Protein 3ICO (pdb70)

Organism: Mycobacterium tuberculosis (strain ATCC 25618 / H37Rv) (NCBI:txid83332)

GO terms:
  GO:0005886 plasma membrane (C, HDA)

B-factor: mean 19.63, std 5.15, range [4.22, 45.34]

Nearest PDB structures (foldseek):
  3ico-assembly2_B  TM=1.004E+00  e=1.334E-53  Mycobacterium tuberculosis
  3tx2-assembly1_A  TM=9.900E-01  e=2.964E-40  Mycobacteroides abscessus ATCC 19977
  4tm7-assembly1_A  TM=9.689E-01  e=2.318E-39  Mycolicibacterium smegmatis MC2 155
  3oc6-assembly1_A  TM=9.738E-01  e=7.318E-39  Mycolicibacterium smegmatis MC2 155
  1vl1-assembly1_A  TM=9.433E-01  e=2.418E-18  Thermotoga maritima

InterPro domains:
  IPR005900 6-phosphogluconolactonase, DevB-type [TIGR01198] (7-245)
  IPR005900 6-phosphogluconolactonase, DevB-type [cd01400] (14-237)
  IPR006148 Glucosamine/galactosamine-6-phosphate isomerase [PF01182] (10-235)
  IPR037171 NagB/RpiA transferase-like [SSF100950] (5-246)
  IPR039104 6-phosphogluconolactonase [PTHR11054] (3-245)

Structure (mmCIF, N/CA/C/O backbone):
data_3ICO
#
_entry.id   3ICO
#
_cell.length_a   57.301
_cell.length_b   68.081
_cell.length_c   73.542
_cell.angle_alpha   108.500
_cell.angle_beta   107.110
_cell.angle_gamma   104.950
#
_symmetry.space_group_name_H-M   'P 1'
#
loop_
_entity.id
_entity.type
_entity.pdbx_description
1 polymer 6-phosphogluconolactonase
2 non-polymer 'SULFATE ION'
3 water water
#
loop_
_atom_site.group_PDB
_atom_site.id
_atom_site.type_symbol
_atom_site.label_atom_id
_atom_site.label_alt_id
_atom_site.label_comp_id
_atom_site.label_asym_id
_atom_site.label_entity_id
_atom_site.label_seq_id
_atom_site.pdbx_PDB_ins_code
_atom_site.Cartn_x
_atom_site.Cartn_y
_atom_site.Cartn_z
_atom_site.occupancy
_atom_site.B_iso_or_equiv
_atom_site.auth_seq_id
_atom_site.auth_comp_id
_atom_site.auth_asym_id
_atom_site.auth_atom_id
_atom_site.pdbx_PDB_model_num
ATOM 1 N N . SER A 1 24 ? 7.873 7.362 -39.106 1.00 26.06 3 SER A N 1
ATOM 2 C CA . SER A 1 24 ? 7.294 7.485 -37.728 1.00 26.44 3 SER A CA 1
ATOM 3 C C . SER A 1 24 ? 5.750 7.548 -37.746 1.00 26.01 3 SER A C 1
ATOM 4 O O . SER A 1 24 ? 5.167 8.420 -38.403 1.00 26.17 3 SER A O 1
ATOM 7 N N . SER A 1 25 ? 5.103 6.618 -37.028 1.00 25.06 4 SER A N 1
ATOM 8 C CA . SER A 1 25 ? 3.647 6.393 -37.143 1.00 23.96 4 SER A CA 1
ATOM 9 C C . SER A 1 25 ? 3.012 6.016 -35.807 1.00 22.67 4 SER A C 1
ATOM 10 O O . SER A 1 25 ? 3.652 5.386 -34.962 1.00 22.37 4 SER A O 1
ATOM 13 N N . ILE A 1 26 ? 1.747 6.396 -35.644 1.00 21.46 5 ILE A N 1
ATOM 14 C CA . ILE A 1 26 ? 0.924 6.037 -34.487 1.00 20.04 5 ILE A CA 1
ATOM 15 C C . ILE A 1 26 ? -0.288 5.285 -35.016 1.00 19.39 5 ILE A C 1
ATOM 16 O O . ILE A 1 26 ? -0.958 5.742 -35.933 1.00 19.35 5 ILE A O 1
ATOM 21 N N . GLU A 1 27 ? -0.562 4.121 -34.455 1.00 18.67 6 GLU A N 1
ATOM 22 C CA . GLU A 1 27 ? -1.743 3.373 -34.832 1.00 18.16 6 GLU A CA 1
ATOM 23 C C . GLU A 1 27 ? -2.497 3.039 -33.559 1.00 17.97 6 GLU A C 1
ATOM 24 O O . GLU A 1 27 ? -1.914 2.502 -32.607 1.00 17.71 6 GLU A O 1
ATOM 30 N N . ILE A 1 28 ? -3.778 3.395 -33.538 1.00 17.43 7 ILE A N 1
ATOM 31 C CA . ILE A 1 28 ? -4.604 3.267 -32.335 1.00 17.36 7 ILE A CA 1
ATOM 32 C C . ILE A 1 28 ? -5.673 2.208 -32.518 1.00 17.36 7 ILE A C 1
ATOM 33 O O . ILE A 1 28 ? -6.355 2.176 -33.546 1.00 17.53 7 ILE A O 1
ATOM 38 N N . PHE A 1 29 ? -5.806 1.350 -31.511 1.00 16.95 8 PHE A N 1
ATOM 39 C CA . PHE A 1 29 ? -6.742 0.230 -31.520 1.00 17.38 8 PHE A CA 1
ATOM 40 C C . PHE A 1 29 ? -7.630 0.286 -30.285 1.00 17.90 8 PHE A C 1
ATOM 41 O O . PHE A 1 29 ? -7.224 0.850 -29.277 1.00 18.14 8 PHE A O 1
ATOM 49 N N . PRO A 1 30 ? -8.829 -0.317 -30.343 1.00 18.33 9 PRO A N 1
ATOM 50 C CA . PRO A 1 30 ? -9.709 -0.249 -29.171 1.00 19.08 9 PRO A CA 1
ATOM 51 C C . PRO A 1 30 ? -9.103 -0.823 -27.872 1.00 19.86 9 PRO A C 1
ATOM 52 O O . PRO A 1 30 ? -9.297 -0.244 -26.799 1.00 19.71 9 PRO A O 1
ATOM 56 N N . ASP A 1 31 ? -8.374 -1.937 -27.980 1.00 20.53 10 ASP A N 1
ATOM 57 C CA . ASP A 1 31 ? -7.786 -2.600 -26.819 1.00 20.94 10 ASP A CA 1
ATOM 58 C C . ASP A 1 31 ? -6.482 -3.314 -27.178 1.00 21.18 10 ASP A C 1
ATOM 59 O O . ASP A 1 31 ? -6.083 -3.351 -28.343 1.00 21.50 10 ASP A O 1
ATOM 64 N N . SER A 1 32 ? -5.833 -3.879 -26.168 1.00 20.93 11 SER A N 1
ATOM 65 C CA . SER A 1 32 ? -4.557 -4.571 -26.321 1.00 21.27 11 SER A CA 1
ATOM 66 C C . SER A 1 32 ? -4.630 -5.879 -27.123 1.00 20.92 11 SER A C 1
ATOM 67 O O . SER A 1 32 ? -3.661 -6.233 -27.791 1.00 20.58 11 SER A O 1
ATOM 70 N N . ASP A 1 33 ? -5.759 -6.586 -27.061 1.00 20.55 12 ASP A N 1
ATOM 71 C CA . ASP A 1 33 ? -5.948 -7.816 -27.844 1.00 20.90 12 ASP A CA 1
ATOM 72 C C . ASP A 1 33 ? -5.836 -7.564 -29.361 1.00 20.60 12 ASP A C 1
ATOM 73 O O . ASP A 1 33 ? -5.130 -8.267 -30.083 1.00 20.53 12 ASP A O 1
ATOM 78 N N . ILE A 1 34 ? -6.562 -6.551 -29.817 1.00 20.44 13 ILE A N 1
ATOM 79 C CA . ILE A 1 34 ? -6.600 -6.130 -31.212 1.00 19.33 13 ILE A CA 1
ATOM 80 C C . ILE A 1 34 ? -5.264 -5.517 -31.608 1.00 18.84 13 ILE A C 1
ATOM 81 O O . ILE A 1 34 ? -4.754 -5.766 -32.694 1.00 18.58 13 ILE A O 1
ATOM 86 N N . LEU A 1 35 ? -4.699 -4.728 -30.708 1.00 18.08 14 LEU A N 1
ATOM 87 C CA . LEU A 1 35 ? -3.352 -4.198 -30.873 1.00 17.61 14 LEU A CA 1
ATOM 88 C C . LEU A 1 35 ? -2.335 -5.322 -31.092 1.00 17.08 14 LEU A C 1
ATOM 89 O O . LEU A 1 35 ? -1.489 -5.253 -32.006 1.00 16.84 14 LEU A O 1
ATOM 94 N N . VAL A 1 36 ? -2.398 -6.331 -30.225 1.00 16.80 15 VAL A N 1
ATOM 95 C CA . VAL A 1 36 ? -1.445 -7.436 -30.262 1.00 16.84 15 VAL A CA 1
ATOM 96 C C . VAL A 1 36 ? -1.583 -8.211 -31.563 1.00 17.25 15 VAL A C 1
ATOM 97 O O . VAL A 1 36 ? -0.578 -8.544 -32.196 1.00 17.63 15 VAL A O 1
ATOM 101 N N . ALA A 1 37 ? -2.822 -8.486 -31.964 1.00 17.09 16 ALA A N 1
ATOM 102 C CA . ALA A 1 37 ? -3.054 -9.259 -33.172 1.00 17.25 16 ALA A CA 1
ATOM 103 C C . ALA A 1 37 ? -2.595 -8.484 -34.412 1.00 17.52 16 ALA A C 1
ATOM 104 O O . ALA A 1 37 ? -2.140 -9.079 -35.393 1.00 17.49 16 ALA A O 1
ATOM 106 N N . ALA A 1 38 ? -2.708 -7.157 -34.357 1.00 17.33 17 ALA A N 1
ATOM 107 C CA . ALA A 1 38 ? -2.300 -6.313 -35.470 1.00 17.53 17 ALA A CA 1
ATOM 108 C C . ALA A 1 38 ? -0.780 -6.333 -35.616 1.00 17.58 17 ALA A C 1
ATOM 109 O O . ALA A 1 38 ? -0.270 -6.470 -36.722 1.00 17.50 17 ALA A O 1
ATOM 111 N N . ALA A 1 39 ? -0.074 -6.189 -34.491 1.00 17.42 18 ALA A N 1
ATOM 112 C CA . ALA A 1 39 ? 1.382 -6.340 -34.442 1.00 17.71 18 ALA A CA 1
ATOM 113 C C . ALA A 1 39 ? 1.810 -7.707 -34.940 1.00 17.92 18 ALA A C 1
ATOM 114 O O . ALA A 1 39 ? 2.744 -7.807 -35.738 1.00 17.86 18 ALA A O 1
ATOM 116 N N . GLY A 1 40 ? 1.105 -8.741 -34.474 1.00 18.18 19 GLY A N 1
ATOM 117 C CA . GLY A 1 40 ? 1.333 -10.131 -34.881 1.00 18.75 19 GLY A CA 1
ATOM 118 C C . GLY A 1 40 ? 1.368 -10.384 -36.378 1.00 19.23 19 GLY A C 1
ATOM 119 O O . GLY A 1 40 ? 2.358 -10.900 -36.909 1.00 18.69 19 GLY A O 1
ATOM 120 N N . LYS A 1 41 ? 0.283 -10.025 -37.061 1.00 19.71 20 LYS A N 1
ATOM 121 C CA . LYS A 1 41 ? 0.208 -10.171 -38.515 1.00 20.22 20 LYS A CA 1
ATOM 122 C C . LYS A 1 41 ? 1.251 -9.305 -39.219 1.00 20.29 20 LYS A C 1
ATOM 123 O O . LYS A 1 41 ? 1.813 -9.708 -40.239 1.00 20.57 20 LYS A O 1
ATOM 129 N N . ARG A 1 42 ? 1.531 -8.127 -38.665 1.00 20.50 21 ARG A N 1
ATOM 130 C CA . ARG A 1 42 ? 2.560 -7.266 -39.240 1.00 20.26 21 ARG A CA 1
ATOM 131 C C . ARG A 1 42 ? 3.952 -7.887 -39.139 1.00 19.69 21 ARG A C 1
ATOM 132 O O . ARG A 1 42 ? 4.754 -7.792 -40.077 1.00 19.61 21 ARG A O 1
ATOM 140 N N . LEU A 1 43 ? 4.240 -8.508 -37.996 1.00 19.07 22 LEU A N 1
ATOM 141 C CA . LEU A 1 43 ? 5.517 -9.167 -37.812 1.00 17.96 22 LEU A CA 1
ATOM 142 C C . LEU A 1 43 ? 5.643 -10.391 -38.731 1.00 18.06 22 LEU A C 1
ATOM 143 O O . LEU A 1 43 ? 6.722 -10.667 -39.255 1.00 18.14 22 LEU A O 1
ATOM 148 N N . VAL A 1 44 ? 4.543 -11.116 -38.923 1.00 17.39 23 VAL A N 1
ATOM 149 C CA . VAL A 1 44 ? 4.545 -12.268 -39.831 1.00 17.46 23 VAL A CA 1
ATOM 150 C C . VAL A 1 44 ? 4.981 -11.818 -41.239 1.00 17.81 23 VAL A C 1
ATOM 151 O O . VAL A 1 44 ? 5.815 -12.461 -41.865 1.00 18.22 23 VAL A O 1
ATOM 155 N N . GLY A 1 45 ? 4.424 -10.703 -41.709 1.00 17.56 24 GLY A N 1
ATOM 156 C CA . GLY A 1 45 ? 4.789 -10.146 -43.007 1.00 17.67 24 GLY A CA 1
ATOM 157 C C . GLY A 1 45 ? 6.200 -9.594 -43.007 1.00 17.53 24 GLY A C 1
ATOM 158 O O . GLY A 1 45 ? 6.938 -9.797 -43.967 1.00 18.07 24 GLY A O 1
ATOM 159 N N . ALA A 1 46 ? 6.578 -8.917 -41.918 1.00 17.55 25 ALA A N 1
ATOM 160 C CA . ALA A 1 46 ? 7.929 -8.355 -41.758 1.00 17.22 25 ALA A CA 1
ATOM 161 C C . ALA A 1 46 ? 9.015 -9.427 -41.780 1.00 17.56 25 ALA A C 1
ATOM 162 O O . ALA A 1 46 ? 10.096 -9.212 -42.338 1.00 17.28 25 ALA A O 1
ATOM 164 N N . ILE A 1 47 ? 8.729 -10.577 -41.163 1.00 17.55 26 ILE A N 1
ATOM 165 C CA . ILE A 1 47 ? 9.667 -11.696 -41.155 1.00 17.46 26 ILE A CA 1
ATOM 166 C C . ILE A 1 47 ? 9.810 -12.283 -42.573 1.00 17.82 26 ILE A C 1
ATOM 167 O O . ILE A 1 47 ? 10.933 -12.516 -43.040 1.00 17.93 26 ILE A O 1
ATOM 172 N N . GLY A 1 48 ? 8.673 -12.517 -43.235 1.00 18.25 27 GLY A N 1
ATOM 173 C CA . GLY A 1 48 ? 8.636 -13.062 -44.609 1.00 18.64 27 GLY A CA 1
ATOM 174 C C . GLY A 1 48 ? 9.400 -12.181 -45.588 1.00 18.99 27 GLY A C 1
ATOM 175 O O . GLY A 1 48 ? 10.095 -12.680 -46.485 1.00 19.12 27 GLY A O 1
ATOM 176 N N . ALA A 1 49 ? 9.275 -10.868 -45.392 1.00 18.77 28 ALA A N 1
ATOM 177 C CA . ALA A 1 49 ? 9.932 -9.878 -46.217 1.00 18.87 28 ALA A CA 1
ATOM 178 C C . ALA A 1 49 ? 11.440 -9.931 -46.003 1.00 19.15 28 ALA A C 1
ATOM 179 O O . ALA A 1 49 ? 12.221 -9.920 -46.971 1.00 19.22 28 ALA A O 1
ATOM 181 N N . ALA A 1 50 ? 11.852 -10.011 -44.737 1.00 19.15 29 ALA A N 1
ATOM 182 C CA . ALA A 1 50 ? 13.277 -10.040 -44.385 1.00 18.92 29 ALA A CA 1
ATOM 183 C C . ALA A 1 50 ? 13.984 -11.310 -44.873 1.00 19.06 29 ALA A C 1
ATOM 184 O O . ALA A 1 50 ? 15.143 -11.260 -45.275 1.00 18.76 29 ALA A O 1
ATOM 186 N N . VAL A 1 51 ? 13.279 -12.440 -44.824 1.00 19.39 30 VAL A N 1
ATOM 187 C CA . VAL A 1 51 ? 13.786 -13.714 -45.361 1.00 19.67 30 VAL A CA 1
ATOM 188 C C . VAL A 1 51 ? 13.941 -13.638 -46.881 1.00 20.35 30 VAL A C 1
ATOM 189 O O . VAL A 1 51 ? 14.989 -14.017 -47.420 1.00 20.44 30 VAL A O 1
ATOM 193 N N . ALA A 1 52 ? 12.913 -13.118 -47.558 1.00 20.93 31 ALA A N 1
ATOM 194 C CA . ALA A 1 52 ? 12.927 -12.997 -49.015 1.00 21.44 31 ALA A CA 1
ATOM 195 C C . ALA A 1 52 ? 14.102 -12.144 -49.499 1.00 21.77 31 ALA A C 1
ATOM 196 O O . ALA A 1 52 ? 14.827 -12.532 -50.436 1.00 22.25 31 ALA A O 1
ATOM 198 N N . ALA A 1 53 ? 14.322 -11.015 -48.829 1.00 21.58 32 ALA A N 1
ATOM 199 C CA . ALA A 1 53 ? 15.416 -10.098 -49.167 1.00 21.37 32 ALA A CA 1
ATOM 200 C C . ALA A 1 53 ? 16.818 -10.522 -48.691 1.00 21.69 32 ALA A C 1
ATOM 201 O O . ALA A 1 53 ? 17.824 -10.160 -49.320 1.00 22.14 32 ALA A O 1
ATOM 203 N N . ARG A 1 54 ? 16.899 -11.254 -47.580 1.00 21.11 33 ARG A N 1
ATOM 204 C CA . ARG A 1 54 ? 18.178 -11.431 -46.894 1.00 20.83 33 ARG A CA 1
ATOM 205 C C . ARG A 1 54 ? 18.459 -12.848 -46.384 1.00 20.67 33 ARG A C 1
ATOM 206 O O . ARG A 1 54 ? 19.575 -13.135 -45.959 1.00 20.86 33 ARG A O 1
ATOM 214 N N . GLY A 1 55 ? 17.461 -13.727 -46.422 1.00 20.67 34 GLY A N 1
ATOM 215 C CA . GLY A 1 55 ? 17.652 -15.132 -46.002 1.00 20.75 34 GLY A CA 1
ATOM 216 C C . GLY A 1 55 ? 17.675 -15.333 -44.490 1.00 20.48 34 GLY A C 1
ATOM 217 O O . GLY A 1 55 ? 18.080 -16.390 -43.990 1.00 20.46 34 GLY A O 1
ATOM 218 N N . GLN A 1 56 ? 17.243 -14.302 -43.760 1.00 20.50 35 GLN A N 1
ATOM 219 C CA . GLN A 1 56 ? 17.170 -14.345 -42.312 1.00 19.88 35 GLN A CA 1
ATOM 220 C C . GLN A 1 56 ? 16.280 -13.208 -41.829 1.00 19.54 35 GLN A C 1
ATOM 221 O O . GLN A 1 56 ? 16.122 -12.199 -42.517 1.00 19.87 35 GLN A O 1
ATOM 227 N N . ALA A 1 57 ? 15.677 -13.389 -40.657 1.00 18.73 36 ALA A N 1
ATOM 228 C CA . ALA A 1 57 ? 14.932 -12.321 -39.997 1.00 17.53 36 ALA A CA 1
ATOM 229 C C . ALA A 1 57 ? 15.508 -12.191 -38.596 1.00 16.97 36 ALA A C 1
ATOM 230 O O . ALA A 1 57 ? 15.571 -13.169 -37.843 1.00 16.11 36 ALA A O 1
ATOM 232 N N . LEU A 1 58 ? 15.965 -10.984 -38.275 1.00 16.81 37 LEU A N 1
ATOM 233 C CA . LEU A 1 58 ? 16.623 -10.696 -37.006 1.00 16.71 37 LEU A CA 1
ATOM 234 C C . LEU A 1 58 ? 15.646 -9.929 -36.117 1.00 15.97 37 LEU A C 1
ATOM 235 O O . LEU A 1 58 ? 15.400 -8.745 -36.339 1.00 15.76 37 LEU A O 1
ATOM 240 N N . ILE A 1 59 ? 15.087 -10.604 -35.117 1.00 15.09 38 ILE A N 1
ATOM 241 C CA . ILE A 1 59 ? 14.005 -10.013 -34.321 1.00 14.27 38 ILE A CA 1
ATOM 242 C C . ILE A 1 59 ? 14.449 -9.870 -32.866 1.00 14.34 38 ILE A C 1
ATOM 243 O O . ILE A 1 59 ? 15.024 -10.804 -32.302 1.00 14.00 38 ILE A O 1
ATOM 248 N N . VAL A 1 60 ? 14.210 -8.690 -32.283 1.00 14.00 39 VAL A N 1
ATOM 249 C CA . VAL A 1 60 ? 14.503 -8.448 -30.870 1.00 13.58 39 VAL A CA 1
ATOM 250 C C . VAL A 1 60 ? 13.220 -8.522 -30.038 1.00 14.24 39 VAL A C 1
ATOM 251 O O . VAL A 1 60 ? 12.267 -7.730 -30.240 1.00 13.57 39 VAL A O 1
ATOM 255 N N . LEU A 1 61 ? 13.219 -9.467 -29.092 1.00 14.13 40 LEU A N 1
ATOM 256 C CA . LEU A 1 61 ? 12.041 -9.726 -28.265 1.00 14.24 40 LEU A CA 1
ATOM 257 C C . LEU A 1 61 ? 12.045 -8.888 -26.995 1.00 14.30 40 LEU A C 1
ATOM 258 O O . LEU A 1 61 ? 13.103 -8.415 -26.547 1.00 14.31 40 LEU A O 1
ATOM 263 N N . THR A 1 62 ? 10.859 -8.700 -26.425 1.00 14.35 41 THR A N 1
ATOM 264 C CA . THR A 1 62 ? 10.715 -7.973 -25.156 1.00 14.52 41 THR A CA 1
ATOM 265 C C . THR A 1 62 ? 9.913 -8.818 -24.132 1.00 15.18 41 THR A C 1
ATOM 266 O O . THR A 1 62 ? 9.360 -9.868 -24.485 1.00 14.51 41 THR A O 1
ATOM 270 N N . GLY A 1 63 ? 9.923 -8.405 -22.861 1.00 15.98 42 GLY A N 1
ATOM 271 C CA . GLY A 1 63 ? 9.101 -9.041 -21.825 1.00 17.54 42 GLY A CA 1
ATOM 272 C C . GLY A 1 63 ? 7.830 -8.222 -21.801 1.00 18.73 42 GLY A C 1
ATOM 273 O O . GLY A 1 63 ? 7.498 -7.569 -22.789 1.00 20.86 42 GLY A O 1
ATOM 274 N N . GLY A 1 64 ? 7.103 -8.202 -20.708 1.00 18.70 43 GLY A N 1
ATOM 275 C CA . GLY A 1 64 ? 5.914 -7.345 -20.686 1.00 17.84 43 GLY A CA 1
ATOM 276 C C . GLY A 1 64 ? 4.756 -8.030 -21.383 1.00 17.56 43 GLY A C 1
ATOM 277 O O . GLY A 1 64 ? 4.968 -8.807 -22.324 1.00 17.12 43 GLY A O 1
ATOM 278 N N . GLY A 1 65 ? 3.538 -7.732 -20.917 1.00 16.81 44 GLY A N 1
ATOM 279 C CA . GLY A 1 65 ? 2.334 -8.459 -21.301 1.00 16.57 44 GLY A CA 1
ATOM 280 C C . GLY A 1 65 ? 2.050 -8.477 -22.798 1.00 16.38 44 GLY A C 1
ATOM 281 O O . GLY A 1 65 ? 1.725 -9.525 -23.364 1.00 15.89 44 GLY A O 1
ATOM 282 N N . ASN A 1 66 ? 2.170 -7.312 -23.428 1.00 15.99 45 ASN A N 1
ATOM 283 C CA . ASN A 1 66 ? 1.947 -7.169 -24.868 1.00 15.77 45 ASN A CA 1
ATOM 284 C C . ASN A 1 66 ? 3.006 -7.902 -25.701 1.00 15.10 45 ASN A C 1
ATOM 285 O O . ASN A 1 66 ? 2.664 -8.630 -26.633 1.00 14.82 45 ASN A O 1
ATOM 290 N N . GLY A 1 67 ? 4.274 -7.741 -25.329 1.00 15.00 46 GLY A N 1
ATOM 291 C CA . GLY A 1 67 ? 5.375 -8.476 -25.955 1.00 15.28 46 GLY A CA 1
ATOM 292 C C . GLY A 1 67 ? 5.184 -9.987 -25.907 1.00 15.09 46 GLY A C 1
ATOM 293 O O . GLY A 1 67 ? 5.351 -10.660 -26.918 1.00 15.61 46 GLY A O 1
ATOM 294 N N . ILE A 1 68 ? 4.806 -10.511 -24.741 1.00 14.91 47 ILE A N 1
ATOM 295 C CA . ILE A 1 68 ? 4.574 -11.946 -24.558 1.00 14.77 47 ILE A CA 1
ATOM 296 C C . ILE A 1 68 ? 3.330 -12.420 -25.344 1.00 14.59 47 ILE A C 1
ATOM 297 O O . ILE A 1 68 ? 3.359 -13.474 -25.979 1.00 14.19 47 ILE A O 1
ATOM 302 N N . ALA A 1 69 ? 2.260 -11.620 -25.332 1.00 14.62 48 ALA A N 1
ATOM 303 C CA . ALA A 1 69 ? 1.023 -11.965 -26.065 1.00 14.45 48 ALA A CA 1
ATOM 304 C C . ALA A 1 69 ? 1.239 -12.010 -27.585 1.00 14.45 48 ALA A C 1
ATOM 305 O O . ALA A 1 69 ? 0.651 -12.839 -28.295 1.00 13.79 48 ALA A O 1
ATOM 307 N N . LEU A 1 70 ? 2.080 -11.110 -28.073 1.00 14.28 49 LEU A N 1
ATOM 308 C CA . LEU A 1 70 ? 2.452 -11.104 -29.473 1.00 14.49 49 LEU A CA 1
ATOM 309 C C . LEU A 1 70 ? 3.136 -12.440 -29.848 1.00 14.56 49 LEU A C 1
ATOM 310 O O . LEU A 1 70 ? 2.859 -13.004 -30.914 1.00 14.26 49 LEU A O 1
ATOM 315 N N . LEU A 1 71 ? 3.992 -12.950 -28.961 1.00 14.06 50 LEU A N 1
ATOM 316 C CA . LEU A 1 71 ? 4.616 -14.263 -29.174 1.00 14.81 50 LEU A CA 1
ATOM 317 C C . LEU A 1 71 ? 3.571 -15.397 -29.293 1.00 15.21 50 LEU A C 1
ATOM 318 O O . LEU A 1 71 ? 3.709 -16.295 -30.128 1.00 15.47 50 LEU A O 1
ATOM 323 N N . ARG A 1 72 ? 2.520 -15.334 -28.472 1.00 15.83 51 ARG A N 1
ATOM 324 C CA . ARG A 1 72 ? 1.451 -16.342 -28.494 1.00 15.96 51 ARG A CA 1
ATOM 325 C C . ARG A 1 72 ? 0.690 -16.253 -29.802 1.00 16.21 51 ARG A C 1
ATOM 326 O O . ARG A 1 72 ? 0.281 -17.276 -30.359 1.00 15.82 51 ARG A O 1
ATOM 334 N N . TYR A 1 73 ? 0.509 -15.029 -30.291 1.00 15.97 52 TYR A N 1
ATOM 335 C CA . TYR A 1 73 ? -0.060 -14.834 -31.607 1.00 16.37 52 TYR A CA 1
ATOM 336 C C . TYR A 1 73 ? 0.791 -15.542 -32.677 1.00 16.74 52 TYR A C 1
ATOM 337 O O . TYR A 1 73 ? 0.245 -16.271 -33.511 1.00 15.86 52 TYR A O 1
ATOM 346 N N . LEU A 1 74 ? 2.104 -15.297 -32.663 1.00 16.14 53 LEU A N 1
ATOM 347 C CA . LEU A 1 74 ? 3.013 -15.933 -33.625 1.00 17.08 53 LEU A CA 1
ATOM 348 C C . LEU A 1 74 ? 2.908 -17.463 -33.572 1.00 17.18 53 LEU A C 1
ATOM 349 O O . LEU A 1 74 ? 2.939 -18.115 -34.610 1.00 16.47 53 LEU A O 1
ATOM 354 N N . SER A 1 75 ? 2.764 -18.005 -32.360 1.00 18.15 54 SER A N 1
ATOM 355 C CA . SER A 1 75 ? 2.564 -19.447 -32.141 1.00 19.51 54 SER A CA 1
ATOM 356 C C . SER A 1 75 ? 1.363 -20.010 -32.895 1.00 19.90 54 SER A C 1
ATOM 357 O O . SER A 1 75 ? 1.414 -21.133 -33.369 1.00 19.86 54 SER A O 1
ATOM 360 N N . ALA A 1 76 ? 0.291 -19.229 -32.996 1.00 20.50 55 ALA A N 1
ATOM 361 C CA . ALA A 1 76 ? -0.910 -19.662 -33.708 1.00 21.86 55 ALA A CA 1
ATOM 362 C C . ALA A 1 76 ? -0.748 -19.564 -35.219 1.00 22.65 55 ALA A C 1
ATOM 363 O O . ALA A 1 76 ? -1.547 -20.137 -35.961 1.00 22.58 55 ALA A O 1
ATOM 365 N N . GLN A 1 77 ? 0.271 -18.825 -35.660 1.00 23.68 56 GLN A N 1
ATOM 366 C CA . GLN A 1 77 ? 0.555 -18.612 -37.090 1.00 25.31 56 GLN A CA 1
ATOM 367 C C . GLN A 1 77 ? 1.782 -19.365 -37.575 1.00 26.01 56 GLN A C 1
ATOM 368 O O . GLN A 1 77 ? 2.114 -19.300 -38.764 1.00 27.00 56 GLN A O 1
ATOM 374 N N . ALA A 1 78 ? 2.446 -20.078 -36.663 1.00 26.65 57 ALA A N 1
ATOM 375 C CA . ALA A 1 78 ? 3.705 -20.789 -36.934 1.00 27.05 57 ALA A CA 1
ATOM 376 C C . ALA A 1 78 ? 3.908 -21.321 -38.375 1.00 27.22 57 ALA A C 1
ATOM 377 O O . ALA A 1 78 ? 5.041 -21.413 -38.841 1.00 27.62 57 ALA A O 1
ATOM 379 N N . GLN A 1 79 ? 2.814 -21.655 -39.068 1.00 27.71 58 GLN A N 1
ATOM 380 C CA . GLN A 1 79 ? 2.844 -22.168 -40.462 1.00 27.31 58 GLN A CA 1
ATOM 381 C C . GLN A 1 79 ? 3.206 -21.085 -41.495 1.00 26.67 58 GLN A C 1
ATOM 382 O O . GLN A 1 79 ? 3.755 -21.389 -42.564 1.00 26.80 58 GLN A O 1
ATOM 388 N N . GLN A 1 80 ? 2.903 -19.827 -41.177 1.00 25.58 59 GLN A N 1
ATOM 389 C CA . GLN A 1 80 ? 3.265 -18.695 -42.050 1.00 23.96 59 GLN A CA 1
ATOM 390 C C . GLN A 1 80 ? 4.673 -18.200 -41.825 1.00 22.62 59 GLN A C 1
ATOM 391 O O . GLN A 1 80 ? 5.133 -17.293 -42.536 1.00 22.48 59 GLN A O 1
ATOM 397 N N . ILE A 1 81 ? 5.341 -18.751 -40.818 1.00 21.07 60 ILE A N 1
ATOM 398 C CA . ILE A 1 81 ? 6.681 -18.316 -40.472 1.00 20.04 60 ILE A CA 1
ATOM 399 C C . ILE A 1 81 ? 7.709 -19.415 -40.755 1.00 20.04 60 ILE A C 1
ATOM 400 O O . ILE A 1 81 ? 7.580 -20.554 -40.280 1.00 20.07 60 ILE A O 1
ATOM 405 N N . GLU A 1 82 ? 8.726 -19.055 -41.528 1.00 19.40 61 GLU A N 1
ATOM 406 C CA . GLU A 1 82 ? 9.820 -19.962 -41.820 1.00 19.88 61 GLU A CA 1
ATOM 407 C C . GLU A 1 82 ? 10.815 -19.845 -40.679 1.00 19.34 61 GLU A C 1
ATOM 408 O O . GLU A 1 82 ? 11.779 -19.081 -40.771 1.00 19.33 61 GLU A O 1
ATOM 414 N N . TRP A 1 83 ? 10.560 -20.591 -39.601 1.00 18.62 62 TRP A N 1
ATOM 415 C CA . TRP A 1 83 ? 11.362 -20.507 -38.376 1.00 18.31 62 TRP A CA 1
ATOM 416 C C . TRP A 1 83 ? 12.840 -20.823 -38.556 1.00 18.17 62 TRP A C 1
ATOM 417 O O . TRP A 1 83 ? 13.682 -20.262 -37.851 1.00 17.43 62 TRP A O 1
ATOM 428 N N . SER A 1 84 ? 13.157 -21.725 -39.487 1.00 17.91 63 SER A N 1
ATOM 429 C CA . SER A 1 84 ? 14.568 -22.033 -39.782 1.00 18.19 63 SER A CA 1
ATOM 430 C C . SER A 1 84 ? 15.377 -20.777 -40.113 1.00 17.56 63 SER A C 1
ATOM 431 O O . SER A 1 84 ? 16.598 -20.774 -40.002 1.00 18.02 63 SER A O 1
ATOM 434 N N . LYS A 1 85 ? 14.690 -19.702 -40.495 1.00 17.36 64 LYS A N 1
ATOM 435 C CA . LYS A 1 85 ? 15.360 -18.474 -40.945 1.00 17.36 64 LYS A CA 1
ATOM 436 C C . LYS A 1 85 ? 15.190 -17.298 -39.976 1.00 17.21 64 LYS A C 1
ATOM 437 O O . LYS A 1 85 ? 15.533 -16.164 -40.305 1.00 16.98 64 LYS A O 1
ATOM 443 N N . VAL A 1 86 ? 14.667 -17.579 -38.780 1.00 17.01 65 VAL A N 1
ATOM 444 C CA . VAL A 1 86 ? 14.438 -16.542 -37.775 1.00 16.28 65 VAL A CA 1
ATOM 445 C C . VAL A 1 86 ? 15.542 -16.609 -36.728 1.00 16.15 65 VAL A C 1
ATOM 446 O O . VAL A 1 86 ? 15.928 -17.687 -36.290 1.00 16.16 65 VAL A O 1
ATOM 450 N N . HIS A 1 87 ? 16.019 -15.438 -36.319 1.00 15.63 66 HIS A N 1
ATOM 451 C CA . HIS A 1 87 ? 17.092 -15.306 -35.355 1.00 15.03 66 HIS A CA 1
ATOM 452 C C . HIS A 1 87 ? 16.599 -14.366 -34.258 1.00 14.28 66 HIS A C 1
ATOM 453 O O . HIS A 1 87 ? 16.084 -13.295 -34.565 1.00 13.94 66 HIS A O 1
ATOM 460 N N . LEU A 1 88 ? 16.727 -14.780 -32.994 1.00 13.66 67 LEU A N 1
ATOM 461 C CA . LEU A 1 88 ? 16.129 -14.046 -31.872 1.00 13.61 67 LEU A CA 1
ATOM 462 C C . LEU A 1 88 ? 17.123 -13.514 -30.863 1.00 13.77 67 LEU A C 1
ATOM 463 O O . LEU A 1 88 ? 18.012 -14.226 -30.396 1.00 14.18 67 LEU A O 1
ATOM 468 N N . PHE A 1 89 ? 16.945 -12.243 -30.538 1.00 13.56 68 PHE A N 1
ATOM 469 C CA . PHE A 1 89 ? 17.690 -11.560 -29.497 1.00 13.12 68 PHE A CA 1
ATOM 470 C C . PHE A 1 89 ? 16.685 -11.005 -28.488 1.00 12.87 68 PHE A C 1
ATOM 471 O O . PHE A 1 89 ? 15.477 -11.098 -28.723 1.00 12.77 68 PHE A O 1
ATOM 479 N N . TRP A 1 90 ? 17.190 -10.462 -27.374 1.00 11.95 69 TRP A N 1
ATOM 480 C CA . TRP A 1 90 ? 16.374 -9.825 -26.342 1.00 11.82 69 TRP A CA 1
ATOM 481 C C . TRP A 1 90 ? 16.825 -8.384 -26.088 1.00 12.20 69 TRP A C 1
ATOM 482 O O . TRP A 1 90 ? 18.025 -8.098 -26.085 1.00 11.52 69 TRP A O 1
ATOM 493 N N . GLY A 1 91 ? 15.851 -7.495 -25.890 1.00 11.79 70 GLY A N 1
ATOM 494 C CA . GLY A 1 91 ? 16.113 -6.099 -25.612 1.00 12.43 70 GLY A CA 1
ATOM 495 C C . GLY A 1 91 ? 16.604 -5.890 -24.194 1.00 13.02 70 GLY A C 1
ATOM 496 O O . GLY A 1 91 ? 17.433 -5.022 -23.924 1.00 12.96 70 GLY A O 1
ATOM 497 N N . ASP A 1 92 ? 16.083 -6.696 -23.284 1.00 13.10 71 ASP A N 1
ATOM 498 C CA . ASP A 1 92 ? 16.586 -6.719 -21.932 1.00 13.61 71 ASP A CA 1
ATOM 499 C C . ASP A 1 92 ? 16.247 -8.056 -21.316 1.00 13.36 71 ASP A C 1
ATOM 500 O O . ASP A 1 92 ? 15.513 -8.851 -21.905 1.00 14.00 71 ASP A O 1
ATOM 505 N N . GLU A 1 93 ? 16.797 -8.305 -20.137 1.00 13.57 72 GLU A N 1
ATOM 506 C CA . GLU A 1 93 ? 16.533 -9.519 -19.405 1.00 13.62 72 GLU A CA 1
ATOM 507 C C . GLU A 1 93 ? 16.715 -9.231 -17.923 1.00 14.02 72 GLU A C 1
ATOM 508 O O . GLU A 1 93 ? 17.539 -8.393 -17.549 1.00 13.71 72 GLU A O 1
ATOM 514 N N . ARG A 1 94 ? 15.930 -9.910 -17.087 1.00 13.85 73 ARG A N 1
ATOM 515 C CA . ARG A 1 94 ? 16.050 -9.796 -15.644 1.00 14.32 73 ARG A CA 1
ATOM 516 C C . ARG A 1 94 ? 17.158 -10.736 -15.207 1.00 14.64 73 ARG A C 1
ATOM 517 O O . ARG A 1 94 ? 17.202 -11.910 -15.629 1.00 14.41 73 ARG A O 1
ATOM 525 N N . TYR A 1 95 ? 18.050 -10.228 -14.364 1.00 14.92 74 TYR A N 1
ATOM 526 C CA . TYR A 1 95 ? 19.172 -11.028 -13.878 1.00 15.72 74 TYR A CA 1
ATOM 527 C C . TYR A 1 95 ? 18.788 -11.755 -12.588 1.00 15.64 74 TYR A C 1
ATOM 528 O O . TYR A 1 95 ? 19.107 -11.337 -11.465 1.00 14.86 74 TYR A O 1
ATOM 537 N N . VAL A 1 96 ? 18.073 -12.854 -12.788 1.00 16.06 75 VAL A N 1
ATOM 538 C CA . VAL A 1 96 ? 17.530 -13.698 -11.726 1.00 17.20 75 VAL A CA 1
ATOM 539 C C . VAL A 1 96 ? 17.763 -15.133 -12.209 1.00 18.09 75 VAL A C 1
ATOM 540 O O . VAL A 1 96 ? 18.199 -15.319 -13.351 1.00 17.53 75 VAL A O 1
ATOM 544 N N . PRO A 1 97 ? 17.496 -16.143 -11.360 1.00 19.16 76 PRO A N 1
ATOM 545 C CA . PRO A 1 97 ? 17.848 -17.509 -11.800 1.00 20.23 76 PRO A CA 1
ATOM 546 C C . PRO A 1 97 ? 17.137 -17.958 -13.082 1.00 21.00 76 PRO A C 1
ATOM 547 O O . PRO A 1 97 ? 16.018 -17.538 -13.347 1.00 20.76 76 PRO A O 1
ATOM 551 N N . GLU A 1 98 ? 17.809 -18.803 -13.852 1.00 22.16 77 GLU A N 1
ATOM 552 C CA . GLU A 1 98 ? 17.328 -19.303 -15.146 1.00 24.33 77 GLU A CA 1
ATOM 553 C C . GLU A 1 98 ? 15.875 -19.796 -15.137 1.00 24.85 77 GLU A C 1
ATOM 554 O O . GLU A 1 98 ? 15.118 -19.504 -16.049 1.00 25.17 77 GLU A O 1
ATOM 560 N N . ASP A 1 99 ? 15.478 -20.536 -14.114 1.00 25.58 78 ASP A N 1
ATOM 561 C CA . ASP A 1 99 ? 14.118 -21.086 -14.127 1.00 26.99 78 ASP A CA 1
ATOM 562 C C . ASP A 1 99 ? 13.059 -20.179 -13.483 1.00 26.33 78 ASP A C 1
ATOM 563 O O . ASP A 1 99 ? 11.920 -20.602 -13.259 1.00 26.69 78 ASP A O 1
ATOM 568 N N . ASP A 1 100 ? 13.436 -18.940 -13.177 1.00 25.53 79 ASP A N 1
ATOM 569 C CA . ASP A 1 100 ? 12.519 -18.006 -12.538 1.00 24.56 79 ASP A CA 1
ATOM 570 C C . ASP A 1 100 ? 11.487 -17.472 -13.551 1.00 23.95 79 ASP A C 1
ATOM 571 O O . ASP A 1 100 ? 11.804 -17.230 -14.717 1.00 22.84 79 ASP A O 1
ATOM 576 N N . ASP A 1 101 ? 10.248 -17.310 -13.091 1.00 23.47 80 ASP A N 1
ATOM 577 C CA . ASP A 1 101 ? 9.165 -16.770 -13.913 1.00 23.56 80 ASP A CA 1
ATOM 578 C C . ASP A 1 101 ? 9.392 -15.336 -14.406 1.00 22.72 80 ASP A C 1
ATOM 579 O O . ASP A 1 101 ? 8.779 -14.925 -15.391 1.00 22.92 80 ASP A O 1
ATOM 584 N N . GLU A 1 102 ? 10.258 -14.585 -13.728 1.00 21.47 81 GLU A N 1
ATOM 585 C CA . GLU A 1 102 ? 10.578 -13.210 -14.140 1.00 21.37 81 GLU A CA 1
ATOM 586 C C . GLU A 1 102 ? 11.566 -13.161 -15.308 1.00 20.10 81 GLU A C 1
ATOM 587 O O . GLU A 1 102 ? 11.851 -12.086 -15.832 1.00 19.77 81 GLU A O 1
ATOM 593 N N . ARG A 1 103 ? 12.100 -14.318 -15.698 1.00 18.65 82 ARG A N 1
ATOM 594 C CA . ARG A 1 103 ? 12.990 -14.384 -16.844 1.00 17.67 82 ARG A CA 1
ATOM 595 C C . ARG A 1 103 ? 12.191 -14.119 -18.117 1.00 17.11 82 ARG A C 1
ATOM 596 O O . ARG A 1 103 ? 11.194 -14.801 -18.398 1.00 17.11 82 ARG A O 1
ATOM 604 N N . ASN A 1 104 ? 12.627 -13.118 -18.869 1.00 15.87 83 ASN A N 1
ATOM 605 C CA . ASN A 1 104 ? 12.094 -12.852 -20.202 1.00 15.35 83 ASN A CA 1
ATOM 606 C C . ASN A 1 104 ? 12.219 -14.068 -21.135 1.00 15.50 83 ASN A C 1
ATOM 607 O O . ASN A 1 104 ? 11.298 -14.344 -21.904 1.00 15.16 83 ASN A O 1
ATOM 612 N N . LEU A 1 105 ? 13.345 -14.790 -21.032 1.00 15.26 84 LEU A N 1
ATOM 613 C CA . LEU A 1 105 ? 13.591 -16.018 -21.788 1.00 15.43 84 LEU A CA 1
ATOM 614 C C . LEU A 1 105 ? 12.573 -17.114 -21.477 1.00 15.56 84 LEU A C 1
ATOM 615 O O . LEU A 1 105 ? 12.009 -17.705 -22.391 1.00 15.67 84 LEU A O 1
ATOM 620 N N . LYS A 1 106 ? 12.370 -17.397 -20.193 1.00 15.98 85 LYS A N 1
ATOM 621 C CA . LYS A 1 106 ? 11.392 -18.400 -19.774 1.00 16.45 85 LYS A CA 1
ATOM 622 C C . LYS A 1 106 ? 9.984 -18.058 -20.266 1.00 16.17 85 LYS A C 1
ATOM 623 O O . LYS A 1 106 ? 9.302 -18.932 -20.787 1.00 16.08 85 LYS A O 1
ATOM 629 N N A GLN A 1 107 ? 9.561 -16.805 -20.104 0.50 15.43 86 GLN A N 1
ATOM 630 N N B GLN A 1 107 ? 9.572 -16.799 -20.093 0.50 15.57 86 GLN A N 1
ATOM 631 C CA A GLN A 1 107 ? 8.251 -16.375 -20.601 0.50 15.04 86 GLN A CA 1
ATOM 632 C CA B GLN A 1 107 ? 8.272 -16.319 -20.581 0.50 15.32 86 GLN A CA 1
ATOM 633 C C A GLN A 1 107 ? 8.142 -16.552 -22.118 0.50 15.46 86 GLN A C 1
ATOM 634 C C B GLN A 1 107 ? 8.143 -16.518 -22.102 0.50 15.63 86 GLN A C 1
ATOM 635 O O A GLN A 1 107 ? 7.095 -16.960 -22.625 0.50 15.11 86 GLN A O 1
ATOM 636 O O B GLN A 1 107 ? 7.086 -16.919 -22.592 0.50 15.29 86 GLN A O 1
ATOM 647 N N . ALA A 1 108 ? 9.227 -16.255 -22.835 1.00 15.98 87 ALA A N 1
ATOM 648 C CA . ALA A 1 108 ? 9.286 -16.480 -24.295 1.00 16.73 87 ALA A CA 1
ATOM 649 C C . ALA A 1 108 ? 9.227 -17.978 -24.637 1.00 17.63 87 ALA A C 1
ATOM 650 O O . ALA A 1 108 ? 8.601 -18.375 -25.630 1.00 17.25 87 ALA A O 1
ATOM 652 N N . ARG A 1 109 ? 9.871 -18.798 -23.809 1.00 18.68 88 ARG A N 1
ATOM 653 C CA . ARG A 1 109 ? 9.830 -20.253 -23.990 1.00 20.02 88 ARG A CA 1
ATOM 654 C C . ARG A 1 109 ? 8.387 -20.782 -23.891 1.00 20.08 88 ARG A C 1
ATOM 655 O O . ARG A 1 109 ? 7.946 -21.574 -24.735 1.00 19.20 88 ARG A O 1
ATOM 663 N N . ARG A 1 110 ? 7.655 -20.320 -22.876 1.00 20.05 89 ARG A N 1
ATOM 664 C CA . ARG A 1 110 ? 6.263 -20.731 -22.690 1.00 20.60 89 ARG A CA 1
ATOM 665 C C . ARG A 1 110 ? 5.333 -20.179 -23.766 1.00 19.72 89 ARG A C 1
ATOM 666 O O . ARG A 1 110 ? 4.419 -20.865 -24.190 1.00 19.06 89 ARG A O 1
ATOM 674 N N . ALA A 1 111 ? 5.563 -18.935 -24.179 1.00 19.33 90 ALA A N 1
ATOM 675 C CA . ALA A 1 111 ? 4.744 -18.280 -25.205 1.00 19.39 90 ALA A CA 1
ATOM 676 C C . ALA A 1 111 ? 4.980 -18.780 -26.636 1.00 19.63 90 ALA A C 1
ATOM 677 O O . ALA A 1 111 ? 4.060 -18.720 -27.467 1.00 19.34 90 ALA A O 1
ATOM 679 N N . LEU A 1 112 ? 6.205 -19.240 -26.920 1.00 19.56 91 LEU A N 1
ATOM 680 C CA . LEU A 1 112 ? 6.646 -19.503 -28.300 1.00 19.57 91 LEU A CA 1
ATOM 681 C C . LEU A 1 112 ? 7.667 -20.639 -28.423 1.00 19.63 91 LEU A C 1
ATOM 682 O O . LEU A 1 112 ? 7.365 -21.689 -29.002 1.00 19.44 91 LEU A O 1
ATOM 687 N N . LEU A 1 113 ? 8.849 -20.432 -27.847 1.00 19.39 92 LEU A N 1
ATOM 688 C CA . LEU A 1 113 ? 10.050 -21.208 -28.189 1.00 20.58 92 LEU A CA 1
ATOM 689 C C . LEU A 1 113 ? 9.930 -22.702 -27.966 1.00 21.13 92 LEU A C 1
ATOM 690 O O . LEU A 1 113 ? 10.389 -23.465 -28.787 1.00 21.00 92 LEU A O 1
ATOM 695 N N . ASN A 1 114 ? 9.302 -23.108 -26.867 1.00 21.99 93 ASN A N 1
ATOM 696 C CA . ASN A 1 114 ? 9.096 -24.521 -26.585 1.00 23.22 93 ASN A CA 1
ATOM 697 C C . ASN A 1 114 ? 8.231 -25.269 -27.615 1.00 23.61 93 ASN A C 1
ATOM 698 O O . ASN A 1 114 ? 8.189 -26.494 -27.612 1.00 23.12 93 ASN A O 1
ATOM 703 N N . HIS A 1 115 ? 7.550 -24.538 -28.493 1.00 24.42 94 HIS A N 1
ATOM 704 C CA . HIS A 1 115 ? 6.636 -25.186 -29.431 1.00 25.07 94 HIS A CA 1
ATOM 705 C C . HIS A 1 115 ? 6.741 -24.734 -30.887 1.00 24.92 94 HIS A C 1
ATOM 706 O O . HIS A 1 115 ? 5.795 -24.905 -31.656 1.00 24.73 94 HIS A O 1
ATOM 713 N N . VAL A 1 116 ? 7.884 -24.158 -31.258 1.00 24.78 95 VAL A N 1
ATOM 714 C CA . VAL A 1 116 ? 8.197 -23.905 -32.673 1.00 25.01 95 VAL A CA 1
ATOM 715 C C . VAL A 1 116 ? 9.585 -24.441 -33.045 1.00 25.19 95 VAL A C 1
ATOM 716 O O . VAL A 1 116 ? 10.445 -24.594 -32.177 1.00 24.88 95 VAL A O 1
ATOM 720 N N . ASP A 1 117 ? 9.796 -24.708 -34.333 1.00 25.50 96 ASP A N 1
ATOM 721 C CA . ASP A 1 117 ? 11.043 -25.332 -34.803 1.00 26.23 96 ASP A CA 1
ATOM 722 C C . ASP A 1 117 ? 12.141 -24.329 -35.166 1.00 25.30 96 ASP A C 1
ATOM 723 O O . ASP A 1 117 ? 12.655 -24.353 -36.278 1.00 25.34 96 ASP A O 1
ATOM 728 N N . ILE A 1 118 ? 12.496 -23.452 -34.231 1.00 24.92 97 ILE A N 1
ATOM 729 C CA . ILE A 1 118 ? 13.626 -22.535 -34.429 1.00 24.57 97 ILE A CA 1
ATOM 730 C C . ILE A 1 118 ? 14.910 -23.242 -33.959 1.00 24.09 97 ILE A C 1
ATOM 731 O O . ILE A 1 118 ? 14.916 -23.840 -32.898 1.00 23.79 97 ILE A O 1
ATOM 736 N N . PRO A 1 119 ? 15.985 -23.207 -34.767 1.00 24.01 98 PRO A N 1
ATOM 737 C CA . PRO A 1 119 ? 17.241 -23.835 -34.323 1.00 24.06 98 PRO A CA 1
ATOM 738 C C . PRO A 1 119 ? 17.785 -23.108 -33.103 1.00 24.15 98 PRO A C 1
ATOM 739 O O . PRO A 1 119 ? 17.836 -21.874 -33.101 1.00 23.86 98 PRO A O 1
ATOM 743 N N . SER A 1 120 ? 18.180 -23.860 -32.078 1.00 24.17 99 SER A N 1
ATOM 744 C CA . SER A 1 120 ? 18.619 -23.263 -30.809 1.00 24.43 99 SER A CA 1
ATOM 745 C C . SER A 1 120 ? 19.870 -22.395 -30.964 1.00 23.91 99 SER A C 1
ATOM 746 O O . SER A 1 120 ? 20.070 -21.443 -30.197 1.00 24.12 99 SER A O 1
ATOM 749 N N . ASN A 1 121 ? 20.675 -22.667 -31.989 1.00 22.83 100 ASN A N 1
ATOM 750 C CA . ASN A 1 121 ? 21.861 -21.839 -32.244 1.00 21.92 100 ASN A CA 1
ATOM 751 C C . ASN A 1 121 ? 21.528 -20.477 -32.881 1.00 20.82 100 ASN A C 1
ATOM 752 O O . ASN A 1 121 ? 22.416 -19.657 -33.114 1.00 20.29 100 ASN A O 1
ATOM 757 N N . GLN A 1 122 ? 20.239 -20.266 -33.163 1.00 19.81 101 GLN A N 1
ATOM 758 C CA . GLN A 1 122 ? 19.713 -18.990 -33.683 1.00 18.97 101 GLN A CA 1
ATOM 759 C C . GLN A 1 122 ? 18.883 -18.208 -32.645 1.00 18.51 101 GLN A C 1
ATOM 760 O O . GLN A 1 122 ? 18.305 -17.164 -32.965 1.00 18.55 101 GLN A O 1
ATOM 766 N N . VAL A 1 123 ? 18.836 -18.726 -31.417 1.00 17.50 102 VAL A N 1
ATOM 767 C CA . VAL A 1 123 ? 18.187 -18.088 -30.282 1.00 16.70 102 VAL A CA 1
ATOM 768 C C . VAL A 1 123 ? 19.265 -17.635 -29.303 1.00 16.41 102 VAL A C 1
ATOM 769 O O . VAL A 1 123 ? 20.037 -18.449 -28.793 1.00 15.54 102 VAL A O 1
ATOM 773 N N . HIS A 1 124 ? 19.303 -16.331 -29.034 1.00 16.18 103 HIS A N 1
ATOM 774 C CA . HIS A 1 124 ? 20.411 -15.729 -28.294 1.00 16.15 103 HIS A CA 1
ATOM 775 C C . HIS A 1 124 ? 19.936 -15.031 -27.009 1.00 16.12 103 HIS A C 1
ATOM 776 O O . HIS A 1 124 ? 19.656 -13.827 -27.022 1.00 15.94 103 HIS A O 1
ATOM 783 N N . PRO A 1 125 ? 19.840 -15.785 -25.892 1.00 16.31 104 PRO A N 1
ATOM 784 C CA . PRO A 1 125 ? 19.379 -15.181 -24.636 1.00 16.36 104 PRO A CA 1
ATOM 785 C C . PRO A 1 125 ? 20.475 -14.455 -23.848 1.00 16.08 104 PRO A C 1
ATOM 786 O O . PRO A 1 125 ? 21.663 -14.675 -24.069 1.00 16.50 104 PRO A O 1
ATOM 790 N N . MET A 1 126 ? 20.069 -13.583 -22.938 1.00 15.66 105 MET A N 1
ATOM 791 C CA . MET A 1 126 ? 21.014 -12.948 -22.038 1.00 15.42 105 MET A CA 1
ATOM 792 C C . MET A 1 126 ? 21.242 -13.852 -20.836 1.00 15.70 105 MET A C 1
ATOM 793 O O . MET A 1 126 ? 20.480 -14.789 -20.627 1.00 15.63 105 MET A O 1
ATOM 798 N N . ALA A 1 127 ? 22.286 -13.581 -20.055 1.00 15.57 106 ALA A N 1
ATOM 799 C CA . ALA A 1 127 ? 22.653 -14.466 -18.954 1.00 15.79 106 ALA A CA 1
ATOM 800 C C . ALA A 1 127 ? 21.648 -14.405 -17.811 1.00 15.93 106 ALA A C 1
ATOM 801 O O . ALA A 1 127 ? 20.929 -13.433 -17.660 1.00 15.35 106 ALA A O 1
ATOM 803 N N . ALA A 1 128 ? 21.625 -15.467 -17.016 1.00 16.27 107 ALA A N 1
ATOM 804 C CA . ALA A 1 128 ? 20.837 -15.543 -15.792 1.00 16.63 107 ALA A CA 1
ATOM 805 C C . ALA A 1 128 ? 21.773 -15.373 -14.601 1.00 16.59 107 ALA A C 1
ATOM 806 O O . ALA A 1 128 ? 22.985 -15.579 -14.728 1.00 16.59 107 ALA A O 1
ATOM 808 N N . SER A 1 129 ? 21.215 -15.030 -13.444 1.00 16.88 108 SER A N 1
ATOM 809 C CA . SER A 1 129 ? 22.024 -14.720 -12.261 1.00 17.14 108 SER A CA 1
ATOM 810 C C . SER A 1 129 ? 22.769 -15.934 -11.718 1.00 17.45 108 SER A C 1
ATOM 811 O O . SER A 1 129 ? 23.768 -15.787 -11.002 1.00 17.30 108 SER A O 1
ATOM 814 N N . ASP A 1 130 ? 22.278 -17.127 -12.043 1.00 17.79 109 ASP A N 1
ATOM 815 C CA . ASP A 1 130 ? 22.955 -18.351 -11.625 1.00 18.68 109 ASP A CA 1
ATOM 816 C C . ASP A 1 130 ? 23.759 -18.979 -12.764 1.00 18.86 109 ASP A C 1
ATOM 817 O O . ASP A 1 130 ? 24.077 -20.160 -12.721 1.00 19.16 109 ASP A O 1
ATOM 822 N N . GLY A 1 131 ? 24.074 -18.182 -13.779 1.00 18.96 110 GLY A N 1
ATOM 823 C CA . GLY A 1 131 ? 24.934 -18.621 -14.874 1.00 19.65 110 GLY A CA 1
ATOM 824 C C . GLY A 1 131 ? 26.406 -18.360 -14.588 1.00 20.17 110 GLY A C 1
ATOM 825 O O . GLY A 1 131 ? 26.833 -18.384 -13.442 1.00 20.09 110 GLY A O 1
ATOM 826 N N . ASP A 1 132 ? 27.177 -18.078 -15.635 1.00 20.93 111 ASP A N 1
ATOM 827 C CA . ASP A 1 132 ? 28.635 -18.041 -15.530 1.00 21.31 111 ASP A CA 1
ATOM 828 C C . ASP A 1 132 ? 29.242 -16.891 -14.713 1.00 21.37 111 ASP A C 1
ATOM 829 O O . ASP A 1 132 ? 30.308 -17.062 -14.121 1.00 21.95 111 ASP A O 1
ATOM 834 N N . PHE A 1 133 ? 28.549 -15.759 -14.637 1.00 20.65 112 PHE A N 1
ATOM 835 C CA . PHE A 1 133 ? 29.177 -14.515 -14.222 1.00 20.48 112 PHE A CA 1
ATOM 836 C C . PHE A 1 133 ? 28.929 -14.029 -12.785 1.00 20.63 112 PHE A C 1
ATOM 837 O O . PHE A 1 133 ? 29.493 -13.020 -12.375 1.00 20.33 112 PHE A O 1
ATOM 845 N N . GLY A 1 134 ? 28.103 -14.738 -12.019 1.00 21.02 113 GLY A N 1
ATOM 846 C CA . GLY A 1 134 ? 27.842 -14.356 -10.618 1.00 21.14 113 GLY A CA 1
ATOM 847 C C . GLY A 1 134 ? 27.448 -12.900 -10.407 1.00 20.98 113 GLY A C 1
ATOM 848 O O . GLY A 1 134 ? 26.559 -12.387 -11.078 1.00 21.25 113 GLY A O 1
ATOM 849 N N . GLY A 1 135 ? 28.129 -12.232 -9.482 1.00 20.81 114 GLY A N 1
ATOM 850 C CA . GLY A 1 135 ? 27.916 -10.800 -9.216 1.00 20.24 114 GLY A CA 1
ATOM 851 C C . GLY A 1 135 ? 28.523 -9.868 -10.241 1.00 19.91 114 GLY A C 1
ATOM 852 O O . GLY A 1 135 ? 28.320 -8.645 -10.191 1.00 19.78 114 GLY A O 1
ATOM 853 N N . ASP A 1 136 ? 29.275 -10.432 -11.181 1.00 19.29 115 ASP A N 1
ATOM 854 C CA . ASP A 1 136 ? 29.899 -9.602 -12.196 1.00 19.11 115 ASP A CA 1
ATOM 855 C C . ASP A 1 136 ? 28.914 -9.395 -13.344 1.00 18.58 115 ASP A C 1
ATOM 856 O O . ASP A 1 136 ? 29.014 -10.022 -14.403 1.00 19.19 115 ASP A O 1
ATOM 861 N N . LEU A 1 137 ? 27.964 -8.501 -13.106 1.00 18.11 116 LEU A N 1
ATOM 862 C CA . LEU A 1 137 ? 26.885 -8.210 -14.039 1.00 17.74 116 LEU A CA 1
ATOM 863 C C . LEU A 1 137 ? 27.416 -7.540 -15.296 1.00 17.35 116 LEU A C 1
ATOM 864 O O . LEU A 1 137 ? 26.897 -7.780 -16.380 1.00 17.24 116 LEU A O 1
ATOM 869 N N . ASP A 1 138 ? 28.434 -6.693 -15.139 1.00 16.79 117 ASP A N 1
ATOM 870 C CA . ASP A 1 138 ? 29.115 -6.041 -16.272 1.00 17.48 117 ASP A CA 1
ATOM 871 C C . ASP A 1 138 ? 29.666 -7.080 -17.250 1.00 16.66 117 ASP A C 1
ATOM 872 O O . ASP A 1 138 ? 29.448 -6.971 -18.454 1.00 16.58 117 ASP A O 1
ATOM 877 N N . ALA A 1 139 ? 30.348 -8.100 -16.723 1.00 16.32 118 ALA A N 1
ATOM 878 C CA . ALA A 1 139 ? 30.859 -9.205 -17.547 1.00 16.18 118 ALA A CA 1
ATOM 879 C C . ALA A 1 139 ? 29.751 -9.892 -18.321 1.00 15.64 118 ALA A C 1
ATOM 880 O O . ALA A 1 139 ? 29.938 -10.239 -19.482 1.00 15.97 118 ALA A O 1
ATOM 882 N N . ALA A 1 140 ? 28.584 -10.065 -17.695 1.00 15.49 119 ALA A N 1
ATOM 883 C CA . ALA A 1 140 ? 27.457 -10.707 -18.367 1.00 14.19 119 ALA A CA 1
ATOM 884 C C . ALA A 1 140 ? 26.958 -9.869 -19.543 1.00 14.11 119 ALA A C 1
ATOM 885 O O . ALA A 1 140 ? 26.658 -10.421 -20.595 1.00 13.48 119 ALA A O 1
ATOM 887 N N . ALA A 1 141 ? 26.882 -8.544 -19.361 1.00 13.66 120 ALA A N 1
ATOM 888 C CA . ALA A 1 141 ? 26.491 -7.631 -20.425 0.50 14.03 120 ALA A CA 1
ATOM 889 C C . ALA A 1 141 ? 27.515 -7.645 -21.558 1.00 14.56 120 ALA A C 1
ATOM 890 O O . ALA A 1 141 ? 27.142 -7.669 -22.743 1.00 14.26 120 ALA A O 1
ATOM 892 N N A LEU A 1 142 ? 28.794 -7.658 -21.193 0.50 15.00 121 LEU A N 1
ATOM 893 N N B LEU A 1 142 ? 28.801 -7.641 -21.203 0.50 14.97 121 LEU A N 1
ATOM 894 C CA A LEU A 1 142 ? 29.883 -7.678 -22.171 0.50 15.56 121 LEU A CA 1
ATOM 895 C CA B LEU A 1 142 ? 29.882 -7.680 -22.202 0.50 15.47 121 LEU A CA 1
ATOM 896 C C A LEU A 1 142 ? 29.881 -8.981 -22.965 0.50 15.87 121 LEU A C 1
ATOM 897 C C B LEU A 1 142 ? 29.858 -8.986 -22.983 0.50 15.82 121 LEU A C 1
ATOM 898 O O A LEU A 1 142 ? 30.164 -8.985 -24.161 0.50 16.31 121 LEU A O 1
ATOM 899 O O B LEU A 1 142 ? 30.110 -9.000 -24.187 0.50 16.22 121 LEU A O 1
ATOM 908 N N . ALA A 1 143 ? 29.536 -10.082 -22.300 1.00 16.21 122 ALA A N 1
ATOM 909 C CA . ALA A 1 143 ? 29.407 -11.375 -22.970 1.00 16.28 122 ALA A CA 1
ATOM 910 C C . ALA A 1 143 ? 28.337 -11.314 -24.049 1.00 16.03 122 ALA A C 1
ATOM 911 O O . ALA A 1 143 ? 28.553 -11.776 -25.170 1.00 16.18 122 ALA A O 1
ATOM 913 N N . TYR A 1 144 ? 27.197 -10.705 -23.721 1.00 15.92 123 TYR A N 1
ATOM 914 C CA . TYR A 1 144 ? 26.100 -10.581 -24.681 1.00 15.31 123 TYR A CA 1
ATOM 915 C C . TYR A 1 144 ? 26.464 -9.664 -25.838 1.00 15.40 123 TYR A C 1
ATOM 916 O O . TYR A 1 144 ? 26.097 -9.925 -26.974 1.00 15.29 123 TYR A O 1
ATOM 925 N N . GLU A 1 145 ? 27.165 -8.577 -25.526 1.00 15.08 124 GLU A N 1
ATOM 926 C CA . GLU A 1 145 ? 27.723 -7.701 -26.533 1.00 15.90 124 GLU A CA 1
ATOM 927 C C . GLU A 1 145 ? 28.616 -8.438 -27.550 1.00 15.59 124 GLU A C 1
ATOM 928 O O . GLU A 1 145 ? 28.521 -8.175 -28.756 1.00 15.36 124 GLU A O 1
ATOM 934 N N A GLN A 1 146 ? 29.471 -9.335 -27.061 0.50 15.46 125 GLN A N 1
ATOM 935 N N B GLN A 1 146 ? 29.466 -9.344 -27.071 0.50 15.52 125 GLN A N 1
ATOM 936 C CA A GLN A 1 146 ? 30.310 -10.162 -27.939 0.50 16.14 125 GLN A CA 1
ATOM 937 C CA B GLN A 1 146 ? 30.313 -10.136 -27.973 0.50 16.23 125 GLN A CA 1
ATOM 938 C C A GLN A 1 146 ? 29.449 -11.026 -28.861 0.50 16.25 125 GLN A C 1
ATOM 939 C C B GLN A 1 146 ? 29.478 -11.078 -28.852 0.50 16.32 125 GLN A C 1
ATOM 940 O O A GLN A 1 146 ? 29.780 -11.196 -30.027 0.50 16.68 125 GLN A O 1
ATOM 941 O O B GLN A 1 146 ? 29.860 -11.358 -29.980 0.50 16.78 125 GLN A O 1
ATOM 952 N N . VAL A 1 147 ? 28.346 -11.559 -28.331 1.00 16.61 126 VAL A N 1
ATOM 953 C CA . VAL A 1 147 ? 27.366 -12.324 -29.131 1.00 16.52 126 VAL A CA 1
ATOM 954 C C . VAL A 1 147 ? 26.737 -11.459 -30.252 1.00 16.53 126 VAL A C 1
ATOM 955 O O . VAL A 1 147 ? 26.608 -11.909 -31.387 1.00 16.30 126 VAL A O 1
ATOM 959 N N . LEU A 1 148 ? 26.373 -10.218 -29.935 1.00 16.60 127 LEU A N 1
ATOM 960 C CA . LEU A 1 148 ? 25.794 -9.313 -30.932 1.00 17.05 127 LEU A CA 1
ATOM 961 C C . LEU A 1 148 ? 26.802 -8.980 -32.037 1.00 17.64 127 LEU A C 1
ATOM 962 O O . LEU A 1 148 ? 26.453 -8.964 -33.220 1.00 17.19 127 LEU A O 1
ATOM 967 N N . ALA A 1 149 ? 28.046 -8.733 -31.644 1.00 18.10 128 ALA A N 1
ATOM 968 C CA . ALA A 1 149 ? 29.115 -8.426 -32.592 1.00 19.61 128 ALA A CA 1
ATOM 969 C C . ALA A 1 149 ? 29.320 -9.601 -33.537 1.00 20.38 128 ALA A C 1
ATOM 970 O O . ALA A 1 149 ? 29.419 -9.408 -34.755 1.00 20.71 128 ALA A O 1
ATOM 972 N N . ALA A 1 150 ? 29.340 -10.814 -32.980 1.00 20.75 129 ALA A N 1
ATOM 973 C CA . ALA A 1 150 ? 29.442 -12.034 -33.787 1.00 22.04 129 ALA A CA 1
ATOM 974 C C . ALA A 1 150 ? 28.253 -12.253 -34.724 1.00 22.49 129 ALA A C 1
ATOM 975 O O . ALA A 1 150 ? 28.387 -12.858 -35.775 1.00 22.37 129 ALA A O 1
ATOM 977 N N . SER A 1 151 ? 27.083 -11.776 -34.324 1.00 23.49 130 SER A N 1
ATOM 978 C CA . SER A 1 151 ? 25.874 -11.957 -35.110 1.00 24.20 130 SER A CA 1
ATOM 979 C C . SER A 1 151 ? 25.747 -10.899 -36.195 1.00 24.57 130 SER A C 1
ATOM 980 O O . SER A 1 151 ? 24.946 -11.029 -37.118 1.00 24.48 130 SER A O 1
ATOM 983 N N . ALA A 1 152 ? 26.540 -9.847 -36.085 1.00 25.18 131 ALA A N 1
ATOM 984 C CA . ALA A 1 152 ? 26.402 -8.716 -36.985 1.00 25.92 131 ALA A CA 1
ATOM 985 C C . ALA A 1 152 ? 26.999 -9.024 -38.359 1.00 26.37 131 ALA A C 1
ATOM 986 O O . ALA A 1 152 ? 27.867 -9.888 -38.490 1.00 25.57 131 ALA A O 1
ATOM 988 N N . ALA A 1 153 ? 26.520 -8.313 -39.377 1.00 27.10 132 ALA A N 1
ATOM 989 C CA . ALA A 1 153 ? 27.235 -8.210 -40.649 1.00 28.27 132 ALA A CA 1
ATOM 990 C C . ALA A 1 153 ? 28.670 -7.713 -40.367 1.00 28.74 132 ALA A C 1
ATOM 991 O O . ALA A 1 153 ? 28.896 -7.011 -39.359 1.00 28.69 132 ALA A O 1
ATOM 993 N N . PRO A 1 154 ? 29.645 -8.098 -41.223 1.00 28.98 133 PRO A N 1
ATOM 994 C CA . PRO A 1 154 ? 31.044 -7.680 -41.032 1.00 29.08 133 PRO A CA 1
ATOM 995 C C . PRO A 1 154 ? 31.185 -6.180 -40.746 1.00 28.49 133 PRO A C 1
ATOM 996 O O . PRO A 1 154 ? 30.607 -5.365 -41.453 1.00 28.17 133 PRO A O 1
ATOM 1000 N N . GLY A 1 155 ? 31.922 -5.833 -39.697 1.00 28.37 134 GLY A N 1
ATOM 1001 C CA . GLY A 1 155 ? 32.207 -4.427 -39.381 1.00 28.45 134 GLY A CA 1
ATOM 1002 C C . GLY A 1 155 ? 31.172 -3.663 -38.572 1.00 28.22 134 GLY A C 1
ATOM 1003 O O . GLY A 1 155 ? 31.396 -2.505 -38.228 1.00 28.78 134 GLY A O 1
ATOM 1004 N N . ASP A 1 156 ? 30.047 -4.307 -38.261 1.00 27.67 135 ASP A N 1
ATOM 1005 C CA . ASP A 1 156 ? 28.964 -3.699 -37.451 1.00 27.08 135 ASP A CA 1
ATOM 1006 C C . ASP A 1 156 ? 29.025 -4.155 -35.990 1.00 26.06 135 ASP A C 1
ATOM 1007 O O . ASP A 1 156 ? 29.326 -5.327 -35.722 1.00 25.72 135 ASP A O 1
ATOM 1012 N N . PRO A 1 157 ? 28.714 -3.245 -35.043 1.00 25.06 136 PRO A N 1
ATOM 1013 C CA . PRO A 1 157 ? 28.757 -3.639 -33.627 1.00 24.68 136 PRO A CA 1
ATOM 1014 C C . PRO A 1 157 ? 27.644 -4.633 -33.258 1.00 23.98 136 PRO A C 1
ATOM 1015 O O . PRO A 1 157 ? 27.754 -5.326 -32.239 1.00 23.71 136 PRO A O 1
ATOM 1019 N N . ALA A 1 158 ? 26.599 -4.709 -34.084 1.00 23.13 137 ALA A N 1
ATOM 1020 C CA . ALA A 1 158 ? 25.437 -5.560 -33.780 1.00 22.77 137 ALA A CA 1
ATOM 1021 C C . ALA A 1 158 ? 24.603 -5.776 -35.032 1.00 22.51 137 ALA A C 1
ATOM 1022 O O . ALA A 1 158 ? 24.825 -5.107 -36.050 1.00 22.55 137 ALA A O 1
ATOM 1024 N N . PRO A 1 159 ? 23.642 -6.719 -34.978 1.00 22.28 138 PRO A N 1
ATOM 1025 C CA . PRO A 1 159 ? 22.783 -6.850 -36.154 1.00 22.14 138 PRO A CA 1
ATOM 1026 C C . PRO A 1 159 ? 21.958 -5.590 -36.436 1.00 21.93 138 PRO A C 1
ATOM 1027 O O . PRO A 1 159 ? 21.608 -4.828 -35.519 1.00 22.16 138 PRO A O 1
ATOM 1031 N N . ASN A 1 160 ? 21.669 -5.379 -37.708 1.00 21.54 139 ASN A N 1
ATOM 1032 C CA . ASN A 1 160 ? 20.711 -4.383 -38.131 1.00 21.31 139 ASN A CA 1
ATOM 1033 C C . ASN A 1 160 ? 19.349 -5.051 -38.041 1.00 20.44 139 ASN A C 1
ATOM 1034 O O . ASN A 1 160 ? 18.813 -5.579 -39.027 1.00 20.02 139 ASN A O 1
ATOM 1039 N N . PHE A 1 161 ? 18.829 -5.066 -36.816 1.00 19.09 140 PHE A N 1
ATOM 1040 C CA . PHE A 1 161 ? 17.630 -5.811 -36.485 1.00 18.09 140 PHE A CA 1
ATOM 1041 C C . PHE A 1 161 ? 16.474 -5.403 -37.366 1.00 18.18 140 PHE A C 1
ATOM 1042 O O . PHE A 1 161 ? 16.156 -4.215 -37.494 1.00 18.68 140 PHE A O 1
ATOM 1050 N N . ASP A 1 162 ? 15.817 -6.389 -37.950 1.00 16.78 141 ASP A N 1
ATOM 1051 C CA . ASP A 1 162 ? 14.672 -6.093 -38.765 1.00 16.65 141 ASP A CA 1
ATOM 1052 C C . ASP A 1 162 ? 13.582 -5.410 -37.948 1.00 16.63 141 ASP A C 1
ATOM 1053 O O . ASP A 1 162 ? 13.040 -4.382 -38.376 1.00 17.05 141 ASP A O 1
ATOM 1058 N N . VAL A 1 163 ? 13.265 -5.986 -36.786 1.00 16.00 142 VAL A N 1
ATOM 1059 C CA . VAL A 1 163 ? 12.295 -5.390 -35.851 1.00 15.03 142 VAL A CA 1
ATOM 1060 C C . VAL A 1 163 ? 12.801 -5.525 -34.413 1.00 14.47 142 VAL A C 1
ATOM 1061 O O . VAL A 1 163 ? 13.151 -6.618 -33.968 1.00 14.00 142 VAL A O 1
ATOM 1065 N N . HIS A 1 164 ? 12.842 -4.405 -33.699 1.00 13.90 143 HIS A N 1
ATOM 1066 C CA . HIS A 1 164 ? 12.996 -4.426 -32.245 1.00 13.48 143 HIS A CA 1
ATOM 1067 C C . HIS A 1 164 ? 11.624 -4.183 -31.616 1.00 13.22 143 HIS A C 1
ATOM 1068 O O . HIS A 1 164 ? 11.047 -3.114 -31.756 1.00 12.91 143 HIS A O 1
ATOM 1075 N N . LEU A 1 165 ? 11.100 -5.182 -30.919 1.00 13.39 144 LEU A N 1
ATOM 1076 C CA . LEU A 1 165 ? 9.852 -4.987 -30.180 1.00 12.79 144 LEU A CA 1
ATOM 1077 C C . LEU A 1 165 ? 10.119 -4.304 -28.855 1.00 12.78 144 LEU A C 1
ATOM 1078 O O . LEU A 1 165 ? 11.141 -4.558 -28.223 1.00 13.24 144 LEU A O 1
ATOM 1083 N N . LEU A 1 166 ? 9.181 -3.469 -28.418 1.00 12.57 145 LEU A N 1
ATOM 1084 C CA . LEU A 1 166 ? 9.283 -2.835 -27.111 1.00 12.73 145 LEU A CA 1
ATOM 1085 C C . LEU A 1 166 ? 7.940 -2.740 -26.409 1.00 12.64 145 LEU A C 1
ATOM 1086 O O . LEU A 1 166 ? 6.896 -2.594 -27.047 1.00 12.93 145 LEU A O 1
ATOM 1091 N N . GLY A 1 167 ? 7.981 -2.854 -25.086 1.00 12.84 146 GLY A N 1
ATOM 1092 C CA . GLY A 1 167 ? 6.937 -2.299 -24.233 1.00 13.09 146 GLY A CA 1
ATOM 1093 C C . GLY A 1 167 ? 7.450 -0.967 -23.701 1.00 13.57 146 GLY A C 1
ATOM 1094 O O . GLY A 1 167 ? 8.595 -0.594 -23.951 1.00 13.71 146 GLY A O 1
ATOM 1095 N N . MET A 1 168 ? 6.618 -0.245 -22.960 1.00 13.76 147 MET A N 1
ATOM 1096 C CA . MET A 1 168 ? 7.067 0.958 -22.256 1.00 14.05 147 MET A CA 1
ATOM 1097 C C . MET A 1 168 ? 6.371 1.031 -20.892 1.00 14.48 147 MET A C 1
ATOM 1098 O O . MET A 1 168 ? 5.163 0.816 -20.792 1.00 14.20 147 MET A O 1
ATOM 1103 N N . GLY A 1 169 ? 7.139 1.326 -19.847 1.00 15.02 148 GLY A N 1
ATOM 1104 C CA . GLY A 1 169 ? 6.580 1.489 -18.505 1.00 15.33 148 GLY A CA 1
ATOM 1105 C C . GLY A 1 169 ? 5.881 2.841 -18.343 1.00 15.66 148 GLY A C 1
ATOM 1106 O O . GLY A 1 169 ? 5.996 3.716 -19.218 1.00 15.04 148 GLY A O 1
ATOM 1107 N N . PRO A 1 170 ? 5.154 3.029 -17.218 1.00 16.01 149 PRO A N 1
ATOM 1108 C CA . PRO A 1 170 ? 4.457 4.300 -16.962 1.00 16.18 149 PRO A CA 1
ATOM 1109 C C . PRO A 1 170 ? 5.360 5.535 -16.935 1.00 16.25 149 PRO A C 1
ATOM 1110 O O . PRO A 1 170 ? 4.873 6.635 -17.156 1.00 16.50 149 PRO A O 1
ATOM 1114 N N . GLU A 1 171 ? 6.649 5.359 -16.652 1.00 16.26 150 GLU A N 1
ATOM 1115 C CA . GLU A 1 171 ? 7.609 6.480 -16.679 1.00 16.48 150 GLU A CA 1
ATOM 1116 C C . GLU A 1 171 ? 8.348 6.611 -18.025 1.00 15.87 150 GLU A C 1
ATOM 1117 O O . GLU A 1 171 ? 9.272 7.413 -18.153 1.00 17.07 150 GLU A O 1
ATOM 1123 N N . GLY A 1 172 ? 7.973 5.809 -19.013 1.00 14.94 151 GLY A N 1
ATOM 1124 C CA . GLY A 1 172 ? 8.621 5.865 -20.322 1.00 14.38 151 GLY A CA 1
ATOM 1125 C C . GLY A 1 172 ? 9.837 4.971 -20.535 1.00 14.16 151 GLY A C 1
ATOM 1126 O O . GLY A 1 172 ? 10.465 5.025 -21.603 1.00 14.07 151 GLY A O 1
ATOM 1127 N N . HIS A 1 173 ? 10.177 4.146 -19.545 1.00 13.54 152 HIS A N 1
ATOM 1128 C CA . HIS A 1 173 ? 11.311 3.216 -19.698 1.00 13.21 152 HIS A CA 1
ATOM 1129 C C . HIS A 1 173 ? 11.057 2.168 -20.791 1.00 12.99 152 HIS A C 1
ATOM 1130 O O . HIS A 1 173 ? 9.926 1.746 -21.010 1.00 12.21 152 HIS A O 1
ATOM 1137 N N . ILE A 1 174 ? 12.121 1.815 -21.509 1.00 12.85 153 ILE A N 1
ATOM 1138 C CA . ILE A 1 174 ? 12.081 0.719 -22.475 1.00 12.78 153 ILE A CA 1
ATOM 1139 C C . ILE A 1 174 ? 13.300 -0.145 -22.222 1.00 12.49 153 ILE A C 1
ATOM 1140 O O . ILE A 1 174 ? 14.270 0.320 -21.622 1.00 11.76 153 ILE A O 1
ATOM 1145 N N . ASN A 1 175 ? 13.237 -1.408 -22.646 1.00 12.66 154 ASN A N 1
ATOM 1146 C CA . ASN A 1 175 ? 14.239 -2.396 -22.253 1.00 12.39 154 ASN A CA 1
ATOM 1147 C C . ASN A 1 175 ? 14.434 -2.218 -20.746 1.00 12.70 154 ASN A C 1
ATOM 1148 O O . ASN A 1 175 ? 13.445 -2.173 -20.031 1.00 12.60 154 ASN A O 1
ATOM 1153 N N . SER A 1 176 ? 15.659 -2.083 -20.251 1.00 12.90 155 SER A N 1
ATOM 1154 C CA . SER A 1 176 ? 15.825 -1.716 -18.844 1.00 13.45 155 SER A CA 1
ATOM 1155 C C . SER A 1 176 ? 16.524 -0.373 -18.739 1.00 13.05 155 SER A C 1
ATOM 1156 O O . SER A 1 176 ? 17.393 -0.158 -17.894 1.00 13.24 155 SER A O 1
ATOM 1159 N N . LEU A 1 177 ? 16.110 0.531 -19.622 1.00 13.48 156 LEU A N 1
ATOM 1160 C CA . LEU A 1 177 ? 16.655 1.892 -19.707 1.00 13.64 156 LEU A CA 1
ATOM 1161 C C . LEU A 1 177 ? 15.696 2.864 -19.002 1.00 14.04 156 LEU A C 1
ATOM 1162 O O . LEU A 1 177 ? 14.657 3.234 -19.561 1.00 13.84 156 LEU A O 1
ATOM 1167 N N . PHE A 1 178 ? 16.040 3.241 -17.775 1.00 14.18 157 PHE A N 1
ATOM 1168 C CA . PHE A 1 178 ? 15.171 4.074 -16.942 1.00 15.00 157 PHE A CA 1
ATOM 1169 C C . PHE A 1 178 ? 15.560 5.543 -17.004 1.00 15.56 157 PHE A C 1
ATOM 1170 O O . PHE A 1 178 ? 16.723 5.860 -17.310 1.00 15.04 157 PHE A O 1
ATOM 1178 N N . PRO A 1 179 ? 14.589 6.450 -16.724 1.00 16.18 158 PRO A N 1
ATOM 1179 C CA . PRO A 1 179 ? 14.887 7.887 -16.701 1.00 16.75 158 PRO A CA 1
ATOM 1180 C C . PRO A 1 179 ? 16.077 8.204 -15.791 1.00 17.82 158 PRO A C 1
ATOM 1181 O O . PRO A 1 179 ? 16.186 7.632 -14.699 1.00 17.62 158 PRO A O 1
ATOM 1185 N N . HIS A 1 180 ? 16.995 9.040 -16.287 1.00 18.59 159 HIS A N 1
ATOM 1186 C CA . HIS A 1 180 ? 18.097 9.595 -15.484 1.00 19.90 159 HIS A CA 1
ATOM 1187 C C . HIS A 1 180 ? 19.035 8.522 -14.924 1.00 19.77 159 HIS A C 1
ATOM 1188 O O . HIS A 1 180 ? 19.532 8.646 -13.797 1.00 19.91 159 HIS A O 1
ATOM 1195 N N . SER A 1 181 ? 19.244 7.463 -15.707 1.00 19.37 160 SER A N 1
ATOM 1196 C CA . SER A 1 181 ? 20.073 6.330 -15.311 1.00 18.56 160 SER A CA 1
ATOM 1197 C C . SER A 1 181 ? 21.374 6.344 -16.096 1.00 19.06 160 SER A C 1
ATOM 1198 O O . SER A 1 181 ? 21.443 6.944 -17.171 1.00 19.15 160 SER A O 1
ATOM 1201 N N . PRO A 1 182 ? 22.416 5.694 -15.566 1.00 19.15 161 PRO A N 1
ATOM 1202 C CA . PRO A 1 182 ? 23.624 5.576 -16.363 1.00 19.48 161 PRO A CA 1
ATOM 1203 C C . PRO A 1 182 ? 23.375 4.827 -17.683 1.00 19.58 161 PRO A C 1
ATOM 1204 O O . PRO A 1 182 ? 24.006 5.147 -18.702 1.00 19.41 161 PRO A O 1
ATOM 1208 N N . ALA A 1 183 ? 22.449 3.858 -17.666 1.00 19.30 162 ALA A N 1
ATOM 1209 C CA . ALA A 1 183 ? 22.171 3.025 -18.842 1.00 18.93 162 ALA A CA 1
ATOM 1210 C C . ALA A 1 183 ? 21.605 3.828 -20.009 1.00 18.94 162 ALA A C 1
ATOM 1211 O O . ALA A 1 183 ? 21.953 3.561 -21.156 1.00 19.11 162 ALA A O 1
ATOM 1213 N N . VAL A 1 184 ? 20.735 4.802 -19.732 1.00 18.86 163 VAL A N 1
ATOM 1214 C CA . VAL A 1 184 ? 20.147 5.600 -20.819 1.00 18.66 163 VAL A CA 1
ATOM 1215 C C . VAL A 1 184 ? 21.116 6.667 -21.366 1.00 19.22 163 VAL A C 1
ATOM 1216 O O . VAL A 1 184 ? 20.879 7.222 -22.433 1.00 19.50 163 VAL A O 1
ATOM 1220 N N . LEU A 1 185 ? 22.202 6.946 -20.643 1.00 19.96 164 LEU A N 1
ATOM 1221 C CA . LEU A 1 185 ? 23.199 7.928 -21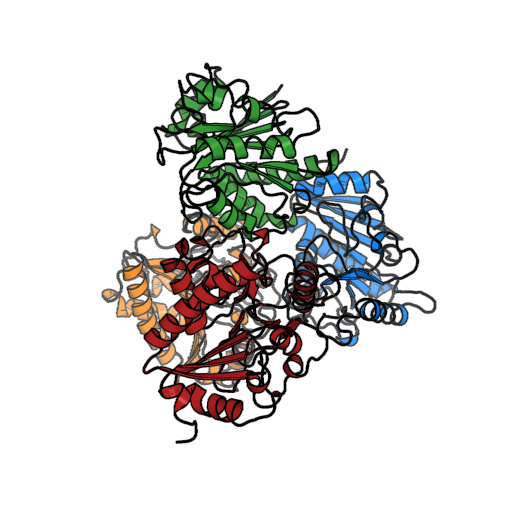.101 1.00 20.38 164 LEU A CA 1
ATOM 1222 C C . LEU A 1 185 ? 24.252 7.289 -22.012 1.00 20.47 164 LEU A C 1
ATOM 1223 O O . LEU A 1 185 ? 25.006 7.986 -22.699 1.00 19.84 164 LEU A O 1
ATOM 1228 N N . GLU A 1 186 ? 24.284 5.959 -22.018 1.00 20.47 165 GLU A N 1
ATOM 1229 C CA . GLU A 1 186 ? 25.285 5.214 -22.762 1.00 20.43 165 GLU A CA 1
ATOM 1230 C C . GLU A 1 186 ? 25.156 5.460 -24.259 1.00 20.52 165 GLU A C 1
ATOM 1231 O O . GLU A 1 186 ? 24.086 5.276 -24.847 1.00 20.69 165 GLU A O 1
ATOM 1237 N N . SER A 1 187 ? 26.257 5.889 -24.870 1.00 20.90 166 SER A N 1
ATOM 1238 C CA . SER A 1 187 ? 26.258 6.215 -26.300 1.00 21.58 166 SER A CA 1
ATOM 1239 C C . SER A 1 187 ? 27.212 5.355 -27.157 1.00 21.42 166 SER A C 1
ATOM 1240 O O . SER A 1 187 ? 27.275 5.537 -28.370 1.00 21.83 166 SER A O 1
ATOM 1243 N N . THR A 1 188 ? 27.919 4.410 -26.541 1.00 21.05 167 THR A N 1
ATOM 1244 C CA . THR A 1 188 ? 28.856 3.554 -27.282 1.00 21.46 167 THR A CA 1
ATOM 1245 C C . THR A 1 188 ? 28.529 2.045 -27.221 1.00 20.77 167 THR A C 1
ATOM 1246 O O . THR A 1 188 ? 28.325 1.409 -28.254 1.00 19.92 167 THR A O 1
ATOM 1250 N N . ARG A 1 189 ? 28.520 1.488 -26.010 1.00 20.49 168 ARG A N 1
ATOM 1251 C CA . ARG A 1 189 ? 28.158 0.081 -25.775 1.00 20.52 168 ARG A CA 1
ATOM 1252 C C . ARG A 1 189 ? 26.801 -0.297 -26.347 1.00 19.35 168 ARG A C 1
ATOM 1253 O O . ARG A 1 189 ? 25.854 0.510 -26.310 1.00 19.36 168 ARG A O 1
ATOM 1261 N N . MET A 1 190 ? 26.713 -1.517 -26.878 1.00 17.59 169 MET A N 1
ATOM 1262 C CA . MET A 1 190 ? 25.440 -2.088 -27.329 1.00 16.90 169 MET A CA 1
ATOM 1263 C C . MET A 1 190 ? 24.572 -2.645 -26.187 1.00 15.97 169 MET A C 1
ATOM 1264 O O . MET A 1 190 ? 23.347 -2.688 -26.299 1.00 15.78 169 MET A O 1
ATOM 1269 N N . VAL A 1 191 ? 25.234 -3.077 -25.113 1.00 15.51 170 VAL A N 1
ATOM 1270 C CA . VAL A 1 191 ? 24.649 -3.783 -23.977 1.00 14.45 170 VAL A CA 1
ATOM 1271 C C . VAL A 1 191 ? 25.327 -3.267 -22.720 1.00 14.78 170 VAL A C 1
ATOM 1272 O O . VAL A 1 191 ? 26.558 -3.109 -22.716 1.00 14.47 170 VAL A O 1
ATOM 1276 N N . VAL A 1 192 ? 24.549 -3.029 -21.653 1.00 14.02 171 VAL A N 1
ATOM 1277 C CA . VAL A 1 192 ? 25.116 -2.640 -20.363 1.00 13.86 171 VAL A CA 1
ATOM 1278 C C . VAL A 1 192 ? 24.435 -3.310 -19.164 1.00 14.33 171 VAL A C 1
ATOM 1279 O O . VAL A 1 192 ? 23.330 -3.806 -19.272 1.00 13.57 171 VAL A O 1
ATOM 1283 N N . ALA A 1 193 ? 25.124 -3.315 -18.024 1.00 15.02 172 ALA A N 1
ATOM 1284 C CA . ALA A 1 193 ? 24.544 -3.754 -16.765 1.00 15.80 172 ALA A CA 1
ATOM 1285 C C . ALA A 1 193 ? 23.604 -2.697 -16.174 1.00 16.35 172 ALA A C 1
ATOM 1286 O O . ALA A 1 193 ? 23.891 -1.508 -16.260 1.00 16.23 172 ALA A O 1
ATOM 1288 N N . VAL A 1 194 ? 22.486 -3.139 -15.588 1.00 16.65 173 VAL A N 1
ATOM 1289 C CA . VAL A 1 194 ? 21.612 -2.269 -14.798 1.00 17.32 173 VAL A CA 1
ATOM 1290 C C . VAL A 1 194 ? 21.562 -2.811 -13.372 1.00 18.33 173 VAL A C 1
ATOM 1291 O O . VAL A 1 194 ? 20.938 -3.840 -13.117 1.00 17.74 173 VAL A O 1
ATOM 1295 N N . ASP A 1 195 ? 22.249 -2.120 -12.461 1.00 19.75 174 ASP A N 1
ATOM 1296 C CA . ASP A 1 195 ? 22.445 -2.564 -11.073 1.00 21.75 174 ASP A CA 1
ATOM 1297 C C . ASP A 1 195 ? 21.290 -2.171 -10.170 1.00 21.98 174 ASP A C 1
ATOM 1298 O O . ASP A 1 195 ? 21.161 -2.711 -9.079 1.00 22.56 174 ASP A O 1
ATOM 1303 N N . ASP A 1 196 ? 20.470 -1.225 -10.626 1.00 22.28 175 ASP A N 1
ATOM 1304 C CA . ASP A 1 196 ? 19.744 -0.320 -9.733 1.00 22.66 175 ASP A CA 1
ATOM 1305 C C . ASP A 1 196 ? 18.314 -0.012 -10.174 1.00 22.14 175 ASP A C 1
ATOM 1306 O O . ASP A 1 196 ? 17.793 1.041 -9.840 1.00 21.97 175 ASP A O 1
ATOM 1311 N N . SER A 1 197 ? 17.687 -0.900 -10.940 1.00 21.09 176 SER A N 1
ATOM 1312 C CA . SER A 1 197 ? 16.340 -0.621 -11.425 1.00 20.84 176 SER A CA 1
ATOM 1313 C C . SER A 1 197 ? 15.417 -0.230 -10.257 1.00 20.49 176 SER A C 1
ATOM 1314 O O . SER A 1 197 ? 15.437 -0.893 -9.221 1.00 20.40 176 SER A O 1
ATOM 1317 N N . PRO A 1 198 ? 14.630 0.853 -10.420 1.00 20.34 177 PRO A N 1
ATOM 1318 C CA . PRO A 1 198 ? 13.670 1.258 -9.373 1.00 20.58 177 PRO A CA 1
ATOM 1319 C C . PRO A 1 198 ? 12.444 0.360 -9.373 1.00 20.51 177 PRO A C 1
ATOM 1320 O O . PRO A 1 198 ? 11.598 0.456 -8.484 1.00 20.91 177 PRO A O 1
ATOM 1324 N N . LYS A 1 199 ? 12.356 -0.508 -10.371 1.00 20.60 178 LYS A N 1
ATOM 1325 C CA . LYS A 1 199 ? 11.333 -1.540 -10.409 1.00 21.07 178 LYS A CA 1
ATOM 1326 C C . LYS A 1 199 ? 11.993 -2.916 -10.273 1.00 20.86 178 LYS A C 1
ATOM 1327 O O . LYS A 1 199 ? 12.945 -3.215 -11.004 1.00 20.97 178 LYS A O 1
ATOM 1333 N N . PRO A 1 200 ? 11.495 -3.751 -9.337 1.00 20.36 179 PRO A N 1
ATOM 1334 C CA . PRO A 1 200 ? 12.049 -5.096 -9.124 1.00 19.81 179 PRO A CA 1
ATOM 1335 C C . PRO A 1 200 ? 11.810 -5.998 -10.335 1.00 19.06 179 PRO A C 1
ATOM 1336 O O . PRO A 1 200 ? 10.840 -5.778 -11.063 1.00 18.42 179 PRO A O 1
ATOM 1340 N N . PRO A 1 201 ? 12.702 -6.988 -10.568 1.00 18.24 180 PRO A N 1
ATOM 1341 C CA . PRO A 1 201 ? 13.946 -7.222 -9.826 1.00 17.85 180 PRO A CA 1
ATOM 1342 C C . PRO A 1 201 ? 15.005 -6.155 -10.158 1.00 17.33 180 PRO A C 1
ATOM 1343 O O . PRO A 1 201 ? 14.959 -5.578 -11.244 1.00 17.22 180 PRO A O 1
ATOM 1347 N N . PRO A 1 202 ? 15.912 -5.858 -9.206 1.00 16.84 181 PRO A N 1
ATOM 1348 C CA . PRO A 1 202 ? 16.830 -4.708 -9.315 1.00 16.57 181 PRO A CA 1
ATOM 1349 C C . PRO A 1 202 ? 17.896 -4.826 -10.415 1.00 16.19 181 PRO A C 1
ATOM 1350 O O . PRO A 1 202 ? 18.341 -3.803 -10.969 1.00 15.72 181 PRO A O 1
ATOM 1354 N N . ARG A 1 203 ? 18.286 -6.053 -10.738 1.00 15.18 182 ARG A N 1
ATOM 1355 C CA . ARG A 1 203 ? 19.381 -6.247 -11.688 1.00 15.10 182 ARG A CA 1
ATOM 1356 C C . ARG A 1 203 ? 18.905 -6.790 -13.023 1.00 14.69 182 ARG A C 1
ATOM 1357 O O . ARG A 1 203 ? 18.177 -7.789 -13.092 1.00 13.91 182 ARG A O 1
ATOM 1365 N N . ARG A 1 204 ? 19.307 -6.103 -14.083 1.00 13.85 183 ARG A N 1
ATOM 1366 C CA . ARG A 1 204 ? 18.929 -6.499 -15.433 1.00 14.27 183 ARG A CA 1
ATOM 1367 C C . ARG A 1 204 ? 20.122 -6.293 -16.354 1.00 13.61 183 ARG A C 1
ATOM 1368 O O . ARG A 1 204 ? 21.086 -5.612 -15.998 1.00 13.43 183 ARG A O 1
ATOM 1376 N N . ILE A 1 205 ? 20.033 -6.882 -17.543 1.00 13.77 184 ILE A N 1
ATOM 1377 C CA . ILE A 1 205 ? 20.962 -6.639 -18.644 1.00 13.13 184 ILE A CA 1
ATOM 1378 C C . ILE A 1 205 ? 20.130 -6.030 -19.761 1.00 13.57 184 ILE A C 1
ATOM 1379 O O . ILE A 1 205 ? 19.006 -6.467 -20.019 1.00 13.43 184 ILE A O 1
ATOM 1384 N N . THR A 1 206 ? 20.661 -5.003 -20.414 1.00 13.34 185 THR A N 1
ATOM 1385 C CA . THR A 1 206 ? 19.849 -4.268 -21.378 1.00 13.10 185 THR A CA 1
ATOM 1386 C C . THR A 1 206 ? 20.568 -3.850 -22.662 1.00 13.19 185 THR A C 1
ATOM 1387 O O . THR A 1 206 ? 21.748 -3.521 -22.644 1.00 13.62 185 THR A O 1
ATOM 1391 N N . LEU A 1 207 ? 19.843 -3.838 -23.774 1.00 13.21 186 LEU A N 1
ATOM 1392 C CA . LEU A 1 207 ? 20.355 -3.131 -24.935 1.00 13.36 186 LEU A CA 1
ATOM 1393 C C . LEU A 1 207 ? 20.211 -1.624 -24.691 1.00 13.54 186 LEU A C 1
ATOM 1394 O O . LEU A 1 207 ? 19.319 -1.177 -23.960 1.00 13.55 186 LEU A O 1
ATOM 1399 N N . THR A 1 208 ? 21.112 -0.854 -25.291 1.00 14.19 187 THR A N 1
ATOM 1400 C CA . THR A 1 208 ? 21.203 0.593 -25.077 1.00 14.20 187 THR A CA 1
ATOM 1401 C C . THR A 1 208 ? 20.488 1.321 -26.227 1.00 14.55 187 THR A C 1
ATOM 1402 O O . THR A 1 208 ? 20.067 0.683 -27.185 1.00 15.00 187 THR A O 1
ATOM 1406 N N . LEU A 1 209 ? 20.353 2.644 -26.153 1.00 14.82 188 LEU A N 1
ATOM 1407 C CA . LEU A 1 209 ? 19.698 3.380 -27.244 1.00 15.26 188 LEU A CA 1
ATOM 1408 C C . LEU A 1 209 ? 20.423 3.193 -28.589 1.00 15.07 188 LEU A C 1
ATOM 1409 O O . LEU A 1 209 ? 19.766 2.963 -29.590 1.00 15.53 188 LEU A O 1
ATOM 1414 N N . PRO A 1 210 ? 21.769 3.304 -28.614 1.00 15.30 189 PRO A N 1
ATOM 1415 C CA . PRO A 1 210 ? 22.475 3.046 -29.869 1.00 15.62 189 PRO A CA 1
ATOM 1416 C C . PRO A 1 210 ? 22.088 1.699 -30.487 1.00 16.43 189 PRO A C 1
ATOM 1417 O O . PRO A 1 210 ? 21.861 1.647 -31.701 1.00 16.17 189 PRO A O 1
ATOM 1421 N N . ALA A 1 211 ? 21.980 0.644 -29.654 1.00 16.37 190 ALA A N 1
ATOM 1422 C CA . ALA A 1 211 ? 21.576 -0.691 -30.127 1.00 16.40 190 ALA A CA 1
ATOM 1423 C C . ALA A 1 211 ? 20.183 -0.675 -30.691 1.00 16.35 190 ALA A C 1
ATOM 1424 O O . ALA A 1 211 ? 19.922 -1.258 -31.740 1.00 16.90 190 ALA A O 1
ATOM 1426 N N . ILE A 1 212 ? 19.272 -0.011 -29.988 1.00 16.07 191 ILE A N 1
ATOM 1427 C CA . ILE A 1 212 ? 17.894 0.059 -30.445 1.00 15.42 191 ILE A CA 1
ATOM 1428 C C . ILE A 1 212 ? 17.854 0.790 -31.787 1.00 15.75 191 ILE A C 1
ATOM 1429 O O . ILE A 1 212 ? 17.160 0.373 -32.701 1.00 15.26 191 ILE A O 1
ATOM 1434 N N . GLN A 1 213 ? 18.654 1.851 -31.895 1.00 16.21 192 GLN A N 1
ATOM 1435 C CA . GLN A 1 213 ? 18.685 2.720 -33.063 1.00 17.43 192 GLN A CA 1
ATOM 1436 C C . GLN A 1 213 ? 19.338 2.105 -34.320 1.00 18.40 192 GLN A C 1
ATOM 1437 O O . GLN A 1 213 ? 19.283 2.688 -35.401 1.00 19.04 192 GLN A O 1
ATOM 1443 N N . ARG A 1 214 ? 19.939 0.931 -34.183 1.00 19.10 193 ARG A N 1
ATOM 1444 C CA . ARG A 1 214 ? 20.408 0.156 -35.338 1.00 19.86 193 ARG A CA 1
ATOM 1445 C C . ARG A 1 214 ? 19.275 -0.560 -36.061 1.00 19.79 193 ARG A C 1
ATOM 1446 O O . ARG A 1 214 ? 19.422 -0.951 -37.224 1.00 20.45 193 ARG A O 1
ATOM 1454 N N . SER A 1 215 ? 18.152 -0.751 -35.369 1.00 19.28 194 SER A N 1
ATOM 1455 C CA . SER A 1 215 ? 17.046 -1.514 -35.927 1.00 18.86 194 SER A CA 1
ATOM 1456 C C . SER A 1 215 ? 16.454 -0.790 -37.127 1.00 19.22 194 SER A C 1
ATOM 1457 O O . SER A 1 215 ? 16.323 0.444 -37.118 1.00 19.18 194 SER A O 1
ATOM 1460 N N . ARG A 1 216 ? 16.111 -1.554 -38.162 1.00 19.01 195 ARG A N 1
ATOM 1461 C CA . ARG A 1 216 ? 15.355 -1.018 -39.280 1.00 19.53 195 ARG A CA 1
ATOM 1462 C C . ARG A 1 216 ? 14.034 -0.440 -38.784 1.00 19.54 195 ARG A C 1
ATOM 1463 O O . ARG A 1 216 ? 13.674 0.691 -39.130 1.00 19.76 195 ARG A O 1
ATOM 1471 N N . GLU A 1 217 ? 13.324 -1.234 -37.977 1.00 18.97 196 GLU A N 1
ATOM 1472 C CA . GLU A 1 217 ? 12.071 -0.830 -37.372 1.00 18.76 196 GLU A CA 1
ATOM 1473 C C . GLU A 1 217 ? 12.072 -1.072 -35.877 1.00 18.05 196 GLU A C 1
ATOM 1474 O O . GLU A 1 217 ? 12.597 -2.093 -35.390 1.00 18.39 196 GLU A O 1
ATOM 1480 N N . VAL A 1 218 ? 11.446 -0.146 -35.163 1.00 16.86 197 VAL A N 1
ATOM 1481 C CA . VAL A 1 218 ? 11.223 -0.284 -33.730 1.00 16.04 197 VAL A CA 1
ATOM 1482 C C . VAL A 1 218 ? 9.720 -0.143 -33.478 1.00 15.73 197 VAL A C 1
ATOM 1483 O O . VAL A 1 218 ? 9.115 0.830 -33.904 1.00 16.18 197 VAL A O 1
ATOM 1487 N N . TRP A 1 219 ? 9.111 -1.127 -32.823 1.00 14.88 198 TRP A N 1
ATOM 1488 C CA . TRP A 1 219 ? 7.693 -1.070 -32.546 1.00 14.24 198 TRP A CA 1
ATOM 1489 C C . TRP A 1 219 ? 7.466 -1.064 -31.046 1.00 14.44 198 TRP A C 1
ATOM 1490 O O . TRP A 1 219 ? 7.986 -1.925 -30.314 1.00 14.56 198 TRP A O 1
ATOM 1501 N N . LEU A 1 220 ? 6.677 -0.096 -30.597 1.00 13.93 199 LEU A N 1
ATOM 1502 C CA . LEU A 1 220 ? 6.323 0.022 -29.193 1.00 13.61 199 LEU A CA 1
ATOM 1503 C C . LEU A 1 220 ? 4.865 -0.422 -29.045 1.00 13.68 199 LEU A C 1
ATOM 1504 O O . LEU A 1 220 ? 3.994 0.074 -29.744 1.00 13.97 199 LEU A O 1
ATOM 1509 N N . LEU A 1 221 ? 4.616 -1.396 -28.178 1.00 13.32 200 LEU A N 1
ATOM 1510 C CA . LEU A 1 221 ? 3.253 -1.910 -27.964 1.00 13.53 200 LEU A CA 1
ATOM 1511 C C . LEU A 1 221 ? 2.806 -1.450 -26.594 1.00 13.60 200 LEU A C 1
ATOM 1512 O O . LEU A 1 221 ? 3.241 -2.001 -25.570 1.00 13.43 200 LEU A O 1
ATOM 1517 N N . VAL A 1 222 ? 1.956 -0.427 -26.578 1.00 14.03 201 VAL A N 1
ATOM 1518 C CA . VAL A 1 222 ? 1.694 0.338 -25.361 1.00 14.23 201 VAL A CA 1
ATOM 1519 C C . VAL A 1 222 ? 0.210 0.493 -25.131 1.00 14.63 201 VAL A C 1
ATOM 1520 O O . VAL A 1 222 ? -0.493 1.056 -25.962 1.00 14.19 201 VAL A O 1
ATOM 1524 N N . SER A 1 223 ? -0.269 -0.018 -24.004 1.00 14.90 202 SER A N 1
ATOM 1525 C CA . SER A 1 223 ? -1.696 0.025 -23.712 1.00 15.67 202 SER A CA 1
ATOM 1526 C C . SER A 1 223 ? -1.955 0.388 -22.242 1.00 16.10 202 SER A C 1
ATOM 1527 O O . SER A 1 223 ? -1.139 0.079 -21.366 1.00 16.30 202 SER A O 1
ATOM 1530 N N . GLY A 1 224 ? -3.068 1.074 -21.990 1.00 16.25 203 GLY A N 1
ATOM 1531 C CA . GLY A 1 224 ? -3.480 1.396 -20.631 1.00 16.31 203 GLY A CA 1
ATOM 1532 C C . GLY A 1 224 ? -3.370 2.868 -20.272 1.00 16.80 203 GLY A C 1
ATOM 1533 O O . GLY A 1 224 ? -2.478 3.573 -20.761 1.00 16.21 203 GLY A O 1
ATOM 1534 N N . PRO A 1 225 ? -4.278 3.344 -19.396 1.00 17.06 204 PRO A N 1
ATOM 1535 C CA . PRO A 1 225 ? -4.335 4.759 -19.022 1.00 17.10 204 PRO A CA 1
ATOM 1536 C C . PRO A 1 225 ? -3.114 5.235 -18.245 1.00 17.12 204 PRO A C 1
ATOM 1537 O O . PRO A 1 225 ? -2.828 6.432 -18.240 1.00 17.06 204 PRO A O 1
ATOM 1541 N N . GLY A 1 226 ? -2.411 4.307 -17.594 1.00 17.00 205 GLY A N 1
ATOM 1542 C CA . GLY A 1 226 ? -1.177 4.608 -16.868 1.00 16.69 205 GLY A CA 1
ATOM 1543 C C . GLY A 1 226 ? 0.024 4.964 -17.736 1.00 17.23 205 GLY A C 1
ATOM 1544 O O . GLY A 1 226 ? 0.992 5.561 -17.257 1.00 17.00 205 GLY A O 1
ATOM 1545 N N . LYS A 1 227 ? -0.032 4.604 -19.013 1.00 17.04 206 LYS A N 1
ATOM 1546 C CA . LYS A 1 227 ? 1.053 4.885 -19.937 1.00 17.63 206 LYS A CA 1
ATOM 1547 C C . LYS A 1 227 ? 0.799 6.139 -20.777 1.00 17.73 206 LYS A C 1
ATOM 1548 O O . LYS A 1 227 ? 1.684 6.580 -21.505 1.00 17.90 206 LYS A O 1
ATOM 1554 N N . ALA A 1 228 ? -0.405 6.700 -20.684 1.00 17.66 207 ALA A N 1
ATOM 1555 C CA . ALA A 1 228 ? -0.831 7.788 -21.577 1.00 17.91 207 ALA A CA 1
ATOM 1556 C C . ALA A 1 228 ? 0.019 9.059 -21.495 1.00 18.02 207 ALA A C 1
ATOM 1557 O O . ALA A 1 228 ? 0.337 9.664 -22.520 1.00 18.13 207 ALA A O 1
ATOM 1559 N N . ASP A 1 229 ? 0.374 9.468 -20.284 1.00 17.65 208 ASP A N 1
ATOM 1560 C CA . ASP A 1 229 ? 1.149 10.685 -20.107 1.00 17.89 208 ASP A CA 1
ATOM 1561 C C . ASP A 1 229 ? 2.559 10.528 -20.671 1.00 17.58 208 ASP A C 1
ATOM 1562 O O . ASP A 1 229 ? 3.053 11.408 -21.377 1.00 17.24 208 ASP A O 1
ATOM 1567 N N . ALA A 1 230 ? 3.189 9.394 -20.363 1.00 17.05 209 ALA A N 1
ATOM 1568 C CA . ALA A 1 230 ? 4.511 9.063 -20.887 1.00 16.74 209 ALA A CA 1
ATOM 1569 C C . ALA A 1 230 ? 4.549 8.967 -22.431 1.00 16.59 209 ALA A C 1
ATOM 1570 O O . ALA A 1 230 ? 5.493 9.445 -23.052 1.00 16.62 209 ALA A O 1
ATOM 1572 N N . VAL A 1 231 ? 3.545 8.315 -23.020 1.00 16.60 210 VAL A N 1
ATOM 1573 C CA . VAL A 1 231 ? 3.359 8.245 -24.479 1.00 16.92 210 VAL A CA 1
ATOM 1574 C C . VAL A 1 231 ? 3.362 9.656 -25.094 1.00 17.33 210 VAL A C 1
ATOM 1575 O O . VAL A 1 231 ? 4.121 9.930 -26.023 1.00 17.14 210 VAL A O 1
ATOM 1579 N N . ALA A 1 232 ? 2.518 10.539 -24.560 1.00 17.59 211 ALA A N 1
ATOM 1580 C CA . ALA A 1 232 ? 2.405 11.906 -25.072 1.00 18.25 211 ALA A CA 1
ATOM 1581 C C . ALA A 1 232 ? 3.709 12.712 -24.975 1.00 18.72 211 ALA A C 1
ATOM 1582 O O . ALA A 1 232 ? 4.079 13.414 -25.925 1.00 18.60 211 ALA A O 1
ATOM 1584 N N . ALA A 1 233 ? 4.396 12.617 -23.834 1.00 18.85 212 ALA A N 1
ATOM 1585 C CA . ALA A 1 233 ? 5.695 13.253 -23.663 1.00 19.45 212 ALA A CA 1
ATOM 1586 C C . ALA A 1 233 ? 6.745 12.684 -24.627 1.00 19.82 212 ALA A C 1
ATOM 1587 O O . ALA A 1 233 ? 7.611 13.410 -25.126 1.00 19.93 212 ALA A O 1
ATOM 1589 N N . ALA A 1 234 ? 6.677 11.380 -24.882 1.00 20.18 213 ALA A N 1
ATOM 1590 C CA . ALA A 1 234 ? 7.675 10.724 -25.727 1.00 20.46 213 ALA A CA 1
ATOM 1591 C C . ALA A 1 234 ? 7.496 11.132 -27.195 1.00 20.90 213 ALA A C 1
ATOM 1592 O O . ALA A 1 234 ? 8.468 11.382 -27.903 1.00 20.29 213 ALA A O 1
ATOM 1594 N N . ILE A 1 235 ? 6.240 11.183 -27.623 1.00 21.43 214 ILE A N 1
ATOM 1595 C CA . ILE A 1 235 ? 5.876 11.578 -28.976 1.00 22.64 214 ILE A CA 1
ATOM 1596 C C . ILE A 1 235 ? 6.023 13.107 -29.166 1.00 23.48 214 ILE A C 1
ATOM 1597 O O . ILE A 1 235 ? 6.288 13.573 -30.277 1.00 23.85 214 ILE A O 1
ATOM 1602 N N . GLY A 1 236 ? 5.883 13.859 -28.072 1.00 23.92 215 GLY A N 1
ATOM 1603 C CA . GLY A 1 236 ? 6.054 15.314 -28.064 1.00 24.74 215 GLY A CA 1
ATOM 1604 C C . GLY A 1 236 ? 7.502 15.780 -28.105 1.00 25.38 215 GLY A C 1
ATOM 1605 O O . GLY A 1 236 ? 7.769 16.980 -28.111 1.00 25.85 215 GLY A O 1
ATOM 1606 N N . GLY A 1 237 ? 8.434 14.828 -28.116 1.00 25.66 216 GLY A N 1
ATOM 1607 C CA . GLY A 1 237 ? 9.852 15.117 -28.305 1.00 25.66 216 GLY A CA 1
ATOM 1608 C C . GLY A 1 237 ? 10.690 15.306 -27.053 1.00 25.69 216 GLY A C 1
ATOM 1609 O O . GLY A 1 237 ? 11.758 15.926 -27.119 1.00 25.33 216 GLY A O 1
ATOM 1610 N N . ALA A 1 238 ? 10.221 14.771 -25.918 1.00 25.35 217 ALA A N 1
ATOM 1611 C CA . ALA A 1 238 ? 10.996 14.793 -24.668 1.00 24.95 217 ALA A CA 1
ATOM 1612 C C . ALA A 1 238 ? 12.425 14.258 -24.812 1.00 24.62 217 ALA A C 1
ATOM 1613 O O . ALA A 1 238 ? 12.709 13.426 -25.667 1.00 24.53 217 ALA A O 1
ATOM 1615 N N . ASP A 1 239 ? 13.320 14.775 -23.976 1.00 25.02 218 ASP A N 1
ATOM 1616 C CA . ASP A 1 239 ? 14.694 14.293 -23.842 1.00 25.13 218 ASP A CA 1
ATOM 1617 C C . ASP A 1 239 ? 14.664 12.816 -23.387 1.00 24.55 218 ASP A C 1
ATOM 1618 O O . ASP A 1 239 ? 14.052 12.514 -22.351 1.00 24.56 218 ASP A O 1
ATOM 1623 N N . PRO A 1 240 ? 15.308 11.891 -24.151 1.00 23.76 219 PRO A N 1
ATOM 1624 C CA . PRO A 1 240 ? 15.313 10.473 -23.723 1.00 23.50 219 PRO A CA 1
ATOM 1625 C C . PRO A 1 240 ? 15.893 10.217 -22.318 1.00 23.05 219 PRO A C 1
ATOM 1626 O O . PRO A 1 240 ? 15.569 9.209 -21.697 1.00 23.44 219 PRO A O 1
ATOM 1630 N N . VAL A 1 241 ? 16.713 11.121 -21.799 1.00 22.69 220 VAL A N 1
ATOM 1631 C CA . VAL A 1 241 ? 17.223 10.951 -20.439 1.00 22.25 220 VAL A CA 1
ATOM 1632 C C . VAL A 1 241 ? 16.065 11.112 -19.455 1.00 21.86 220 VAL A C 1
ATOM 1633 O O . VAL A 1 241 ? 16.071 10.542 -18.359 1.00 22.17 220 VAL A O 1
ATOM 1637 N N . SER A 1 242 ? 15.055 11.865 -19.868 1.00 20.84 221 SER A N 1
ATOM 1638 C CA . SER A 1 242 ? 13.875 12.056 -19.051 1.00 20.28 221 SER A CA 1
ATOM 1639 C C . SER A 1 242 ? 12.756 11.059 -19.414 1.00 19.62 221 SER A C 1
ATOM 1640 O O . SER A 1 242 ? 12.104 10.482 -18.530 1.00 19.34 221 SER A O 1
ATOM 1643 N N . VAL A 1 243 ? 12.538 10.859 -20.713 1.00 18.45 222 VAL A N 1
ATOM 1644 C CA . VAL A 1 243 ? 11.579 9.864 -21.196 1.00 17.47 222 VAL A CA 1
ATOM 1645 C C . VAL A 1 243 ? 12.278 8.912 -22.199 1.00 17.38 222 VAL A C 1
ATOM 1646 O O . VAL A 1 243 ? 12.318 9.185 -23.391 1.00 17.14 222 VAL A O 1
ATOM 1650 N N . PRO A 1 244 ? 12.850 7.794 -21.699 1.00 16.83 223 PRO A N 1
ATOM 1651 C CA . PRO A 1 244 ? 13.671 6.938 -22.557 1.00 16.45 223 PRO A CA 1
ATOM 1652 C C . PRO A 1 244 ? 13.027 6.554 -23.890 1.00 16.66 223 PRO A C 1
ATOM 1653 O O . PRO A 1 244 ? 13.699 6.636 -24.918 1.00 16.96 223 PRO A O 1
ATOM 1657 N N . ALA A 1 245 ? 11.745 6.180 -23.882 1.00 16.64 224 ALA A N 1
ATOM 1658 C CA . ALA A 1 245 ? 11.034 5.807 -25.103 1.00 16.26 224 ALA A CA 1
ATOM 1659 C C . ALA A 1 245 ? 11.187 6.814 -26.250 1.00 16.44 224 ALA A C 1
ATOM 1660 O O . ALA A 1 245 ? 11.000 6.447 -27.404 1.00 15.79 224 ALA A O 1
ATOM 1662 N N . ALA A 1 246 ? 11.524 8.067 -25.929 1.00 16.68 225 ALA A N 1
ATOM 1663 C CA . ALA A 1 246 ? 11.776 9.092 -26.950 1.00 17.29 225 ALA A CA 1
ATOM 1664 C C . ALA A 1 246 ? 12.988 8.776 -27.832 1.00 17.84 225 ALA A C 1
ATOM 1665 O O . ALA A 1 246 ? 13.046 9.226 -28.980 1.00 18.60 225 ALA A O 1
ATOM 1667 N N . GLY A 1 247 ? 13.953 8.019 -27.301 1.00 18.13 226 GLY A N 1
ATOM 1668 C CA . GLY A 1 247 ? 15.145 7.622 -28.070 1.00 18.46 226 GLY A CA 1
ATOM 1669 C C . GLY A 1 247 ? 14.969 6.296 -28.812 1.00 18.88 226 GLY A C 1
ATOM 1670 O O . GLY A 1 247 ? 15.903 5.805 -29.454 1.00 19.27 226 GLY A O 1
ATOM 1671 N N . ALA A 1 248 ? 13.780 5.713 -28.721 1.00 18.52 227 ALA A N 1
ATOM 1672 C CA . ALA A 1 248 ? 13.524 4.387 -29.295 1.00 18.99 227 ALA A CA 1
ATOM 1673 C C . ALA A 1 248 ? 13.066 4.564 -30.737 1.00 19.11 227 ALA A C 1
ATOM 1674 O O . ALA A 1 248 ? 11.875 4.499 -31.023 1.00 19.37 227 ALA A O 1
ATOM 1676 N N . VAL A 1 249 ? 14.023 4.805 -31.628 1.00 19.04 228 VAL A N 1
ATOM 1677 C CA . VAL A 1 249 ? 13.733 5.291 -32.970 1.00 19.27 228 VAL A CA 1
ATOM 1678 C C . VAL A 1 249 ? 14.441 4.384 -33.957 1.00 19.07 228 VAL A C 1
ATOM 1679 O O . VAL A 1 249 ? 15.644 4.149 -33.834 1.00 18.57 228 VAL A O 1
ATOM 1683 N N . GLY A 1 250 ? 13.680 3.848 -34.908 1.00 19.28 229 GLY A N 1
ATOM 1684 C CA . GLY A 1 250 ? 14.204 2.905 -35.888 1.00 19.94 229 GLY A CA 1
ATOM 1685 C C . GLY A 1 250 ? 14.755 3.662 -37.081 1.00 20.82 229 GLY A C 1
ATOM 1686 O O . GLY A 1 250 ? 14.317 4.780 -37.360 1.00 20.75 229 GLY A O 1
ATOM 1687 N N . ARG A 1 251 ? 15.709 3.054 -37.784 1.00 21.56 230 ARG A N 1
ATOM 1688 C CA . ARG A 1 251 ? 16.389 3.700 -38.916 1.00 22.29 230 ARG A CA 1
ATOM 1689 C C . ARG A 1 251 ? 15.415 3.978 -40.062 1.00 22.84 230 ARG A C 1
ATOM 1690 O O . ARG A 1 251 ? 15.492 5.023 -40.697 1.00 22.87 230 ARG A O 1
ATOM 1692 N N . GLN A 1 252 ? 14.483 3.060 -40.302 1.00 23.65 231 GLN A N 1
ATOM 1693 C CA . GLN A 1 252 ? 13.503 3.220 -41.377 1.00 24.69 231 GLN A CA 1
ATOM 1694 C C . GLN A 1 252 ? 12.114 3.610 -40.859 1.00 24.69 231 GLN A C 1
ATOM 1695 O O . GLN A 1 252 ? 11.441 4.439 -41.470 1.00 24.88 231 GLN A O 1
ATOM 1701 N N . ASN A 1 253 ? 11.662 2.987 -39.768 1.00 24.58 232 ASN A N 1
ATOM 1702 C CA . ASN A 1 253 ? 10.489 3.518 -39.052 1.00 24.42 232 ASN A CA 1
ATOM 1703 C C . ASN A 1 253 ? 10.323 3.181 -37.574 1.00 23.41 232 ASN A C 1
ATOM 1704 O O . ASN A 1 253 ? 11.013 2.321 -37.010 1.00 22.95 232 ASN A O 1
ATOM 1709 N N . THR A 1 254 ? 9.393 3.916 -36.974 1.00 22.32 233 THR A N 1
ATOM 1710 C CA . THR A 1 254 ? 9.094 3.854 -35.569 1.00 21.51 233 THR A CA 1
ATOM 1711 C C . THR A 1 254 ? 7.585 3.799 -35.520 1.00 21.07 233 THR A C 1
ATOM 1712 O O . THR A 1 254 ? 6.890 4.650 -36.092 1.00 20.95 233 THR A O 1
ATOM 1716 N N . LEU A 1 255 ? 7.098 2.754 -34.873 1.00 19.73 234 LEU A N 1
ATOM 1717 C CA . LEU A 1 255 ? 5.704 2.425 -34.875 1.00 19.24 234 LEU A CA 1
ATOM 1718 C C . LEU A 1 255 ? 5.200 2.336 -33.432 1.00 18.90 234 LEU A C 1
ATOM 1719 O O . LEU A 1 255 ? 5.574 1.414 -32.687 1.00 18.55 234 LEU A O 1
ATOM 1724 N N . TRP A 1 256 ? 4.377 3.312 -33.048 1.00 18.02 235 TRP A N 1
ATOM 1725 C CA . TRP A 1 256 ? 3.665 3.286 -31.775 1.00 17.63 235 TRP A CA 1
ATOM 1726 C C . TRP A 1 256 ? 2.355 2.560 -31.985 1.00 17.10 235 TRP A C 1
ATOM 1727 O O . TRP A 1 256 ? 1.488 3.062 -32.700 1.00 17.90 235 TRP A O 1
ATOM 1738 N N . LEU A 1 257 ? 2.215 1.380 -31.389 1.00 16.09 236 LEU A N 1
ATOM 1739 C CA . LEU A 1 257 ? 0.960 0.642 -31.444 1.00 15.80 236 LEU A CA 1
ATOM 1740 C C . LEU A 1 257 ? 0.276 0.765 -30.089 1.00 15.75 236 LEU A C 1
ATOM 1741 O O . LEU A 1 257 ? 0.774 0.257 -29.063 1.00 15.06 236 LEU A O 1
ATOM 1746 N N . LEU A 1 258 ? -0.863 1.454 -30.099 1.00 15.71 237 LEU A N 1
ATOM 1747 C CA . LEU A 1 258 ? -1.502 1.966 -28.877 1.00 16.00 237 LEU A CA 1
ATOM 1748 C C . LEU A 1 258 ? -2.914 1.467 -28.751 1.00 15.94 237 LEU A C 1
ATOM 1749 O O . LEU A 1 258 ? -3.591 1.310 -29.754 1.00 16.70 237 LEU A O 1
ATOM 1754 N N . ASP A 1 259 ? -3.382 1.229 -27.532 1.00 16.52 238 ASP A N 1
ATOM 1755 C CA . ASP A 1 259 ? -4.833 1.172 -27.342 1.00 16.52 238 ASP A CA 1
ATOM 1756 C C . ASP A 1 259 ? -5.392 2.586 -27.106 1.00 16.72 238 ASP A C 1
ATOM 1757 O O . ASP A 1 259 ? -4.636 3.560 -26.965 1.00 15.25 238 ASP A O 1
ATOM 1762 N N . ARG A 1 260 ? -6.713 2.698 -27.100 1.00 17.43 239 ARG A N 1
ATOM 1763 C CA . ARG A 1 260 ? -7.348 3.990 -26.892 1.00 18.86 239 ARG A CA 1
ATOM 1764 C C . ARG A 1 260 ? -6.872 4.683 -25.598 1.00 18.57 239 ARG A C 1
ATOM 1765 O O . ARG A 1 260 ? -6.497 5.853 -25.626 1.00 18.70 239 ARG A O 1
ATOM 1773 N N . ASP A 1 261 ? -6.863 3.955 -24.483 1.00 18.40 240 ASP A N 1
ATOM 1774 C CA . ASP A 1 261 ? -6.460 4.513 -23.179 1.00 18.29 240 ASP A CA 1
ATOM 1775 C C . ASP A 1 261 ? -5.031 5.082 -23.196 1.00 17.91 240 ASP A C 1
ATOM 1776 O O . ASP A 1 261 ? -4.785 6.183 -22.686 1.00 17.11 240 ASP A O 1
ATOM 1781 N N . ALA A 1 262 ? -4.099 4.346 -23.812 1.00 17.54 241 ALA A N 1
ATOM 1782 C CA . ALA A 1 262 ? -2.709 4.812 -23.926 1.00 17.26 241 ALA A CA 1
ATOM 1783 C C . ALA A 1 262 ? -2.571 6.043 -24.834 1.00 17.39 241 ALA A C 1
ATOM 1784 O O . ALA A 1 262 ? -1.597 6.797 -24.727 1.00 17.66 241 ALA A O 1
ATOM 1786 N N . ALA A 1 263 ? -3.555 6.259 -25.702 1.00 17.85 242 ALA A N 1
ATOM 1787 C CA . ALA A 1 263 ? -3.539 7.399 -26.627 1.00 18.84 242 ALA A CA 1
ATOM 1788 C C . ALA A 1 263 ? -4.222 8.683 -26.105 1.00 19.36 242 ALA A C 1
ATOM 1789 O O . ALA A 1 263 ? -4.118 9.745 -26.728 1.00 19.71 242 ALA A O 1
ATOM 1791 N N . ALA A 1 264 ? -4.888 8.592 -24.957 1.00 20.45 243 ALA A N 1
ATOM 1792 C CA . ALA A 1 264 ? -5.797 9.642 -24.472 1.00 20.94 243 ALA A CA 1
ATOM 1793 C C . ALA A 1 264 ? -5.195 11.021 -24.176 1.00 21.75 243 ALA A C 1
ATOM 1794 O O . ALA A 1 264 ? -5.944 11.983 -23.960 1.00 21.48 243 ALA A O 1
ATOM 1796 N N . LYS A 1 265 ? -3.868 11.127 -24.150 1.00 22.15 244 LYS A N 1
ATOM 1797 C CA . LYS A 1 265 ? -3.215 12.389 -23.792 1.00 23.23 244 LYS A CA 1
ATOM 1798 C C . LYS A 1 265 ? -2.478 13.030 -24.966 1.00 23.61 244 LYS A C 1
ATOM 1799 O O . LYS A 1 265 ? -1.784 14.044 -24.808 1.00 23.64 244 LYS A O 1
ATOM 1805 N N . LEU A 1 266 ? -2.634 12.426 -26.138 1.00 24.50 245 LEU A N 1
ATOM 1806 C CA . LEU A 1 266 ? -2.103 12.963 -27.388 1.00 25.27 245 LEU A CA 1
ATOM 1807 C C . LEU A 1 266 ? -2.947 14.147 -27.892 1.00 26.40 245 LEU A C 1
ATOM 1808 O O . LEU A 1 266 ? -4.170 14.174 -27.690 1.00 26.37 245 LEU A O 1
ATOM 1813 N N . PRO A 1 267 ? -2.299 15.122 -28.564 1.00 27.29 246 PRO A N 1
ATOM 1814 C CA . PRO A 1 267 ? -2.979 16.360 -28.938 1.00 27.83 246 PRO A CA 1
ATOM 1815 C C . PRO A 1 267 ? -3.785 16.224 -30.220 1.00 27.98 246 PRO A C 1
ATOM 1816 O O . PRO A 1 267 ? -4.710 15.424 -30.272 1.00 28.87 246 PRO A O 1
ATOM 1820 N N . SER B 1 24 ? -2.025 -35.020 -8.147 1.00 26.22 3 SER B N 1
ATOM 1821 C CA . SER B 1 24 ? -1.488 -35.528 -9.447 1.00 26.17 3 SER B CA 1
ATOM 1822 C C . SER B 1 24 ? -1.151 -37.025 -9.430 1.00 25.75 3 SER B C 1
ATOM 1823 O O . SER B 1 24 ? -0.123 -37.450 -8.861 1.00 25.81 3 SER B O 1
ATOM 1826 N N . SER B 1 25 ? -2.018 -37.829 -10.045 1.00 24.54 4 SER B N 1
ATOM 1827 C CA . SER B 1 25 ? -1.812 -39.283 -10.079 1.00 23.25 4 SER B CA 1
ATOM 1828 C C . SER B 1 25 ? -2.353 -39.996 -11.321 1.00 22.13 4 SER B C 1
ATOM 1829 O O . SER B 1 25 ? -3.212 -39.479 -12.051 1.00 21.42 4 SER B O 1
ATOM 1832 N N . ILE B 1 26 ? -1.816 -41.193 -11.520 1.00 20.79 5 ILE B N 1
ATOM 1833 C CA . ILE B 1 26 ? -2.157 -42.097 -12.596 1.00 19.70 5 ILE B CA 1
ATOM 1834 C C . ILE B 1 26 ? -2.724 -43.386 -12.003 1.00 19.31 5 ILE B C 1
ATOM 1835 O O . ILE B 1 26 ? -2.143 -43.966 -11.085 1.00 18.59 5 ILE B O 1
ATOM 1840 N N . GLU B 1 27 ? -3.874 -43.816 -12.514 1.00 18.45 6 GLU B N 1
ATOM 1841 C CA . GLU B 1 27 ? -4.408 -45.125 -12.182 1.00 17.92 6 GLU B CA 1
ATOM 1842 C C . GLU B 1 27 ? -4.678 -45.899 -13.475 1.00 17.75 6 GLU B C 1
ATOM 1843 O O . GLU B 1 27 ? -5.377 -45.404 -14.355 1.00 17.06 6 GLU B O 1
ATOM 1849 N N . ILE B 1 28 ? -4.126 -47.113 -13.564 1.00 17.46 7 ILE B N 1
ATOM 1850 C CA . ILE B 1 28 ? -4.203 -47.961 -14.762 1.00 17.04 7 ILE B CA 1
ATOM 1851 C C . ILE B 1 28 ? -5.098 -49.188 -14.533 1.00 17.55 7 ILE B C 1
ATOM 1852 O O . ILE B 1 28 ? -4.985 -49.885 -13.517 1.00 17.30 7 ILE B O 1
ATOM 1857 N N . PHE B 1 29 ? -5.986 -49.444 -15.486 1.00 17.41 8 PHE B N 1
ATOM 1858 C CA . PHE B 1 29 ? -6.934 -50.550 -15.400 1.00 17.43 8 PHE B CA 1
ATOM 1859 C C . PHE B 1 29 ? -6.752 -51.443 -16.614 1.00 17.83 8 PHE B C 1
ATOM 1860 O O . PHE B 1 29 ? -6.181 -51.006 -17.615 1.00 17.79 8 PHE B O 1
ATOM 1868 N N . PRO B 1 30 ? -7.213 -52.710 -16.533 1.00 18.34 9 PRO B N 1
ATOM 1869 C CA . PRO B 1 30 ? -6.985 -53.597 -17.686 1.00 18.84 9 PRO B CA 1
ATOM 1870 C C . PRO B 1 30 ? -7.643 -53.108 -18.985 1.00 19.42 9 PRO B C 1
ATOM 1871 O O . PRO B 1 30 ? -7.090 -53.313 -20.069 1.00 19.19 9 PRO B O 1
ATOM 1875 N N . ASP B 1 31 ? -8.812 -52.478 -18.872 1.00 19.82 10 ASP B N 1
ATOM 1876 C CA . ASP B 1 31 ? -9.541 -52.006 -20.044 1.00 20.37 10 ASP B CA 1
ATOM 1877 C C . ASP B 1 31 ? -10.420 -50.790 -19.724 1.00 20.19 10 ASP B C 1
ATOM 1878 O O . ASP B 1 31 ? -10.552 -50.403 -18.561 1.00 19.65 10 ASP B O 1
ATOM 1883 N N . SER B 1 32 ? -11.041 -50.225 -20.756 1.00 19.95 11 SER B N 1
ATOM 1884 C CA . SER B 1 32 ? -11.833 -49.011 -20.615 1.00 20.75 11 SER B CA 1
ATOM 1885 C C . SER B 1 32 ? -13.138 -49.231 -19.841 1.00 20.59 11 SER B C 1
ATOM 1886 O O . SER B 1 32 ? -13.665 -48.295 -19.243 1.00 20.35 11 SER B O 1
ATOM 1889 N N . ASP B 1 33 ? -13.637 -50.464 -19.815 1.00 20.76 12 ASP B N 1
ATOM 1890 C CA . ASP B 1 33 ? -14.858 -50.759 -19.046 1.00 21.03 12 ASP B CA 1
ATOM 1891 C C . ASP B 1 33 ? -14.585 -50.634 -17.545 1.00 20.76 12 ASP B C 1
ATOM 1892 O O . ASP B 1 33 ? -15.349 -50.002 -16.805 1.00 21.32 12 ASP B O 1
ATOM 1897 N N . ILE B 1 34 ? -13.486 -51.234 -17.102 1.00 20.02 13 ILE B N 1
ATOM 1898 C CA . ILE B 1 34 ? -13.110 -51.181 -15.704 1.00 19.31 13 ILE B CA 1
ATOM 1899 C C . ILE B 1 34 ? -12.753 -49.739 -15.320 1.00 18.70 13 ILE B C 1
ATOM 1900 O O . ILE B 1 34 ? -13.118 -49.277 -14.233 1.00 18.51 13 ILE B O 1
ATOM 1905 N N . LEU B 1 35 ? -12.049 -49.051 -16.219 1.00 17.36 14 LEU B N 1
ATOM 1906 C CA . LEU B 1 35 ? -11.742 -47.629 -16.078 1.00 17.26 14 LEU B CA 1
ATOM 1907 C C . LEU B 1 35 ? -13.000 -46.785 -15.790 1.00 16.74 14 LEU B C 1
ATOM 1908 O O . LEU B 1 35 ? -13.084 -46.130 -14.762 1.00 16.75 14 LEU B O 1
ATOM 1913 N N . VAL B 1 36 ? -13.970 -46.827 -16.700 1.00 16.80 15 VAL B N 1
ATOM 1914 C CA . VAL B 1 36 ? -15.201 -46.043 -16.587 1.00 16.79 15 VAL B CA 1
ATOM 1915 C C . VAL B 1 36 ? -15.966 -46.364 -15.305 1.00 17.17 15 VAL B C 1
ATOM 1916 O O . VAL B 1 36 ? -16.484 -45.455 -14.634 1.00 17.06 15 VAL B O 1
ATOM 1920 N N . ALA B 1 37 ? -16.030 -47.654 -14.964 1.00 16.97 16 ALA B N 1
ATOM 1921 C CA . ALA B 1 37 ? -16.720 -48.083 -13.756 1.00 17.19 16 ALA B CA 1
ATOM 1922 C C . ALA B 1 37 ? -16.080 -47.481 -12.509 1.00 17.20 16 ALA B C 1
ATOM 1923 O O . ALA B 1 37 ? -16.781 -47.041 -11.587 1.00 16.94 16 ALA B O 1
ATOM 1925 N N . ALA B 1 38 ? -14.748 -47.460 -12.481 1.00 17.45 17 ALA B N 1
ATOM 1926 C CA . ALA B 1 38 ? -14.015 -46.876 -11.355 1.00 17.53 17 ALA B CA 1
ATOM 1927 C C . ALA B 1 38 ? -14.249 -45.364 -11.249 1.00 17.71 17 ALA B C 1
ATOM 1928 O O . ALA B 1 38 ? -14.428 -44.820 -10.144 1.00 17.94 17 ALA B O 1
ATOM 1930 N N . ALA B 1 39 ? -14.242 -44.685 -12.396 1.00 17.43 18 ALA B N 1
ATOM 1931 C CA . ALA B 1 39 ? -14.480 -43.247 -12.419 1.00 17.50 18 ALA B CA 1
ATOM 1932 C C . ALA B 1 39 ? -15.919 -42.981 -11.987 1.00 17.68 18 ALA B C 1
ATOM 1933 O O . ALA B 1 39 ? -16.197 -41.985 -11.333 1.00 17.28 18 ALA B O 1
ATOM 1935 N N . GLY B 1 40 ? -16.816 -43.897 -12.345 1.00 18.10 19 GLY B N 1
ATOM 1936 C CA . GLY B 1 40 ? -18.218 -43.800 -11.964 1.00 18.96 19 GLY B CA 1
ATOM 1937 C C . GLY B 1 40 ? -18.433 -43.795 -10.459 1.00 19.47 19 GLY B C 1
ATOM 1938 O O . GLY B 1 40 ? -19.044 -42.880 -9.909 1.00 19.10 19 GLY B O 1
ATOM 1939 N N . LYS B 1 41 ? -17.925 -44.831 -9.801 1.00 19.81 20 LYS B N 1
ATOM 1940 C CA . LYS B 1 41 ? -18.009 -44.962 -8.353 1.00 20.14 20 LYS B CA 1
ATOM 1941 C C . LYS B 1 41 ? -17.396 -43.743 -7.659 1.00 19.67 20 LYS B C 1
ATOM 1942 O O . LYS B 1 41 ? -17.972 -43.179 -6.714 1.00 19.81 20 LYS B O 1
ATOM 1948 N N . ARG B 1 42 ? -16.229 -43.341 -8.148 1.00 19.57 21 ARG B N 1
ATOM 1949 C CA . ARG B 1 42 ? -15.509 -42.187 -7.636 1.00 19.12 21 ARG B CA 1
ATOM 1950 C C . ARG B 1 42 ? -16.247 -40.858 -7.876 1.00 18.27 21 ARG B C 1
ATOM 1951 O O . ARG B 1 42 ? -16.230 -39.971 -7.024 1.00 18.20 21 ARG B O 1
ATOM 1959 N N . LEU B 1 43 ? -16.878 -40.705 -9.034 1.00 17.51 22 LEU B N 1
ATOM 1960 C CA . LEU B 1 43 ? -17.706 -39.519 -9.264 1.00 16.88 22 LEU B CA 1
ATOM 1961 C C . LEU B 1 43 ? -18.951 -39.465 -8.344 1.00 16.70 22 LEU B C 1
ATOM 1962 O O . LEU B 1 43 ? -19.276 -38.399 -7.816 1.00 16.16 22 LEU B O 1
ATOM 1967 N N . VAL B 1 44 ? -19.623 -40.606 -8.143 1.00 16.42 23 VAL B N 1
ATOM 1968 C CA . VAL B 1 44 ? -20.759 -40.692 -7.199 1.00 16.54 23 VAL B CA 1
ATOM 1969 C C . VAL B 1 44 ? -20.310 -40.162 -5.846 1.00 16.87 23 VAL B C 1
ATOM 1970 O O . VAL B 1 44 ? -21.041 -39.414 -5.196 1.00 17.41 23 VAL B O 1
ATOM 1974 N N . GLY B 1 45 ? -19.097 -40.553 -5.440 1.00 16.85 24 GLY B N 1
ATOM 1975 C CA . GLY B 1 45 ? -18.493 -40.102 -4.195 1.00 16.51 24 GLY B CA 1
ATOM 1976 C C . GLY B 1 45 ? -18.109 -38.633 -4.201 1.00 16.62 24 GLY B C 1
ATOM 1977 O O . GLY B 1 45 ? -18.300 -37.932 -3.204 1.00 16.05 24 GLY B O 1
ATOM 1978 N N . ALA B 1 46 ? -17.560 -38.162 -5.319 1.00 16.32 25 ALA B N 1
ATOM 1979 C CA . ALA B 1 46 ? -17.129 -36.766 -5.420 1.00 16.45 25 ALA B CA 1
ATOM 1980 C C . ALA B 1 46 ? -18.346 -35.813 -5.410 1.00 16.64 25 ALA B C 1
ATOM 1981 O O . ALA B 1 46 ? -18.326 -34.762 -4.766 1.00 16.55 25 ALA B O 1
ATOM 1983 N N . ILE B 1 47 ? -19.398 -36.200 -6.125 1.00 16.97 26 ILE B N 1
ATOM 1984 C CA . ILE B 1 47 ? -20.670 -35.470 -6.090 1.00 17.15 26 ILE B CA 1
ATOM 1985 C C . ILE B 1 47 ? -21.205 -35.345 -4.650 1.00 17.73 26 ILE B C 1
ATOM 1986 O O . ILE B 1 47 ? -21.521 -34.231 -4.194 1.00 18.25 26 ILE B O 1
ATOM 1991 N N . GLY B 1 48 ? -21.255 -36.472 -3.936 1.00 18.28 27 GLY B N 1
ATOM 1992 C CA . GLY B 1 48 ? -21.733 -36.522 -2.540 1.00 19.02 27 GLY B CA 1
ATOM 1993 C C . GLY B 1 48 ? -20.934 -35.625 -1.623 1.00 19.41 27 GLY B C 1
ATOM 1994 O O . GLY B 1 48 ? -21.499 -34.870 -0.809 1.00 20.06 27 GLY B O 1
ATOM 1995 N N . ALA B 1 49 ? -19.614 -35.686 -1.784 1.00 19.40 28 ALA B N 1
ATOM 1996 C CA . ALA B 1 49 ? -18.685 -34.886 -0.991 1.00 19.34 28 ALA B CA 1
ATOM 1997 C C . ALA B 1 49 ? -18.895 -33.397 -1.228 1.00 19.51 28 ALA B C 1
ATOM 1998 O O . ALA B 1 49 ? -18.878 -32.609 -0.280 1.00 19.28 28 ALA B O 1
ATOM 2000 N N . ALA B 1 50 ? -19.093 -33.010 -2.488 1.00 19.32 29 ALA B N 1
ATOM 2001 C CA . ALA B 1 50 ? -19.303 -31.591 -2.820 1.00 19.52 29 ALA B CA 1
ATOM 2002 C C . ALA B 1 50 ? -20.615 -31.062 -2.225 1.00 19.59 29 ALA B C 1
ATOM 2003 O O . ALA B 1 50 ? -20.649 -29.968 -1.664 1.00 20.21 29 ALA B O 1
ATOM 2005 N N . VAL B 1 51 ? -21.680 -31.857 -2.338 1.00 20.14 30 VAL B N 1
ATOM 2006 C CA . VAL B 1 51 ? -23.000 -31.522 -1.772 1.00 20.93 30 VAL B CA 1
ATOM 2007 C C . VAL B 1 51 ? -22.917 -31.365 -0.251 1.00 21.48 30 VAL B C 1
ATOM 2008 O O . VAL B 1 51 ? -23.317 -30.328 0.296 1.00 22.33 30 VAL B O 1
ATOM 2012 N N . ALA B 1 52 ? -22.358 -32.369 0.420 1.00 21.95 31 ALA B N 1
ATOM 2013 C CA . ALA B 1 52 ? -22.149 -32.310 1.868 1.00 22.02 31 ALA B CA 1
ATOM 2014 C C . ALA B 1 52 ? -21.400 -31.056 2.317 1.00 22.44 31 ALA B C 1
ATOM 2015 O O . ALA B 1 52 ? -21.786 -30.426 3.301 1.00 22.61 31 ALA B O 1
ATOM 2017 N N . ALA B 1 53 ? -20.341 -30.679 1.602 1.00 22.21 32 ALA B N 1
ATOM 2018 C CA . ALA B 1 53 ? -19.524 -29.565 2.046 1.00 22.21 32 ALA B CA 1
ATOM 2019 C C . ALA B 1 53 ? -20.043 -28.203 1.576 1.00 22.44 32 ALA B C 1
ATOM 2020 O O . ALA B 1 53 ? -19.796 -27.192 2.239 1.00 22.85 32 ALA B O 1
ATOM 2022 N N . ARG B 1 54 ? -20.774 -28.177 0.456 1.00 22.03 33 ARG B N 1
ATOM 2023 C CA . ARG B 1 54 ? -21.132 -26.920 -0.201 1.00 21.43 33 ARG B CA 1
ATOM 2024 C C . ARG B 1 54 ? -22.587 -26.826 -0.691 1.00 21.36 33 ARG B C 1
ATOM 2025 O O . ARG B 1 54 ? -22.983 -25.809 -1.249 1.00 22.05 33 ARG B O 1
ATOM 2033 N N . GLY B 1 55 ? -23.382 -27.875 -0.488 1.00 21.14 34 GLY B N 1
ATOM 2034 C CA . GLY B 1 55 ? -24.800 -27.863 -0.898 1.00 20.92 34 GLY B CA 1
ATOM 2035 C C . GLY B 1 55 ? -25.048 -27.886 -2.401 1.00 20.58 34 GLY B C 1
ATOM 2036 O O . GLY B 1 55 ? -26.159 -27.604 -2.872 1.00 20.89 34 GLY B O 1
ATOM 2037 N N . GLN B 1 56 ? -23.998 -28.201 -3.156 1.00 20.38 35 GLN B N 1
ATOM 2038 C CA . GLN B 1 56 ? -24.040 -28.237 -4.612 1.00 19.22 35 GLN B CA 1
ATOM 2039 C C . GLN B 1 56 ? -22.783 -28.923 -5.142 1.00 18.69 35 GLN B C 1
ATOM 2040 O O . GLN B 1 56 ? -21.706 -28.838 -4.528 1.00 18.48 35 GLN B O 1
ATOM 2046 N N . ALA B 1 57 ? -22.952 -29.626 -6.259 1.00 17.60 36 ALA B N 1
ATOM 2047 C CA . ALA B 1 57 ? -21.853 -30.229 -6.986 1.00 17.20 36 ALA B CA 1
ATOM 2048 C C . ALA B 1 57 ? -21.832 -29.640 -8.404 1.00 16.54 36 ALA B C 1
ATOM 2049 O O . ALA B 1 57 ? -22.827 -29.720 -9.113 1.00 16.15 36 ALA B O 1
ATOM 2051 N N . LEU B 1 58 ? -20.708 -29.045 -8.803 1.00 16.07 37 LEU B N 1
ATOM 2052 C CA . LEU B 1 58 ? -20.583 -28.447 -10.145 1.00 15.95 37 LEU B CA 1
ATOM 2053 C C . LEU B 1 58 ? -19.671 -29.328 -10.997 1.00 14.96 37 LEU B C 1
ATOM 2054 O O . LEU B 1 58 ? -18.478 -29.415 -10.746 1.00 14.39 37 LEU B O 1
ATOM 2059 N N . ILE B 1 59 ? -20.256 -29.994 -11.989 1.00 14.28 38 ILE B N 1
ATOM 2060 C CA . ILE B 1 59 ? -19.561 -31.005 -12.768 1.00 13.37 38 ILE B CA 1
ATOM 2061 C C . ILE B 1 59 ? -19.510 -30.569 -14.230 1.00 13.69 38 ILE B C 1
ATOM 2062 O O . ILE B 1 59 ? -20.537 -30.163 -14.797 1.00 13.28 38 ILE B O 1
ATOM 2067 N N . VAL B 1 60 ? -18.312 -30.637 -14.826 1.00 13.31 39 VAL B N 1
ATOM 2068 C CA . VAL B 1 60 ? -18.112 -30.279 -16.228 1.00 12.69 39 VAL B CA 1
ATOM 2069 C C . VAL B 1 60 ? -18.070 -31.577 -17.025 1.00 13.46 39 VAL B C 1
ATOM 2070 O O . VAL B 1 60 ? -17.203 -32.437 -16.798 1.00 13.39 39 VAL B O 1
ATOM 2074 N N . LEU B 1 61 ? -19.015 -31.725 -17.946 1.00 13.13 40 LEU B N 1
ATOM 2075 C CA . LEU B 1 61 ? -19.102 -32.935 -18.744 1.00 13.61 40 LEU B CA 1
ATOM 2076 C C . LEU B 1 61 ? -18.326 -32.831 -20.051 1.00 13.85 40 LEU B C 1
ATOM 2077 O O . LEU B 1 61 ? -18.015 -31.726 -20.531 1.00 13.65 40 LEU B O 1
ATOM 2082 N N . THR B 1 62 ? -18.038 -33.995 -20.624 1.00 14.03 41 THR B N 1
ATOM 2083 C CA . THR B 1 62 ? -17.309 -34.077 -21.867 1.00 14.49 41 THR B CA 1
ATOM 2084 C C . THR B 1 62 ? -18.062 -34.992 -22.845 1.00 15.39 41 THR B C 1
ATOM 2085 O O . THR B 1 62 ? -19.028 -35.638 -22.455 1.00 14.95 41 THR B O 1
ATOM 2089 N N . GLY B 1 63 ? -17.650 -34.986 -24.117 1.00 16.27 42 GLY B N 1
ATOM 2090 C CA . GLY B 1 63 ? -18.189 -35.886 -25.140 1.00 17.62 42 GLY B CA 1
ATOM 2091 C C . GLY B 1 63 ? -17.176 -36.998 -25.360 1.00 18.84 42 GLY B C 1
ATOM 2092 O O . GLY B 1 63 ? -16.175 -37.086 -24.658 1.00 20.41 42 GLY B O 1
ATOM 2093 N N . GLY B 1 64 ? -17.393 -37.868 -26.319 1.00 19.25 43 GLY B N 1
ATOM 2094 C CA . GLY B 1 64 ? -16.390 -38.921 -26.514 1.00 18.64 43 GLY B CA 1
ATOM 2095 C C . GLY B 1 64 ? -16.736 -40.159 -25.702 1.00 18.43 43 GLY B C 1
ATOM 2096 O O . GLY B 1 64 ? -17.498 -40.089 -24.731 1.00 17.95 43 GLY B O 1
ATOM 2097 N N . GLY B 1 65 ? -16.150 -41.288 -26.095 1.00 18.01 44 GLY B N 1
ATOM 2098 C CA . GLY B 1 65 ? -16.627 -42.602 -25.678 1.00 17.68 44 GLY B CA 1
ATOM 2099 C C . GLY B 1 65 ? -16.705 -42.801 -24.187 1.00 17.23 44 GLY B C 1
ATOM 2100 O O . GLY B 1 65 ? -17.776 -43.092 -23.646 1.00 17.44 44 GLY B O 1
ATOM 2101 N N . ASN B 1 66 ? -15.556 -42.665 -23.525 1.00 17.10 45 ASN B N 1
ATOM 2102 C CA . ASN B 1 66 ? -15.457 -42.832 -22.074 1.00 16.55 45 ASN B CA 1
ATOM 2103 C C . ASN B 1 66 ? -16.299 -41.818 -21.318 1.00 16.14 45 ASN B C 1
ATOM 2104 O O . ASN B 1 66 ? -16.916 -42.149 -20.307 1.00 16.01 45 ASN B O 1
ATOM 2109 N N . GLY B 1 67 ? -16.336 -40.594 -21.828 1.00 15.65 46 GLY B N 1
ATOM 2110 C CA . GLY B 1 67 ? -17.120 -39.534 -21.214 1.00 16.01 46 GLY B CA 1
ATOM 2111 C C . GLY B 1 67 ? -18.598 -39.867 -21.165 1.00 15.98 46 GLY B C 1
ATOM 2112 O O . GLY B 1 67 ? -19.255 -39.690 -20.122 1.00 16.31 46 GLY B O 1
ATOM 2113 N N . ILE B 1 68 ? -19.121 -40.365 -22.283 1.00 15.60 47 ILE B N 1
ATOM 2114 C CA . ILE B 1 68 ? -20.539 -40.715 -22.372 1.00 15.67 47 ILE B CA 1
ATOM 2115 C C . ILE B 1 68 ? -20.838 -42.025 -21.613 1.00 15.57 47 ILE B C 1
ATOM 2116 O O . ILE B 1 68 ? -21.848 -42.118 -20.896 1.00 15.75 47 ILE B O 1
ATOM 2121 N N . ALA B 1 69 ? -19.961 -43.025 -21.755 1.00 15.44 48 ALA B N 1
ATOM 2122 C CA . ALA B 1 69 ? -20.101 -44.261 -20.956 1.00 15.09 48 ALA B CA 1
ATOM 2123 C C . ALA B 1 69 ? -20.112 -43.968 -19.452 1.00 14.93 48 ALA B C 1
ATOM 2124 O O . ALA B 1 69 ? -20.820 -44.631 -18.693 1.00 14.67 48 ALA B O 1
ATOM 2126 N N . LEU B 1 70 ? -19.336 -42.976 -19.014 1.00 15.03 49 LEU B N 1
ATOM 2127 C CA . LEU B 1 70 ? -19.394 -42.566 -17.600 1.00 15.10 49 LEU B CA 1
ATOM 2128 C C . LEU B 1 70 ? -20.776 -41.974 -17.222 1.00 14.89 49 LEU B C 1
ATOM 2129 O O . LEU B 1 70 ? -21.280 -42.190 -16.115 1.00 14.63 49 LEU B O 1
ATOM 2134 N N . LEU B 1 71 ? -21.385 -41.238 -18.145 1.00 14.66 50 LEU B N 1
ATOM 2135 C CA . LEU B 1 71 ? -22.759 -40.767 -17.945 1.00 15.16 50 LEU B CA 1
ATOM 2136 C C . LEU B 1 71 ? -23.763 -41.931 -17.789 1.00 15.46 50 LEU B C 1
ATOM 2137 O O . LEU B 1 71 ? -24.617 -41.893 -16.915 1.00 15.14 50 LEU B O 1
ATOM 2142 N N . ARG B 1 72 ? -23.628 -42.972 -18.614 1.00 16.60 51 ARG B N 1
ATOM 2143 C CA . ARG B 1 72 ? -24.478 -44.163 -18.472 1.00 17.16 51 ARG B CA 1
ATOM 2144 C C . ARG B 1 72 ? -24.244 -44.837 -17.123 1.00 17.52 51 ARG B C 1
ATOM 2145 O O . ARG B 1 72 ? -25.171 -45.393 -16.534 1.00 18.00 51 ARG B O 1
ATOM 2153 N N . TYR B 1 73 ? -23.017 -44.774 -16.613 1.00 17.70 52 TYR B N 1
ATOM 2154 C CA . TYR B 1 73 ? -22.774 -45.336 -15.292 1.00 18.17 52 TYR B CA 1
ATOM 2155 C C . TYR B 1 73 ? -23.542 -44.550 -14.235 1.00 18.40 52 TYR B C 1
ATOM 2156 O O . TYR B 1 73 ? -24.200 -45.139 -13.363 1.00 19.12 52 TYR B O 1
ATOM 2165 N N . LEU B 1 74 ? -23.500 -43.222 -14.320 1.00 18.74 53 LEU B N 1
ATOM 2166 C CA . LEU B 1 74 ? -24.218 -42.392 -13.341 1.00 19.11 53 LEU B CA 1
ATOM 2167 C C . LEU B 1 74 ? -25.702 -42.671 -13.402 1.00 19.88 53 LEU B C 1
ATOM 2168 O O . LEU B 1 74 ? -26.387 -42.661 -12.377 1.00 19.86 53 LEU B O 1
ATOM 2173 N N . SER B 1 75 ? -26.172 -42.922 -14.624 1.00 20.94 54 SER B N 1
ATOM 2174 C CA . SER B 1 75 ? -27.557 -43.196 -14.895 1.00 21.56 54 SER B CA 1
ATOM 2175 C C . SER B 1 75 ? -27.984 -44.455 -14.145 1.00 22.10 54 SER B C 1
ATOM 2176 O O . SER B 1 75 ? -28.961 -44.434 -13.390 1.00 22.20 54 SER B O 1
ATOM 2179 N N . ALA B 1 76 ? -27.225 -45.536 -14.320 1.00 22.53 55 ALA B N 1
ATOM 2180 C CA . ALA B 1 76 ? -27.511 -46.780 -13.601 1.00 22.95 55 ALA B CA 1
ATOM 2181 C C . ALA B 1 76 ? -27.459 -46.595 -12.078 1.00 23.30 55 ALA B C 1
ATOM 2182 O O . ALA B 1 76 ? -28.176 -47.256 -11.339 1.00 23.54 55 ALA B O 1
ATOM 2184 N N . GLN B 1 77 ? -26.617 -45.682 -11.616 1.00 23.98 56 GLN B N 1
ATOM 2185 C CA . GLN B 1 77 ? -26.431 -45.464 -10.186 1.00 24.38 56 GLN B CA 1
ATOM 2186 C C . GLN B 1 77 ? -27.161 -44.216 -9.709 1.00 24.46 56 GLN B C 1
ATOM 2187 O O . GLN B 1 77 ? -26.794 -43.626 -8.698 1.00 24.57 56 GLN B O 1
ATOM 2193 N N . ALA B 1 78 ? -28.221 -43.844 -10.422 1.00 25.09 57 ALA B N 1
ATOM 2194 C CA . ALA B 1 78 ? -28.929 -42.573 -10.192 1.00 26.16 57 ALA B CA 1
ATOM 2195 C C . ALA B 1 78 ? -29.445 -42.375 -8.765 1.00 26.46 57 ALA B C 1
ATOM 2196 O O . ALA B 1 78 ? -29.337 -41.277 -8.216 1.00 26.98 57 ALA B O 1
ATOM 2198 N N . GLN B 1 79 ? -30.016 -43.431 -8.179 1.00 26.88 58 GLN B N 1
ATOM 2199 C CA . GLN B 1 79 ? -30.526 -43.394 -6.787 1.00 27.08 58 GLN B CA 1
ATOM 2200 C C . GLN B 1 79 ? -29.469 -42.996 -5.752 1.00 26.31 58 GLN B C 1
ATOM 2201 O O . GLN B 1 79 ? -29.807 -42.579 -4.642 1.00 27.08 58 GLN B O 1
ATOM 2207 N N . GLN B 1 80 ? -28.198 -43.130 -6.121 1.00 25.22 59 GLN B N 1
ATOM 2208 C CA . GLN B 1 80 ? -27.079 -42.748 -5.267 1.00 24.66 59 GLN B CA 1
ATOM 2209 C C . GLN B 1 80 ? -26.698 -41.263 -5.348 1.00 23.99 59 GLN B C 1
ATOM 2210 O O . GLN B 1 80 ? -25.869 -40.798 -4.548 1.00 24.18 59 GLN B O 1
ATOM 2216 N N . ILE B 1 81 ? -27.285 -40.519 -6.288 1.00 22.43 60 ILE B N 1
ATOM 2217 C CA . ILE B 1 81 ? -26.949 -39.087 -6.424 1.00 21.54 60 ILE B CA 1
ATOM 2218 C C . ILE B 1 81 ? -28.134 -38.164 -6.091 1.00 21.32 60 ILE B C 1
ATOM 2219 O O . ILE B 1 81 ? -29.271 -38.419 -6.498 1.00 21.47 60 ILE B O 1
ATOM 2224 N N . GLU B 1 82 ? -27.848 -37.095 -5.350 1.00 20.91 61 GLU B N 1
ATOM 2225 C CA . GLU B 1 82 ? -28.833 -36.062 -5.047 1.00 20.77 61 GLU B CA 1
ATOM 2226 C C . GLU B 1 82 ? -28.861 -35.067 -6.211 1.00 20.35 61 GLU B C 1
ATOM 2227 O O . GLU B 1 82 ? -28.245 -34.006 -6.146 1.00 20.95 61 GLU B O 1
ATOM 2233 N N . TRP B 1 83 ? -29.585 -35.435 -7.266 1.00 20.17 62 TRP B N 1
ATOM 2234 C CA . TRP B 1 83 ? -29.631 -34.707 -8.536 1.00 19.56 62 TRP B CA 1
ATOM 2235 C C . TRP B 1 83 ? -30.159 -33.277 -8.438 1.00 19.82 62 TRP B C 1
ATOM 2236 O O . TRP B 1 83 ? -29.800 -32.417 -9.257 1.00 19.98 62 TRP B O 1
ATOM 2247 N N . SER B 1 84 ? -30.999 -33.027 -7.435 1.00 19.27 63 SER B N 1
ATOM 2248 C CA . SER B 1 84 ? -31.525 -31.700 -7.169 1.00 18.77 63 SER B CA 1
ATOM 2249 C C . SER B 1 84 ? -30.398 -30.714 -6.871 1.00 18.26 63 SER B C 1
ATOM 2250 O O . SER B 1 84 ? -30.562 -29.512 -7.075 1.00 18.37 63 SER B O 1
ATOM 2253 N N . LYS B 1 85 ? -29.256 -31.224 -6.410 1.00 17.71 64 LYS B N 1
ATOM 2254 C CA . LYS B 1 85 ? -28.134 -30.378 -6.002 1.00 17.50 64 LYS B CA 1
ATOM 2255 C C . LYS B 1 85 ? -26.932 -30.445 -6.987 1.00 17.09 64 LYS B C 1
ATOM 2256 O O . LYS B 1 85 ? -25.852 -29.917 -6.705 1.00 16.92 64 LYS B O 1
ATOM 2262 N N . VAL B 1 86 ? -27.133 -31.107 -8.122 1.00 16.69 65 VAL B N 1
ATOM 2263 C CA . VAL B 1 86 ? -26.122 -31.232 -9.167 1.00 16.19 65 VAL B CA 1
ATOM 2264 C C . VAL B 1 86 ? -26.349 -30.144 -10.207 1.00 16.30 65 VAL B C 1
ATOM 2265 O O . VAL B 1 86 ? -27.486 -29.912 -10.641 1.00 16.71 65 VAL B O 1
ATOM 2269 N N . HIS B 1 87 ? -25.263 -29.483 -10.596 1.00 15.36 66 HIS B N 1
ATOM 2270 C CA . HIS B 1 87 ? -25.289 -28.476 -11.646 1.00 15.31 66 HIS B CA 1
ATOM 2271 C C . HIS B 1 87 ? -24.281 -28.895 -12.718 1.00 14.48 66 HIS B C 1
ATOM 2272 O O . HIS B 1 87 ? -23.157 -29.263 -12.381 1.00 14.48 66 HIS B O 1
ATOM 2279 N N . LEU B 1 88 ? -24.680 -28.865 -13.994 1.00 13.93 67 LEU B N 1
ATOM 2280 C CA . LEU B 1 88 ? -23.840 -29.392 -15.080 1.00 13.49 67 LEU B CA 1
ATOM 2281 C C . LEU B 1 88 ? -23.405 -28.336 -16.077 1.00 13.59 67 LEU B C 1
ATOM 2282 O O . LEU B 1 88 ? -24.214 -27.513 -16.506 1.00 13.63 67 LEU B O 1
ATOM 2287 N N . PHE B 1 89 ? -22.125 -28.373 -16.442 1.00 13.11 68 PHE B N 1
ATOM 2288 C CA . PHE B 1 89 ? -21.572 -27.514 -17.488 1.00 12.96 68 PHE B CA 1
ATOM 2289 C C . PHE B 1 89 ? -20.941 -28.429 -18.535 1.00 12.76 68 PHE B C 1
ATOM 2290 O O . PHE B 1 89 ? -20.882 -29.631 -18.325 1.00 13.45 68 PHE B O 1
ATOM 2298 N N . TRP B 1 90 ? -20.499 -27.875 -19.665 1.00 12.49 69 TRP B N 1
ATOM 2299 C CA . TRP B 1 90 ? -19.825 -28.666 -20.701 1.00 12.25 69 TRP B CA 1
ATOM 2300 C C . TRP B 1 90 ? -18.452 -28.069 -20.947 1.00 12.17 69 TRP B C 1
ATOM 2301 O O . TRP B 1 90 ? -18.312 -26.853 -20.970 1.00 12.61 69 TRP B O 1
ATOM 2312 N N . GLY B 1 91 ? -17.448 -28.923 -21.112 1.00 12.12 70 GLY B N 1
ATOM 2313 C CA . GLY B 1 91 ? -16.082 -28.487 -21.411 1.00 11.52 70 GLY B CA 1
ATOM 2314 C C . GLY B 1 91 ? -15.945 -28.027 -22.850 1.00 12.16 70 GLY B C 1
ATOM 2315 O O . GLY B 1 91 ? -15.140 -27.146 -23.151 1.00 11.79 70 GLY B O 1
ATOM 2316 N N . ASP B 1 92 ? -16.720 -28.648 -23.736 1.00 11.99 71 ASP B N 1
ATOM 2317 C CA . ASP B 1 92 ? -16.829 -28.210 -25.114 1.00 12.91 71 ASP B CA 1
ATOM 2318 C C . ASP B 1 92 ? -18.131 -28.694 -25.717 1.00 13.10 71 ASP B C 1
ATOM 2319 O O . ASP B 1 92 ? -18.908 -29.436 -25.089 1.00 13.38 71 ASP B O 1
ATOM 2324 N N . GLU B 1 93 ? -18.371 -28.266 -26.945 1.00 13.06 72 GLU B N 1
ATOM 2325 C CA . GLU B 1 93 ? -19.597 -28.599 -27.638 1.00 13.23 72 GLU B CA 1
ATOM 2326 C C . GLU B 1 93 ? -19.387 -28.364 -29.125 1.00 13.14 72 GLU B C 1
ATOM 2327 O O . GLU B 1 93 ? -18.712 -27.420 -29.517 1.00 12.82 72 GLU B O 1
ATOM 2333 N N . ARG B 1 94 ? -19.954 -29.253 -29.932 1.00 13.66 73 ARG B N 1
ATOM 2334 C CA . ARG B 1 94 ? -19.859 -29.176 -31.380 1.00 14.36 73 ARG B CA 1
ATOM 2335 C C . ARG B 1 94 ? -20.947 -28.227 -31.845 1.00 14.58 73 ARG B C 1
ATOM 2336 O O . ARG B 1 94 ? -22.118 -28.364 -31.458 1.00 14.30 73 ARG B O 1
ATOM 2344 N N . TYR B 1 95 ? -20.558 -27.239 -32.642 1.00 15.12 74 TYR B N 1
ATOM 2345 C CA . TYR B 1 95 ? -21.507 -26.220 -33.112 1.00 16.14 74 TYR B CA 1
ATOM 2346 C C . TYR B 1 95 ? -22.198 -26.742 -34.380 1.00 16.35 74 TYR B C 1
ATOM 2347 O O . TYR B 1 95 ? -21.809 -26.419 -35.513 1.00 15.71 74 TYR B O 1
ATOM 2356 N N . VAL B 1 96 ? -23.180 -27.617 -34.145 1.00 17.27 75 VAL B N 1
ATOM 2357 C CA . VAL B 1 96 ? -23.996 -28.273 -35.181 1.00 18.15 75 VAL B CA 1
ATOM 2358 C C . VAL B 1 96 ? -25.459 -28.132 -34.747 1.00 18.84 75 VAL B C 1
ATOM 2359 O O . VAL B 1 96 ? -25.711 -27.603 -33.655 1.00 18.44 75 VAL B O 1
ATOM 2363 N N . PRO B 1 97 ? -26.433 -28.574 -35.579 1.00 19.86 76 PRO B N 1
ATOM 2364 C CA . PRO B 1 97 ? -27.820 -28.341 -35.150 1.00 20.74 76 PRO B CA 1
ATOM 2365 C C . PRO B 1 97 ? -28.169 -29.090 -33.867 1.00 21.79 76 PRO B C 1
ATOM 2366 O O . PRO B 1 97 ? -27.602 -30.156 -33.595 1.00 21.42 76 PRO B O 1
ATOM 2370 N N . GLU B 1 98 ? -29.097 -28.518 -33.105 1.00 22.76 77 GLU B N 1
ATOM 2371 C CA . GLU B 1 98 ? -29.500 -29.023 -31.807 1.00 24.77 77 GLU B CA 1
ATOM 2372 C C . GLU B 1 98 ? -29.811 -30.517 -31.822 1.00 25.50 77 GLU B C 1
ATOM 2373 O O . GLU B 1 98 ? -29.396 -31.236 -30.918 1.00 25.77 77 GLU B O 1
ATOM 2379 N N . ASP B 1 99 ? -30.525 -30.979 -32.845 1.00 26.12 78 ASP B N 1
ATOM 2380 C CA . ASP B 1 99 ? -30.957 -32.378 -32.881 1.00 27.70 78 ASP B CA 1
ATOM 2381 C C . ASP B 1 99 ? -29.903 -33.355 -33.431 1.00 27.07 78 ASP B C 1
ATOM 2382 O O . ASP B 1 99 ? -30.190 -34.536 -33.638 1.00 27.34 78 ASP B O 1
ATOM 2387 N N . ASP B 1 100 ? -28.689 -32.873 -33.662 1.00 26.49 79 ASP B N 1
ATOM 2388 C CA . ASP B 1 100 ? -27.673 -33.704 -34.294 1.00 25.64 79 ASP B CA 1
ATOM 2389 C C . ASP B 1 100 ? -26.979 -34.626 -33.281 1.00 25.30 79 ASP B C 1
ATOM 2390 O O . ASP B 1 100 ? -26.711 -34.229 -32.144 1.00 24.77 79 ASP B O 1
ATOM 2395 N N . ASP B 1 101 ? -26.713 -35.864 -33.710 1.00 24.79 80 ASP B N 1
ATOM 2396 C CA . ASP B 1 101 ? -26.034 -36.879 -32.899 1.00 24.43 80 ASP B CA 1
ATOM 2397 C C . ASP B 1 101 ? -24.630 -36.479 -32.439 1.00 23.42 80 ASP B C 1
ATOM 2398 O O . ASP B 1 101 ? -24.128 -37.024 -31.462 1.00 23.07 80 ASP B O 1
ATOM 2403 N N . GLU B 1 102 ? -24.002 -35.552 -33.157 1.00 22.18 81 GLU B N 1
ATOM 2404 C CA . GLU B 1 102 ? -22.700 -34.997 -32.769 1.00 21.98 81 GLU B CA 1
ATOM 2405 C C . GLU B 1 102 ? -22.760 -34.009 -31.596 1.00 20.74 81 GLU B C 1
ATOM 2406 O O . GLU B 1 102 ? -21.719 -33.523 -31.146 1.00 20.37 81 GLU B O 1
ATOM 2412 N N . ARG B 1 103 ? -23.965 -33.708 -31.111 1.00 19.27 82 ARG B N 1
ATOM 2413 C CA . ARG B 1 103 ? -24.123 -32.805 -29.977 1.00 18.26 82 ARG B CA 1
ATOM 2414 C C . ARG B 1 103 ? -23.774 -33.518 -28.674 1.00 17.60 82 ARG B C 1
ATOM 2415 O O . ARG B 1 103 ? -24.338 -34.572 -28.365 1.00 17.42 82 ARG B O 1
ATOM 2423 N N . ASN B 1 104 ? -22.835 -32.947 -27.921 1.00 16.80 83 ASN B N 1
ATOM 2424 C CA . ASN B 1 104 ? -22.492 -33.472 -26.602 1.00 16.30 83 ASN B CA 1
ATOM 2425 C C . ASN B 1 104 ? -23.719 -33.470 -25.673 1.00 16.27 83 ASN B C 1
ATOM 2426 O O . ASN B 1 104 ? -23.911 -34.416 -24.895 1.00 15.42 83 ASN B O 1
ATOM 2431 N N . LEU B 1 105 ? -24.535 -32.409 -25.763 1.00 16.31 84 LEU B N 1
ATOM 2432 C CA . LEU B 1 105 ? -25.782 -32.295 -25.000 1.00 16.55 84 LEU B CA 1
ATOM 2433 C C . LEU B 1 105 ? -26.743 -33.427 -25.320 1.00 17.36 84 LEU B C 1
ATOM 2434 O O . LEU B 1 105 ? -27.277 -34.053 -24.405 1.00 17.38 84 LEU B O 1
ATOM 2439 N N . LYS B 1 106 ? -26.973 -33.676 -26.612 1.00 17.59 85 LYS B N 1
ATOM 2440 C CA . LYS B 1 106 ? -27.880 -34.738 -27.026 1.00 18.54 85 LYS B CA 1
ATOM 2441 C C . LYS B 1 106 ? -27.384 -36.064 -26.480 1.00 18.49 85 LYS B C 1
ATOM 2442 O O . LYS B 1 106 ? -28.150 -36.782 -25.858 1.00 18.91 85 LYS B O 1
ATOM 2448 N N . GLN B 1 107 ? -26.102 -36.359 -26.693 1.00 18.57 86 GLN B N 1
ATOM 2449 C CA . GLN B 1 107 ? -25.487 -37.589 -26.175 1.00 18.98 86 GLN B CA 1
ATOM 2450 C C . GLN B 1 107 ? -25.641 -37.710 -24.649 1.00 18.76 86 GLN B C 1
ATOM 2451 O O . GLN B 1 107 ? -25.890 -38.796 -24.148 1.00 18.78 86 GLN B O 1
ATOM 2457 N N . ALA B 1 108 ? -25.496 -36.598 -23.927 1.00 18.57 87 ALA B N 1
ATOM 2458 C CA . ALA B 1 108 ? -25.706 -36.561 -22.475 1.00 18.88 87 ALA B CA 1
ATOM 2459 C C . ALA B 1 108 ? -27.168 -36.833 -22.088 1.00 19.65 87 ALA B C 1
ATOM 2460 O O . ALA B 1 108 ? -27.439 -37.540 -21.110 1.00 19.10 87 ALA B O 1
ATOM 2462 N N . ARG B 1 109 ? -28.098 -36.258 -22.852 1.00 20.67 88 ARG B N 1
ATOM 2463 C CA . ARG B 1 109 ? -29.538 -36.467 -22.627 1.00 22.09 88 ARG B CA 1
ATOM 2464 C C . ARG B 1 109 ? -29.925 -37.951 -22.733 1.00 22.08 88 ARG B C 1
ATOM 2465 O O . ARG B 1 109 ? -30.576 -38.481 -21.841 1.00 22.17 88 ARG B O 1
ATOM 2473 N N . ARG B 1 110 ? -29.490 -38.614 -23.804 1.00 22.72 89 ARG B N 1
ATOM 2474 C CA . ARG B 1 110 ? -29.791 -40.037 -24.034 1.00 23.63 89 ARG B CA 1
ATOM 2475 C C . ARG B 1 110 ? -29.145 -40.946 -22.992 1.00 23.19 89 ARG B C 1
ATOM 2476 O O . ARG B 1 110 ? -29.738 -41.946 -22.554 1.00 23.32 89 ARG B O 1
ATOM 2484 N N . ALA B 1 111 ? -27.920 -40.601 -22.609 1.00 22.38 90 ALA B N 1
ATOM 2485 C CA . ALA B 1 111 ? -27.180 -41.387 -21.643 1.00 21.68 90 ALA B CA 1
ATOM 2486 C C . ALA B 1 111 ? -27.707 -41.201 -20.219 1.00 21.49 90 ALA B C 1
ATOM 2487 O O . ALA B 1 111 ? -27.722 -42.151 -19.438 1.00 21.58 90 ALA B O 1
ATOM 2489 N N . LEU B 1 112 ? -28.127 -39.982 -19.880 1.00 21.04 91 LEU B N 1
ATOM 2490 C CA . LEU B 1 112 ? -28.371 -39.634 -18.482 1.00 20.79 91 LEU B CA 1
ATOM 2491 C C . LEU B 1 112 ? -29.525 -38.652 -18.213 1.00 20.89 91 LEU B C 1
ATOM 2492 O O . LEU B 1 112 ? -30.443 -38.964 -17.440 1.00 20.66 91 LEU B O 1
ATOM 2497 N N . LEU B 1 113 ? -29.469 -37.475 -18.830 1.00 21.08 92 LEU B N 1
ATOM 2498 C CA . LEU B 1 113 ? -30.354 -36.372 -18.441 1.00 22.08 92 LEU B CA 1
ATOM 2499 C C . LEU B 1 113 ? -31.843 -36.685 -18.592 1.00 22.57 92 LEU B C 1
ATOM 2500 O O . LEU B 1 113 ? -32.647 -36.213 -17.806 1.00 22.76 92 LEU B O 1
ATOM 2505 N N . ASN B 1 114 ? -32.203 -37.483 -19.592 1.00 23.93 93 ASN B N 1
ATOM 2506 C CA . ASN B 1 114 ? -33.595 -37.907 -19.771 1.00 24.95 93 ASN B CA 1
ATOM 2507 C C . ASN B 1 114 ? -34.084 -38.898 -18.700 1.00 25.56 93 ASN B C 1
ATOM 2508 O O . ASN B 1 114 ? -35.283 -39.163 -18.601 1.00 25.91 93 ASN B O 1
ATOM 2513 N N . HIS B 1 115 ? -33.160 -39.445 -17.909 1.00 26.05 94 HIS B N 1
ATOM 2514 C CA . HIS B 1 115 ? -33.494 -40.498 -16.943 1.00 26.49 94 HIS B CA 1
ATOM 2515 C C . HIS B 1 115 ? -33.447 -40.039 -15.495 1.00 26.36 94 HIS B C 1
ATOM 2516 O O . HIS B 1 115 ? -33.854 -40.775 -14.599 1.00 26.88 94 HIS B O 1
ATOM 2523 N N . VAL B 1 116 ? -32.951 -38.825 -15.266 1.00 26.09 95 VAL B N 1
ATOM 2524 C CA . VAL B 1 116 ? -32.813 -38.287 -13.913 1.00 25.93 95 VAL B CA 1
ATOM 2525 C C . VAL B 1 116 ? -33.498 -36.921 -13.780 1.00 26.03 95 VAL B C 1
ATOM 2526 O O . VAL B 1 116 ? -33.834 -36.287 -14.783 1.00 26.03 95 VAL B O 1
ATOM 2530 N N A ASP B 1 117 ? -33.704 -36.498 -12.539 0.50 25.99 96 ASP B N 1
ATOM 2531 N N B ASP B 1 117 ? -33.683 -36.471 -12.539 0.50 25.98 96 ASP B N 1
ATOM 2532 C CA A ASP B 1 117 ? -34.435 -35.282 -12.249 0.50 26.19 96 ASP B CA 1
ATOM 2533 C CA B ASP B 1 117 ? -34.477 -35.280 -12.232 0.50 26.18 96 ASP B CA 1
ATOM 2534 C C A ASP B 1 117 ? -33.491 -34.188 -11.778 0.50 26.00 96 ASP B C 1
ATOM 2535 C C B ASP B 1 117 ? -33.601 -34.097 -11.816 0.50 26.01 96 ASP B C 1
ATOM 2536 O O A ASP B 1 117 ? -33.423 -33.879 -10.588 0.50 26.24 96 ASP B O 1
ATOM 2537 O O B ASP B 1 117 ? -33.699 -33.621 -10.684 0.50 26.35 96 ASP B O 1
ATOM 2546 N N . ILE B 1 118 ? -32.743 -33.627 -12.722 1.00 25.83 97 ILE B N 1
ATOM 2547 C CA . ILE B 1 118 ? -31.934 -32.435 -12.462 1.00 25.33 97 ILE B CA 1
ATOM 2548 C C . ILE B 1 118 ? -32.781 -31.227 -12.866 1.00 24.66 97 ILE B C 1
ATOM 2549 O O . ILE B 1 118 ? -33.296 -31.187 -13.980 1.00 24.27 97 ILE B O 1
ATOM 2554 N N . PRO B 1 119 ? -32.937 -30.241 -11.965 1.00 24.71 98 PRO B N 1
ATOM 2555 C CA . PRO B 1 119 ? -33.686 -29.070 -12.418 1.00 24.62 98 PRO B CA 1
ATOM 2556 C C . PRO B 1 119 ? -33.019 -28.460 -13.661 1.00 24.51 98 PRO B C 1
ATOM 2557 O O . PRO B 1 119 ? -31.795 -28.307 -13.714 1.00 24.28 98 PRO B O 1
ATOM 2561 N N . SER B 1 120 ? -33.844 -28.163 -14.655 1.00 24.64 99 SER B N 1
ATOM 2562 C CA . SER B 1 120 ? -33.407 -27.666 -15.958 1.00 24.76 99 SER B CA 1
ATOM 2563 C C . SER B 1 120 ? -32.574 -26.370 -15.854 1.00 24.01 99 SER B C 1
ATOM 2564 O O . SER B 1 120 ? -31.634 -26.175 -16.620 1.00 24.33 99 SER B O 1
ATOM 2567 N N . ASN B 1 121 ? -32.857 -25.533 -14.856 1.00 23.00 100 ASN B N 1
ATOM 2568 C CA . ASN B 1 121 ? -32.080 -24.305 -14.629 1.00 22.02 100 ASN B CA 1
ATOM 2569 C C . ASN B 1 121 ? -30.730 -24.546 -13.950 1.00 21.33 100 ASN B C 1
ATOM 2570 O O . ASN B 1 121 ? -30.006 -23.605 -13.633 1.00 20.99 100 ASN B O 1
ATOM 2575 N N . GLN B 1 122 ? -30.401 -25.816 -13.726 1.00 20.14 101 GLN B N 1
ATOM 2576 C CA . GLN B 1 122 ? -29.091 -26.195 -13.212 1.00 19.40 101 GLN B CA 1
ATOM 2577 C C . GLN B 1 122 ? -28.265 -26.935 -14.279 1.00 18.67 101 GLN B C 1
ATOM 2578 O O . GLN B 1 122 ? -27.152 -27.390 -14.007 1.00 18.66 101 GLN B O 1
ATOM 2584 N N . VAL B 1 123 ? -28.812 -27.018 -15.491 1.00 17.74 102 VAL B N 1
ATOM 2585 C CA . VAL B 1 123 ? -28.127 -27.608 -16.631 1.00 17.21 102 VAL B CA 1
ATOM 2586 C C . VAL B 1 123 ? -27.755 -26.513 -17.635 1.00 16.96 102 VAL B C 1
ATOM 2587 O O . VAL B 1 123 ? -28.627 -25.802 -18.154 1.00 16.53 102 VAL B O 1
ATOM 2591 N N . HIS B 1 124 ? -26.460 -26.396 -17.914 1.00 16.10 103 HIS B N 1
ATOM 2592 C CA . HIS B 1 124 ? -25.937 -25.286 -18.721 1.00 15.67 103 HIS B CA 1
ATOM 2593 C C . HIS B 1 124 ? -25.245 -25.721 -20.019 1.00 14.95 103 HIS B C 1
ATOM 2594 O O . HIS B 1 124 ? -24.037 -25.877 -20.062 1.00 14.33 103 HIS B O 1
ATOM 2601 N N . PRO B 1 125 ? -26.021 -25.892 -21.094 1.00 15.16 104 PRO B N 1
ATOM 2602 C CA . PRO B 1 125 ? -25.402 -26.321 -22.348 1.00 15.34 104 PRO B CA 1
ATOM 2603 C C . PRO B 1 125 ? -24.872 -25.145 -23.171 1.00 15.18 104 PRO B C 1
ATOM 2604 O O . PRO B 1 125 ? -25.293 -24.009 -22.965 1.00 14.61 104 PRO B O 1
ATOM 2608 N N . MET B 1 126 ? -23.928 -25.433 -24.070 1.00 14.91 105 MET B N 1
ATOM 2609 C CA . MET B 1 126 ? -23.412 -24.440 -25.008 1.00 14.81 105 MET B CA 1
ATOM 2610 C C . MET B 1 126 ? -24.333 -24.352 -26.211 1.00 14.93 105 MET B C 1
ATOM 2611 O O . MET B 1 126 ? -25.098 -25.285 -26.488 1.00 14.62 105 MET B O 1
ATOM 2616 N N . ALA B 1 127 ? -24.239 -23.248 -26.949 1.00 15.15 106 ALA B N 1
ATOM 2617 C CA . ALA B 1 127 ? -25.142 -23.018 -28.089 1.00 15.58 106 ALA B CA 1
ATOM 2618 C C . ALA B 1 127 ? -24.989 -24.034 -29.232 1.00 15.45 106 ALA B C 1
ATOM 2619 O O . ALA B 1 127 ? -23.926 -24.637 -29.410 1.00 14.31 106 ALA B O 1
ATOM 2621 N N . ALA B 1 128 ? -26.091 -24.220 -29.965 1.00 15.73 107 ALA B N 1
ATOM 2622 C CA . ALA B 1 128 ? -26.177 -25.060 -31.163 1.00 16.06 107 ALA B CA 1
ATOM 2623 C C . ALA B 1 128 ? -26.147 -24.162 -32.386 1.00 16.53 107 ALA B C 1
ATOM 2624 O O . ALA B 1 128 ? -26.506 -22.977 -32.287 1.00 15.46 107 ALA B O 1
ATOM 2626 N N . SER B 1 129 ? -25.748 -24.720 -33.535 1.00 16.88 108 SER B N 1
ATOM 2627 C CA . SER B 1 129 ? -25.545 -23.903 -34.757 1.00 18.09 108 SER B CA 1
ATOM 2628 C C . SER B 1 129 ? -26.841 -23.296 -35.286 1.00 18.29 108 SER B C 1
ATOM 2629 O O . SER B 1 129 ? -26.813 -22.240 -35.906 1.00 18.05 108 SER B O 1
ATOM 2632 N N . ASP B 1 130 ? -27.961 -23.979 -35.032 1.00 18.74 109 ASP B N 1
ATOM 2633 C CA . ASP B 1 130 ? -29.285 -23.459 -35.360 1.00 19.77 109 ASP B CA 1
ATOM 2634 C C . ASP B 1 130 ? -29.956 -22.774 -34.172 1.00 20.57 109 ASP B C 1
ATOM 2635 O O . ASP B 1 130 ? -31.184 -22.698 -34.104 1.00 21.22 109 ASP B O 1
ATOM 2640 N N . GLY B 1 131 ? -29.143 -22.285 -33.237 1.00 20.75 110 GLY B N 1
ATOM 2641 C CA . GLY B 1 131 ? -29.633 -21.555 -32.081 1.00 20.74 110 GLY B CA 1
ATOM 2642 C C . GLY B 1 131 ? -29.664 -20.054 -32.327 1.00 21.32 110 GLY B C 1
ATOM 2643 O O . GLY B 1 131 ? -29.791 -19.602 -33.469 1.00 21.23 110 GLY B O 1
ATOM 2644 N N . ASP B 1 132 ? -29.533 -19.280 -31.251 1.00 21.57 111 ASP B N 1
ATOM 2645 C CA . ASP B 1 132 ? -29.713 -17.837 -31.314 1.00 22.24 111 ASP B CA 1
ATOM 2646 C C . ASP B 1 132 ? -28.678 -17.072 -32.134 1.00 22.55 111 ASP B C 1
ATOM 2647 O O . ASP B 1 132 ? -29.007 -16.038 -32.716 1.00 23.10 111 ASP B O 1
ATOM 2652 N N . PHE B 1 133 ? -27.461 -17.601 -32.222 1.00 21.70 112 PHE B N 1
ATOM 2653 C CA . PHE B 1 133 ? -26.333 -16.828 -32.714 1.00 21.50 112 PHE B CA 1
ATOM 2654 C C . PHE B 1 133 ? -25.929 -17.014 -34.174 1.00 21.50 112 PHE B C 1
ATOM 2655 O O . PHE B 1 133 ? -25.128 -16.247 -34.689 1.00 21.62 112 PHE B O 1
ATOM 2663 N N . GLY B 1 134 ? -26.487 -18.020 -34.835 1.00 21.87 113 GLY B N 1
ATOM 2664 C CA . GLY B 1 134 ? -26.223 -18.251 -36.251 1.00 21.84 113 GLY B CA 1
ATOM 2665 C C . GLY B 1 134 ? -24.749 -18.396 -36.537 1.00 21.95 113 GLY B C 1
ATOM 2666 O O . GLY B 1 134 ? -24.028 -19.071 -35.799 1.00 21.90 113 GLY B O 1
ATOM 2667 N N . GLY B 1 135 ? -24.299 -17.732 -37.597 1.00 21.93 114 GLY B N 1
ATOM 2668 C CA . GLY B 1 135 ? -22.886 -17.729 -37.971 1.00 21.58 114 GLY B CA 1
ATOM 2669 C C . GLY B 1 135 ? -21.950 -17.034 -37.004 1.00 21.33 114 GLY B C 1
ATOM 2670 O O . GLY B 1 135 ? -20.726 -17.130 -37.139 1.00 21.65 114 GLY B O 1
ATOM 2671 N N . ASP B 1 136 ? -22.502 -16.331 -36.022 1.00 20.43 115 ASP B N 1
ATOM 2672 C CA . ASP B 1 136 ? -21.652 -15.627 -35.078 1.00 19.96 115 ASP B CA 1
ATOM 2673 C C . ASP B 1 136 ? -21.203 -16.553 -33.936 1.00 19.92 115 ASP B C 1
ATOM 2674 O O . ASP B 1 136 ? -21.793 -16.563 -32.845 1.00 19.90 115 ASP B O 1
ATOM 2679 N N . LEU B 1 137 ? -20.163 -17.343 -34.211 1.00 19.53 116 LEU B N 1
ATOM 2680 C CA . LEU B 1 137 ? -19.616 -18.301 -33.247 1.00 18.99 116 LEU B CA 1
ATOM 2681 C C . LEU B 1 137 ? -19.007 -17.566 -32.059 1.00 18.62 116 LEU B C 1
ATOM 2682 O O . LEU B 1 137 ? -19.130 -18.024 -30.931 1.00 18.30 116 LEU B O 1
ATOM 2687 N N . ASP B 1 138 ? -18.360 -16.426 -32.313 1.00 18.16 117 ASP B N 1
ATOM 2688 C CA . ASP B 1 138 ? -17.750 -15.647 -31.232 1.00 18.28 117 ASP B CA 1
ATOM 2689 C C . ASP B 1 138 ? -18.799 -15.242 -30.176 1.00 17.47 117 ASP B C 1
ATOM 2690 O O . ASP B 1 138 ? -18.559 -15.361 -28.966 1.00 16.63 117 ASP B O 1
ATOM 2695 N N . ALA B 1 139 ? -19.968 -14.789 -30.637 1.00 16.73 118 ALA B N 1
ATOM 2696 C CA . ALA B 1 139 ? -21.038 -14.352 -29.714 1.00 16.34 118 ALA B CA 1
ATOM 2697 C C . ALA B 1 139 ? -21.597 -15.538 -28.907 1.00 15.69 118 ALA B C 1
ATOM 2698 O O . ALA B 1 139 ? -21.949 -15.393 -27.740 1.00 15.71 118 ALA B O 1
ATOM 2700 N N . ALA B 1 140 ? -21.637 -16.716 -29.531 1.00 15.54 119 ALA B N 1
ATOM 2701 C CA . ALA B 1 140 ? -22.069 -17.929 -28.847 1.00 14.77 119 ALA B CA 1
ATOM 2702 C C . ALA B 1 140 ? -21.139 -18.327 -27.700 1.00 14.68 119 ALA B C 1
ATOM 2703 O O . ALA B 1 140 ? -21.619 -18.789 -26.652 1.00 14.67 119 ALA B O 1
ATOM 2705 N N . ALA B 1 141 ? -19.824 -18.164 -27.890 1.00 13.76 120 ALA B N 1
ATOM 2706 C CA . ALA B 1 141 ? -18.854 -18.497 -26.855 0.50 13.32 120 ALA B CA 1
ATOM 2707 C C . ALA B 1 141 ? -18.895 -17.440 -25.753 1.00 13.73 120 ALA B C 1
ATOM 2708 O O . ALA B 1 141 ? -18.826 -17.758 -24.547 1.00 13.33 120 ALA B O 1
ATOM 2710 N N . LEU B 1 142 ? -19.003 -16.179 -26.169 1.00 13.95 121 LEU B N 1
ATOM 2711 C CA . LEU B 1 142 ? -19.107 -15.074 -25.220 1.00 15.09 121 LEU B CA 1
ATOM 2712 C C . LEU B 1 142 ? -20.332 -15.213 -24.313 1.00 15.02 121 LEU B C 1
ATOM 2713 O O . LEU B 1 142 ? -20.236 -14.999 -23.098 1.00 15.07 121 LEU B O 1
ATOM 2718 N N . ALA B 1 143 ? -21.474 -15.589 -24.897 1.00 15.03 122 ALA B N 1
ATOM 2719 C CA . ALA B 1 143 ? -22.686 -15.834 -24.104 1.00 15.23 122 ALA B CA 1
ATOM 2720 C C . ALA B 1 143 ? -22.458 -16.927 -23.044 1.00 15.16 122 ALA B C 1
ATOM 2721 O O . ALA B 1 143 ? -22.841 -16.768 -21.890 1.00 14.55 122 ALA B O 1
ATOM 2723 N N . TYR B 1 144 ? -21.786 -18.020 -23.420 1.00 15.35 123 TYR B N 1
ATOM 2724 C CA . TYR B 1 144 ? -21.459 -19.052 -22.429 1.00 15.26 123 TYR B CA 1
ATOM 2725 C C . TYR B 1 144 ? -20.501 -18.564 -21.340 1.00 15.34 123 TYR B C 1
ATOM 2726 O O . TYR B 1 144 ? -20.613 -18.968 -20.194 1.00 15.17 123 TYR B O 1
ATOM 2735 N N . GLU B 1 145 ? -19.566 -17.684 -21.704 1.00 15.97 124 GLU B N 1
ATOM 2736 C CA . GLU B 1 145 ? -18.691 -17.061 -20.717 1.00 16.50 124 GLU B CA 1
ATOM 2737 C C . GLU B 1 145 ? -19.500 -16.264 -19.678 1.00 16.21 124 GLU B C 1
ATOM 2738 O O . GLU B 1 145 ? -19.222 -16.336 -18.480 1.00 15.76 124 GLU B O 1
ATOM 2744 N N . GLN B 1 146 ? -20.508 -15.529 -20.145 1.00 16.55 125 GLN B N 1
ATOM 2745 C CA . GLN B 1 146 ? -21.418 -14.794 -19.238 1.00 17.22 125 GLN B CA 1
ATOM 2746 C C . GLN B 1 146 ? -22.148 -15.714 -18.277 1.00 16.49 125 GLN B C 1
ATOM 2747 O O . GLN B 1 146 ? -22.231 -15.417 -17.105 1.00 17.20 125 GLN B O 1
ATOM 2753 N N . VAL B 1 147 ? -22.667 -16.836 -18.780 1.00 17.01 126 VAL B N 1
ATOM 2754 C CA . VAL B 1 147 ? -23.294 -17.859 -17.937 1.00 16.75 126 VAL B CA 1
ATOM 2755 C C . VAL B 1 147 ? -22.306 -18.351 -16.869 1.00 16.90 126 VAL B C 1
ATOM 2756 O O . VAL B 1 147 ? -22.681 -18.515 -15.718 1.00 16.45 126 VAL B O 1
ATOM 2760 N N . LEU B 1 148 ? -21.052 -18.599 -17.252 1.00 17.15 127 LEU B N 1
ATOM 2761 C CA . LEU B 1 148 ? -20.050 -19.057 -16.277 1.00 17.49 127 LEU B CA 1
ATOM 2762 C C . LEU B 1 148 ? -19.788 -17.968 -15.234 1.00 18.33 127 LEU B C 1
ATOM 2763 O O . LEU B 1 148 ? -19.723 -18.249 -14.039 1.00 17.96 127 LEU B O 1
ATOM 2768 N N . ALA B 1 149 ? -19.640 -16.730 -15.694 1.00 19.22 128 ALA B N 1
ATOM 2769 C CA . ALA B 1 149 ? -19.424 -15.594 -14.791 1.00 20.60 128 ALA B CA 1
ATOM 2770 C C . ALA B 1 149 ? -20.613 -15.437 -13.820 1.00 21.20 128 ALA B C 1
ATOM 2771 O O . ALA B 1 149 ? -20.426 -15.268 -12.616 1.00 21.36 128 ALA B O 1
ATOM 2773 N N . ALA B 1 150 ? -21.832 -15.529 -14.346 1.00 22.20 129 ALA B N 1
ATOM 2774 C CA . ALA B 1 150 ? -23.033 -15.465 -13.497 1.00 23.12 129 ALA B CA 1
ATOM 2775 C C . ALA B 1 150 ? -23.074 -16.585 -12.461 1.00 23.63 129 ALA B C 1
ATOM 2776 O O . ALA B 1 150 ? -23.627 -16.408 -11.380 1.00 23.66 129 ALA B O 1
ATOM 2778 N N . SER B 1 151 ? -22.489 -17.735 -12.787 1.00 24.19 130 SER B N 1
ATOM 2779 C CA . SER B 1 151 ? -22.503 -18.866 -11.870 1.00 25.08 130 SER B CA 1
ATOM 2780 C C . SER B 1 151 ? -21.344 -18.796 -10.887 1.00 25.22 130 SER B C 1
ATOM 2781 O O . SER B 1 151 ? -21.309 -19.531 -9.903 1.00 25.67 130 SER B O 1
ATOM 2784 N N . ALA B 1 152 ? -20.388 -17.921 -11.155 1.00 26.02 131 ALA B N 1
ATOM 2785 C CA . ALA B 1 152 ? -19.193 -17.831 -10.319 1.00 27.15 131 ALA B CA 1
ATOM 2786 C C . ALA B 1 152 ? -19.461 -17.098 -8.998 1.00 27.94 131 ALA B C 1
ATOM 2787 O O . ALA B 1 152 ? -20.366 -16.258 -8.913 1.00 27.96 131 ALA B O 1
ATOM 2789 N N . ALA B 1 153 ? -18.648 -17.403 -7.988 1.00 28.84 132 ALA B N 1
ATOM 2790 C CA . ALA B 1 153 ? -18.569 -16.591 -6.779 1.00 29.73 132 ALA B CA 1
ATOM 2791 C C . ALA B 1 153 ? -18.197 -15.153 -7.152 1.00 30.36 132 ALA B C 1
ATOM 2792 O O . ALA B 1 153 ? -17.449 -14.934 -8.118 1.00 30.28 132 ALA B O 1
ATOM 2794 N N . PRO B 1 154 ? -18.723 -14.166 -6.396 1.00 30.84 133 PRO B N 1
ATOM 2795 C CA . PRO B 1 154 ? -18.438 -12.755 -6.690 1.00 31.02 133 PRO B CA 1
ATOM 2796 C C . PRO B 1 154 ? -16.955 -12.489 -6.945 1.00 30.80 133 PRO B C 1
ATOM 2797 O O . PRO B 1 154 ? -16.102 -12.954 -6.182 1.00 31.17 133 PRO B O 1
ATOM 2801 N N . GLY B 1 155 ? -16.666 -11.760 -8.022 1.00 30.53 134 GLY B N 1
ATOM 2802 C CA . GLY B 1 155 ? -15.293 -11.439 -8.420 1.00 29.84 134 GLY B CA 1
ATOM 2803 C C . GLY B 1 155 ? -14.671 -12.423 -9.400 1.00 29.94 134 GLY B C 1
ATOM 2804 O O . GLY B 1 155 ? -13.705 -12.087 -10.102 1.00 30.42 134 GLY B O 1
ATOM 2805 N N . ASP B 1 156 ? -15.209 -13.643 -9.453 1.00 28.99 135 ASP B N 1
ATOM 2806 C CA . ASP B 1 156 ? -14.603 -14.711 -10.258 1.00 27.98 135 ASP B CA 1
ATOM 2807 C C . ASP B 1 156 ? -15.111 -14.746 -11.707 1.00 26.73 135 ASP B C 1
ATOM 2808 O O . ASP B 1 156 ? -16.250 -14.364 -11.969 1.00 26.79 135 ASP B O 1
ATOM 2813 N N . PRO B 1 157 ? -14.247 -15.166 -12.656 1.00 25.69 136 PRO B N 1
ATOM 2814 C CA . PRO B 1 157 ? -14.638 -15.247 -14.077 1.00 24.59 136 PRO B CA 1
ATOM 2815 C C . PRO B 1 157 ? -15.392 -16.532 -14.443 1.00 23.72 136 PRO B C 1
ATOM 2816 O O . PRO B 1 157 ? -15.992 -16.621 -15.516 1.00 23.16 136 PRO B O 1
ATOM 2820 N N . ALA B 1 158 ? -15.356 -17.512 -13.549 1.00 22.96 137 ALA B N 1
ATOM 2821 C CA . ALA B 1 158 ? -16.066 -18.768 -13.737 1.00 22.20 137 ALA B CA 1
ATOM 2822 C C . ALA B 1 158 ? -16.102 -19.523 -12.407 1.00 21.56 137 ALA B C 1
ATOM 2823 O O . ALA B 1 158 ? -15.326 -19.210 -11.505 1.00 21.29 137 ALA B O 1
ATOM 2825 N N . PRO B 1 159 ? -17.014 -20.505 -12.272 1.00 21.20 138 PRO B N 1
ATOM 2826 C CA . PRO B 1 159 ? -17.068 -21.312 -11.047 1.00 20.84 138 PRO B CA 1
ATOM 2827 C C . PRO B 1 159 ? -15.782 -22.082 -10.806 1.00 20.45 138 PRO B C 1
ATOM 2828 O O . PRO B 1 159 ? -15.026 -22.353 -11.744 1.00 20.31 138 PRO B O 1
ATOM 2832 N N . ASN B 1 160 ? -15.537 -22.419 -9.550 1.00 20.43 139 ASN B N 1
ATOM 2833 C CA . ASN B 1 160 ? -14.475 -23.341 -9.205 1.00 20.67 139 ASN B CA 1
ATOM 2834 C C . ASN B 1 160 ? -15.064 -24.738 -9.235 1.00 19.80 139 ASN B C 1
ATOM 2835 O O . ASN B 1 160 ? -15.586 -25.235 -8.232 1.00 19.98 139 ASN B O 1
ATOM 2840 N N . PHE B 1 161 ? -15.028 -25.347 -10.417 1.00 18.84 140 PHE B N 1
ATOM 2841 C CA . PHE B 1 161 ? -15.738 -26.603 -10.652 1.00 17.67 140 PHE B CA 1
ATOM 2842 C C . PHE B 1 161 ? -15.212 -27.697 -9.747 1.00 17.30 140 PHE B C 1
ATOM 2843 O O . PHE B 1 161 ? -14.016 -27.784 -9.528 1.00 17.19 140 PHE B O 1
ATOM 2851 N N . ASP B 1 162 ? -16.116 -28.539 -9.251 1.00 16.50 141 ASP B N 1
ATOM 2852 C CA . ASP B 1 162 ? -15.710 -29.661 -8.431 1.00 15.89 141 ASP B CA 1
ATOM 2853 C C . ASP B 1 162 ? -14.927 -30.694 -9.251 1.00 15.82 141 ASP B C 1
ATOM 2854 O O . ASP B 1 162 ? -13.830 -31.077 -8.868 1.00 16.40 141 ASP B O 1
ATOM 2859 N N . VAL B 1 163 ? -15.484 -31.134 -10.373 1.00 15.12 142 VAL B N 1
ATOM 2860 C CA . VAL B 1 163 ? -14.777 -32.058 -11.258 1.00 14.33 142 VAL B CA 1
ATOM 2861 C C . VAL B 1 163 ? -14.984 -31.590 -12.689 1.00 13.94 142 VAL B C 1
ATOM 2862 O O . VAL B 1 163 ? -16.109 -31.354 -13.130 1.00 13.39 142 VAL B O 1
ATOM 2866 N N . HIS B 1 164 ? -13.883 -31.455 -13.409 1.00 13.07 143 HIS B N 1
ATOM 2867 C CA . HIS B 1 164 ? -13.954 -31.313 -14.850 1.00 12.50 143 HIS B CA 1
ATOM 2868 C C . HIS B 1 164 ? -13.530 -32.644 -15.476 1.00 12.39 143 HIS B C 1
ATOM 2869 O O . HIS B 1 164 ? -12.362 -33.033 -15.392 1.00 11.90 143 HIS B O 1
ATOM 2876 N N . LEU B 1 165 ? -14.487 -33.318 -16.112 1.00 12.65 144 LEU B N 1
ATOM 2877 C CA . LEU B 1 165 ? -14.225 -34.548 -16.877 1.00 12.43 144 LEU B CA 1
ATOM 2878 C C . LEU B 1 165 ? -13.643 -34.235 -18.243 1.00 12.63 144 LEU B C 1
ATOM 2879 O O . LEU B 1 165 ? -14.040 -33.248 -18.868 1.00 13.17 144 LEU B O 1
ATOM 2884 N N . LEU B 1 166 ? -12.716 -35.082 -18.701 1.00 12.39 145 LEU B N 1
ATOM 2885 C CA . LEU B 1 166 ? -12.046 -34.911 -19.993 1.00 12.57 145 LEU B CA 1
ATOM 2886 C C . LEU B 1 166 ? -11.732 -36.226 -20.697 1.00 12.74 145 LEU B C 1
ATOM 2887 O O . LEU B 1 166 ? -11.364 -37.227 -20.068 1.00 12.68 145 LEU B O 1
ATOM 2892 N N . GLY B 1 167 ? -11.880 -36.210 -22.016 1.00 12.62 146 GLY B N 1
ATOM 2893 C CA . GLY B 1 167 ? -11.215 -37.183 -22.856 1.00 12.73 146 GLY B CA 1
ATOM 2894 C C . GLY B 1 167 ? -9.964 -36.521 -23.415 1.00 13.10 146 GLY B C 1
ATOM 2895 O O . GLY B 1 167 ? -9.716 -35.334 -23.182 1.00 12.24 146 GLY B O 1
ATOM 2896 N N . MET B 1 168 ? -9.185 -37.295 -24.167 1.00 13.38 147 MET B N 1
ATOM 2897 C CA . MET B 1 168 ? -8.025 -36.779 -24.869 1.00 13.71 147 MET B CA 1
ATOM 2898 C C . MET B 1 168 ? -7.907 -37.467 -26.231 1.00 14.29 147 MET B C 1
ATOM 2899 O O . MET B 1 168 ? -8.021 -38.695 -26.327 1.00 14.61 147 MET B O 1
ATOM 2904 N N . GLY B 1 169 ? -7.696 -36.675 -27.281 1.00 14.66 148 GLY B N 1
ATOM 2905 C CA . GLY B 1 169 ? -7.481 -37.206 -28.631 1.00 14.92 148 GLY B CA 1
ATOM 2906 C C . GLY B 1 169 ? -6.090 -37.811 -28.769 1.00 15.16 148 GLY B C 1
ATOM 2907 O O . GLY B 1 169 ? -5.252 -37.628 -27.881 1.00 15.09 148 GLY B O 1
ATOM 2908 N N . PRO B 1 170 ? -5.831 -38.550 -29.873 1.00 15.62 149 PRO B N 1
ATOM 2909 C CA . PRO B 1 170 ? -4.482 -39.124 -30.116 1.00 15.65 149 PRO B CA 1
ATOM 2910 C C . PRO B 1 170 ? -3.365 -38.076 -30.165 1.00 15.95 149 PRO B C 1
ATOM 2911 O O . PRO B 1 170 ? -2.194 -38.415 -29.918 1.00 15.41 149 PRO B O 1
ATOM 2915 N N . GLU B 1 171 ? -3.724 -36.823 -30.468 1.00 15.56 150 GLU B N 1
ATOM 2916 C CA . GLU B 1 171 ? -2.731 -35.738 -30.524 1.00 15.81 150 GLU B CA 1
ATOM 2917 C C . GLU B 1 171 ? -2.660 -34.957 -29.206 1.00 15.05 150 GLU B C 1
ATOM 2918 O O . GLU B 1 171 ? -1.951 -33.953 -29.114 1.00 15.14 150 GLU B O 1
ATOM 2924 N N . GLY B 1 172 ? -3.397 -35.414 -28.195 1.00 14.30 151 GLY B N 1
ATOM 2925 C CA . GLY B 1 172 ? -3.419 -34.747 -26.894 1.00 13.77 151 GLY B CA 1
ATOM 2926 C C . GLY B 1 172 ? -4.449 -33.635 -26.709 1.00 13.94 151 GLY B C 1
ATOM 2927 O O . GLY B 1 172 ? -4.454 -32.948 -25.679 1.00 14.22 151 GLY B O 1
ATOM 2928 N N . HIS B 1 173 ? -5.335 -33.443 -27.676 1.00 13.22 152 HIS B N 1
ATOM 2929 C CA . HIS B 1 173 ? -6.335 -32.395 -27.524 1.00 12.76 152 HIS B CA 1
ATOM 2930 C C . HIS B 1 173 ? -7.361 -32.772 -26.441 1.00 12.53 152 HIS B C 1
ATOM 2931 O O . HIS B 1 173 ? -7.715 -33.951 -26.277 1.00 11.59 152 HIS B O 1
ATOM 2938 N N . ILE B 1 174 ? -7.777 -31.770 -25.671 1.00 12.06 153 ILE B N 1
ATOM 2939 C CA . ILE B 1 174 ? -8.843 -31.920 -24.676 1.00 12.44 153 ILE B CA 1
ATOM 2940 C C . ILE B 1 174 ? -9.857 -30.804 -24.912 1.00 12.14 153 ILE B C 1
ATOM 2941 O O . ILE B 1 174 ? -9.526 -29.804 -25.544 1.00 11.66 153 ILE B O 1
ATOM 2946 N N . ASN B 1 175 ? -11.084 -30.976 -24.415 1.00 12.07 154 ASN B N 1
ATOM 2947 C CA . ASN B 1 175 ? -12.213 -30.142 -24.857 1.00 11.86 154 ASN B CA 1
ATOM 2948 C C . ASN B 1 175 ? -12.105 -29.960 -26.387 1.00 12.09 154 ASN B C 1
ATOM 2949 O O . ASN B 1 175 ? -11.952 -30.956 -27.111 1.00 11.86 154 ASN B O 1
ATOM 2954 N N . SER B 1 176 ? -12.156 -28.730 -26.892 1.00 11.80 155 SER B N 1
ATOM 2955 C CA . SER B 1 176 ? -11.762 -28.506 -28.291 1.00 12.66 155 SER B CA 1
ATOM 2956 C C . SER B 1 176 ? -10.502 -27.651 -28.410 1.00 12.69 155 SER B C 1
ATOM 2957 O O . SER B 1 176 ? -10.412 -26.773 -29.275 1.00 13.38 155 SER B O 1
ATOM 2960 N N . LEU B 1 177 ? -9.540 -27.913 -27.533 1.00 12.31 156 LEU B N 1
ATOM 2961 C CA . LEU B 1 177 ? -8.255 -27.213 -27.535 1.00 12.61 156 LEU B CA 1
ATOM 2962 C C . LEU B 1 177 ? -7.204 -28.068 -28.266 1.00 13.38 156 LEU B C 1
ATOM 2963 O O . LEU B 1 177 ? -6.717 -29.056 -27.717 1.00 13.14 156 LEU B O 1
ATOM 2968 N N . PHE B 1 178 ? -6.880 -27.694 -29.501 1.00 13.08 157 PHE B N 1
ATOM 2969 C CA . PHE B 1 178 ? -5.960 -28.467 -30.313 1.00 13.54 157 PHE B CA 1
ATOM 2970 C C . PHE B 1 178 ? -4.518 -27.938 -30.235 1.00 13.95 157 PHE B C 1
ATOM 2971 O O . PHE B 1 178 ? -4.306 -26.770 -29.912 1.00 12.86 157 PHE B O 1
ATOM 2979 N N . PRO B 1 179 ? -3.521 -28.812 -30.496 1.00 14.55 158 PRO B N 1
ATOM 2980 C CA . PRO B 1 179 ? -2.126 -28.368 -30.572 1.00 15.15 158 PRO B CA 1
ATOM 2981 C C . PRO B 1 179 ? -1.955 -27.124 -31.432 1.00 15.40 158 PRO B C 1
ATOM 2982 O O . PRO B 1 179 ? -2.566 -27.025 -32.486 1.00 14.24 158 PRO B O 1
ATOM 2986 N N . HIS B 1 180 ? -1.151 -26.178 -30.944 1.00 16.34 159 HIS B N 1
ATOM 2987 C CA . HIS B 1 180 ? -0.752 -24.988 -31.703 1.00 17.58 159 HIS B CA 1
ATOM 2988 C C . HIS B 1 180 ? -1.917 -24.062 -32.100 1.00 17.56 159 HIS B C 1
ATOM 2989 O O . HIS B 1 180 ? -1.767 -23.238 -32.999 1.00 17.08 159 HIS B O 1
ATOM 2996 N N . SER B 1 181 ? -3.061 -24.197 -31.425 1.00 17.20 160 SER B N 1
ATOM 2997 C CA . SER B 1 181 ? -4.271 -23.451 -31.797 1.00 17.27 160 SER B CA 1
ATOM 2998 C C . SER B 1 181 ? -4.380 -22.157 -31.005 1.00 17.40 160 SER B C 1
ATOM 2999 O O . SER B 1 181 ? -3.854 -22.076 -29.886 1.00 17.56 160 SER B O 1
ATOM 3002 N N . PRO B 1 182 ? -5.070 -21.142 -31.567 1.00 17.49 161 PRO B N 1
ATOM 3003 C CA . PRO B 1 182 ? -5.344 -19.950 -30.765 1.00 17.64 161 PRO B CA 1
ATOM 3004 C C . PRO B 1 182 ? -6.078 -20.245 -29.441 1.00 17.46 161 PRO B C 1
ATOM 3005 O O . PRO B 1 182 ? -5.867 -19.534 -28.453 1.00 17.88 161 PRO B O 1
ATOM 3009 N N . ALA B 1 183 ? -6.918 -21.282 -29.425 1.00 16.81 162 ALA B N 1
ATOM 3010 C CA . ALA B 1 183 ? -7.692 -21.674 -28.231 1.00 16.85 162 ALA B CA 1
ATOM 3011 C C . ALA B 1 183 ? -6.801 -22.220 -27.108 1.00 16.36 162 ALA B C 1
ATOM 3012 O O . ALA B 1 183 ? -6.941 -21.837 -25.949 1.00 16.16 162 ALA B O 1
ATOM 3014 N N . VAL B 1 184 ? -5.872 -23.101 -27.452 1.00 16.18 163 VAL B N 1
ATOM 3015 C CA . VAL B 1 184 ? -4.937 -23.611 -26.450 1.00 16.22 163 VAL B CA 1
ATOM 3016 C C . VAL B 1 184 ? -3.968 -22.541 -25.943 1.00 16.35 163 VAL B C 1
ATOM 3017 O O . VAL B 1 184 ? -3.475 -22.636 -24.822 1.00 16.36 163 VAL B O 1
ATOM 3021 N N . LEU B 1 185 ? -3.725 -21.518 -26.761 1.00 16.97 164 LEU B N 1
ATOM 3022 C CA . LEU B 1 185 ? -2.857 -20.391 -26.385 1.00 17.46 164 LEU B CA 1
ATOM 3023 C C . LEU B 1 185 ? -3.544 -19.314 -25.524 1.00 17.89 164 LEU B C 1
ATOM 3024 O O . LEU B 1 185 ? -2.875 -18.445 -24.953 1.00 16.72 164 LEU B O 1
ATOM 3029 N N . GLU B 1 186 ? -4.877 -19.354 -25.456 1.00 18.46 165 GLU B N 1
ATOM 3030 C CA . GLU B 1 186 ? -5.656 -18.326 -24.733 1.00 18.71 165 GLU B CA 1
ATOM 3031 C C . GLU B 1 186 ? -5.266 -18.307 -23.259 1.00 18.81 165 GLU B C 1
ATOM 3032 O O . GLU B 1 186 ? -5.153 -19.351 -22.626 1.00 18.43 165 GLU B O 1
ATOM 3038 N N . SER B 1 187 ? -5.026 -17.115 -22.721 1.00 19.58 166 SER B N 1
ATOM 3039 C CA . SER B 1 187 ? -4.533 -17.008 -21.347 1.00 20.63 166 SER B CA 1
ATOM 3040 C C . SER B 1 187 ? -5.488 -16.264 -20.415 1.00 20.49 166 SER B C 1
ATOM 3041 O O . SER B 1 187 ? -5.253 -16.223 -19.212 1.00 20.15 166 SER B O 1
ATOM 3044 N N . THR B 1 188 ? -6.564 -15.701 -20.971 1.00 20.53 167 THR B N 1
ATOM 3045 C CA . THR B 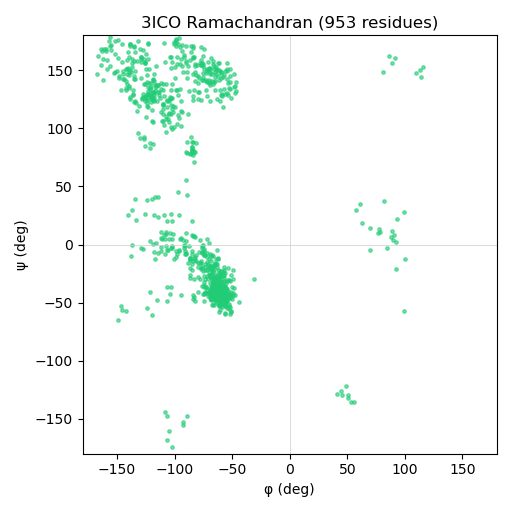1 188 ? -7.496 -14.879 -20.195 1.00 21.03 167 THR B CA 1
ATOM 3046 C C . THR B 1 188 ? -8.963 -15.344 -20.238 1.00 20.35 167 THR B C 1
ATOM 3047 O O . THR B 1 188 ? -9.579 -15.538 -19.186 1.00 20.53 167 THR B O 1
ATOM 3051 N N . ARG B 1 189 ? -9.515 -15.490 -21.443 1.00 19.52 168 ARG B N 1
ATOM 3052 C CA . ARG B 1 189 ? -10.906 -15.913 -21.626 1.00 19.26 168 ARG B CA 1
ATOM 3053 C C . ARG B 1 189 ? -11.180 -17.284 -21.006 1.00 18.20 168 ARG B C 1
ATOM 3054 O O . ARG B 1 189 ? -10.292 -18.156 -20.957 1.00 17.78 168 ARG B O 1
ATOM 3062 N N . MET B 1 190 ? -12.404 -17.468 -20.526 1.00 16.82 169 MET B N 1
ATOM 3063 C CA . MET B 1 190 ? -12.847 -18.783 -20.033 1.00 15.99 169 MET B CA 1
ATOM 3064 C C . MET B 1 190 ? -13.405 -19.678 -21.154 1.00 15.52 169 MET B C 1
ATOM 3065 O O . MET B 1 190 ? -13.330 -20.903 -21.073 1.00 14.87 169 MET B O 1
ATOM 3070 N N . VAL B 1 191 ? -13.970 -19.058 -22.185 1.00 14.98 170 VAL B N 1
ATOM 3071 C CA . VAL B 1 191 ? -14.631 -19.778 -23.273 1.00 14.49 170 VAL B CA 1
ATOM 3072 C C . VAL B 1 191 ? -14.258 -19.083 -24.573 1.00 14.55 170 VAL B C 1
ATOM 3073 O O . VAL B 1 191 ? -14.272 -17.855 -24.634 1.00 14.47 170 VAL B O 1
ATOM 3077 N N . VAL B 1 192 ? -13.922 -19.857 -25.606 1.00 14.02 171 VAL B N 1
ATOM 3078 C CA . VAL B 1 192 ? -13.649 -19.295 -26.929 1.00 14.40 171 VAL B CA 1
ATOM 3079 C C . VAL B 1 192 ? -14.290 -20.129 -28.020 1.00 14.59 171 VAL B C 1
ATOM 3080 O O . VAL B 1 192 ? -14.570 -21.304 -27.814 1.00 14.30 171 VAL B O 1
ATOM 3084 N N . ALA B 1 193 ? -14.529 -19.490 -29.163 1.00 14.93 172 ALA B N 1
ATOM 3085 C CA . ALA B 1 193 ? -14.964 -20.135 -30.385 1.00 15.39 172 ALA B CA 1
ATOM 3086 C C . ALA B 1 193 ? -13.798 -20.867 -31.037 1.00 16.06 172 ALA B C 1
ATOM 3087 O O . ALA B 1 193 ? -12.659 -20.408 -30.973 1.00 15.97 172 ALA B O 1
ATOM 3089 N N . VAL B 1 194 ? -14.093 -22.016 -31.638 1.00 16.59 173 VAL B N 1
ATOM 3090 C CA . VAL B 1 194 ? -13.134 -22.752 -32.468 1.00 17.35 173 VAL B CA 1
ATOM 3091 C C . VAL B 1 194 ? -13.729 -22.854 -33.876 1.00 18.11 173 VAL B C 1
ATOM 3092 O O . VAL B 1 194 ? -14.684 -23.588 -34.091 1.00 17.99 173 VAL B O 1
ATOM 3096 N N . ASP B 1 195 ? -13.184 -22.079 -34.814 1.00 19.75 174 ASP B N 1
ATOM 3097 C CA . ASP B 1 195 ? -13.681 -22.035 -36.205 1.00 21.97 174 ASP B CA 1
ATOM 3098 C C . ASP B 1 195 ? -13.045 -23.112 -37.080 1.00 21.95 174 ASP B C 1
ATOM 3099 O O . ASP B 1 195 ? -13.582 -23.471 -38.122 1.00 22.65 174 ASP B O 1
ATOM 3104 N N . ASP B 1 196 ? -11.903 -23.622 -36.637 1.00 22.41 175 ASP B N 1
ATOM 3105 C CA . ASP B 1 196 ? -10.926 -24.238 -37.529 1.00 22.95 175 ASP B CA 1
ATOM 3106 C C . ASP B 1 196 ? -10.508 -25.662 -37.165 1.00 21.95 175 ASP B C 1
ATOM 3107 O O . ASP B 1 196 ? -9.402 -26.061 -37.507 1.00 21.86 175 ASP B O 1
ATOM 3112 N N . SER B 1 197 ? -11.361 -26.422 -36.474 1.00 21.04 176 SER B N 1
ATOM 3113 C CA . SER B 1 197 ? -10.931 -27.709 -35.914 1.00 20.26 176 SER B CA 1
ATOM 3114 C C . SER B 1 197 ? -10.442 -28.686 -36.984 1.00 20.16 176 SER B C 1
ATOM 3115 O O . SER B 1 197 ? -11.152 -28.945 -37.942 1.00 20.05 176 SER B O 1
ATOM 3118 N N . PRO B 1 198 ? -9.239 -29.250 -36.795 1.00 20.33 177 PRO B N 1
ATOM 3119 C CA . PRO B 1 198 ? -8.666 -30.201 -37.770 1.00 20.49 177 PRO B CA 1
ATOM 3120 C C . PRO B 1 198 ? -9.456 -31.512 -37.873 1.00 20.75 177 PRO B C 1
ATOM 3121 O O . PRO B 1 198 ? -9.321 -32.225 -38.859 1.00 20.82 177 PRO B O 1
ATOM 3125 N N . LYS B 1 199 ? -10.278 -31.807 -36.866 1.00 20.70 178 LYS B N 1
ATOM 3126 C CA . LYS B 1 199 ? -11.150 -32.978 -36.872 1.00 20.98 178 LYS B CA 1
ATOM 3127 C C . LYS B 1 199 ? -12.600 -32.492 -36.904 1.00 20.75 178 LYS B C 1
ATOM 3128 O O . LYS B 1 199 ? -12.962 -31.614 -36.117 1.00 20.86 178 LYS B O 1
ATOM 3134 N N . PRO B 1 200 ? -13.429 -33.048 -37.815 1.00 20.53 179 PRO B N 1
ATOM 3135 C CA . PRO B 1 200 ? -14.837 -32.652 -37.949 1.00 20.39 179 PRO B CA 1
ATOM 3136 C C . PRO B 1 200 ? -15.655 -32.910 -36.685 1.00 19.77 179 PRO B C 1
ATOM 3137 O O . PRO B 1 200 ? -15.336 -33.840 -35.937 1.00 19.88 179 PRO B O 1
ATOM 3141 N N . PRO B 1 201 ? -16.704 -32.093 -36.442 1.00 18.95 180 PRO B N 1
ATOM 3142 C CA . PRO B 1 201 ? -17.093 -30.919 -37.221 1.00 18.53 180 PRO B CA 1
ATOM 3143 C C . PRO B 1 201 ? -16.155 -29.739 -36.941 1.00 18.05 180 PRO B C 1
ATOM 3144 O O . PRO B 1 201 ? -15.520 -29.710 -35.884 1.00 17.75 180 PRO B O 1
ATOM 3148 N N . PRO B 1 202 ? -16.030 -28.788 -37.893 1.00 17.74 181 PRO B N 1
ATOM 3149 C CA . PRO B 1 202 ? -14.992 -27.746 -37.781 1.00 17.21 181 PRO B CA 1
ATOM 3150 C C . PRO B 1 202 ? -15.228 -26.696 -36.691 1.00 16.93 181 PRO B C 1
ATOM 3151 O O . PRO B 1 202 ? -14.267 -26.133 -36.145 1.00 15.91 181 PRO B O 1
ATOM 3155 N N . ARG B 1 203 ? -16.497 -26.431 -36.393 1.00 16.49 182 ARG B N 1
ATOM 3156 C CA . ARG B 1 203 ? -16.859 -25.378 -35.451 1.00 16.02 182 ARG B CA 1
ATOM 3157 C C . ARG B 1 203 ? -17.267 -25.920 -34.073 1.00 15.46 182 ARG B C 1
ATOM 3158 O O . ARG B 1 203 ? -18.160 -26.778 -33.954 1.00 15.20 182 ARG B O 1
ATOM 3166 N N . ARG B 1 204 ? -16.609 -25.419 -33.038 1.00 14.32 183 ARG B N 1
ATOM 3167 C CA . ARG B 1 204 ? -16.879 -25.865 -31.678 1.00 14.39 183 ARG B CA 1
ATOM 3168 C C . ARG B 1 204 ? -16.806 -24.669 -30.747 1.00 13.84 183 ARG B C 1
ATOM 3169 O O . ARG B 1 204 ? -16.208 -23.655 -31.087 1.00 13.83 183 ARG B O 1
ATOM 3177 N N . ILE B 1 205 ? -17.434 -24.793 -29.584 1.00 13.39 184 ILE B N 1
ATOM 3178 C CA . ILE B 1 205 ? -17.260 -23.837 -28.491 1.00 13.12 184 ILE B CA 1
ATOM 3179 C C . ILE B 1 205 ? -16.516 -24.608 -27.395 1.00 12.88 184 ILE B C 1
ATOM 3180 O O . ILE B 1 205 ? -16.817 -25.778 -27.143 1.00 12.38 184 ILE B O 1
ATOM 3185 N N . THR B 1 206 ? -15.551 -23.961 -26.751 1.00 12.56 185 THR B N 1
ATOM 3186 C CA . THR B 1 206 ? -14.669 -24.668 -25.810 1.00 12.87 185 THR B CA 1
ATOM 3187 C C . THR B 1 206 ? -14.296 -23.872 -24.563 1.00 12.44 185 THR B C 1
ATOM 3188 O O . THR B 1 206 ? -14.052 -22.665 -24.648 1.00 12.67 185 THR B O 1
ATOM 3192 N N . LEU B 1 207 ? -14.242 -24.543 -23.416 1.00 12.04 186 LEU B N 1
ATOM 3193 C CA . LEU B 1 207 ? -13.533 -23.986 -22.260 1.00 12.32 186 LEU B CA 1
ATOM 3194 C C . LEU B 1 207 ? -12.039 -24.074 -22.521 1.00 12.62 186 LEU B C 1
ATOM 3195 O O . LEU B 1 207 ? -11.553 -25.028 -23.174 1.00 12.34 186 LEU B O 1
ATOM 3200 N N . THR B 1 208 ? -11.330 -23.092 -21.985 1.00 12.37 187 THR B N 1
ATOM 3201 C CA . THR B 1 208 ? -9.899 -22.904 -22.204 1.00 12.61 187 THR B CA 1
ATOM 3202 C C . THR B 1 208 ? -9.084 -23.529 -21.072 1.00 12.88 187 THR B C 1
ATOM 3203 O O . THR B 1 208 ? -9.644 -24.045 -20.100 1.00 12.53 187 THR B O 1
ATOM 3207 N N . LEU B 1 209 ? -7.761 -23.471 -21.182 1.00 12.82 188 LEU B N 1
ATOM 3208 C CA . LEU B 1 209 ? -6.914 -24.011 -20.115 1.00 13.47 188 LEU B CA 1
ATOM 3209 C C . LEU B 1 209 ? -7.113 -23.278 -18.781 1.00 13.34 188 LEU B C 1
ATOM 3210 O O . LEU B 1 209 ? -7.178 -23.940 -17.737 1.00 12.56 188 LEU B O 1
ATOM 3215 N N . PRO B 1 210 ? -7.190 -21.916 -18.807 1.00 13.81 189 PRO B N 1
ATOM 3216 C CA . PRO B 1 210 ? -7.561 -21.183 -17.579 1.00 14.13 189 PRO B CA 1
ATOM 3217 C C . PRO B 1 210 ? -8.880 -21.664 -16.933 1.00 14.21 189 PRO B C 1
ATOM 3218 O O . PRO B 1 210 ? -8.949 -21.747 -15.710 1.00 14.25 189 PRO B O 1
ATOM 3222 N N . ALA B 1 211 ? -9.901 -21.966 -17.742 1.00 13.85 190 ALA B N 1
ATOM 3223 C CA . ALA B 1 211 ? -11.197 -22.439 -17.212 1.00 13.89 190 ALA B CA 1
ATOM 3224 C C . ALA B 1 211 ? -11.024 -23.810 -16.563 1.00 13.66 190 ALA B C 1
ATOM 3225 O O . ALA B 1 211 ? -11.497 -24.038 -15.463 1.00 13.12 190 ALA B O 1
ATOM 3227 N N . ILE B 1 212 ? -10.330 -24.708 -17.253 1.00 13.75 191 ILE B N 1
ATOM 3228 C CA . ILE B 1 212 ? -10.066 -26.051 -16.726 1.00 14.42 191 ILE B CA 1
ATOM 3229 C C . ILE B 1 212 ? -9.314 -25.958 -15.397 1.00 14.87 191 ILE B C 1
ATOM 3230 O O . ILE B 1 212 ? -9.620 -26.698 -14.457 1.00 14.48 191 ILE B O 1
ATOM 3235 N N . GLN B 1 213 ? -8.364 -25.019 -15.325 1.00 14.72 192 GLN B N 1
ATOM 3236 C CA . GLN B 1 213 ? -7.485 -24.869 -14.165 1.00 15.74 192 GLN B CA 1
ATOM 3237 C C . GLN B 1 213 ? -8.170 -24.251 -12.936 1.00 16.22 192 GLN B C 1
ATOM 3238 O O . GLN B 1 213 ? -7.596 -24.247 -11.852 1.00 16.00 192 GLN B O 1
ATOM 3244 N N . ARG B 1 214 ? -9.395 -23.754 -13.114 1.00 16.63 193 ARG B N 1
ATOM 3245 C CA . ARG B 1 214 ? -10.228 -23.311 -11.984 1.00 17.31 193 ARG B CA 1
ATOM 3246 C C . ARG B 1 214 ? -10.827 -24.506 -11.230 1.00 17.16 193 ARG B C 1
ATOM 3247 O O . ARG B 1 214 ? -11.242 -24.365 -10.089 1.00 17.08 193 ARG B O 1
ATOM 3255 N N . SER B 1 215 ? -10.865 -25.679 -11.871 1.00 16.85 194 SER B N 1
ATOM 3256 C CA . SER B 1 215 ? -11.490 -26.870 -11.275 1.00 16.63 194 SER B CA 1
ATOM 3257 C C . SER B 1 215 ? -10.708 -27.374 -10.056 1.00 16.65 194 SER B C 1
ATOM 3258 O O . SER B 1 215 ? -9.484 -27.348 -10.056 1.00 16.39 194 SER B O 1
ATOM 3261 N N . ARG B 1 216 ? -11.421 -27.807 -9.018 1.00 16.83 195 ARG B N 1
ATOM 3262 C CA . ARG B 1 216 ? -10.795 -28.531 -7.913 1.00 18.10 195 ARG B CA 1
ATOM 3263 C C . ARG B 1 216 ? -10.072 -29.765 -8.454 1.00 17.91 195 ARG B C 1
ATOM 3264 O O . ARG B 1 216 ? -8.882 -29.977 -8.193 1.00 17.76 195 ARG B O 1
ATOM 3272 N N . GLU B 1 217 ? -10.806 -30.559 -9.222 1.00 17.67 196 GLU B N 1
ATOM 3273 C CA . GLU B 1 217 ? -10.286 -31.800 -9.782 1.00 17.64 196 GLU B CA 1
ATOM 3274 C C . GLU B 1 217 ? -10.464 -31.826 -11.294 1.00 16.78 196 GLU B C 1
ATOM 3275 O O . GLU B 1 217 ? -11.514 -31.423 -11.812 1.00 16.78 196 GLU B O 1
ATOM 3281 N N . VAL B 1 218 ? -9.432 -32.295 -11.993 1.00 15.68 197 VAL B N 1
ATOM 3282 C CA . VAL B 1 218 ? -9.530 -32.601 -13.411 1.00 14.69 197 VAL B CA 1
ATOM 3283 C C . VAL B 1 218 ? -9.247 -34.104 -13.636 1.00 14.44 197 VAL B C 1
ATOM 3284 O O . VAL B 1 218 ? -8.198 -34.608 -13.232 1.00 14.14 197 VAL B O 1
ATOM 3288 N N . TRP B 1 219 ? -10.181 -34.812 -14.270 1.00 13.29 198 TRP B N 1
ATOM 3289 C CA . TRP B 1 219 ? -9.994 -36.243 -14.520 1.00 13.44 198 TRP B CA 1
ATOM 3290 C C . TRP B 1 219 ? -9.974 -36.513 -16.009 1.00 13.12 198 TRP B C 1
ATOM 3291 O O . TRP B 1 219 ? -10.902 -36.131 -16.735 1.00 13.33 198 TRP B O 1
ATOM 3302 N N . LEU B 1 220 ? -8.922 -37.176 -16.454 1.00 12.56 199 LEU B N 1
ATOM 3303 C CA . LEU B 1 220 ? -8.812 -37.578 -17.846 1.00 12.65 199 LEU B CA 1
ATOM 3304 C C . LEU B 1 220 ? -9.095 -39.076 -17.964 1.00 12.79 199 LEU B C 1
ATOM 3305 O O . LEU B 1 220 ? -8.511 -39.889 -17.252 1.00 12.82 199 LEU B O 1
ATOM 3310 N N . LEU B 1 221 ? -10.043 -39.424 -18.822 1.00 13.16 200 LEU B N 1
ATOM 3311 C CA . LEU B 1 221 ? -10.376 -40.839 -19.075 1.00 13.72 200 LEU B CA 1
ATOM 3312 C C . LEU B 1 221 ? -9.860 -41.239 -20.450 1.00 13.79 200 LEU B C 1
ATOM 3313 O O . LEU B 1 221 ? -10.496 -40.973 -21.477 1.00 14.34 200 LEU B O 1
ATOM 3318 N N . VAL B 1 222 ? -8.683 -41.852 -20.458 1.00 13.88 201 VAL B N 1
ATOM 3319 C CA . VAL B 1 222 ? -7.949 -42.111 -21.690 1.00 13.84 201 VAL B CA 1
ATOM 3320 C C . VAL B 1 222 ? -7.604 -43.603 -21.873 1.00 14.24 201 VAL B C 1
ATOM 3321 O O . VAL B 1 222 ? -6.879 -44.194 -21.070 1.00 13.32 201 VAL B O 1
ATOM 3325 N N . SER B 1 223 ? -8.107 -44.189 -22.956 1.00 14.70 202 SER B N 1
ATOM 3326 C CA . SER B 1 223 ? -7.850 -45.602 -23.242 1.00 15.18 202 SER B CA 1
ATOM 3327 C C . SER B 1 223 ? -7.477 -45.803 -24.705 1.00 15.73 202 SER B C 1
ATOM 3328 O O . SER B 1 223 ? -7.919 -45.041 -25.576 1.00 15.69 202 SER B O 1
ATOM 3331 N N . GLY B 1 224 ? -6.639 -46.810 -24.969 1.00 16.24 203 GLY B N 1
ATOM 3332 C CA . GLY B 1 224 ? -6.282 -47.170 -26.332 1.00 15.98 203 GLY B CA 1
ATOM 3333 C C . GLY B 1 224 ? -4.833 -46.920 -26.716 1.00 16.48 203 GLY B C 1
ATOM 3334 O O . GLY B 1 224 ? -4.195 -45.999 -26.195 1.00 15.92 203 GLY B O 1
ATOM 3335 N N . PRO B 1 225 ? -4.307 -47.741 -27.652 1.00 16.65 204 PRO B N 1
ATOM 3336 C CA . PRO B 1 225 ? -2.933 -47.662 -28.145 1.00 16.68 204 PRO B CA 1
ATOM 3337 C C . PRO B 1 225 ? -2.638 -46.377 -28.912 1.00 16.88 204 PRO B C 1
ATOM 3338 O O . PRO B 1 225 ? -1.489 -45.928 -28.944 1.00 17.22 204 PRO B O 1
ATOM 3342 N N . GLY B 1 226 ? -3.668 -45.792 -29.515 1.00 16.86 205 GLY B N 1
ATOM 3343 C CA . GLY B 1 226 ? -3.531 -44.546 -30.251 1.00 17.05 205 GLY B CA 1
ATOM 3344 C C . GLY B 1 226 ? -3.310 -43.304 -29.394 1.00 17.07 205 GLY B C 1
ATOM 3345 O O . GLY B 1 226 ? -2.918 -42.259 -29.908 1.00 16.40 205 GLY B O 1
ATOM 3346 N N . LYS B 1 227 ? -3.570 -43.414 -28.094 1.00 17.07 206 LYS B N 1
ATOM 3347 C CA . LYS B 1 227 ? -3.410 -42.285 -27.173 1.00 17.76 206 LYS B CA 1
ATOM 3348 C C . LYS B 1 227 ? -2.105 -42.359 -26.384 1.00 17.59 206 LYS B C 1
ATOM 3349 O O . LYS B 1 227 ? -1.717 -41.383 -25.735 1.00 17.79 206 LYS B O 1
ATOM 3355 N N . ALA B 1 228 ? -1.437 -43.514 -26.441 1.00 17.62 207 ALA B N 1
ATOM 3356 C CA . ALA B 1 228 ? -0.271 -43.825 -25.584 1.00 17.64 207 ALA B CA 1
ATOM 3357 C C . ALA B 1 228 ? 0.879 -42.839 -25.656 1.00 17.26 207 ALA B C 1
ATOM 3358 O O . ALA B 1 228 ? 1.418 -42.449 -24.625 1.00 16.67 207 ALA B O 1
ATOM 3360 N N . ASP B 1 229 ? 1.259 -42.449 -26.872 1.00 17.47 208 ASP B N 1
ATOM 3361 C CA . ASP B 1 229 ? 2.356 -41.503 -27.079 1.00 17.56 208 ASP B CA 1
ATOM 3362 C C . ASP B 1 229 ? 2.043 -40.111 -26.511 1.00 17.53 208 ASP B C 1
ATOM 3363 O O . ASP B 1 229 ? 2.880 -39.524 -25.809 1.00 17.49 208 ASP B O 1
ATOM 3368 N N . ALA B 1 230 ? 0.844 -39.592 -26.803 1.00 16.99 209 ALA B N 1
ATOM 3369 C CA . ALA B 1 230 ? 0.402 -38.297 -26.251 1.00 16.32 209 ALA B CA 1
ATOM 3370 C C . ALA B 1 230 ? 0.287 -38.316 -24.713 1.00 16.09 209 ALA B C 1
ATOM 3371 O O . ALA B 1 230 ? 0.680 -37.341 -24.054 1.00 14.87 209 ALA B O 1
ATOM 3373 N N . VAL B 1 231 ? -0.249 -39.417 -24.160 1.00 15.70 210 VAL B N 1
ATOM 3374 C CA . VAL B 1 231 ? -0.332 -39.620 -22.709 1.00 15.74 210 VAL B CA 1
ATOM 3375 C C . VAL B 1 231 ? 1.049 -39.465 -22.088 1.00 16.13 210 VAL B C 1
ATOM 3376 O O . VAL B 1 231 ? 1.236 -38.654 -21.172 1.00 15.98 210 VAL B O 1
ATOM 3380 N N . ALA B 1 232 ? 2.011 -40.232 -22.602 1.00 16.14 211 ALA B N 1
ATOM 3381 C CA . ALA B 1 232 ? 3.371 -40.203 -22.082 1.00 17.13 211 ALA B CA 1
ATOM 3382 C C . ALA B 1 232 ? 4.011 -38.824 -22.228 1.00 17.71 211 ALA B C 1
ATOM 3383 O O . ALA B 1 232 ? 4.724 -38.376 -21.324 1.00 17.99 211 ALA B O 1
ATOM 3385 N N . ALA B 1 233 ? 3.767 -38.154 -23.355 1.00 18.01 212 ALA B N 1
ATOM 3386 C CA . ALA B 1 233 ? 4.264 -36.787 -23.540 1.00 18.48 212 ALA B CA 1
ATOM 3387 C C . ALA B 1 233 ? 3.632 -35.819 -22.533 1.00 18.74 212 ALA B C 1
ATOM 3388 O O . ALA B 1 233 ? 4.335 -35.048 -21.887 1.00 18.80 212 ALA B O 1
ATOM 3390 N N . ALA B 1 234 ? 2.311 -35.889 -22.376 1.00 19.25 213 ALA B N 1
ATOM 3391 C CA . ALA B 1 234 ? 1.607 -35.020 -21.441 1.00 19.57 213 ALA B CA 1
ATOM 3392 C C . ALA B 1 234 ? 2.091 -35.247 -20.003 1.00 20.14 213 ALA B C 1
ATOM 3393 O O . ALA B 1 234 ? 2.510 -34.307 -19.335 1.00 19.83 213 ALA B O 1
ATOM 3395 N N . ILE B 1 235 ? 2.071 -36.500 -19.557 1.00 21.14 214 ILE B N 1
ATOM 3396 C CA . ILE B 1 235 ? 2.520 -36.871 -18.203 1.00 21.86 214 ILE B CA 1
ATOM 3397 C C . ILE B 1 235 ? 3.998 -36.555 -17.997 1.00 22.50 214 ILE B C 1
ATOM 3398 O O . ILE B 1 235 ? 4.401 -36.154 -16.918 1.00 23.16 214 ILE B O 1
ATOM 3403 N N . GLY B 1 236 ? 4.795 -36.712 -19.044 1.00 23.01 215 GLY B N 1
ATOM 3404 C CA . GLY B 1 236 ? 6.192 -36.337 -18.994 1.00 23.84 215 GLY B CA 1
ATOM 3405 C C . GLY B 1 236 ? 6.456 -34.833 -18.985 1.00 24.11 215 GLY B C 1
ATOM 3406 O O . GLY B 1 236 ? 7.604 -34.422 -19.057 1.00 24.25 215 GLY B O 1
ATOM 3407 N N . GLY B 1 237 ? 5.401 -34.017 -18.928 1.00 24.31 216 GLY B N 1
ATOM 3408 C CA . GLY B 1 237 ? 5.537 -32.548 -18.810 1.00 24.15 216 GLY B CA 1
ATOM 3409 C C . GLY B 1 237 ? 5.809 -31.784 -20.104 1.00 23.85 216 GLY B C 1
ATOM 3410 O O . GLY B 1 237 ? 6.558 -30.808 -20.114 1.00 23.47 216 GLY B O 1
ATOM 3411 N N . ALA B 1 238 ? 5.201 -32.212 -21.204 1.00 23.05 217 ALA B N 1
ATOM 3412 C CA . ALA B 1 238 ? 5.372 -31.486 -22.451 1.00 22.41 217 ALA B CA 1
ATOM 3413 C C . ALA B 1 238 ? 4.683 -30.115 -22.381 1.00 21.55 217 ALA B C 1
ATOM 3414 O O . ALA B 1 238 ? 3.841 -29.880 -21.539 1.00 20.95 217 ALA B O 1
ATOM 3416 N N . ASP B 1 239 ? 5.086 -29.214 -23.263 1.00 20.78 218 ASP B N 1
ATOM 3417 C CA . ASP B 1 239 ? 4.422 -27.927 -23.458 1.00 20.58 218 ASP B CA 1
ATOM 3418 C C . ASP B 1 239 ? 2.941 -28.139 -23.833 1.00 20.08 218 ASP B C 1
ATOM 3419 O O . ASP B 1 239 ? 2.666 -28.741 -24.872 1.00 19.89 218 ASP B O 1
ATOM 3424 N N . PRO B 1 240 ? 1.990 -27.646 -22.998 1.00 20.02 219 PRO B N 1
ATOM 3425 C CA . PRO B 1 240 ? 0.543 -27.764 -23.306 1.00 19.59 219 PRO B CA 1
ATOM 3426 C C . PRO B 1 240 ? 0.154 -27.271 -24.704 1.00 19.18 219 PRO B C 1
ATOM 3427 O O . PRO B 1 240 ? -0.768 -27.799 -25.296 1.00 18.55 219 PRO B O 1
ATOM 3431 N N . VAL B 1 241 ? 0.857 -26.271 -25.233 1.00 18.70 220 VAL B N 1
ATOM 3432 C CA . VAL B 1 241 ? 0.614 -25.820 -26.603 1.00 18.30 220 VAL B CA 1
ATOM 3433 C C . VAL B 1 241 ? 0.902 -26.929 -27.630 1.00 18.16 220 VAL B C 1
ATOM 3434 O O . VAL B 1 241 ? 0.237 -26.988 -28.662 1.00 17.67 220 VAL B O 1
ATOM 3438 N N . SER B 1 242 ? 1.879 -27.798 -27.347 1.00 18.00 221 SER B N 1
ATOM 3439 C CA . SER B 1 242 ? 2.169 -28.957 -28.214 1.00 18.11 221 SER B CA 1
ATOM 3440 C C . SER B 1 242 ? 1.241 -30.094 -27.874 1.00 17.49 221 SER B C 1
ATOM 3441 O O . SER B 1 242 ? 0.712 -30.752 -28.767 1.00 17.52 221 SER B O 1
ATOM 3444 N N . VAL B 1 243 ? 1.070 -30.344 -26.576 1.00 16.99 222 VAL B N 1
ATOM 3445 C CA . VAL B 1 243 ? 0.179 -31.406 -26.112 1.00 16.29 222 VAL B CA 1
ATOM 3446 C C . VAL B 1 243 ? -0.834 -30.844 -25.100 1.00 15.68 222 VAL B C 1
ATOM 3447 O O . VAL B 1 243 ? -0.559 -30.785 -23.906 1.00 15.99 222 VAL B O 1
ATOM 3451 N N . PRO B 1 244 ? -2.013 -30.426 -25.581 1.00 15.11 223 PRO B N 1
ATOM 3452 C CA . PRO B 1 244 ? -2.957 -29.705 -24.710 1.00 14.47 223 PRO B CA 1
ATOM 3453 C C . PRO B 1 244 ? -3.269 -30.345 -23.334 1.00 14.37 223 PRO B C 1
ATOM 3454 O O . PRO B 1 244 ? -3.333 -29.630 -22.343 1.00 13.68 223 PRO B O 1
ATOM 3458 N N . ALA B 1 245 ? -3.443 -31.664 -23.281 1.00 13.67 224 ALA B N 1
ATOM 3459 C CA . ALA B 1 245 ? -3.700 -32.375 -22.019 1.00 14.32 224 ALA B CA 1
ATOM 3460 C C . ALA B 1 245 ? -2.703 -32.066 -20.883 1.00 14.36 224 ALA B C 1
ATOM 3461 O O . ALA B 1 245 ? -3.055 -32.191 -19.712 1.00 13.67 224 ALA B O 1
ATOM 3463 N N . ALA B 1 246 ? -1.479 -31.674 -21.238 1.00 13.88 225 ALA B N 1
ATOM 3464 C CA . ALA B 1 246 ? -0.457 -31.316 -20.256 1.00 14.78 225 ALA B CA 1
ATOM 3465 C C . ALA B 1 246 ? -0.876 -30.089 -19.438 1.00 15.03 225 ALA B C 1
ATOM 3466 O O . ALA B 1 246 ? -0.475 -29.944 -18.297 1.00 14.00 225 ALA B O 1
ATOM 3468 N N . GLY B 1 247 ? -1.696 -29.218 -20.026 1.00 15.31 226 GLY B N 1
ATOM 3469 C CA . GLY B 1 247 ? -2.205 -28.059 -19.289 1.00 16.48 226 GLY B CA 1
ATOM 3470 C C . GLY B 1 247 ? -3.486 -28.334 -18.509 1.00 16.92 226 GLY B C 1
ATOM 3471 O O . GLY B 1 247 ? -4.003 -27.436 -17.842 1.00 17.14 226 GLY B O 1
ATOM 3472 N N . ALA B 1 248 ? -4.003 -29.564 -18.598 1.00 16.63 227 ALA B N 1
ATOM 3473 C CA . ALA B 1 248 ? -5.284 -29.919 -17.962 1.00 17.28 227 ALA B CA 1
ATOM 3474 C C . ALA B 1 248 ? -5.081 -30.317 -16.503 1.00 17.35 227 ALA B C 1
ATOM 3475 O O . ALA B 1 248 ? -5.094 -31.499 -16.187 1.00 17.83 227 ALA B O 1
ATOM 3477 N N . VAL B 1 249 ? -4.920 -29.319 -15.631 1.00 17.67 228 VAL B N 1
ATOM 3478 C CA . VAL B 1 249 ? -4.415 -29.505 -14.258 1.00 18.53 228 VAL B CA 1
ATOM 3479 C C . VAL B 1 249 ? -5.382 -28.918 -13.213 1.00 18.30 228 VAL B C 1
ATOM 3480 O O . VAL B 1 249 ? -5.737 -27.762 -13.288 1.00 18.47 228 VAL B O 1
ATOM 3484 N N . GLY B 1 250 ? -5.791 -29.720 -12.235 1.00 18.85 229 GLY B N 1
ATOM 3485 C CA . GLY B 1 250 ? -6.758 -29.276 -11.221 1.00 19.38 229 GLY B CA 1
ATOM 3486 C C . GLY B 1 250 ? -6.088 -28.528 -10.081 1.00 20.15 229 GLY B C 1
ATOM 3487 O O . GLY B 1 250 ? -4.877 -28.640 -9.891 1.00 19.73 229 GLY B O 1
ATOM 3488 N N . ARG B 1 251 ? -6.874 -27.770 -9.321 1.00 20.99 230 ARG B N 1
ATOM 3489 C CA . ARG B 1 251 ? -6.342 -27.019 -8.171 1.00 22.13 230 ARG B CA 1
ATOM 3490 C C . ARG B 1 251 ? -5.850 -27.957 -7.072 1.00 22.13 230 ARG B C 1
ATOM 3491 O O . ARG B 1 251 ? -4.803 -27.714 -6.474 1.00 21.99 230 ARG B O 1
ATOM 3499 N N . GLN B 1 252 ? -6.615 -29.014 -6.804 1.00 22.84 231 GLN B N 1
ATOM 3500 C CA . GLN B 1 252 ? -6.306 -29.957 -5.714 1.00 24.09 231 GLN B CA 1
ATOM 3501 C C . GLN B 1 252 ? -5.772 -31.281 -6.248 1.00 24.25 231 GLN B C 1
ATOM 3502 O O . GLN B 1 252 ? -4.929 -31.915 -5.612 1.00 24.83 231 GLN B O 1
ATOM 3508 N N . ASN B 1 253 ? -6.305 -31.739 -7.380 1.00 23.98 232 ASN B N 1
ATOM 3509 C CA . ASN B 1 253 ? -5.678 -32.859 -8.077 1.00 23.79 232 ASN B CA 1
ATOM 3510 C C . ASN B 1 253 ? -6.063 -33.042 -9.536 1.00 22.47 232 ASN B C 1
ATOM 3511 O O . ASN B 1 253 ? -6.993 -32.409 -10.064 1.00 21.95 232 ASN B O 1
ATOM 3516 N N . THR B 1 254 ? -5.278 -33.903 -10.164 1.00 20.50 233 THR B N 1
ATOM 3517 C CA . THR B 1 254 ? -5.381 -34.227 -11.559 1.00 19.34 233 THR B CA 1
ATOM 3518 C C . THR B 1 254 ? -5.258 -35.738 -11.597 1.00 18.86 233 THR B C 1
ATOM 3519 O O . THR B 1 254 ? -4.277 -36.307 -11.110 1.00 17.64 233 THR B O 1
ATOM 3523 N N . LEU B 1 255 ? -6.272 -36.371 -12.162 1.00 17.87 234 LEU B N 1
ATOM 3524 C CA . LEU B 1 255 ? -6.369 -37.801 -12.134 1.00 17.95 234 LEU B CA 1
ATOM 3525 C C . LEU B 1 255 ? -6.381 -38.310 -13.568 1.00 17.71 234 LEU B C 1
ATOM 3526 O O . LEU B 1 255 ? -7.283 -37.978 -14.354 1.00 17.85 234 LEU B O 1
ATOM 3531 N N . TRP B 1 256 ? -5.343 -39.062 -13.918 1.00 16.79 235 TRP B N 1
ATOM 3532 C CA . TRP B 1 256 ? -5.254 -39.711 -15.221 1.00 16.59 235 TRP B CA 1
ATOM 3533 C C . TRP B 1 256 ? -5.750 -41.139 -15.056 1.00 16.18 235 TRP B C 1
ATOM 3534 O O . TRP B 1 256 ? -5.091 -41.961 -14.432 1.00 16.59 235 TRP B O 1
ATOM 3545 N N . LEU B 1 257 ? -6.914 -41.424 -15.605 1.00 15.75 236 LEU B N 1
ATOM 3546 C CA . LEU B 1 257 ? -7.477 -42.770 -15.556 1.00 15.30 236 LEU B CA 1
ATOM 3547 C C . LEU B 1 257 ? -7.279 -43.426 -16.932 1.00 14.95 236 LEU B C 1
ATOM 3548 O O . LEU B 1 257 ? -7.877 -42.994 -17.937 1.00 13.83 236 LEU B O 1
ATOM 3553 N N . LEU B 1 258 ? -6.422 -44.455 -16.954 1.00 14.80 237 LEU B N 1
ATOM 3554 C CA . LEU B 1 258 ? -5.905 -45.078 -18.188 1.00 15.10 237 LEU B CA 1
ATOM 3555 C C . LEU B 1 258 ? -6.223 -46.558 -18.240 1.00 15.56 237 LEU B C 1
ATOM 3556 O O . LEU B 1 258 ? -6.362 -47.194 -17.198 1.00 15.62 237 LEU B O 1
ATOM 3561 N N . ASP B 1 259 ? -6.366 -47.105 -19.447 1.00 15.90 238 ASP B N 1
ATOM 3562 C CA . ASP B 1 259 ? -6.243 -48.557 -19.608 1.00 16.38 238 ASP B CA 1
ATOM 3563 C C . ASP B 1 259 ? -4.779 -48.934 -19.894 1.00 16.61 238 ASP B C 1
ATOM 3564 O O . ASP B 1 259 ? -3.939 -48.054 -20.115 1.00 15.91 238 ASP B O 1
ATOM 3569 N N . ARG B 1 260 ? -4.478 -50.234 -19.876 1.00 17.34 239 ARG B N 1
ATOM 3570 C CA . ARG B 1 260 ? -3.104 -50.712 -20.083 1.00 17.83 239 ARG B CA 1
ATOM 3571 C C . ARG B 1 260 ? -2.497 -50.231 -21.405 1.00 17.71 239 ARG B C 1
ATOM 3572 O O . ARG B 1 260 ? -1.323 -49.854 -21.461 1.00 17.63 239 ARG B O 1
ATOM 3580 N N . ASP B 1 261 ? -3.305 -50.234 -22.462 1.00 17.67 240 ASP B N 1
ATOM 3581 C CA . ASP B 1 261 ? -2.861 -49.771 -23.776 1.00 17.71 240 ASP B CA 1
ATOM 3582 C C . ASP B 1 261 ? -2.456 -48.300 -23.769 1.00 17.41 240 ASP B C 1
ATOM 3583 O O . ASP B 1 261 ? -1.420 -47.941 -24.329 1.00 17.09 240 ASP B O 1
ATOM 3588 N N . ALA B 1 262 ? -3.265 -47.454 -23.124 1.00 17.12 241 ALA B N 1
ATOM 3589 C CA . ALA B 1 262 ? -2.998 -46.001 -23.112 1.00 17.18 241 ALA B CA 1
ATOM 3590 C C . ALA B 1 262 ? -1.757 -45.676 -22.288 1.00 17.25 241 ALA B C 1
ATOM 3591 O O . ALA B 1 262 ? -1.144 -44.613 -22.444 1.00 17.47 241 ALA B O 1
ATOM 3593 N N . ALA B 1 263 ? -1.393 -46.615 -21.418 1.00 17.86 242 ALA B N 1
ATOM 3594 C CA . ALA B 1 263 ? -0.280 -46.460 -20.490 1.00 18.59 242 ALA B CA 1
ATOM 3595 C C . ALA B 1 263 ? 1.051 -46.990 -21.043 1.00 19.07 242 ALA B C 1
ATOM 3596 O O . ALA B 1 263 ? 2.095 -46.845 -20.397 1.00 19.08 242 ALA B O 1
ATOM 3598 N N . ALA B 1 264 ? 1.016 -47.563 -22.247 1.00 19.87 243 ALA B N 1
ATOM 3599 C CA . ALA B 1 264 ? 2.143 -48.356 -22.779 1.00 20.81 243 ALA B CA 1
ATOM 3600 C C . ALA B 1 264 ? 3.477 -47.633 -22.949 1.00 21.06 243 ALA B C 1
ATOM 3601 O O . ALA B 1 264 ? 4.529 -48.278 -22.928 1.00 20.74 243 ALA B O 1
ATOM 3603 N N . LYS B 1 265 ? 3.439 -46.320 -23.143 1.00 21.58 244 LYS B N 1
ATOM 3604 C CA . LYS B 1 265 ? 4.658 -45.561 -23.430 1.00 22.95 244 LYS B CA 1
ATOM 3605 C C . LYS B 1 265 ? 5.212 -44.800 -22.224 1.00 23.27 244 LYS B C 1
ATOM 3606 O O . LYS B 1 265 ? 6.127 -43.996 -22.363 1.00 23.10 244 LYS B O 1
ATOM 3612 N N . LEU B 1 266 ? 4.653 -45.056 -21.046 1.00 23.97 245 LEU B N 1
ATOM 3613 C CA . LEU B 1 266 ? 5.131 -44.433 -19.820 1.00 24.80 245 LEU B CA 1
ATOM 3614 C C . LEU B 1 266 ? 6.423 -45.126 -19.378 1.00 25.98 245 LEU B C 1
ATOM 3615 O O . LEU B 1 266 ? 6.676 -46.257 -19.785 1.00 26.69 245 LEU B O 1
ATOM 3620 N N . PRO B 1 267 ? 7.253 -44.456 -18.553 1.00 27.13 246 PRO B N 1
ATOM 3621 C CA . PRO B 1 267 ? 8.558 -45.062 -18.233 1.00 27.45 246 PRO B CA 1
ATOM 3622 C C . PRO B 1 267 ? 8.387 -46.270 -17.335 1.00 27.81 246 PRO B C 1
ATOM 3623 O O . PRO B 1 267 ? 7.398 -46.325 -16.601 1.00 28.28 246 PRO B O 1
ATOM 3627 N N . MET C 1 22 ? -14.108 25.425 -9.905 1.00 23.52 1 MET C N 1
ATOM 3628 C CA . MET C 1 22 ? -14.729 24.367 -9.045 1.00 23.90 1 MET C CA 1
ATOM 3629 C C . MET C 1 22 ? -15.762 23.583 -9.842 1.00 23.79 1 MET C C 1
ATOM 3630 O O . MET C 1 22 ? -16.753 24.148 -10.346 1.00 23.58 1 MET C O 1
ATOM 3632 N N . SER C 1 23 ? -15.520 22.282 -9.951 1.00 23.12 2 SER C N 1
ATOM 3633 C CA . SER C 1 23 ? -16.383 21.392 -10.705 1.00 23.33 2 SER C CA 1
ATOM 3634 C C . SER C 1 23 ? -16.859 20.229 -9.834 1.00 23.35 2 SER C C 1
ATOM 3635 O O . SER C 1 23 ? -16.185 19.829 -8.894 1.00 23.19 2 SER C O 1
ATOM 3638 N N . SER C 1 24 ? -18.039 19.710 -10.136 1.00 23.45 3 SER C N 1
ATOM 3639 C CA . SER C 1 24 ? -18.463 18.425 -9.611 1.00 23.54 3 SER C CA 1
ATOM 3640 C C . SER C 1 24 ? -19.159 17.656 -10.729 1.00 23.03 3 SER C C 1
ATOM 3641 O O . SER C 1 24 ? -19.738 18.258 -11.630 1.00 22.96 3 SER C O 1
ATOM 3644 N N . SER C 1 25 ? -19.074 16.332 -10.692 1.00 22.40 4 SER C N 1
ATOM 3645 C CA . SER C 1 25 ? -19.743 15.511 -11.702 1.00 21.76 4 SER C CA 1
ATOM 3646 C C . SER C 1 25 ? -20.379 14.261 -11.120 1.00 20.98 4 SER C C 1
ATOM 3647 O O . SER C 1 25 ? -19.902 13.695 -10.137 1.00 20.38 4 SER C O 1
ATOM 3650 N N . ILE C 1 26 ? -21.474 13.844 -11.746 1.00 20.14 5 ILE C N 1
ATOM 3651 C CA . ILE C 1 26 ? -22.128 12.606 -11.402 1.00 19.29 5 ILE C CA 1
ATOM 3652 C C . ILE C 1 26 ? -22.000 11.630 -12.560 1.00 18.89 5 ILE C C 1
ATOM 3653 O O . ILE C 1 26 ? -22.252 11.995 -13.708 1.00 18.86 5 ILE C O 1
ATOM 3658 N N . GLU C 1 27 ? -21.579 10.406 -12.239 1.00 18.56 6 GLU C N 1
ATOM 3659 C CA . GLU C 1 27 ? -21.587 9.262 -13.154 1.00 18.42 6 GLU C CA 1
ATOM 3660 C C . GLU C 1 27 ? -22.411 8.134 -12.522 1.00 18.09 6 GLU C C 1
ATOM 3661 O O . GLU C 1 27 ? -22.280 7.848 -11.325 1.00 17.98 6 GLU C O 1
ATOM 3667 N N . ILE C 1 28 ? -23.263 7.499 -13.318 1.00 17.98 7 ILE C N 1
ATOM 3668 C CA . ILE C 1 28 ? -24.122 6.419 -12.821 1.00 17.64 7 ILE C CA 1
ATOM 3669 C C . ILE C 1 28 ? -23.822 5.125 -13.594 1.00 17.83 7 ILE C C 1
ATOM 3670 O O . ILE C 1 28 ? -23.697 5.150 -14.824 1.00 17.78 7 ILE C O 1
ATOM 3675 N N . PHE C 1 29 ? -23.716 4.016 -12.864 1.00 17.69 8 PHE C N 1
ATOM 3676 C CA . PHE C 1 29 ? -23.427 2.692 -13.413 1.00 18.09 8 PHE C CA 1
ATOM 3677 C C . PHE C 1 29 ? -24.499 1.683 -12.977 1.00 18.68 8 PHE C C 1
ATOM 3678 O O . PHE C 1 29 ? -25.193 1.903 -11.984 1.00 18.68 8 PHE C O 1
ATOM 3686 N N . PRO C 1 30 ? -24.654 0.581 -13.736 1.00 19.43 9 PRO C N 1
ATOM 3687 C CA . PRO C 1 30 ? -25.631 -0.454 -13.379 1.00 19.76 9 PRO C CA 1
ATOM 3688 C C . PRO C 1 30 ? -25.406 -1.038 -11.973 1.00 20.02 9 PRO C C 1
ATOM 3689 O O . PRO C 1 30 ? -26.367 -1.302 -11.260 1.00 19.90 9 PRO C O 1
ATOM 3693 N N . ASP C 1 31 ? -24.151 -1.217 -11.580 1.00 20.69 10 ASP C N 1
ATOM 3694 C CA . ASP C 1 31 ? -23.824 -1.828 -10.289 1.00 21.40 10 ASP C CA 1
ATOM 3695 C C . ASP C 1 31 ? -22.443 -1.427 -9.778 1.00 21.39 10 ASP C C 1
ATOM 3696 O O . ASP C 1 31 ? -21.715 -0.682 -10.438 1.00 21.25 10 ASP C O 1
ATOM 3701 N N . SER C 1 32 ? -22.088 -1.919 -8.594 1.00 21.43 11 SER C N 1
ATOM 3702 C CA . SER C 1 32 ? -20.871 -1.490 -7.938 1.00 21.56 11 SER C CA 1
ATOM 3703 C C . SER C 1 32 ? -19.612 -2.100 -8.561 1.00 21.42 11 SER C C 1
ATOM 3704 O O . SER C 1 32 ? -18.530 -1.532 -8.435 1.00 20.49 11 SER C O 1
ATOM 3707 N N . ASP C 1 33 ? -19.761 -3.239 -9.242 1.00 21.13 12 ASP C N 1
ATOM 3708 C CA . ASP C 1 33 ? -18.638 -3.871 -9.914 1.00 21.29 12 ASP C CA 1
ATOM 3709 C C . ASP C 1 33 ? -18.185 -3.030 -11.111 1.00 20.78 12 ASP C C 1
ATOM 3710 O O . ASP C 1 33 ? -16.992 -2.822 -11.310 1.00 20.49 12 ASP C O 1
ATOM 3715 N N . ILE C 1 34 ? -19.145 -2.549 -11.898 1.00 20.26 13 ILE C N 1
ATOM 3716 C CA . ILE C 1 34 ? -18.844 -1.681 -13.048 1.00 19.99 13 ILE C CA 1
ATOM 3717 C C . ILE C 1 34 ? -18.338 -0.306 -12.572 1.00 19.41 13 ILE C C 1
ATOM 3718 O O . ILE C 1 34 ? -17.365 0.226 -13.117 1.00 19.53 13 ILE C O 1
ATOM 3723 N N . LEU C 1 35 ? -18.993 0.230 -11.535 1.00 18.63 14 LEU C N 1
ATOM 3724 C CA . LEU C 1 35 ? -18.565 1.439 -10.841 1.00 17.94 14 LEU C CA 1
ATOM 3725 C C . LEU C 1 35 ? -17.086 1.346 -10.439 1.00 17.96 14 LEU C C 1
ATOM 3726 O O . LEU C 1 35 ? -16.265 2.204 -10.824 1.00 17.50 14 LEU C O 1
ATOM 3731 N N . VAL C 1 36 ? -16.749 0.305 -9.675 1.00 17.22 15 VAL C N 1
ATOM 3732 C CA . VAL C 1 36 ? -15.371 0.103 -9.231 1.00 17.41 15 VAL C CA 1
ATOM 3733 C C . VAL C 1 36 ? -14.404 0.071 -10.420 1.00 17.34 15 VAL C C 1
ATOM 3734 O O . VAL C 1 36 ? -13.383 0.758 -10.414 1.00 17.84 15 VAL C O 1
ATOM 3738 N N . ALA C 1 37 ? -14.746 -0.698 -11.449 1.00 17.45 16 ALA C N 1
ATOM 3739 C CA . ALA C 1 37 ? -13.872 -0.840 -12.619 1.00 17.62 16 ALA C CA 1
ATOM 3740 C C . ALA C 1 37 ? -13.602 0.509 -13.307 1.00 17.24 16 ALA C C 1
ATOM 3741 O O . ALA C 1 37 ? -12.492 0.752 -13.758 1.00 17.65 16 ALA C O 1
ATOM 3743 N N . ALA C 1 38 ? -14.610 1.377 -13.367 1.00 17.09 17 ALA C N 1
ATOM 3744 C CA . ALA C 1 38 ? -14.442 2.729 -13.924 1.00 17.44 17 ALA C CA 1
ATOM 3745 C C . ALA C 1 38 ? -13.615 3.650 -13.015 1.00 17.13 17 ALA C C 1
ATOM 3746 O O . ALA C 1 38 ? -12.726 4.369 -13.489 1.00 17.13 17 ALA C O 1
ATOM 3748 N N . ALA C 1 39 ? -13.895 3.619 -11.715 1.00 17.05 18 ALA C N 1
ATOM 3749 C CA . ALA C 1 39 ? -13.071 4.331 -10.730 1.00 16.98 18 ALA C CA 1
ATOM 3750 C C . ALA C 1 39 ? -11.621 3.879 -10.856 1.00 16.88 18 ALA C C 1
ATOM 3751 O O . ALA C 1 39 ? -10.713 4.688 -10.839 1.00 16.70 18 ALA C O 1
ATOM 3753 N N . GLY C 1 40 ? -11.427 2.568 -10.987 1.00 17.58 19 GLY C N 1
ATOM 3754 C CA . GLY C 1 40 ? -10.095 1.967 -11.126 1.00 17.42 19 GLY C CA 1
ATOM 3755 C C . GLY C 1 40 ? -9.329 2.475 -12.332 1.00 17.52 19 GLY C C 1
ATOM 3756 O O . GLY C 1 40 ? -8.199 2.944 -12.202 1.00 17.66 19 GLY C O 1
ATOM 3757 N N . LYS C 1 41 ? -9.939 2.383 -13.507 1.00 17.75 20 LYS C N 1
ATOM 3758 C CA . LYS C 1 41 ? -9.301 2.845 -14.735 1.00 18.50 20 LYS C CA 1
ATOM 3759 C C . LYS C 1 41 ? -9.003 4.339 -14.636 1.00 18.22 20 LYS C C 1
ATOM 3760 O O . LYS C 1 41 ? -7.915 4.802 -15.024 1.00 17.64 20 LYS C O 1
ATOM 3766 N N . ARG C 1 42 ? -9.965 5.085 -14.100 1.00 17.76 21 ARG C N 1
ATOM 3767 C CA . ARG C 1 42 ? -9.749 6.505 -13.859 1.00 18.04 21 ARG C CA 1
ATOM 3768 C C . ARG C 1 42 ? -8.623 6.779 -12.853 1.00 17.13 21 ARG C C 1
ATOM 3769 O O . ARG C 1 42 ? -7.822 7.696 -13.071 1.00 17.01 21 ARG C O 1
ATOM 3777 N N . LEU C 1 43 ? -8.562 5.998 -11.767 1.00 16.29 22 LEU C N 1
ATOM 3778 C CA . LEU C 1 43 ? -7.536 6.222 -10.729 1.00 15.77 22 LEU C CA 1
ATOM 3779 C C . LEU C 1 43 ? -6.135 5.945 -11.261 1.00 15.17 22 LEU C C 1
ATOM 3780 O O . LEU C 1 43 ? -5.194 6.669 -10.933 1.00 14.73 22 LEU C O 1
ATOM 3785 N N . VAL C 1 44 ? -6.005 4.909 -12.091 1.00 14.92 23 VAL C N 1
ATOM 3786 C CA . VAL C 1 44 ? -4.732 4.601 -12.754 1.00 14.42 23 VAL C CA 1
ATOM 3787 C C . VAL C 1 44 ? -4.289 5.804 -13.587 1.00 14.45 23 VAL C C 1
ATOM 3788 O O . VAL C 1 44 ? -3.130 6.219 -13.509 1.00 14.80 23 VAL C O 1
ATOM 3792 N N . GLY C 1 45 ? -5.218 6.377 -14.351 1.00 14.47 24 GLY C N 1
ATOM 3793 C CA . GLY C 1 45 ? -4.962 7.618 -15.104 1.00 14.81 24 GLY C CA 1
ATOM 3794 C C . GLY C 1 45 ? -4.517 8.809 -14.268 1.00 15.13 24 GLY C C 1
ATOM 3795 O O . GLY C 1 45 ? -3.562 9.515 -14.630 1.00 15.17 24 GLY C O 1
ATOM 3796 N N . ALA C 1 46 ? -5.209 9.028 -13.146 1.00 15.15 25 ALA C N 1
ATOM 3797 C CA . ALA C 1 46 ? -4.966 10.175 -12.270 1.00 15.11 25 ALA C CA 1
ATOM 3798 C C . ALA C 1 46 ? -3.585 10.113 -11.618 1.00 15.25 25 ALA C C 1
ATOM 3799 O O . ALA C 1 46 ? -2.911 11.138 -11.482 1.00 14.85 25 ALA C O 1
ATOM 3801 N N . ILE C 1 47 ? -3.177 8.908 -11.218 1.00 15.38 26 ILE C N 1
ATOM 3802 C CA . ILE C 1 47 ? -1.844 8.682 -10.673 1.00 15.63 26 ILE C CA 1
ATOM 3803 C C . ILE C 1 47 ? -0.775 8.999 -11.725 1.00 16.22 26 ILE C C 1
ATOM 3804 O O . ILE C 1 47 ? 0.172 9.737 -11.441 1.00 16.22 26 ILE C O 1
ATOM 3809 N N . GLY C 1 48 ? -0.943 8.479 -12.944 1.00 16.68 27 GLY C N 1
ATOM 3810 C CA . GLY C 1 48 ? -0.017 8.802 -14.028 1.00 16.77 27 GLY C CA 1
ATOM 3811 C C . GLY C 1 48 ? 0.051 10.292 -14.322 1.00 17.01 27 GLY C C 1
ATOM 3812 O O . GLY C 1 48 ? 1.130 10.840 -14.549 1.00 16.62 27 GLY C O 1
ATOM 3813 N N . ALA C 1 49 ? -1.111 10.950 -14.308 1.00 17.29 28 ALA C N 1
ATOM 3814 C CA . ALA C 1 49 ? -1.183 12.381 -14.598 1.00 17.51 28 ALA C CA 1
ATOM 3815 C C . ALA C 1 49 ? -0.476 13.171 -13.514 1.00 17.84 28 ALA C C 1
ATOM 3816 O O . ALA C 1 49 ? 0.248 14.128 -13.819 1.00 17.84 28 ALA C O 1
ATOM 3818 N N . ALA C 1 50 ? -0.664 12.759 -12.255 1.00 17.67 29 ALA C N 1
ATOM 3819 C CA . ALA C 1 50 ? -0.007 13.442 -11.132 1.00 17.92 29 ALA C CA 1
ATOM 3820 C C . ALA C 1 50 ? 1.522 13.280 -11.135 1.00 18.09 29 ALA C C 1
ATOM 3821 O O . ALA C 1 50 ? 2.256 14.243 -10.914 1.00 18.27 29 ALA C O 1
ATOM 3823 N N . VAL C 1 51 ? 1.998 12.071 -11.416 1.00 18.21 30 VAL C N 1
ATOM 3824 C CA . VAL C 1 51 ? 3.437 11.818 -11.494 1.00 18.73 30 VAL C CA 1
ATOM 3825 C C . VAL C 1 51 ? 4.071 12.624 -12.640 1.00 19.42 30 VAL C C 1
ATOM 3826 O O . VAL C 1 51 ? 5.142 13.197 -12.470 1.00 19.46 30 VAL C O 1
ATOM 3830 N N . ALA C 1 52 ? 3.394 12.694 -13.786 1.00 20.01 31 ALA C N 1
ATOM 3831 C CA . ALA C 1 52 ? 3.915 13.429 -14.938 1.00 20.86 31 ALA C CA 1
ATOM 3832 C C . ALA C 1 52 ? 4.082 14.914 -14.636 1.00 21.24 31 ALA C C 1
ATOM 3833 O O . ALA C 1 52 ? 5.101 15.508 -14.985 1.00 21.37 31 ALA C O 1
ATOM 3835 N N . ALA C 1 53 ? 3.085 15.498 -13.973 1.00 21.07 32 ALA C N 1
ATOM 3836 C CA . ALA C 1 53 ? 3.070 16.925 -13.713 1.00 21.00 32 ALA C CA 1
ATOM 3837 C C . ALA C 1 53 ? 3.949 17.324 -12.533 1.00 21.18 32 ALA C C 1
ATOM 3838 O O . ALA C 1 53 ? 4.632 18.337 -12.592 1.00 21.25 32 ALA C O 1
ATOM 3840 N N . ARG C 1 54 ? 3.933 16.530 -11.465 1.00 21.29 33 ARG C N 1
ATOM 3841 C CA . ARG C 1 54 ? 4.526 16.967 -10.204 1.00 21.13 33 ARG C CA 1
ATOM 3842 C C . ARG C 1 54 ? 5.525 15.968 -9.653 1.00 21.19 33 ARG C C 1
ATOM 3843 O O . ARG C 1 54 ? 6.180 16.224 -8.630 1.00 21.50 33 ARG C O 1
ATOM 3851 N N . GLY C 1 55 ? 5.643 14.832 -10.334 1.00 21.05 34 GLY C N 1
ATOM 3852 C CA . GLY C 1 55 ? 6.654 13.830 -9.992 1.00 21.18 34 GLY C CA 1
ATOM 3853 C C . GLY C 1 55 ? 6.321 12.993 -8.775 1.00 20.74 34 GLY C C 1
ATOM 3854 O O . GLY C 1 55 ? 7.174 12.266 -8.268 1.00 21.59 34 GLY C O 1
ATOM 3855 N N . GLN C 1 56 ? 5.089 13.110 -8.295 1.00 20.14 35 GLN C N 1
ATOM 3856 C CA . GLN C 1 56 ? 4.580 12.270 -7.216 1.00 19.50 35 GLN C CA 1
ATOM 3857 C C . GLN C 1 56 ? 3.062 12.224 -7.316 1.00 18.52 35 GLN C C 1
ATOM 3858 O O . GLN C 1 56 ? 2.458 13.150 -7.844 1.00 18.79 35 GLN C O 1
ATOM 3864 N N . ALA C 1 57 ? 2.457 11.144 -6.824 1.00 17.61 36 ALA C N 1
ATOM 3865 C CA . ALA C 1 57 ? 1.009 11.047 -6.702 1.00 16.96 36 ALA C CA 1
ATOM 3866 C C . ALA C 1 57 ? 0.671 10.892 -5.229 1.00 16.55 36 ALA C C 1
ATOM 3867 O O . ALA C 1 57 ? 1.183 9.978 -4.581 1.00 16.26 36 ALA C O 1
ATOM 3869 N N . LEU C 1 58 ? -0.163 11.798 -4.705 1.00 15.90 37 LEU C N 1
ATOM 3870 C CA . LEU C 1 58 ? -0.545 11.794 -3.288 1.00 15.72 37 LEU C CA 1
ATOM 3871 C C . LEU C 1 58 ? -1.996 11.316 -3.173 1.00 14.57 37 LEU C C 1
ATOM 3872 O O . LEU C 1 58 ? -2.911 12.037 -3.551 1.00 14.35 37 LEU C O 1
ATOM 3877 N N . ILE C 1 59 ? -2.193 10.099 -2.667 1.00 13.56 38 ILE C N 1
ATOM 3878 C CA . ILE C 1 59 ? -3.500 9.440 -2.681 1.00 13.65 38 ILE C CA 1
ATOM 3879 C C . ILE C 1 59 ? -4.002 9.115 -1.280 1.00 13.59 38 ILE C C 1
ATOM 3880 O O . ILE C 1 59 ? -3.277 8.531 -0.477 1.00 13.57 38 ILE C O 1
ATOM 3885 N N . VAL C 1 60 ? -5.243 9.492 -0.992 1.00 13.08 39 VAL C N 1
ATOM 3886 C CA . VAL C 1 60 ? -5.838 9.207 0.311 1.00 13.20 39 VAL C CA 1
ATOM 3887 C C . VAL C 1 60 ? -6.803 8.026 0.131 1.00 13.61 39 VAL C C 1
ATOM 3888 O O . VAL C 1 60 ? -7.753 8.110 -0.644 1.00 13.16 39 VAL C O 1
ATOM 3892 N N . LEU C 1 61 ? -6.541 6.934 0.843 1.00 13.33 40 LEU C N 1
ATOM 3893 C CA . LEU C 1 61 ? -7.364 5.736 0.742 1.00 13.70 40 LEU C CA 1
ATOM 3894 C C . LEU C 1 61 ? -8.482 5.728 1.769 1.00 13.93 40 LEU C C 1
ATOM 3895 O O . LEU C 1 61 ? -8.464 6.472 2.755 1.00 13.74 40 LEU C O 1
ATOM 3900 N N . THR C 1 62 ? -9.462 4.873 1.517 1.00 14.78 41 THR C N 1
ATOM 3901 C CA . THR C 1 62 ? -10.612 4.728 2.385 1.00 14.90 41 THR C CA 1
ATOM 3902 C C . THR C 1 62 ? -10.892 3.246 2.593 1.00 15.64 41 THR C C 1
ATOM 3903 O O . THR C 1 62 ? -10.285 2.391 1.938 1.00 15.33 41 THR C O 1
ATOM 3907 N N . GLY C 1 63 ? -11.783 2.944 3.525 1.00 16.11 42 GLY C N 1
ATOM 3908 C CA . GLY C 1 63 ? -12.168 1.558 3.785 1.00 17.86 42 GLY C CA 1
ATOM 3909 C C . GLY C 1 63 ? -13.555 1.382 3.217 1.00 18.85 42 GLY C C 1
ATOM 3910 O O . GLY C 1 63 ? -14.058 2.250 2.486 1.00 20.06 42 GLY C O 1
ATOM 3911 N N . GLY C 1 64 ? -14.201 0.281 3.547 1.00 19.26 43 GLY C N 1
ATOM 3912 C CA . GLY C 1 64 ? -15.540 0.067 3.020 1.00 18.91 43 GLY C CA 1
ATOM 3913 C C . GLY C 1 64 ? -15.379 -0.645 1.711 1.00 18.64 43 GLY C C 1
ATOM 3914 O O . GLY C 1 64 ? -14.309 -0.544 1.077 1.00 19.16 43 GLY C O 1
ATOM 3915 N N . GLY C 1 65 ? -16.437 -1.353 1.316 1.00 18.32 44 GLY C N 1
ATOM 3916 C CA . GLY C 1 65 ? -16.430 -2.321 0.219 1.00 18.04 44 GLY C CA 1
ATOM 3917 C C . GLY C 1 65 ? -15.889 -1.840 -1.116 1.00 18.01 44 GLY C C 1
ATOM 3918 O O . GLY C 1 65 ? -15.024 -2.489 -1.701 1.00 18.35 44 GLY C O 1
ATOM 3919 N N . ASN C 1 66 ? -16.397 -0.709 -1.597 1.00 17.83 45 ASN C N 1
ATOM 3920 C CA . ASN C 1 66 ? -15.943 -0.134 -2.868 1.00 17.73 45 ASN C CA 1
ATOM 3921 C C . ASN C 1 66 ? -14.499 0.328 -2.820 1.00 17.49 45 ASN C C 1
ATOM 3922 O O . ASN C 1 66 ? -13.735 0.098 -3.765 1.00 17.29 45 ASN C O 1
ATOM 3927 N N . GLY C 1 67 ? -14.135 0.975 -1.712 1.00 17.31 46 GLY C N 1
ATOM 3928 C CA . GLY C 1 67 ? -12.779 1.502 -1.512 1.00 16.87 46 GLY C CA 1
ATOM 3929 C C . GLY C 1 67 ? -11.710 0.426 -1.513 1.00 16.93 46 GLY C C 1
ATOM 3930 O O . GLY C 1 67 ? -10.611 0.623 -2.055 1.00 17.23 46 GLY C O 1
ATOM 3931 N N . ILE C 1 68 ? -12.027 -0.720 -0.918 1.00 16.82 47 ILE C N 1
ATOM 3932 C CA . ILE C 1 68 ? -11.115 -1.862 -0.916 1.00 16.34 47 ILE C CA 1
ATOM 3933 C C . ILE C 1 68 ? -11.081 -2.579 -2.264 1.00 16.25 47 ILE C C 1
ATOM 3934 O O . ILE C 1 68 ? -9.998 -2.970 -2.738 1.00 16.05 47 ILE C O 1
ATOM 3939 N N . ALA C 1 69 ? -12.263 -2.766 -2.858 1.00 16.23 48 ALA C N 1
ATOM 3940 C CA . ALA C 1 69 ? -12.388 -3.338 -4.206 1.00 16.27 48 ALA C CA 1
ATOM 3941 C C . ALA C 1 69 ? -11.536 -2.541 -5.185 1.00 16.33 48 ALA C C 1
ATOM 3942 O O . ALA C 1 69 ? -10.902 -3.103 -6.064 1.00 16.96 48 ALA C O 1
ATOM 3944 N N . LEU C 1 70 ? -11.501 -1.226 -5.003 1.00 16.43 49 LEU C N 1
ATOM 3945 C CA . LEU C 1 70 ? -10.696 -0.347 -5.843 1.00 16.23 49 LEU C CA 1
ATOM 3946 C C . LEU C 1 70 ? -9.197 -0.620 -5.737 1.00 16.14 49 LEU C C 1
ATOM 3947 O O . LEU C 1 70 ? -8.476 -0.566 -6.736 1.00 15.65 49 LEU C O 1
ATOM 3952 N N . LEU C 1 71 ? -8.730 -0.897 -4.526 1.00 15.83 50 LEU C N 1
ATOM 3953 C CA . LEU C 1 71 ? -7.328 -1.272 -4.330 1.00 15.98 50 LEU C CA 1
ATOM 3954 C C . LEU C 1 71 ? -6.981 -2.591 -5.045 1.00 15.97 50 LEU C C 1
ATOM 3955 O O . LEU C 1 71 ? -5.875 -2.752 -5.546 1.00 16.32 50 LEU C O 1
ATOM 3960 N N . ARG C 1 72 ? -7.931 -3.520 -5.109 1.00 16.38 51 ARG C N 1
ATOM 3961 C CA . ARG C 1 72 ? -7.704 -4.803 -5.791 1.00 16.81 51 ARG C CA 1
ATOM 3962 C C . ARG C 1 72 ? -7.555 -4.561 -7.291 1.00 16.60 51 ARG C C 1
ATOM 3963 O O . ARG C 1 72 ? -6.754 -5.223 -7.945 1.00 15.70 51 ARG C O 1
ATOM 3971 N N . TYR C 1 73 ? -8.346 -3.623 -7.823 1.00 16.52 52 TYR C N 1
ATOM 3972 C CA . TYR C 1 73 ? -8.211 -3.232 -9.213 1.00 16.76 52 TYR C CA 1
ATOM 3973 C C . TYR C 1 73 ? -6.789 -2.697 -9.491 1.00 17.35 52 TYR C C 1
ATOM 3974 O O . TYR C 1 73 ? -6.157 -3.109 -10.468 1.00 16.34 52 TYR C O 1
ATOM 3983 N N . LEU C 1 74 ? -6.292 -1.799 -8.629 1.00 17.66 53 LEU C N 1
ATOM 3984 C CA . LEU C 1 74 ? -4.957 -1.233 -8.811 1.00 18.26 53 LEU C CA 1
ATOM 3985 C C . LEU C 1 74 ? -3.920 -2.348 -8.762 1.00 18.87 53 LEU C C 1
ATOM 3986 O O . LEU C 1 74 ? -2.940 -2.336 -9.526 1.00 18.45 53 LEU C O 1
ATOM 3991 N N . SER C 1 75 ? -4.153 -3.304 -7.865 1.00 18.96 54 SER C N 1
ATOM 3992 C CA . SER C 1 75 ? -3.298 -4.475 -7.734 1.00 20.04 54 SER C CA 1
ATOM 3993 C C . SER C 1 75 ? -3.240 -5.292 -9.032 1.00 20.33 54 SER C C 1
ATOM 3994 O O . SER C 1 75 ? -2.154 -5.602 -9.524 1.00 20.07 54 SER C O 1
ATOM 3997 N N . ALA C 1 76 ? -4.400 -5.615 -9.597 1.00 20.86 55 ALA C N 1
ATOM 3998 C CA . ALA C 1 76 ? -4.436 -6.356 -10.865 1.00 21.60 55 ALA C CA 1
ATOM 3999 C C . ALA C 1 76 ? -3.748 -5.587 -11.996 1.00 22.12 55 ALA C C 1
ATOM 4000 O O . ALA C 1 76 ? -3.207 -6.184 -12.926 1.00 22.39 55 ALA C O 1
ATOM 4002 N N . GLN C 1 77 ? -3.747 -4.258 -11.881 1.00 23.12 56 GLN C N 1
ATOM 4003 C CA . GLN C 1 77 ? -3.230 -3.344 -12.906 1.00 23.67 56 GLN C CA 1
ATOM 4004 C C . GLN C 1 77 ? -1.892 -2.737 -12.484 1.00 23.47 56 GLN C C 1
ATOM 4005 O O . GLN C 1 77 ? -1.473 -1.706 -13.012 1.00 23.46 56 GLN C O 1
ATOM 4011 N N . ALA C 1 78 ? -1.212 -3.388 -11.543 1.00 23.39 57 ALA C N 1
ATOM 4012 C CA . ALA C 1 78 ? -0.019 -2.812 -10.912 1.00 23.78 57 ALA C CA 1
ATOM 4013 C C . ALA C 1 78 ? 1.022 -2.275 -11.903 1.00 24.00 57 ALA C C 1
ATOM 4014 O O . ALA C 1 78 ? 1.646 -1.236 -11.658 1.00 23.67 57 ALA C O 1
ATOM 4016 N N . GLN C 1 79 ? 1.177 -2.963 -13.033 1.00 23.96 58 GLN C N 1
ATOM 4017 C CA . GLN C 1 79 ? 2.188 -2.602 -14.023 1.00 24.34 58 GLN C CA 1
ATOM 4018 C C . GLN C 1 79 ? 1.905 -1.261 -14.711 1.00 23.37 58 GLN C C 1
ATOM 4019 O O . GLN C 1 79 ? 2.748 -0.730 -15.421 1.00 23.11 58 GLN C O 1
ATOM 4025 N N . GLN C 1 80 ? 0.719 -0.713 -14.468 1.00 22.49 59 GLN C N 1
ATOM 4026 C CA . GLN C 1 80 ? 0.333 0.586 -15.005 1.00 21.50 59 GLN C CA 1
ATOM 4027 C C . GLN C 1 80 ? 0.837 1.778 -14.185 1.00 20.53 59 GLN C C 1
ATOM 4028 O O . GLN C 1 80 ? 0.769 2.915 -14.641 1.00 20.23 59 GLN C O 1
ATOM 4034 N N . ILE C 1 81 ? 1.340 1.521 -12.980 1.00 19.44 60 ILE C N 1
ATOM 4035 C CA . ILE C 1 81 ? 1.620 2.589 -12.005 1.00 18.55 60 ILE C CA 1
ATOM 4036 C C . ILE C 1 81 ? 3.103 2.588 -11.590 1.00 18.20 60 ILE C C 1
ATOM 4037 O O . ILE C 1 81 ? 3.668 1.536 -11.338 1.00 17.90 60 ILE C O 1
ATOM 4042 N N . GLU C 1 82 ? 3.727 3.764 -11.549 1.00 18.12 61 GLU C N 1
ATOM 4043 C CA . GLU C 1 82 ? 5.107 3.900 -11.053 1.00 18.28 61 GLU C CA 1
ATOM 4044 C C . GLU C 1 82 ? 5.062 4.021 -9.533 1.00 18.15 61 GLU C C 1
ATOM 4045 O O . GLU C 1 82 ? 5.009 5.125 -8.990 1.00 17.73 61 GLU C O 1
ATOM 4051 N N . TRP C 1 83 ? 5.084 2.866 -8.868 1.00 18.05 62 TRP C N 1
ATOM 4052 C CA . TRP C 1 83 ? 4.860 2.766 -7.428 1.00 18.32 62 TRP C CA 1
ATOM 4053 C C . TRP C 1 83 ? 5.860 3.521 -6.570 1.00 18.51 62 TRP C C 1
ATOM 4054 O O . TRP C 1 83 ? 5.528 3.955 -5.470 1.00 18.73 62 TRP C O 1
ATOM 4065 N N . SER C 1 84 ? 7.079 3.695 -7.081 1.00 18.51 63 SER C N 1
ATOM 4066 C CA . SER C 1 84 ? 8.103 4.450 -6.363 1.00 18.38 63 SER C CA 1
ATOM 4067 C C . SER C 1 84 ? 7.736 5.925 -6.190 1.00 17.87 63 SER C C 1
ATOM 4068 O O . SER C 1 84 ? 8.323 6.620 -5.354 1.00 18.19 63 SER C O 1
ATOM 4071 N N . LYS C 1 85 ? 6.769 6.407 -6.971 1.00 17.63 64 LYS C N 1
ATOM 4072 C CA . LYS C 1 85 ? 6.357 7.817 -6.894 1.00 16.85 64 LYS C CA 1
ATOM 4073 C C . LYS C 1 85 ? 4.987 8.011 -6.240 1.00 16.21 64 LYS C C 1
ATOM 4074 O O . LYS C 1 85 ? 4.416 9.115 -6.268 1.00 15.79 64 LYS C O 1
ATOM 4080 N N . VAL C 1 86 ? 4.477 6.944 -5.639 1.00 15.86 65 VAL C N 1
ATOM 4081 C CA . VAL C 1 86 ? 3.156 6.957 -5.012 1.00 15.64 65 VAL C CA 1
ATOM 4082 C C . VAL C 1 86 ? 3.268 7.159 -3.488 1.00 15.99 65 VAL C C 1
ATOM 4083 O O . VAL C 1 86 ? 4.063 6.501 -2.822 1.00 15.80 65 VAL C O 1
ATOM 4087 N N . HIS C 1 87 ? 2.461 8.069 -2.950 1.00 15.79 66 HIS C N 1
ATOM 4088 C CA . HIS C 1 87 ? 2.460 8.354 -1.526 1.00 15.37 66 HIS C CA 1
ATOM 4089 C C . HIS C 1 87 ? 1.044 8.147 -1.007 1.00 15.03 66 HIS C C 1
ATOM 4090 O O . HIS C 1 87 ? 0.092 8.673 -1.581 1.00 14.90 66 HIS C O 1
ATOM 4097 N N . LEU C 1 88 ? 0.892 7.388 0.069 1.00 14.33 67 LEU C N 1
ATOM 4098 C CA . LEU C 1 88 ? -0.457 7.031 0.528 1.00 14.39 67 LEU C CA 1
ATOM 4099 C C . LEU C 1 88 ? -0.762 7.531 1.928 1.00 14.62 67 LEU C C 1
ATOM 4100 O O . LEU C 1 88 ? 0.102 7.529 2.817 1.00 14.86 67 LEU C O 1
ATOM 4105 N N . PHE C 1 89 ? -2.004 7.954 2.114 1.00 14.27 68 PHE C N 1
ATOM 4106 C CA . PHE C 1 89 ? -2.478 8.414 3.409 1.00 14.1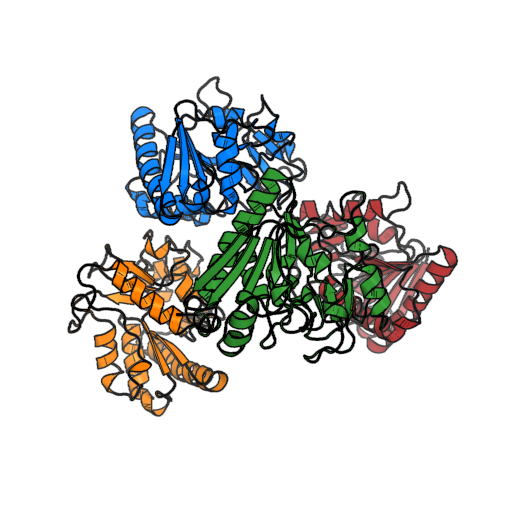9 68 PHE C CA 1
ATOM 4107 C C . PHE C 1 89 ? -3.837 7.770 3.589 1.00 13.93 68 PHE C C 1
ATOM 4108 O O . PHE C 1 89 ? -4.340 7.138 2.660 1.00 14.36 68 PHE C O 1
ATOM 4116 N N . TRP C 1 90 ? -4.419 7.885 4.780 1.00 13.74 69 TRP C N 1
ATOM 4117 C CA . TRP C 1 90 ? -5.752 7.330 5.017 1.00 12.97 69 TRP C CA 1
ATOM 4118 C C . TRP C 1 90 ? -6.722 8.432 5.440 1.00 12.89 69 TRP C C 1
ATOM 4119 O O . TRP C 1 90 ? -6.354 9.320 6.204 1.00 12.50 69 TRP C O 1
ATOM 4130 N N . GLY C 1 91 ? -7.947 8.368 4.914 1.00 12.91 70 GLY C N 1
ATOM 4131 C CA . GLY C 1 91 ? -9.003 9.321 5.227 1.00 12.76 70 GLY C CA 1
ATOM 4132 C C . GLY C 1 91 ? -9.520 9.090 6.637 1.00 13.44 70 GLY C C 1
ATOM 4133 O O . GLY C 1 91 ? -9.843 10.031 7.333 1.00 13.76 70 GLY C O 1
ATOM 4134 N N . ASP C 1 92 ? -9.589 7.833 7.056 1.00 13.78 71 ASP C N 1
ATOM 4135 C CA . ASP C 1 92 ? -9.902 7.512 8.436 1.00 14.75 71 ASP C CA 1
ATOM 4136 C C . ASP C 1 92 ? -9.431 6.095 8.756 1.00 15.15 71 ASP C C 1
ATOM 4137 O O . ASP C 1 92 ? -9.054 5.338 7.868 1.00 15.37 71 ASP C O 1
ATOM 4142 N N . GLU C 1 93 ? -9.433 5.746 10.033 1.00 15.50 72 GLU C N 1
ATOM 4143 C CA . GLU C 1 93 ? -8.988 4.433 10.436 1.00 15.80 72 GLU C CA 1
ATOM 4144 C C . GLU C 1 93 ? -9.745 4.031 11.690 1.00 16.21 72 GLU C C 1
ATOM 4145 O O . GLU C 1 93 ? -10.150 4.878 12.492 1.00 16.53 72 GLU C O 1
ATOM 4151 N N . ARG C 1 94 ? -9.946 2.734 11.829 1.00 16.46 73 ARG C N 1
ATOM 4152 C CA . ARG C 1 94 ? -10.540 2.156 13.015 1.00 17.12 73 ARG C CA 1
ATOM 4153 C C . ARG C 1 94 ? -9.469 1.947 14.077 1.00 17.57 73 ARG C C 1
ATOM 4154 O O . ARG C 1 94 ? -8.441 1.302 13.821 1.00 17.29 73 ARG C O 1
ATOM 4162 N N . TYR C 1 95 ? -9.701 2.528 15.256 1.00 17.94 74 TYR C N 1
ATOM 4163 C CA . TYR C 1 95 ? -8.725 2.448 16.345 1.00 18.27 74 TYR C CA 1
ATOM 4164 C C . TYR C 1 95 ? -8.933 1.148 17.106 1.00 18.45 74 TYR C C 1
ATOM 4165 O O . TYR C 1 95 ? -9.603 1.109 18.140 1.00 18.52 74 TYR C O 1
ATOM 4174 N N . VAL C 1 96 ? -8.371 0.086 16.539 1.00 19.10 75 VAL C N 1
ATOM 4175 C CA . VAL C 1 96 ? -8.465 -1.287 17.044 1.00 19.40 75 VAL C CA 1
ATOM 4176 C C . VAL C 1 96 ? -7.078 -1.932 16.880 1.00 20.24 75 VAL C C 1
ATOM 4177 O O . VAL C 1 96 ? -6.193 -1.310 16.302 1.00 19.71 75 VAL C O 1
ATOM 4181 N N . PRO C 1 97 ? -6.868 -3.160 17.409 1.00 21.52 76 PRO C N 1
ATOM 4182 C CA . PRO C 1 97 ? -5.547 -3.799 17.283 1.00 22.31 76 PRO C CA 1
ATOM 4183 C C . PRO C 1 97 ? -5.035 -3.840 15.830 1.00 23.61 76 PRO C C 1
ATOM 4184 O O . PRO C 1 97 ? -5.833 -3.988 14.911 1.00 23.71 76 PRO C O 1
ATOM 4188 N N . GLU C 1 98 ? -3.721 -3.707 15.642 1.00 25.01 77 GLU C N 1
ATOM 4189 C CA . GLU C 1 98 ? -3.104 -3.683 14.310 1.00 26.80 77 GLU C CA 1
ATOM 4190 C C . GLU C 1 98 ? -3.570 -4.847 13.438 1.00 27.53 77 GLU C C 1
ATOM 4191 O O . GLU C 1 98 ? -3.962 -4.642 12.290 1.00 27.94 77 GLU C O 1
ATOM 4197 N N . ASP C 1 99 ? -3.560 -6.058 13.996 1.00 28.20 78 ASP C N 1
ATOM 4198 C CA . ASP C 1 99 ? -3.884 -7.270 13.238 1.00 28.78 78 ASP C CA 1
ATOM 4199 C C . ASP C 1 99 ? -5.386 -7.611 13.134 1.00 28.38 78 ASP C C 1
ATOM 4200 O O . ASP C 1 99 ? -5.758 -8.675 12.642 1.00 29.08 78 ASP C O 1
ATOM 4205 N N . ASP C 1 100 ? -6.242 -6.707 13.579 1.00 27.86 79 ASP C N 1
ATOM 4206 C CA . ASP C 1 100 ? -7.688 -6.855 13.432 1.00 27.89 79 ASP C CA 1
ATOM 4207 C C . ASP C 1 100 ? -8.119 -6.759 11.957 1.00 27.63 79 ASP C C 1
ATOM 4208 O O . ASP C 1 100 ? -7.513 -6.019 11.167 1.00 27.54 79 ASP C O 1
ATOM 4213 N N . ASP C 1 101 ? -9.168 -7.496 11.588 1.00 27.38 80 ASP C N 1
ATOM 4214 C CA . ASP C 1 101 ? -9.699 -7.440 10.218 1.00 27.12 80 ASP C CA 1
ATOM 4215 C C . ASP C 1 101 ? -10.475 -6.142 9.946 1.00 26.30 80 ASP C C 1
ATOM 4216 O O . ASP C 1 101 ? -10.725 -5.800 8.798 1.00 26.47 80 ASP C O 1
ATOM 4221 N N . GLU C 1 102 ? -10.853 -5.435 11.008 1.00 25.60 81 GLU C N 1
ATOM 4222 C CA . GLU C 1 102 ? -11.551 -4.149 10.905 1.00 24.99 81 GLU C CA 1
ATOM 4223 C C . GLU C 1 102 ? -10.614 -3.011 10.477 1.00 23.72 81 GLU C C 1
ATOM 4224 O O . GLU C 1 102 ? -11.071 -1.902 10.196 1.00 24.28 81 GLU C O 1
ATOM 4230 N N . ARG C 1 103 ? -9.312 -3.273 10.442 1.00 22.40 82 ARG C N 1
ATOM 4231 C CA . ARG C 1 103 ? -8.333 -2.249 10.072 1.00 21.10 82 ARG C CA 1
ATOM 4232 C C . ARG C 1 103 ? -8.392 -1.935 8.579 1.00 20.54 82 ARG C C 1
ATOM 4233 O O . ARG C 1 103 ? -8.328 -2.842 7.757 1.00 20.67 82 ARG C O 1
ATOM 4241 N N . ASN C 1 104 ? -8.527 -0.653 8.242 1.00 19.79 83 ASN C N 1
ATOM 4242 C CA . ASN C 1 104 ? -8.453 -0.190 6.854 1.00 19.03 83 ASN C CA 1
ATOM 4243 C C . ASN C 1 104 ? -7.077 -0.460 6.272 1.00 18.85 83 ASN C C 1
ATOM 4244 O O . ASN C 1 104 ? -6.943 -0.748 5.086 1.00 18.89 83 ASN C O 1
ATOM 4249 N N . LEU C 1 105 ? -6.054 -0.338 7.113 1.00 19.32 84 LEU C N 1
ATOM 4250 C CA . LEU C 1 105 ? -4.680 -0.596 6.710 1.00 19.17 84 LEU C CA 1
ATOM 4251 C C . LEU C 1 105 ? -4.470 -2.060 6.371 1.00 20.15 84 LEU C C 1
ATOM 4252 O O . LEU C 1 105 ? -3.960 -2.374 5.282 1.00 20.41 84 LEU C O 1
ATOM 4257 N N . LYS C 1 106 ? -4.867 -2.954 7.283 1.00 20.86 85 LYS C N 1
ATOM 4258 C CA . LYS C 1 106 ? -4.760 -4.397 7.026 1.00 21.76 85 LYS C CA 1
ATOM 4259 C C . LYS C 1 106 ? -5.463 -4.787 5.725 1.00 22.49 85 LYS C C 1
ATOM 4260 O O . LYS C 1 106 ? -4.915 -5.550 4.931 1.00 22.66 85 LYS C O 1
ATOM 4266 N N . GLN C 1 107 ? -6.668 -4.259 5.507 1.00 23.56 86 GLN C N 1
ATOM 4267 C CA . GLN C 1 107 ? -7.376 -4.478 4.244 1.00 24.48 86 GLN C CA 1
ATOM 4268 C C . GLN C 1 107 ? -6.555 -3.968 3.042 1.00 24.08 86 GLN C C 1
ATOM 4269 O O . GLN C 1 107 ? -6.381 -4.686 2.065 1.00 24.92 86 GLN C O 1
ATOM 4275 N N . ALA C 1 108 ? -6.033 -2.745 3.133 1.00 23.04 87 ALA C N 1
ATOM 4276 C CA . ALA C 1 108 ? -5.196 -2.175 2.072 1.00 22.53 87 ALA C CA 1
ATOM 4277 C C . ALA C 1 108 ? -3.980 -3.041 1.775 1.00 22.32 87 ALA C C 1
ATOM 4278 O O . ALA C 1 108 ? -3.674 -3.296 0.608 1.00 22.20 87 ALA C O 1
ATOM 4280 N N . ARG C 1 109 ? -3.285 -3.464 2.830 1.00 22.62 88 ARG C N 1
ATOM 4281 C CA . ARG C 1 109 ? -2.136 -4.372 2.714 1.00 23.15 88 ARG C CA 1
ATOM 4282 C C . ARG C 1 109 ? -2.495 -5.636 1.919 1.00 22.91 88 ARG C C 1
ATOM 4283 O O . ARG C 1 109 ? -1.851 -5.936 0.910 1.00 23.25 88 ARG C O 1
ATOM 4291 N N . ARG C 1 110 ? -3.535 -6.345 2.361 1.00 22.83 89 ARG C N 1
ATOM 4292 C CA . ARG C 1 110 ? -4.036 -7.543 1.685 1.00 22.73 89 ARG C CA 1
ATOM 4293 C C . ARG C 1 110 ? -4.520 -7.299 0.247 1.00 22.72 89 ARG C C 1
ATOM 4294 O O . ARG C 1 110 ? -4.224 -8.086 -0.652 1.00 22.67 89 ARG C O 1
ATOM 4296 N N . ALA C 1 111 ? -5.267 -6.217 0.027 1.00 22.09 90 ALA C N 1
ATOM 4297 C CA . ALA C 1 111 ? -5.815 -5.933 -1.308 1.00 21.30 90 ALA C CA 1
ATOM 4298 C C . ALA C 1 111 ? -4.751 -5.463 -2.287 1.00 21.00 90 ALA C C 1
ATOM 4299 O O . ALA C 1 111 ? -4.815 -5.797 -3.466 1.00 21.04 90 ALA C O 1
ATOM 4301 N N . LEU C 1 112 ? -3.783 -4.687 -1.803 1.00 20.97 91 LEU C N 1
ATOM 4302 C CA . LEU C 1 112 ? -2.825 -4.007 -2.688 1.00 21.28 91 LEU C CA 1
ATOM 4303 C C . LEU C 1 112 ? -1.398 -3.956 -2.153 1.00 21.59 91 LEU C C 1
ATOM 4304 O O . LEU C 1 112 ? -0.466 -4.412 -2.823 1.00 21.66 91 LEU C O 1
ATOM 4309 N N . LEU C 1 113 ? -1.226 -3.389 -0.956 1.00 21.69 92 LEU C N 1
ATOM 4310 C CA . LEU C 1 113 ? 0.096 -2.928 -0.522 1.00 22.53 92 LEU C CA 1
ATOM 4311 C C . LEU C 1 113 ? 1.147 -4.021 -0.416 1.00 22.86 92 LEU C C 1
ATOM 4312 O O . LEU C 1 113 ? 2.314 -3.782 -0.684 1.00 22.76 92 LEU C O 1
ATOM 4317 N N . ASN C 1 114 ? 0.726 -5.220 -0.035 1.00 24.00 93 ASN C N 1
ATOM 4318 C CA . ASN C 1 114 ? 1.643 -6.350 0.054 1.00 25.32 93 ASN C CA 1
ATOM 4319 C C . ASN C 1 114 ? 2.194 -6.772 -1.319 1.00 26.20 93 ASN C C 1
ATOM 4320 O O . ASN C 1 114 ? 3.256 -7.380 -1.387 1.00 26.69 93 ASN C O 1
ATOM 4325 N N . HIS C 1 115 ? 1.499 -6.399 -2.401 1.00 27.04 94 HIS C N 1
ATOM 4326 C CA . HIS C 1 115 ? 1.821 -6.887 -3.754 1.00 27.53 94 HIS C CA 1
ATOM 4327 C C . HIS C 1 115 ? 2.584 -5.932 -4.677 1.00 27.48 94 HIS C C 1
ATOM 4328 O O . HIS C 1 115 ? 2.894 -6.321 -5.805 1.00 28.04 94 HIS C O 1
ATOM 4335 N N . VAL C 1 116 ? 2.895 -4.713 -4.226 1.00 26.89 95 VAL C N 1
ATOM 4336 C CA . VAL C 1 116 ? 3.540 -3.707 -5.097 1.00 26.31 95 VAL C CA 1
ATOM 4337 C C . VAL C 1 116 ? 4.795 -3.076 -4.477 1.00 26.42 95 VAL C C 1
ATOM 4338 O O . VAL C 1 116 ? 4.973 -3.154 -3.271 1.00 26.48 95 VAL C O 1
ATOM 4342 N N . ASP C 1 117 ? 5.656 -2.459 -5.293 1.00 26.79 96 ASP C N 1
ATOM 4343 C CA . ASP C 1 117 ? 6.971 -1.936 -4.828 1.00 27.31 96 ASP C CA 1
ATOM 4344 C C . ASP C 1 117 ? 6.952 -0.485 -4.316 1.00 26.83 96 ASP C C 1
ATOM 4345 O O . ASP C 1 117 ? 7.855 0.318 -4.605 1.00 26.80 96 ASP C O 1
ATOM 4350 N N . ILE C 1 118 ? 5.924 -0.162 -3.547 1.00 26.27 97 ILE C N 1
ATOM 4351 C CA . ILE C 1 118 ? 5.799 1.151 -2.926 1.00 25.68 97 ILE C CA 1
ATOM 4352 C C . ILE C 1 118 ? 6.709 1.235 -1.684 1.00 25.22 97 ILE C C 1
ATOM 4353 O O . ILE C 1 118 ? 6.707 0.327 -0.852 1.00 25.47 97 ILE C O 1
ATOM 4358 N N . PRO C 1 119 ? 7.513 2.305 -1.564 1.00 25.11 98 PRO C N 1
ATOM 4359 C CA . PRO C 1 119 ? 8.415 2.395 -0.417 1.00 2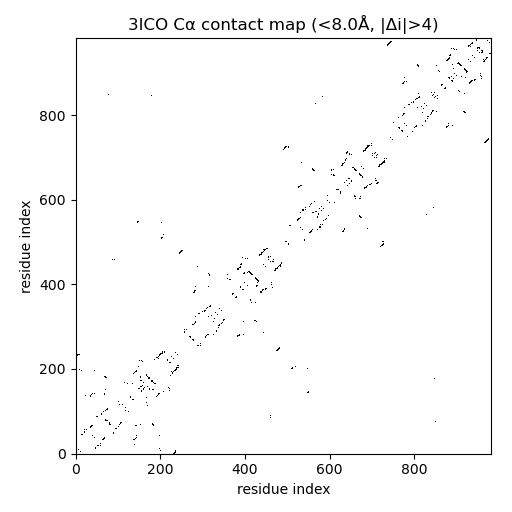5.27 98 PRO C CA 1
ATOM 4360 C C . PRO C 1 119 ? 7.662 2.680 0.882 1.00 25.67 98 PRO C C 1
ATOM 4361 O O . PRO C 1 119 ? 6.729 3.496 0.892 1.00 25.52 98 PRO C O 1
ATOM 4365 N N . SER C 1 120 ? 8.080 2.028 1.969 1.00 25.83 99 SER C N 1
ATOM 4366 C CA . SER C 1 120 ? 7.379 2.124 3.258 1.00 25.73 99 SER C CA 1
ATOM 4367 C C . SER C 1 120 ? 7.341 3.557 3.801 1.00 24.94 99 SER C C 1
ATOM 4368 O O . SER C 1 120 ? 6.339 3.976 4.383 1.00 25.21 99 SER C O 1
ATOM 4371 N N . ASN C 1 121 ? 8.420 4.314 3.594 1.00 23.90 100 ASN C N 1
ATOM 4372 C CA . ASN C 1 121 ? 8.459 5.709 4.044 1.00 22.92 100 ASN C CA 1
ATOM 4373 C C . ASN C 1 121 ? 7.539 6.626 3.238 1.00 21.82 100 ASN C C 1
ATOM 4374 O O . ASN C 1 121 ? 7.476 7.828 3.475 1.00 21.41 100 ASN C O 1
ATOM 4379 N N . GLN C 1 122 ? 6.825 6.049 2.281 1.00 20.94 101 GLN C N 1
ATOM 4380 C CA . GLN C 1 122 ? 5.880 6.820 1.495 1.00 20.27 101 GLN C CA 1
ATOM 4381 C C . GLN C 1 122 ? 4.449 6.384 1.810 1.00 19.54 101 GLN C C 1
ATOM 4382 O O . GLN C 1 122 ? 3.496 6.993 1.337 1.00 19.61 101 GLN C O 1
ATOM 4388 N N . VAL C 1 123 ? 4.321 5.336 2.622 1.00 18.86 102 VAL C N 1
ATOM 4389 C CA . VAL C 1 123 ? 3.040 4.865 3.129 1.00 18.45 102 VAL C CA 1
ATOM 4390 C C . VAL C 1 123 ? 2.864 5.335 4.583 1.00 18.58 102 VAL C C 1
ATOM 4391 O O . VAL C 1 123 ? 3.735 5.085 5.441 1.00 18.61 102 VAL C O 1
ATOM 4395 N N . HIS C 1 124 ? 1.747 6.015 4.848 1.00 17.82 103 HIS C N 1
ATOM 4396 C CA . HIS C 1 124 ? 1.524 6.689 6.128 1.00 17.25 103 HIS C CA 1
ATOM 4397 C C . HIS C 1 124 ? 0.217 6.233 6.761 1.00 17.16 103 HIS C C 1
ATOM 4398 O O . HIS C 1 124 ? -0.820 6.881 6.595 1.00 17.33 103 HIS C O 1
ATOM 4405 N N . PRO C 1 125 ? 0.255 5.107 7.487 1.00 17.19 104 PRO C N 1
ATOM 4406 C CA . PRO C 1 125 ? -0.956 4.606 8.124 1.00 17.01 104 PRO C CA 1
ATOM 4407 C C . PRO C 1 125 ? -1.305 5.423 9.361 1.00 16.58 104 PRO C C 1
ATOM 4408 O O . PRO C 1 125 ? -0.459 6.154 9.877 1.00 16.35 104 PRO C O 1
ATOM 4412 N N . MET C 1 126 ? -2.552 5.313 9.807 1.00 16.49 105 MET C N 1
ATOM 4413 C CA . MET C 1 126 ? -2.938 5.870 11.092 1.00 16.75 105 MET C CA 1
ATOM 4414 C C . MET C 1 126 ? -2.728 4.783 12.146 1.00 16.93 105 MET C C 1
ATOM 4415 O O . MET C 1 126 ? -2.721 3.593 11.826 1.00 17.08 105 MET C O 1
ATOM 4420 N N . ALA C 1 127 ? -2.552 5.196 13.398 1.00 17.40 106 ALA C N 1
ATOM 4421 C CA . ALA C 1 127 ? -2.162 4.279 14.461 1.00 17.67 106 ALA C CA 1
ATOM 4422 C C . ALA C 1 127 ? -3.243 3.270 14.772 1.00 18.05 106 ALA C C 1
ATOM 4423 O O . ALA C 1 127 ? -4.424 3.510 14.517 1.00 17.91 106 ALA C O 1
ATOM 4425 N N . ALA C 1 128 ? -2.805 2.140 15.320 1.00 18.30 107 ALA C N 1
ATOM 4426 C CA . ALA C 1 128 ? -3.666 1.095 15.841 1.00 18.62 107 ALA C CA 1
ATOM 4427 C C . ALA C 1 128 ? -3.784 1.305 17.342 1.00 18.89 107 ALA C C 1
ATOM 4428 O O . ALA C 1 128 ? -3.086 2.132 17.896 1.00 18.85 107 ALA C O 1
ATOM 4430 N N . SER C 1 129 ? -4.652 0.547 18.000 1.00 19.47 108 SER C N 1
ATOM 4431 C CA . SER C 1 129 ? -4.865 0.717 19.438 1.00 20.00 108 SER C CA 1
ATOM 4432 C C . SER C 1 129 ? -3.812 -0.020 20.282 1.00 20.43 108 SER C C 1
ATOM 4433 O O . SER C 1 129 ? -3.735 0.172 21.500 1.00 20.96 108 SER C O 1
ATOM 4436 N N . ASP C 1 130 ? -3.007 -0.866 19.647 1.00 20.80 109 ASP C N 1
ATOM 4437 C CA . ASP C 1 130 ? -2.014 -1.651 20.391 1.00 21.28 109 ASP C CA 1
ATOM 4438 C C . ASP C 1 130 ? -0.571 -1.345 19.982 1.00 21.55 109 ASP C C 1
ATOM 4439 O O . ASP C 1 130 ? 0.321 -2.178 20.154 1.00 22.08 109 ASP C O 1
ATOM 4444 N N . GLY C 1 131 ? -0.354 -0.143 19.458 1.00 21.54 110 GLY C N 1
ATOM 4445 C CA . GLY C 1 131 ? 0.968 0.328 19.075 1.00 21.80 110 GLY C CA 1
ATOM 4446 C C . GLY C 1 131 ? 1.504 1.369 20.041 1.00 22.19 110 GLY C C 1
ATOM 4447 O O . GLY C 1 131 ? 1.182 1.349 21.224 1.00 22.99 110 GLY C O 1
ATOM 4448 N N . ASP C 1 132 ? 2.287 2.305 19.520 1.00 22.39 111 ASP C N 1
ATOM 4449 C CA . ASP C 1 132 ? 3.014 3.279 20.334 1.00 22.59 111 ASP C CA 1
ATOM 4450 C C . ASP C 1 132 ? 2.154 4.240 21.157 1.00 22.19 111 ASP C C 1
ATOM 4451 O O . ASP C 1 132 ? 2.692 5.023 21.926 1.00 22.21 111 ASP C O 1
ATOM 4456 N N . PHE C 1 133 ? 0.834 4.191 20.999 1.00 21.75 112 PHE C N 1
ATOM 4457 C CA . PHE C 1 133 ? -0.028 5.154 21.684 1.00 21.23 112 PHE C CA 1
ATOM 4458 C C . PHE C 1 133 ? -0.924 4.498 22.723 1.00 21.20 112 PHE C C 1
ATOM 4459 O O . PHE C 1 133 ? -1.595 5.191 23.495 1.00 21.40 112 PHE C O 1
ATOM 4467 N N . GLY C 1 134 ? -0.911 3.162 22.752 1.00 21.00 113 GLY C N 1
ATOM 4468 C CA . GLY C 1 134 ? -1.816 2.383 23.597 1.00 20.76 113 GLY C CA 1
ATOM 4469 C C . GLY C 1 134 ? -3.233 2.876 23.375 1.00 20.75 113 GLY C C 1
ATOM 4470 O O . GLY C 1 134 ? -3.641 3.073 22.236 1.00 20.98 113 GLY C O 1
ATOM 4471 N N . GLY C 1 135 ? -3.964 3.130 24.460 1.00 20.59 114 GLY C N 1
ATOM 4472 C CA . GLY C 1 135 ? -5.324 3.660 24.367 1.00 20.16 114 GLY C CA 1
ATOM 4473 C C . GLY C 1 135 ? -5.412 5.163 24.171 1.00 19.82 114 GLY C C 1
ATOM 4474 O O . GLY C 1 135 ? -6.511 5.723 24.197 1.00 20.03 114 GLY C O 1
ATOM 4475 N N . ASP C 1 136 ? -4.274 5.826 23.964 1.00 19.22 115 ASP C N 1
ATOM 4476 C CA . ASP C 1 136 ? -4.285 7.293 23.829 1.00 18.77 115 ASP C CA 1
ATOM 4477 C C . ASP C 1 136 ? -4.638 7.757 22.397 1.00 18.61 115 ASP C C 1
ATOM 4478 O O . ASP C 1 136 ? -3.797 8.271 21.635 1.00 18.51 115 ASP C O 1
ATOM 4483 N N . LEU C 1 137 ? -5.914 7.556 22.071 1.00 18.86 116 LEU C N 1
ATOM 4484 C CA . LEU C 1 137 ? -6.555 8.033 20.846 1.00 18.69 116 LEU C CA 1
ATOM 4485 C C . LEU C 1 137 ? -6.193 9.475 20.493 1.00 18.78 116 LEU C C 1
ATOM 4486 O O . LEU C 1 137 ? -5.796 9.751 19.351 1.00 18.81 116 LEU C O 1
ATOM 4491 N N . ASP C 1 138 ? -6.296 10.390 21.465 1.00 18.35 117 ASP C N 1
ATOM 4492 C CA . ASP C 1 138 ? -6.055 11.815 21.196 1.00 18.07 117 ASP C CA 1
ATOM 4493 C C . ASP C 1 138 ? -4.632 12.07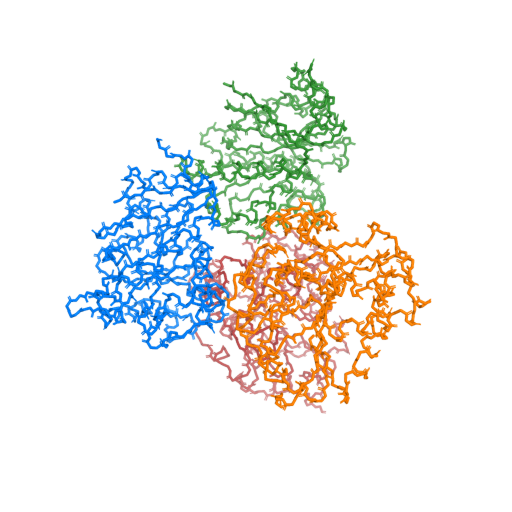3 20.728 1.00 17.51 117 ASP C C 1
ATOM 4494 O O . ASP C 1 138 ? -4.405 12.824 19.776 1.00 17.56 117 ASP C O 1
ATOM 4499 N N . ALA C 1 139 ? -3.675 11.466 21.417 1.00 17.07 118 ALA C N 1
ATOM 4500 C CA . ALA C 1 139 ? -2.271 11.585 21.048 1.00 16.65 118 ALA C CA 1
ATOM 4501 C C . ALA C 1 139 ? -2.016 10.912 19.703 1.00 16.39 118 ALA C C 1
ATOM 4502 O O . ALA C 1 139 ? -1.190 11.378 18.937 1.00 16.62 118 ALA C O 1
ATOM 4504 N N . ALA C 1 140 ? -2.730 9.824 19.419 1.00 16.31 119 ALA C N 1
ATOM 4505 C CA . ALA C 1 140 ? -2.598 9.166 18.122 1.00 16.14 119 ALA C CA 1
ATOM 4506 C C . ALA C 1 140 ? -3.128 10.043 16.960 1.00 16.26 119 ALA C C 1
ATOM 4507 O O . ALA C 1 140 ? -2.531 10.070 15.875 1.00 15.54 119 ALA C O 1
ATOM 4509 N N . ALA C 1 141 ? -4.224 10.774 17.200 1.00 15.73 120 ALA C N 1
ATOM 4510 C CA . ALA C 1 141 ? -4.760 11.701 16.213 0.50 15.67 120 ALA C CA 1
ATOM 4511 C C . ALA C 1 141 ? -3.807 12.875 15.982 1.00 16.26 120 ALA C C 1
ATOM 4512 O O . ALA C 1 141 ? -3.605 13.303 14.840 1.00 15.93 120 ALA C O 1
ATOM 4514 N N . LEU C 1 142 ? -3.204 13.378 17.059 1.00 17.08 121 LEU C N 1
ATOM 4515 C CA . LEU C 1 142 ? -2.265 14.497 16.962 1.00 18.45 121 LEU C CA 1
ATOM 4516 C C . LEU C 1 142 ? -0.973 14.079 16.252 1.00 18.21 121 LEU C C 1
ATOM 4517 O O . LEU C 1 142 ? -0.378 14.859 15.505 1.00 18.26 121 LEU C O 1
ATOM 4522 N N . ALA C 1 143 ? -0.549 12.846 16.491 1.00 17.84 122 ALA C N 1
ATOM 4523 C CA . ALA C 1 143 ? 0.609 12.304 15.807 1.00 17.77 122 ALA C CA 1
ATOM 4524 C C . ALA C 1 143 ? 0.350 12.156 14.296 1.00 17.58 122 ALA C C 1
ATOM 4525 O O . ALA C 1 143 ? 1.275 12.255 13.494 1.00 18.24 122 ALA C O 1
ATOM 4527 N N . TYR C 1 144 ? -0.893 11.909 13.902 1.00 17.47 123 TYR C N 1
ATOM 4528 C CA . TYR C 1 144 ? -1.191 11.857 12.470 1.00 17.17 123 TYR C CA 1
ATOM 4529 C C . TYR C 1 144 ? -1.205 13.229 11.808 1.00 17.64 123 TYR C C 1
ATOM 4530 O O . TYR C 1 144 ? -0.769 13.345 10.660 1.00 17.91 123 TYR C O 1
ATOM 4539 N N A GLU C 1 145 ? -1.680 14.241 12.541 0.50 17.47 124 GLU C N 1
ATOM 4540 N N B GLU C 1 145 ? -1.669 14.277 12.494 0.50 17.80 124 GLU C N 1
ATOM 4541 C CA A GLU C 1 145 ? -1.591 15.643 12.121 0.50 17.65 124 GLU C CA 1
ATOM 4542 C CA B GLU C 1 145 ? -1.541 15.624 11.905 0.50 18.31 124 GLU C CA 1
ATOM 4543 C C A GLU C 1 145 ? -0.143 16.074 11.869 0.50 18.24 124 GLU C C 1
ATOM 4544 C C B GLU C 1 145 ? -0.108 16.162 11.892 0.50 18.58 124 GLU C C 1
ATOM 4545 O O A GLU C 1 145 ? 0.134 16.845 10.949 0.50 18.12 124 GLU C O 1
ATOM 4546 O O B GLU C 1 145 ? 0.196 17.105 11.159 0.50 18.36 124 GLU C O 1
ATOM 4557 N N . GLN C 1 146 ? 0.769 15.570 12.696 1.00 18.81 125 GLN C N 1
ATOM 4558 C CA . GLN C 1 146 ? 2.184 15.879 12.588 1.00 20.01 125 GLN C CA 1
ATOM 4559 C C . GLN C 1 146 ? 2.770 15.171 11.369 1.00 20.07 125 GLN C C 1
ATOM 4560 O O . GLN C 1 146 ? 3.629 15.731 10.670 1.00 20.58 125 GLN C O 1
ATOM 4566 N N . VAL C 1 147 ? 2.297 13.949 11.116 1.00 19.37 126 VAL C N 1
ATOM 4567 C CA . VAL C 1 147 ? 2.696 13.215 9.921 1.00 19.13 126 VAL C CA 1
ATOM 4568 C C . VAL C 1 147 ? 2.312 14.024 8.672 1.00 19.05 126 VAL C C 1
ATOM 4569 O O . VAL C 1 147 ? 3.127 14.203 7.777 1.00 18.83 126 VAL C O 1
ATOM 4573 N N . LEU C 1 148 ? 1.076 14.512 8.619 1.00 19.03 127 LEU C N 1
ATOM 4574 C CA . LEU C 1 148 ? 0.651 15.328 7.486 1.00 19.49 127 LEU C CA 1
ATOM 4575 C C . LEU C 1 148 ? 1.452 16.618 7.342 1.00 20.17 127 LEU C C 1
ATOM 4576 O O . LEU C 1 148 ? 1.823 16.990 6.227 1.00 20.88 127 LEU C O 1
ATOM 4581 N N . ALA C 1 149 ? 1.726 17.290 8.458 1.00 20.71 128 ALA C N 1
ATOM 4582 C CA . ALA C 1 149 ? 2.517 18.524 8.448 1.00 21.42 128 ALA C CA 1
ATOM 4583 C C . ALA C 1 149 ? 3.972 18.325 7.978 1.00 22.39 128 ALA C C 1
ATOM 4584 O O . ALA C 1 149 ? 4.544 19.205 7.318 1.00 22.42 128 ALA C O 1
ATOM 4586 N N . ALA C 1 150 ? 4.560 17.169 8.299 1.00 23.07 129 ALA C N 1
ATOM 4587 C CA . ALA C 1 150 ? 5.898 16.834 7.802 1.00 23.99 129 ALA C CA 1
ATOM 4588 C C . ALA C 1 150 ? 5.900 16.566 6.290 1.00 24.72 129 ALA C C 1
ATOM 4589 O O . ALA C 1 150 ? 6.812 17.014 5.573 1.00 25.27 129 ALA C O 1
ATOM 4591 N N . SER C 1 151 ? 4.884 15.846 5.810 1.00 25.15 130 SER C N 1
ATOM 4592 C CA . SER C 1 151 ? 4.698 15.604 4.376 1.00 25.68 130 SER C CA 1
ATOM 4593 C C . SER C 1 151 ? 4.246 16.831 3.571 1.00 26.18 130 SER C C 1
ATOM 4594 O O . SER C 1 151 ? 4.245 16.791 2.345 1.00 26.40 130 SER C O 1
ATOM 4597 N N . ALA C 1 152 ? 3.862 17.911 4.246 1.00 26.67 131 ALA C N 1
ATOM 4598 C CA . ALA C 1 152 ? 3.304 19.076 3.567 1.00 27.48 131 ALA C CA 1
ATOM 4599 C C . ALA C 1 152 ? 4.402 19.939 2.974 1.00 28.44 131 ALA C C 1
ATOM 4600 O O . ALA C 1 152 ? 5.537 19.911 3.446 1.00 28.48 131 ALA C O 1
ATOM 4602 N N . ALA C 1 153 ? 4.067 20.698 1.930 1.00 29.40 132 ALA C N 1
ATOM 4603 C CA . ALA C 1 153 ? 4.975 21.727 1.429 1.00 30.17 132 ALA C CA 1
ATOM 4604 C C . ALA C 1 153 ? 5.275 22.642 2.601 1.00 30.75 132 ALA C C 1
ATOM 4605 O O . ALA C 1 153 ? 4.426 22.793 3.493 1.00 30.72 132 ALA C O 1
ATOM 4607 N N . PRO C 1 154 ? 6.484 23.241 2.632 1.00 31.39 133 PRO C N 1
ATOM 4608 C CA . PRO C 1 154 ? 6.798 24.129 3.765 1.00 31.44 133 PRO C CA 1
ATOM 4609 C C . PRO C 1 154 ? 5.718 25.195 3.924 1.00 31.50 133 PRO C C 1
ATOM 4610 O O . PRO C 1 154 ? 5.339 25.844 2.941 1.00 31.69 133 PRO C O 1
ATOM 4614 N N . GLY C 1 155 ? 5.186 25.327 5.140 1.00 31.30 134 GLY C N 1
ATOM 4615 C CA . GLY C 1 155 ? 4.169 26.337 5.427 1.00 30.76 134 GLY C CA 1
ATOM 4616 C C . GLY C 1 155 ? 2.726 25.850 5.465 1.00 30.61 134 GLY C C 1
ATOM 4617 O O . GLY C 1 155 ? 1.835 26.584 5.919 1.00 30.78 134 GLY C O 1
ATOM 4618 N N . ASP C 1 156 ? 2.488 24.620 4.996 1.00 29.82 135 ASP C N 1
ATOM 4619 C CA . ASP C 1 156 ? 1.137 24.068 4.914 1.00 28.89 135 ASP C CA 1
ATOM 4620 C C . ASP C 1 156 ? 0.838 23.133 6.080 1.00 27.93 135 ASP C C 1
ATOM 4621 O O . ASP C 1 156 ? 1.757 22.539 6.644 1.00 28.37 135 ASP C O 1
ATOM 4626 N N . PRO C 1 157 ? -0.448 23.003 6.452 1.00 26.66 136 PRO C N 1
ATOM 4627 C CA . PRO C 1 157 ? -0.851 22.066 7.500 1.00 25.61 136 PRO C CA 1
ATOM 4628 C C . PRO C 1 157 ? -0.897 20.594 7.035 1.00 24.83 136 PRO C C 1
ATOM 4629 O O . PRO C 1 157 ? -0.833 19.683 7.868 1.00 24.43 136 PRO C O 1
ATOM 4633 N N . ALA C 1 158 ? -1.008 20.373 5.724 1.00 23.73 137 ALA C N 1
ATOM 4634 C CA . ALA C 1 158 ? -1.099 19.030 5.158 1.00 22.55 137 ALA C CA 1
ATOM 4635 C C . ALA C 1 158 ? -0.717 19.058 3.667 1.00 22.31 137 ALA C C 1
ATOM 4636 O O . ALA C 1 158 ? -0.619 20.140 3.075 1.00 22.26 137 ALA C O 1
ATOM 4638 N N . PRO C 1 159 ? -0.471 17.879 3.058 1.00 21.50 138 PRO C N 1
ATOM 4639 C CA . PRO C 1 159 ? -0.194 17.891 1.621 1.00 21.42 138 PRO C CA 1
ATOM 4640 C C . PRO C 1 159 ? -1.416 18.310 0.796 1.00 21.05 138 PRO C C 1
ATOM 4641 O O . PRO C 1 159 ? -2.563 18.220 1.257 1.00 20.47 138 PRO C O 1
ATOM 4645 N N . ASN C 1 160 ? -1.150 18.780 -0.412 1.00 20.57 139 ASN C N 1
ATOM 4646 C CA . ASN C 1 160 ? -2.195 19.005 -1.379 1.00 20.33 139 ASN C CA 1
ATOM 4647 C C . ASN C 1 160 ? -2.460 17.683 -2.107 1.00 19.35 139 ASN C C 1
ATOM 4648 O O . ASN C 1 160 ? -1.866 17.396 -3.138 1.00 19.03 139 ASN C O 1
ATOM 4653 N N . PHE C 1 161 ? -3.350 16.879 -1.541 1.00 18.35 140 PHE C N 1
ATOM 4654 C CA . PHE C 1 161 ? -3.595 15.534 -2.036 1.00 17.65 140 PHE C CA 1
ATOM 4655 C C . PHE C 1 161 ? -4.064 15.619 -3.490 1.00 17.39 140 PHE C C 1
ATOM 4656 O O . PHE C 1 161 ? -4.696 16.603 -3.885 1.00 17.52 140 PHE C O 1
ATOM 4664 N N . ASP C 1 162 ? -3.736 14.608 -4.287 1.00 16.77 141 ASP C N 1
ATOM 4665 C CA . ASP C 1 162 ? -4.236 14.542 -5.661 1.00 15.95 141 ASP C CA 1
ATOM 4666 C C . ASP C 1 162 ? -5.637 13.967 -5.709 1.00 15.38 141 ASP C C 1
ATOM 4667 O O . ASP C 1 162 ? -6.515 14.528 -6.364 1.00 15.64 141 ASP C O 1
ATOM 4672 N N . VAL C 1 163 ? -5.848 12.847 -5.025 1.00 14.49 142 VAL C N 1
ATOM 4673 C CA . VAL C 1 163 ? -7.166 12.244 -4.972 1.00 13.60 142 VAL C CA 1
ATOM 4674 C C . VAL C 1 163 ? -7.437 11.755 -3.551 1.00 13.98 142 VAL C C 1
ATOM 4675 O O . VAL C 1 163 ? -6.635 11.000 -2.990 1.00 14.10 142 VAL C O 1
ATOM 4679 N N . HIS C 1 164 ? -8.553 12.197 -2.970 1.00 13.07 143 HIS C N 1
ATOM 4680 C CA . HIS C 1 164 ? -9.064 11.600 -1.734 1.00 12.71 143 HIS C CA 1
ATOM 4681 C C . HIS C 1 164 ? -10.233 10.685 -2.092 1.00 12.49 143 HIS C C 1
ATOM 4682 O O . HIS C 1 164 ? -11.264 11.161 -2.593 1.00 12.19 143 HIS C O 1
ATOM 4689 N N . LEU C 1 165 ? -10.083 9.392 -1.829 1.00 12.42 144 LEU C N 1
ATOM 4690 C CA . LEU C 1 165 ? -11.165 8.428 -2.009 1.00 13.02 144 LEU C CA 1
ATOM 4691 C C . LEU C 1 165 ? -12.083 8.392 -0.787 1.00 13.71 144 LEU C C 1
ATOM 4692 O O . LEU C 1 165 ? -11.611 8.563 0.340 1.00 14.25 144 LEU C O 1
ATOM 4697 N N . LEU C 1 166 ? -13.377 8.141 -1.012 1.00 13.63 145 LEU C N 1
ATOM 4698 C CA . LEU C 1 166 ? -14.371 8.112 0.062 1.00 13.65 145 LEU C CA 1
ATOM 4699 C C . LEU C 1 166 ? -15.477 7.138 -0.221 1.00 13.96 145 LEU C C 1
ATOM 4700 O O . LEU C 1 166 ? -15.881 6.954 -1.379 1.00 14.52 145 LEU C O 1
ATOM 4705 N N . GLY C 1 167 ? -15.959 6.515 0.851 1.00 14.50 146 GLY C N 1
ATOM 4706 C CA . GLY C 1 167 ? -17.281 5.894 0.874 1.00 14.57 146 GLY C CA 1
ATOM 4707 C C . GLY C 1 167 ? -18.215 6.888 1.549 1.00 15.49 146 GLY C C 1
ATOM 4708 O O . GLY C 1 167 ? -17.770 7.922 2.091 1.00 15.89 146 GLY C O 1
ATOM 4709 N N . MET C 1 168 ? -19.513 6.609 1.510 1.00 16.06 147 MET C N 1
ATOM 4710 C CA . MET C 1 168 ? -20.492 7.416 2.239 1.00 16.59 147 MET C CA 1
ATOM 4711 C C . MET C 1 168 ? -21.427 6.442 2.944 1.00 17.16 147 MET C C 1
ATOM 4712 O O . MET C 1 168 ? -21.742 5.385 2.399 1.00 17.55 147 MET C O 1
ATOM 4717 N N . GLY C 1 169 ? -21.858 6.777 4.155 1.00 17.43 148 GLY C N 1
ATOM 4718 C CA . GLY C 1 169 ? -22.776 5.905 4.888 1.00 17.84 148 GLY C CA 1
ATOM 4719 C C . GLY C 1 169 ? -24.214 6.331 4.644 1.00 18.29 148 GLY C C 1
ATOM 4720 O O . GLY C 1 169 ? -24.446 7.392 4.065 1.00 18.27 148 GLY C O 1
ATOM 4721 N N . PRO C 1 170 ? -25.196 5.523 5.103 1.00 18.75 149 PRO C N 1
ATOM 4722 C CA . PRO C 1 170 ? -26.610 5.855 4.843 1.00 18.85 149 PRO C CA 1
ATOM 4723 C C . PRO C 1 170 ? -27.093 7.162 5.490 1.00 19.38 149 PRO C C 1
ATOM 4724 O O . PRO C 1 170 ? -28.177 7.659 5.130 1.00 19.79 149 PRO C O 1
ATOM 4728 N N . GLU C 1 171 ? -26.303 7.731 6.405 1.00 19.24 150 GLU C N 1
ATOM 4729 C CA . GLU C 1 171 ? -26.618 9.061 6.949 1.00 19.14 150 GLU C CA 1
ATOM 4730 C C . GLU C 1 171 ? -25.743 10.159 6.326 1.00 18.74 150 GLU C C 1
ATOM 4731 O O . GLU C 1 171 ? -25.797 11.325 6.723 1.00 18.94 150 GLU C O 1
ATOM 4737 N N . GLY C 1 172 ? -24.924 9.791 5.350 1.00 18.02 151 GLY C N 1
ATOM 4738 C CA . GLY C 1 172 ? -24.116 10.803 4.686 1.00 17.73 151 GLY C CA 1
ATOM 4739 C C . GLY C 1 172 ? -22.726 11.017 5.266 1.00 17.17 151 GLY C C 1
ATOM 4740 O O . GLY C 1 172 ? -21.983 11.880 4.783 1.00 16.65 151 GLY C O 1
ATOM 4741 N N . HIS C 1 173 ? -22.374 10.225 6.285 1.00 16.71 152 HIS C N 1
ATOM 4742 C CA . HIS C 1 173 ? -21.055 10.328 6.931 1.00 15.74 152 HIS C CA 1
ATOM 4743 C C . HIS C 1 173 ? -19.973 9.910 5.964 1.00 15.17 152 HIS C C 1
ATOM 4744 O O . HIS C 1 173 ? -20.148 8.954 5.221 1.00 15.13 152 HIS C O 1
ATOM 4751 N N . ILE C 1 174 ? -18.867 10.654 5.958 1.00 15.29 153 ILE C N 1
ATOM 4752 C CA . ILE C 1 174 ? -17.663 10.248 5.224 1.00 14.99 153 ILE C CA 1
ATOM 4753 C C . ILE C 1 174 ? -16.467 10.248 6.174 1.00 14.96 153 ILE C C 1
ATOM 4754 O O . ILE C 1 174 ? -16.486 10.938 7.206 1.00 15.01 153 ILE C O 1
ATOM 4759 N N . ASN C 1 175 ? -15.437 9.471 5.835 1.00 14.67 154 ASN C N 1
ATOM 4760 C CA . ASN C 1 175 ? -14.359 9.174 6.780 1.00 14.42 154 ASN C CA 1
ATOM 4761 C C . ASN C 1 175 ? -15.013 8.732 8.107 1.00 14.66 154 ASN C C 1
ATOM 4762 O O . ASN C 1 175 ? -15.790 7.780 8.117 1.00 14.80 154 ASN C O 1
ATOM 4767 N N . SER C 1 176 ? -14.725 9.424 9.205 1.00 15.15 155 SER C N 1
ATOM 4768 C CA . SER C 1 176 ? -15.467 9.205 10.440 1.00 15.49 155 SER C CA 1
ATOM 4769 C C . SER C 1 176 ? -16.080 10.510 10.945 1.00 15.73 155 SER C C 1
ATOM 4770 O O . SER C 1 176 ? -16.120 10.782 12.152 1.00 16.10 155 SER C O 1
ATOM 4773 N N . LEU C 1 177 ? -16.555 11.312 9.993 1.00 16.09 156 LEU C N 1
ATOM 4774 C CA . LEU C 1 177 ? -17.242 12.559 10.283 1.00 16.14 156 LEU C CA 1
ATOM 4775 C C . LEU C 1 177 ? -18.744 12.293 10.228 1.00 17.08 156 LEU C C 1
ATOM 4776 O O . LEU C 1 177 ? -19.302 11.992 9.152 1.00 17.76 156 LEU C O 1
ATOM 4781 N N . PHE C 1 178 ? -19.393 12.353 11.392 1.00 16.95 157 PHE C N 1
ATOM 4782 C CA . PHE C 1 178 ? -20.830 12.089 11.475 1.00 16.79 157 PHE C CA 1
ATOM 4783 C C . PHE C 1 178 ? -21.659 13.379 11.608 1.00 16.94 157 PHE C C 1
ATOM 4784 O O . PHE C 1 178 ? -21.120 14.444 11.955 1.00 16.69 157 PHE C O 1
ATOM 4792 N N . PRO C 1 179 ? -22.972 13.294 11.315 1.00 17.67 158 PRO C N 1
ATOM 4793 C CA . PRO C 1 179 ? -23.869 14.440 11.461 1.00 17.95 158 PRO C CA 1
ATOM 4794 C C . PRO C 1 179 ? -23.770 15.028 12.861 1.00 18.93 158 PRO C C 1
ATOM 4795 O O . PRO C 1 179 ? -23.652 14.267 13.830 1.00 19.51 158 PRO C O 1
ATOM 4799 N N . HIS C 1 180 ? -23.776 16.359 12.961 1.00 19.59 159 HIS C N 1
ATOM 4800 C CA . HIS C 1 180 ? -23.850 17.057 14.250 1.00 21.10 159 HIS C CA 1
ATOM 4801 C C . HIS C 1 180 ? -22.581 16.933 15.106 1.00 21.18 159 HIS C C 1
ATOM 4802 O O . HIS C 1 180 ? -22.474 17.580 16.160 1.00 21.52 159 HIS C O 1
ATOM 4809 N N . SER C 1 181 ? -21.610 16.140 14.639 1.00 20.97 160 SER C N 1
ATOM 4810 C CA . SER C 1 181 ? -20.374 15.924 15.396 1.00 20.19 160 SER C CA 1
ATOM 4811 C C . SER C 1 181 ? -19.494 17.169 15.432 1.00 19.90 160 SER C C 1
ATOM 4812 O O . SER C 1 181 ? -19.547 18.000 14.527 1.00 19.68 160 SER C O 1
ATOM 4815 N N . PRO C 1 182 ? -18.693 17.312 16.504 1.00 19.97 161 PRO C N 1
ATOM 4816 C CA . PRO C 1 182 ? -17.665 18.346 16.518 1.00 19.95 161 PRO C CA 1
ATOM 4817 C C . PRO C 1 182 ? -16.631 18.068 15.417 1.00 19.75 161 PRO C C 1
ATOM 4818 O O . PRO C 1 182 ? -16.061 19.018 14.854 1.00 20.07 161 PRO C O 1
ATOM 4822 N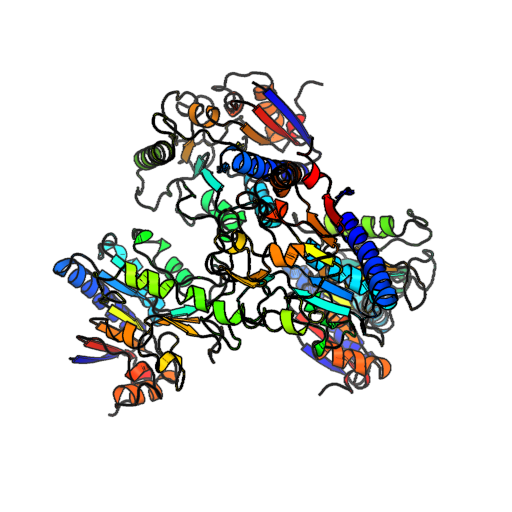 N . ALA C 1 183 ? -16.419 16.783 15.120 1.00 19.10 162 ALA C N 1
ATOM 4823 C CA . ALA C 1 183 ? -15.562 16.348 14.013 1.00 19.59 162 ALA C CA 1
ATOM 4824 C C . ALA C 1 183 ? -15.941 17.019 12.694 1.00 19.18 162 ALA C C 1
ATOM 4825 O O . ALA C 1 183 ? -15.088 17.631 12.049 1.00 19.92 162 ALA C O 1
ATOM 4827 N N . VAL C 1 184 ? -17.202 16.922 12.294 1.00 18.60 163 VAL C N 1
ATOM 4828 C CA . VAL C 1 184 ? -17.612 17.556 11.041 1.00 18.64 163 VAL C CA 1
ATOM 4829 C C . VAL C 1 184 ? -17.551 19.099 11.064 1.00 19.12 163 VAL C C 1
ATOM 4830 O O . VAL C 1 184 ? -17.455 19.732 10.005 1.00 19.02 163 VAL C O 1
ATOM 4834 N N . LEU C 1 185 ? -17.597 19.699 12.256 1.00 19.89 164 LEU C N 1
ATOM 4835 C CA . LEU C 1 185 ? -17.472 21.158 12.375 1.00 20.43 164 LEU C CA 1
ATOM 4836 C C . LEU C 1 185 ? -16.025 21.675 12.500 1.00 20.59 164 LEU C C 1
ATOM 4837 O O . LEU C 1 185 ? -15.774 22.869 12.308 1.00 20.76 164 LEU C O 1
ATOM 4842 N N . GLU C 1 186 ? -15.075 20.789 12.806 1.00 21.16 165 GLU C N 1
ATOM 4843 C CA . GLU C 1 186 ? -13.671 21.193 12.917 1.00 21.20 165 GLU C CA 1
ATOM 4844 C C . GLU C 1 186 ? -13.217 21.970 11.695 1.00 21.57 165 GLU C C 1
ATOM 4845 O O . GLU C 1 186 ? -13.364 21.499 10.564 1.00 21.27 165 GLU C O 1
ATOM 4851 N N . SER C 1 187 ? -12.674 23.165 11.925 1.00 22.02 166 SER C N 1
ATOM 4852 C CA . SER C 1 187 ? -12.226 24.016 10.827 1.00 22.67 166 SER C CA 1
ATOM 4853 C C . SER C 1 187 ? -10.736 24.398 10.881 1.00 22.70 166 SER C C 1
ATOM 4854 O O . SER C 1 187 ? -10.263 25.150 10.026 1.00 23.22 166 SER C O 1
ATOM 4857 N N . THR C 1 188 ? -9.989 23.883 11.857 1.00 22.86 167 THR C N 1
ATOM 4858 C CA . THR C 1 188 ? -8.549 24.192 11.932 1.00 23.02 167 THR C CA 1
ATOM 4859 C C . THR C 1 188 ? -7.641 22.959 11.882 1.00 22.54 167 THR C C 1
ATOM 4860 O O . THR C 1 188 ? -6.588 22.993 11.247 1.00 22.56 167 THR C O 1
ATOM 4864 N N . ARG C 1 189 ? -8.031 21.889 12.566 1.00 21.66 168 ARG C N 1
ATOM 4865 C CA . ARG C 1 189 ? -7.185 20.695 12.603 1.00 21.30 168 ARG C CA 1
ATOM 4866 C C . ARG C 1 189 ? -7.396 19.848 11.344 1.00 19.95 168 ARG C C 1
ATOM 4867 O O . ARG C 1 189 ? -8.485 19.833 10.778 1.00 19.25 168 ARG C O 1
ATOM 4875 N N . MET C 1 190 ? -6.347 19.156 10.912 1.00 18.82 169 MET C N 1
ATOM 4876 C CA . MET C 1 190 ? -6.442 18.250 9.768 1.00 17.80 169 MET C CA 1
ATOM 4877 C C . MET C 1 190 ? -6.971 16.886 10.178 1.00 17.17 169 MET C C 1
ATOM 4878 O O . MET C 1 190 ? -7.608 16.187 9.388 1.00 16.84 169 MET C O 1
ATOM 4883 N N . VAL C 1 191 ? -6.690 16.508 11.421 1.00 16.46 170 VAL C N 1
ATOM 4884 C CA . VAL C 1 191 ? -6.979 15.173 11.921 1.00 16.10 170 VAL C CA 1
ATOM 4885 C C . VAL C 1 191 ? -7.583 15.305 13.319 1.00 16.30 170 VAL C C 1
ATOM 4886 O O . VAL C 1 191 ? -7.063 16.050 14.152 1.00 16.02 170 VAL C O 1
ATOM 4890 N N . VAL C 1 192 ? -8.676 14.596 13.570 1.00 16.04 171 VAL C N 1
ATOM 4891 C CA . VAL C 1 192 ? -9.227 14.521 14.925 1.00 16.08 171 VAL C CA 1
ATOM 4892 C C . VAL C 1 192 ? -9.485 13.084 15.353 1.00 16.23 171 VAL C C 1
ATOM 4893 O O . VAL C 1 192 ? -9.571 12.166 14.532 1.00 15.98 171 VAL C O 1
ATOM 4897 N N . ALA C 1 193 ? -9.598 12.911 16.660 1.00 16.56 172 ALA C N 1
ATOM 4898 C CA . ALA C 1 193 ? -9.969 11.659 17.256 1.00 16.93 172 ALA C CA 1
ATOM 4899 C C . ALA C 1 193 ? -11.486 11.645 17.359 1.00 17.54 172 ALA C C 1
ATOM 4900 O O . ALA C 1 193 ? -12.097 12.687 17.603 1.00 17.81 172 ALA C O 1
ATOM 4902 N N . VAL C 1 194 ? -12.088 10.474 17.154 1.00 17.75 173 VAL C N 1
ATOM 4903 C CA . VAL C 1 194 ? -13.517 10.273 17.367 1.00 18.58 173 VAL C CA 1
ATOM 4904 C C . VAL C 1 194 ? -13.688 9.126 18.366 1.00 19.30 173 VAL C C 1
ATOM 4905 O O . VAL C 1 194 ? -13.268 8.006 18.097 1.00 18.56 173 VAL C O 1
ATOM 4909 N N . ASP C 1 195 ? -14.294 9.404 19.522 1.00 20.96 174 ASP C N 1
ATOM 4910 C CA . ASP C 1 195 ? -14.471 8.355 20.538 1.00 22.57 174 ASP C CA 1
ATOM 4911 C C . ASP C 1 195 ? -15.893 7.826 20.620 1.00 23.05 174 ASP C C 1
ATOM 4912 O O . ASP C 1 195 ? -16.196 7.006 21.484 1.00 23.73 174 ASP C O 1
ATOM 4917 N N . ASP C 1 196 ? -16.770 8.289 19.731 1.00 23.81 175 ASP C N 1
ATOM 4918 C CA . ASP C 1 196 ? -18.203 8.015 19.883 1.00 23.95 175 ASP C CA 1
ATOM 4919 C C . ASP C 1 196 ? -18.950 7.623 18.595 1.00 23.85 175 ASP C C 1
ATOM 4920 O O . ASP C 1 196 ? -20.153 7.871 18.465 1.00 23.72 175 ASP C O 1
ATOM 4925 N N . SER C 1 197 ? -18.253 6.992 17.654 1.00 23.29 176 SER C N 1
ATOM 4926 C CA . SER C 1 197 ? -18.884 6.652 16.390 1.00 22.68 176 SER C CA 1
ATOM 4927 C C . SER C 1 197 ? -20.159 5.853 16.639 1.00 22.40 176 SER C C 1
ATOM 4928 O O . SER C 1 197 ? -20.131 4.886 17.392 1.00 22.39 176 SER C O 1
ATOM 4931 N N . PRO C 1 198 ? -21.285 6.263 16.011 1.00 22.35 177 PRO C N 1
ATOM 4932 C CA . PRO C 1 198 ? -22.520 5.468 16.155 1.00 22.40 177 PRO C CA 1
ATOM 4933 C C . PRO C 1 198 ? -22.392 4.128 15.462 1.00 22.67 177 PRO C C 1
ATOM 4934 O O . PRO C 1 198 ? -23.142 3.191 15.774 1.00 22.94 177 PRO C O 1
ATOM 4938 N N . LYS C 1 199 ? -21.445 4.036 14.529 1.00 22.62 178 LYS C N 1
ATOM 4939 C CA . LYS C 1 199 ? -21.182 2.789 13.828 1.00 22.45 178 LYS C CA 1
ATOM 4940 C C . LYS C 1 199 ? -19.900 2.153 14.381 1.00 22.59 178 LYS C C 1
ATOM 4941 O O . LYS C 1 199 ? -18.848 2.812 14.419 1.00 22.73 178 LYS C O 1
ATOM 4947 N N . PRO C 1 200 ? -19.978 0.871 14.802 1.00 22.59 179 PRO C N 1
ATOM 4948 C CA . PRO C 1 200 ? -18.811 0.201 15.392 1.00 22.46 179 PRO C CA 1
ATOM 4949 C C . PRO C 1 200 ? -17.669 0.027 14.385 1.00 22.23 179 PRO C C 1
ATOM 4950 O O . PRO C 1 200 ? -17.924 -0.093 13.188 1.00 22.25 179 PRO C O 1
ATOM 4954 N N . PRO C 1 201 ? -16.405 0.060 14.864 1.00 22.08 180 PRO C N 1
ATOM 4955 C CA . PRO C 1 201 ? -16.022 0.259 16.264 1.00 21.32 180 PRO C CA 1
ATOM 4956 C C . PRO C 1 201 ? -16.142 1.736 16.673 1.00 20.96 180 PRO C C 1
ATOM 4957 O O . PRO C 1 201 ? -16.065 2.621 15.813 1.00 21.29 180 PRO C O 1
ATOM 4961 N N . PRO C 1 202 ? -16.345 2.016 17.976 1.00 20.33 181 PRO C N 1
ATOM 4962 C CA . PRO C 1 202 ? -16.630 3.404 18.367 1.00 19.45 181 PRO C CA 1
ATOM 4963 C C . PRO C 1 202 ? -15.465 4.387 18.229 1.00 18.98 181 PRO C C 1
ATOM 4964 O O . PRO C 1 202 ? -15.701 5.602 18.084 1.00 19.30 181 PRO C O 1
ATOM 4968 N N . ARG C 1 203 ? -14.232 3.890 18.297 1.00 17.98 182 ARG C N 1
ATOM 4969 C CA . ARG C 1 203 ? -13.060 4.767 18.262 1.00 17.58 182 ARG C CA 1
ATOM 4970 C C . ARG C 1 203 ? -12.463 4.852 16.854 1.00 16.86 182 ARG C C 1
ATOM 4971 O O . ARG C 1 203 ? -12.204 3.818 16.227 1.00 16.13 182 ARG C O 1
ATOM 4979 N N . ARG C 1 204 ? -12.247 6.076 16.374 1.00 15.93 183 ARG C N 1
ATOM 4980 C CA . ARG C 1 204 ? -11.617 6.289 15.071 1.00 16.11 183 ARG C CA 1
ATOM 4981 C C . ARG C 1 204 ? -10.736 7.518 15.030 1.00 16.10 183 ARG C C 1
ATOM 4982 O O . ARG C 1 204 ? -10.903 8.455 15.822 1.00 16.29 183 ARG C O 1
ATOM 4990 N N . ILE C 1 205 ? -9.801 7.490 14.083 1.00 15.65 184 ILE C N 1
ATOM 4991 C CA . ILE C 1 205 ? -8.961 8.627 13.745 1.00 15.29 184 ILE C CA 1
ATOM 4992 C C . ILE C 1 205 ? -9.453 9.040 12.377 1.00 14.95 184 ILE C C 1
ATOM 4993 O O . ILE C 1 205 ? -9.772 8.183 11.564 1.00 15.13 184 ILE C O 1
ATOM 4998 N N . THR C 1 206 ? -9.584 10.341 12.133 1.00 14.89 185 THR C N 1
ATOM 4999 C CA . THR C 1 206 ? -10.183 10.796 10.871 1.00 14.78 185 THR C CA 1
ATOM 5000 C C . THR C 1 206 ? -9.620 12.120 10.377 1.00 14.74 185 THR C C 1
ATOM 5001 O O . THR C 1 206 ? -9.343 13.008 11.175 1.00 14.69 185 THR C O 1
ATOM 5005 N N . LEU C 1 207 ? -9.477 12.242 9.058 1.00 14.14 186 LEU C N 1
ATOM 5006 C CA . LEU C 1 207 ? -9.239 13.528 8.436 1.00 13.71 186 LEU C CA 1
ATOM 5007 C C . LEU C 1 207 ? -10.519 14.337 8.569 1.00 13.65 186 LEU C C 1
ATOM 5008 O O . LEU C 1 207 ? -11.612 13.766 8.620 1.00 12.67 186 LEU C O 1
ATOM 5013 N N . THR C 1 208 ? -10.370 15.662 8.601 1.00 13.96 187 THR C N 1
ATOM 5014 C CA . THR C 1 208 ? -11.501 16.578 8.767 1.00 14.85 187 THR C CA 1
ATOM 5015 C C . THR C 1 208 ? -11.881 17.157 7.395 1.00 15.78 187 THR C C 1
ATOM 5016 O O . THR C 1 208 ? -11.175 16.914 6.392 1.00 16.39 187 THR C O 1
ATOM 5020 N N . LEU C 1 209 ? -12.967 17.929 7.337 1.00 15.35 188 LEU C N 1
ATOM 5021 C CA . LEU C 1 209 ? -13.332 18.590 6.090 1.00 15.93 188 LEU C CA 1
ATOM 5022 C C . LEU C 1 209 ? -12.234 19.489 5.520 1.00 16.02 188 LEU C C 1
ATOM 5023 O O . LEU C 1 209 ? -11.995 19.453 4.324 1.00 17.18 188 LEU C O 1
ATOM 5028 N N . PRO C 1 210 ? -11.568 20.309 6.355 1.00 16.27 189 PRO C N 1
ATOM 5029 C CA . PRO C 1 210 ? -10.473 21.087 5.772 1.00 16.44 189 PRO C CA 1
ATOM 5030 C C . PRO C 1 210 ? -9.394 20.223 5.135 1.00 16.31 189 PRO C C 1
ATOM 5031 O O . PRO C 1 210 ? -8.828 20.624 4.126 1.00 16.97 189 PRO C O 1
ATOM 5035 N N . ALA C 1 211 ? -9.113 19.059 5.717 1.00 16.19 190 ALA C N 1
ATOM 5036 C CA . ALA C 1 211 ? -8.103 18.148 5.174 1.00 16.16 190 ALA C CA 1
ATOM 5037 C C . ALA C 1 211 ? -8.591 17.596 3.825 1.00 15.81 190 ALA C C 1
ATOM 5038 O O . ALA C 1 211 ? -7.849 17.591 2.839 1.00 15.87 190 ALA C O 1
ATOM 5040 N N . ILE C 1 212 ? -9.849 17.161 3.795 1.00 15.83 191 ILE C N 1
ATOM 5041 C CA . ILE C 1 212 ? -10.490 16.660 2.574 1.00 15.67 191 ILE C CA 1
ATOM 5042 C C . ILE C 1 212 ? -10.493 17.743 1.495 1.00 16.00 191 ILE C C 1
ATOM 5043 O O . ILE C 1 212 ? -10.237 17.451 0.324 1.00 15.31 191 ILE C O 1
ATOM 5048 N N . GLN C 1 213 ? -10.781 18.986 1.900 1.00 16.09 192 GLN C N 1
ATOM 5049 C CA . GLN C 1 213 ? -10.934 20.086 0.946 1.00 16.56 192 GLN C CA 1
ATOM 5050 C C . GLN C 1 213 ? -9.608 20.564 0.386 1.00 16.75 192 GLN C C 1
ATOM 5051 O O . GLN C 1 213 ? -9.587 21.334 -0.565 1.00 17.00 192 GLN C O 1
ATOM 5057 N N . ARG C 1 214 ? -8.501 20.087 0.943 1.00 17.56 193 ARG C N 1
ATOM 5058 C CA . ARG C 1 214 ? -7.194 20.372 0.349 1.00 18.33 193 ARG C CA 1
ATOM 5059 C C . ARG C 1 214 ? -6.953 19.579 -0.938 1.00 18.22 193 ARG C C 1
ATOM 5060 O O . ARG C 1 214 ? -6.111 19.970 -1.757 1.00 18.64 193 ARG C O 1
ATOM 5068 N N . SER C 1 215 ? -7.668 18.465 -1.105 1.00 17.71 194 SER C N 1
ATOM 5069 C CA . SER C 1 215 ? -7.419 17.560 -2.236 1.00 17.39 194 SER C CA 1
ATOM 5070 C C . SER C 1 215 ? -7.839 18.182 -3.560 1.00 17.54 194 SER C C 1
ATOM 5071 O O . SER C 1 215 ? -8.888 18.841 -3.646 1.00 17.18 194 SER C O 1
ATOM 5074 N N . ARG C 1 216 ? -7.026 17.974 -4.592 1.00 17.52 195 ARG C N 1
ATOM 5075 C CA . ARG C 1 216 ? -7.404 18.406 -5.934 1.00 18.00 195 ARG C CA 1
ATOM 5076 C C . ARG C 1 216 ? -8.737 17.789 -6.315 1.00 17.62 195 ARG C C 1
ATOM 5077 O O . ARG C 1 216 ? -9.599 18.470 -6.879 1.00 17.77 195 ARG C O 1
ATOM 5085 N N . GLU C 1 217 ? -8.895 16.502 -5.996 1.00 17.03 196 GLU C N 1
ATOM 5086 C CA . GLU C 1 217 ? -10.087 15.751 -6.360 1.00 17.05 196 GLU C CA 1
ATOM 5087 C C . GLU C 1 217 ? -10.572 14.913 -5.197 1.00 16.35 196 GLU C C 1
ATOM 5088 O O . GLU C 1 217 ? -9.780 14.342 -4.449 1.00 16.68 196 GLU C O 1
ATOM 5094 N N . VAL C 1 218 ? -11.886 14.833 -5.066 1.00 15.16 197 VAL C N 1
ATOM 5095 C CA . VAL C 1 218 ? -12.509 13.985 -4.067 1.00 14.54 197 VAL C CA 1
ATOM 5096 C C . VAL C 1 218 ? -13.482 13.072 -4.798 1.00 14.16 197 VAL C C 1
ATOM 5097 O O . VAL C 1 218 ? -14.318 13.542 -5.575 1.00 14.45 197 VAL C O 1
ATOM 5101 N N . TRP C 1 219 ? -13.366 11.772 -4.568 1.00 13.67 198 TRP C N 1
ATOM 5102 C CA . TRP C 1 219 ? -14.218 10.805 -5.244 1.00 13.65 198 TRP C CA 1
ATOM 5103 C C . TRP C 1 219 ? -15.021 10.018 -4.226 1.00 13.54 198 TRP C C 1
ATOM 5104 O O . TRP C 1 219 ? -14.448 9.414 -3.318 1.00 14.21 198 TRP C O 1
ATOM 5115 N N . LEU C 1 220 ? -16.338 10.026 -4.390 1.00 13.18 199 LEU C N 1
ATOM 5116 C CA . LEU C 1 220 ? -17.244 9.267 -3.548 1.00 13.42 199 LEU C CA 1
ATOM 5117 C C . LEU C 1 220 ? -17.774 8.087 -4.345 1.00 13.92 199 LEU C C 1
ATOM 5118 O O . LEU C 1 220 ? -18.415 8.265 -5.395 1.00 14.52 199 LEU C O 1
ATOM 5123 N N . LEU C 1 221 ? -17.486 6.880 -3.864 1.00 14.22 200 LEU C N 1
ATOM 5124 C CA . LEU C 1 221 ? -17.987 5.647 -4.507 1.00 14.38 200 LEU C CA 1
ATOM 5125 C C . LEU C 1 221 ? -19.181 5.092 -3.715 1.00 14.76 200 LEU C C 1
ATOM 5126 O O . LEU C 1 221 ? -19.018 4.449 -2.671 1.00 14.39 200 LEU C O 1
ATOM 5131 N N . VAL C 1 222 ? -20.388 5.374 -4.202 1.00 15.00 201 VAL C N 1
ATOM 5132 C CA . VAL C 1 222 ? -21.592 5.111 -3.428 1.00 15.23 201 VAL C CA 1
ATOM 5133 C C . VAL C 1 222 ? -22.506 4.127 -4.161 1.00 16.08 201 VAL C C 1
ATOM 5134 O O . VAL C 1 222 ? -22.870 4.344 -5.319 1.00 15.55 201 VAL C O 1
ATOM 5138 N N . SER C 1 223 ? -22.865 3.036 -3.492 1.00 16.81 202 SER C N 1
ATOM 5139 C CA . SER C 1 223 ? -23.760 2.044 -4.102 1.00 18.06 202 SER C CA 1
ATOM 5140 C C . SER C 1 223 ? -24.700 1.419 -3.074 1.00 18.84 202 SER C C 1
ATOM 5141 O O . SER C 1 223 ? -24.324 1.278 -1.905 1.00 18.87 202 SER C O 1
ATOM 5144 N N . GLY C 1 224 ? -25.926 1.080 -3.503 1.00 19.35 203 GLY C N 1
ATOM 5145 C CA . GLY C 1 224 ? -26.939 0.478 -2.622 1.00 19.61 203 GLY C CA 1
ATOM 5146 C C . GLY C 1 224 ? -28.143 1.387 -2.462 1.00 20.37 203 GLY C C 1
ATOM 5147 O O . GLY C 1 224 ? -28.000 2.606 -2.572 1.00 21.24 203 GLY C O 1
ATOM 5148 N N . PRO C 1 225 ? -29.349 0.819 -2.193 1.00 21.03 204 PRO C N 1
ATOM 5149 C CA . PRO C 1 225 ? -30.548 1.686 -2.095 1.00 20.77 204 PRO C CA 1
ATOM 5150 C C . PRO C 1 225 ? -30.639 2.379 -0.744 1.00 21.31 204 PRO C C 1
ATOM 5151 O O . PRO C 1 225 ? -31.348 3.414 -0.606 1.00 21.80 204 PRO C O 1
ATOM 5155 N N . GLY C 1 226 ? -29.913 1.820 0.237 1.00 20.64 205 GLY C N 1
ATOM 5156 C CA . GLY C 1 226 ? -29.798 2.409 1.558 1.00 19.98 205 GLY C CA 1
ATOM 5157 C C . GLY C 1 226 ? -29.096 3.758 1.573 1.00 19.77 205 GLY C C 1
ATOM 5158 O O . GLY C 1 226 ? -29.204 4.493 2.560 1.00 19.80 205 GLY C O 1
ATOM 5159 N N . LYS C 1 227 ? -28.396 4.091 0.484 1.00 19.71 206 LYS C N 1
ATOM 5160 C CA . LYS C 1 227 ? -27.639 5.346 0.387 1.00 20.04 206 LYS C CA 1
ATOM 5161 C C . LYS C 1 227 ? -28.314 6.440 -0.455 1.00 19.88 206 LYS C C 1
ATOM 5162 O O . LYS C 1 227 ? -27.790 7.545 -0.538 1.00 20.38 206 LYS C O 1
ATOM 5168 N N . ALA C 1 228 ? -29.464 6.150 -1.063 1.00 19.73 207 ALA C N 1
ATOM 5169 C CA . ALA C 1 228 ? -30.037 7.046 -2.085 1.00 19.26 207 ALA C CA 1
ATOM 5170 C C . ALA C 1 228 ? -30.515 8.396 -1.555 1.00 19.00 207 ALA C C 1
ATOM 5171 O O . ALA C 1 228 ? -30.346 9.402 -2.237 1.00 18.05 207 ALA C O 1
ATOM 5173 N N . ASP C 1 229 ? -31.102 8.410 -0.352 1.00 19.00 208 ASP C N 1
ATOM 5174 C CA . ASP C 1 229 ? -31.586 9.640 0.270 1.00 19.10 208 ASP C CA 1
ATOM 5175 C C . ASP C 1 229 ? -30.445 10.581 0.669 1.00 18.72 208 ASP C C 1
ATOM 5176 O O . ASP C 1 229 ? -30.505 11.784 0.417 1.00 18.48 208 ASP C O 1
ATOM 5181 N N . ALA C 1 230 ? -29.422 10.035 1.316 1.00 18.23 209 ALA C N 1
ATOM 5182 C CA . ALA C 1 230 ? -28.261 10.834 1.677 1.00 17.63 209 ALA C CA 1
ATOM 5183 C C . ALA C 1 230 ? -27.509 11.367 0.432 1.00 17.18 209 ALA C C 1
ATOM 5184 O O . ALA C 1 230 ? -27.072 12.521 0.423 1.00 17.06 209 ALA C O 1
ATOM 5186 N N . VAL C 1 231 ? -27.394 10.547 -0.615 1.00 16.99 210 VAL C N 1
ATOM 5187 C CA . VAL C 1 231 ? -26.851 10.997 -1.915 1.00 17.31 210 VAL C CA 1
ATOM 5188 C C . VAL C 1 231 ? -27.622 12.207 -2.458 1.00 17.77 210 VAL C C 1
ATOM 5189 O O . VAL C 1 231 ? -27.026 13.248 -2.774 1.00 18.09 210 VAL C O 1
ATOM 5193 N N . ALA C 1 232 ? -28.946 12.066 -2.541 1.00 18.10 211 ALA C N 1
ATOM 5194 C CA . ALA C 1 232 ? -29.809 13.111 -3.077 1.00 18.71 211 ALA C CA 1
ATOM 5195 C C . ALA C 1 232 ? -29.720 14.377 -2.242 1.00 18.92 211 ALA C C 1
ATOM 5196 O O . ALA C 1 232 ? -29.569 15.470 -2.785 1.00 19.53 211 ALA C O 1
ATOM 5198 N N . ALA C 1 233 ? -29.807 14.222 -0.923 1.00 19.05 212 ALA C N 1
ATOM 5199 C CA . ALA C 1 233 ? -29.612 15.338 -0.002 1.00 19.19 212 ALA C CA 1
ATOM 5200 C C . ALA C 1 233 ? -28.243 16.020 -0.155 1.00 19.22 212 ALA C C 1
ATOM 5201 O O . ALA C 1 233 ? -28.185 17.242 -0.235 1.00 19.73 212 ALA C O 1
ATOM 5203 N N . ALA C 1 234 ? -27.158 15.246 -0.209 1.00 19.64 213 ALA C N 1
ATOM 5204 C CA . ALA C 1 234 ? -25.806 15.815 -0.352 1.00 19.78 213 ALA C CA 1
ATOM 5205 C C . ALA C 1 234 ? -25.631 16.602 -1.652 1.00 20.06 213 ALA C C 1
ATOM 5206 O O . ALA C 1 234 ? -25.317 17.797 -1.624 1.00 19.59 213 ALA C O 1
ATOM 5208 N N . ILE C 1 235 ? -25.851 15.924 -2.781 1.00 20.94 214 ILE C N 1
ATOM 5209 C CA . ILE C 1 235 ? -25.823 16.551 -4.109 1.0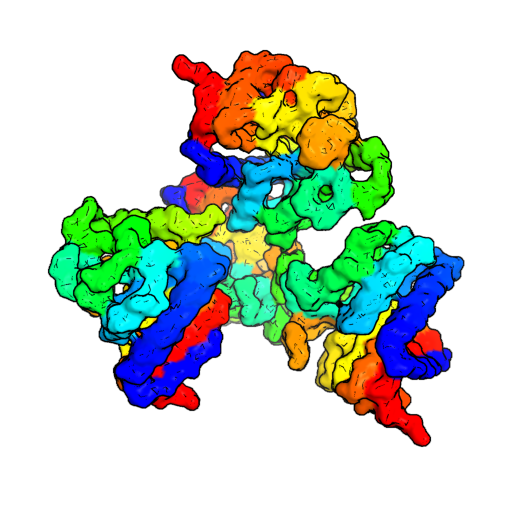0 21.32 214 ILE C CA 1
ATOM 5210 C C . ILE C 1 235 ? -26.783 17.743 -4.203 1.00 22.28 214 ILE C C 1
ATOM 5211 O O . ILE C 1 235 ? -26.499 18.722 -4.897 1.00 22.05 214 ILE C O 1
ATOM 5216 N N . GLY C 1 236 ? -27.907 17.654 -3.489 1.00 23.08 215 GLY C N 1
ATOM 5217 C CA . GLY C 1 236 ? -28.916 18.721 -3.465 1.00 24.54 215 GLY C CA 1
ATOM 5218 C C . GLY C 1 236 ? -28.553 19.965 -2.652 1.00 25.09 215 GLY C C 1
ATOM 5219 O O . GLY C 1 236 ? -29.304 20.937 -2.633 1.00 25.52 215 GLY C O 1
ATOM 5220 N N . GLY C 1 237 ? -27.422 19.925 -1.953 1.00 25.34 216 GLY C N 1
ATOM 5221 C CA . GLY C 1 237 ? -26.863 21.118 -1.315 1.00 25.33 216 GLY C CA 1
ATOM 5222 C C . GLY C 1 237 ? -27.129 21.278 0.172 1.00 25.09 216 GLY C C 1
ATOM 5223 O O . GLY C 1 237 ? -27.157 22.396 0.671 1.00 25.22 216 GLY C O 1
ATOM 5224 N N . ALA C 1 238 ? -27.304 20.168 0.883 1.00 24.91 217 ALA C N 1
ATOM 5225 C CA . ALA C 1 238 ? -27.535 20.200 2.319 1.00 24.44 217 ALA C CA 1
ATOM 5226 C C . ALA C 1 238 ? -26.311 20.741 3.079 1.00 24.35 217 ALA C C 1
ATOM 5227 O O . ALA C 1 238 ? -25.184 20.694 2.553 1.00 24.61 217 ALA C O 1
ATOM 5229 N N A ASP C 1 239 ? -26.550 21.241 4.296 0.50 24.07 218 ASP C N 1
ATOM 5230 N N B ASP C 1 239 ? -26.546 21.274 4.282 0.50 23.85 218 ASP C N 1
ATOM 5231 C CA A ASP C 1 239 ? -25.515 21.562 5.291 0.50 23.75 218 ASP C CA 1
ATOM 5232 C CA B ASP C 1 239 ? -25.477 21.612 5.225 0.50 23.34 218 ASP C CA 1
ATOM 5233 C C A ASP C 1 239 ? -24.705 20.306 5.635 0.50 23.17 218 ASP C C 1
ATOM 5234 C C B ASP C 1 239 ? -24.706 20.338 5.608 0.50 22.95 218 ASP C C 1
ATOM 5235 O O A ASP C 1 239 ? -25.296 19.259 5.910 0.50 22.78 218 ASP C O 1
ATOM 5236 O O B ASP C 1 239 ? -25.327 19.311 5.889 0.50 22.55 218 ASP C O 1
ATOM 5245 N N . PRO C 1 240 ? -23.357 20.403 5.614 1.00 22.76 219 PRO C N 1
ATOM 5246 C CA . PRO C 1 240 ? -22.485 19.289 6.047 1.00 22.72 219 PRO C CA 1
ATOM 5247 C C . PRO C 1 240 ? -22.756 18.759 7.467 1.00 22.67 219 PRO C C 1
ATOM 5248 O O . PRO C 1 240 ? -22.639 17.553 7.717 1.00 22.55 219 PRO C O 1
ATOM 5252 N N . VAL C 1 241 ? -23.161 19.643 8.378 1.00 22.62 220 VAL C N 1
ATOM 5253 C CA . VAL C 1 241 ? -23.599 19.219 9.714 1.00 22.47 220 VAL C CA 1
ATOM 5254 C C . VAL C 1 241 ? -24.727 18.192 9.631 1.00 21.93 220 VAL C C 1
ATOM 5255 O O . VAL C 1 241 ? -24.763 17.258 10.425 1.00 22.52 220 VAL C O 1
ATOM 5259 N N . SER C 1 242 ? -25.637 18.343 8.668 1.00 21.38 221 SER C N 1
ATOM 5260 C CA . SER C 1 242 ? -26.719 17.356 8.506 1.00 21.20 221 SER C CA 1
ATOM 5261 C C . SER C 1 242 ? -26.264 16.172 7.671 1.00 20.60 221 SER C C 1
ATOM 5262 O O . SER C 1 242 ? -26.537 15.028 8.025 1.00 20.53 221 SER C O 1
ATOM 5265 N N . VAL C 1 243 ? -25.605 16.455 6.543 1.00 19.61 222 VAL C N 1
ATOM 5266 C CA . VAL C 1 243 ? -25.137 15.402 5.651 1.00 19.10 222 VAL C CA 1
ATOM 5267 C C . VAL C 1 243 ? -23.670 15.696 5.317 1.00 18.93 222 VAL C C 1
ATOM 5268 O O . VAL C 1 243 ? -23.377 16.508 4.434 1.00 19.30 222 VAL C O 1
ATOM 5272 N N . PRO C 1 244 ? -22.740 15.070 6.063 1.00 18.46 223 PRO C N 1
ATOM 5273 C CA . PRO C 1 244 ? -21.330 15.455 5.996 1.00 17.92 223 PRO C CA 1
ATOM 5274 C C . PRO C 1 244 ? -20.707 15.347 4.598 1.00 17.20 223 PRO C C 1
ATOM 5275 O O . PRO C 1 244 ? -19.894 16.193 4.244 1.00 17.17 223 PRO C O 1
ATOM 5279 N N . ALA C 1 245 ? -21.118 14.355 3.813 1.00 16.87 224 ALA C N 1
ATOM 5280 C CA . ALA C 1 245 ? -20.671 14.214 2.410 1.00 16.93 224 ALA C CA 1
ATOM 5281 C C . ALA C 1 245 ? -20.789 15.504 1.586 1.00 16.52 224 ALA C C 1
ATOM 5282 O O . ALA C 1 245 ? -20.006 15.729 0.663 1.00 17.03 224 ALA C O 1
ATOM 5284 N N . ALA C 1 246 ? -21.750 16.355 1.928 1.00 16.50 225 ALA C N 1
ATOM 5285 C CA . ALA C 1 246 ? -21.889 17.661 1.287 1.00 16.34 225 ALA C CA 1
ATOM 5286 C C . ALA C 1 246 ? -20.655 18.553 1.468 1.00 16.91 225 ALA C C 1
ATOM 5287 O O . ALA C 1 246 ? -20.416 19.477 0.679 1.00 17.10 225 ALA C O 1
ATOM 5289 N N . GLY C 1 247 ? -19.865 18.288 2.504 1.00 17.16 226 GLY C N 1
ATOM 5290 C CA . GLY C 1 247 ? -18.634 19.045 2.709 1.00 17.58 226 GLY C CA 1
ATOM 5291 C C . GLY C 1 247 ? -17.430 18.422 2.012 1.00 17.96 226 GLY C C 1
ATOM 5292 O O . GLY C 1 247 ? -16.362 19.012 1.974 1.00 18.65 226 GLY C O 1
ATOM 5293 N N . ALA C 1 248 ? -17.604 17.235 1.447 1.00 17.89 227 ALA C N 1
ATOM 5294 C CA . ALA C 1 248 ? -16.485 16.499 0.851 1.00 18.29 227 ALA C CA 1
ATOM 5295 C C . ALA C 1 248 ? -16.243 16.950 -0.601 1.00 18.43 227 ALA C C 1
ATOM 5296 O O . ALA C 1 248 ? -16.719 16.327 -1.565 1.00 18.30 227 ALA C O 1
ATOM 5298 N N . VAL C 1 249 ? -15.490 18.039 -0.734 1.00 18.55 228 VAL C N 1
ATOM 5299 C CA . VAL C 1 249 ? -15.466 18.837 -1.954 1.00 19.01 228 VAL C CA 1
ATOM 5300 C C . VAL C 1 249 ? -14.020 19.148 -2.340 1.00 18.93 228 VAL C C 1
ATOM 5301 O O . VAL C 1 249 ? -13.280 19.757 -1.556 1.00 18.29 228 VAL C O 1
ATOM 5305 N N . GLY C 1 250 ? -13.631 18.735 -3.549 1.00 18.80 229 GLY C N 1
ATOM 5306 C CA . GLY C 1 250 ? -12.269 18.919 -4.030 1.00 19.25 229 GLY C CA 1
ATOM 5307 C C . GLY C 1 250 ? -12.035 20.306 -4.588 1.00 20.15 229 GLY C C 1
ATOM 5308 O O . GLY C 1 250 ? -12.978 20.953 -5.056 1.00 19.28 229 GLY C O 1
ATOM 5309 N N . ARG C 1 251 ? -10.772 20.745 -4.537 1.00 20.99 230 ARG C N 1
ATOM 5310 C CA . ARG C 1 251 ? -10.316 22.002 -5.149 1.00 22.24 230 ARG C CA 1
ATOM 5311 C C . ARG C 1 251 ? -10.663 22.144 -6.636 1.00 22.48 230 ARG C C 1
ATOM 5312 O O . ARG C 1 251 ? -11.142 23.194 -7.051 1.00 22.30 230 ARG C O 1
ATOM 5320 N N . GLN C 1 252 ? -10.429 21.112 -7.444 1.00 23.14 231 GLN C N 1
ATOM 5321 C CA . GLN C 1 252 ? -10.855 21.185 -8.853 1.00 24.05 231 GLN C CA 1
ATOM 5322 C C . GLN C 1 252 ? -12.100 20.397 -9.140 1.00 23.90 231 GLN C C 1
ATOM 5323 O O . GLN C 1 252 ? -12.895 20.808 -9.977 1.00 24.33 231 GLN C O 1
ATOM 5329 N N . ASN C 1 253 ? -12.255 19.241 -8.501 1.00 23.33 232 ASN C N 1
ATOM 5330 C CA . ASN C 1 253 ? -13.503 18.523 -8.658 1.00 23.33 232 ASN C CA 1
ATOM 5331 C C . ASN C 1 253 ? -13.868 17.457 -7.662 1.00 21.74 232 ASN C C 1
ATOM 5332 O O . ASN C 1 253 ? -13.040 16.932 -6.917 1.00 21.12 232 ASN C O 1
ATOM 5337 N N . THR C 1 254 ? -15.163 17.202 -7.657 1.00 20.07 233 THR C N 1
ATOM 5338 C CA . THR C 1 254 ? -15.776 16.258 -6.793 1.00 19.13 233 THR C CA 1
ATOM 5339 C C . THR C 1 254 ? -16.513 15.300 -7.707 1.00 18.92 233 THR C C 1
ATOM 5340 O O . THR C 1 254 ? -17.382 15.693 -8.477 1.00 18.67 233 THR C O 1
ATOM 5344 N N . LEU C 1 255 ? -16.152 14.034 -7.604 1.00 18.29 234 LEU C N 1
ATOM 5345 C CA . LEU C 1 255 ? -16.668 13.020 -8.497 1.00 18.01 234 LEU C CA 1
ATOM 5346 C C . LEU C 1 255 ? -17.573 12.062 -7.723 1.00 17.46 234 LEU C C 1
ATOM 5347 O O . LEU C 1 255 ? -17.121 11.365 -6.802 1.00 17.00 234 LEU C O 1
ATOM 5352 N N . TRP C 1 256 ? -18.860 12.079 -8.064 1.00 16.82 235 TRP C N 1
ATOM 5353 C CA . TRP C 1 256 ? -19.811 11.133 -7.507 1.00 17.05 235 TRP C CA 1
ATOM 5354 C C . TRP C 1 256 ? -19.928 9.974 -8.473 1.00 16.90 235 TRP C C 1
ATOM 5355 O O . TRP C 1 256 ? -20.382 10.150 -9.606 1.00 17.04 235 TRP C O 1
ATOM 5366 N N . LEU C 1 257 ? -19.504 8.802 -8.027 1.00 16.62 236 LEU C N 1
ATOM 5367 C CA . LEU C 1 257 ? -19.617 7.584 -8.814 1.00 16.48 236 LEU C CA 1
ATOM 5368 C C . LEU C 1 257 ? -20.670 6.693 -8.149 1.00 16.53 236 LEU C C 1
ATOM 5369 O O . LEU C 1 257 ? -20.418 6.119 -7.079 1.00 16.30 236 LEU C O 1
ATOM 5374 N N . LEU C 1 258 ? -21.845 6.612 -8.781 1.00 16.16 237 LEU C N 1
ATOM 5375 C CA . LEU C 1 258 ? -23.031 5.990 -8.200 1.00 16.23 237 LEU C CA 1
ATOM 5376 C C . LEU C 1 258 ? -23.470 4.762 -8.981 1.00 17.00 237 LEU C C 1
ATOM 5377 O O . LEU C 1 258 ? -23.198 4.653 -10.176 1.00 17.10 237 LEU C O 1
ATOM 5382 N N . ASP C 1 259 ? -24.138 3.827 -8.317 1.00 16.93 238 ASP C N 1
ATOM 5383 C CA . ASP C 1 259 ? -24.902 2.854 -9.078 1.00 18.14 238 ASP C CA 1
ATOM 5384 C C . ASP C 1 259 ? -26.344 3.351 -9.144 1.00 18.26 238 ASP C C 1
ATOM 5385 O O . ASP C 1 259 ? -26.695 4.337 -8.465 1.00 18.18 238 ASP C O 1
ATOM 5390 N N . ARG C 1 260 ? -27.170 2.706 -9.973 1.00 19.18 239 ARG C N 1
ATOM 5391 C CA . ARG C 1 260 ? -28.549 3.171 -10.172 1.00 19.73 239 ARG C CA 1
ATOM 5392 C C . ARG C 1 260 ? -29.341 3.211 -8.884 1.00 19.78 239 ARG C C 1
ATOM 5393 O O . ARG C 1 260 ? -30.183 4.102 -8.707 1.00 20.12 239 ARG C O 1
ATOM 5401 N N . ASP C 1 261 ? -29.073 2.264 -7.978 1.00 19.35 240 ASP C N 1
ATOM 5402 C CA . ASP C 1 261 ? -29.793 2.224 -6.708 1.00 19.43 240 ASP C CA 1
ATOM 5403 C C . ASP C 1 261 ? -29.462 3.438 -5.856 1.00 19.12 240 ASP C C 1
ATOM 5404 O O . ASP C 1 261 ? -30.362 4.064 -5.282 1.00 18.55 240 ASP C O 1
ATOM 5409 N N . ALA C 1 262 ? -28.175 3.780 -5.792 1.00 18.43 241 ALA C N 1
ATOM 5410 C CA . ALA C 1 262 ? -27.738 4.943 -5.014 1.00 18.00 241 ALA C CA 1
ATOM 5411 C C . ALA C 1 262 ? -28.143 6.256 -5.680 1.00 17.69 241 ALA C C 1
ATOM 5412 O O . ALA C 1 262 ? -28.210 7.282 -5.022 1.00 17.63 241 ALA C O 1
ATOM 5414 N N . ALA C 1 263 ? -28.394 6.215 -6.990 1.00 18.10 242 ALA C N 1
ATOM 5415 C CA . ALA C 1 263 ? -28.817 7.401 -7.745 1.00 18.70 242 ALA C CA 1
ATOM 5416 C C . ALA C 1 263 ? -30.339 7.573 -7.806 1.00 19.45 242 ALA C C 1
ATOM 5417 O O . ALA C 1 263 ? -30.819 8.557 -8.362 1.00 19.44 242 ALA C O 1
ATOM 5419 N N . ALA C 1 264 ? -31.079 6.638 -7.209 1.00 20.34 243 ALA C N 1
ATOM 5420 C CA . ALA C 1 264 ? -32.543 6.532 -7.381 1.00 21.12 243 ALA C CA 1
ATOM 5421 C C . ALA C 1 264 ? -33.367 7.723 -6.869 1.00 21.52 243 ALA C C 1
ATOM 5422 O O . ALA C 1 264 ? -34.434 8.007 -7.415 1.00 21.47 243 ALA C O 1
ATOM 5424 N N . LYS C 1 265 ? -32.889 8.429 -5.847 1.00 21.92 244 LYS C N 1
ATOM 5425 C CA . LYS C 1 265 ? -33.653 9.577 -5.341 1.00 22.83 244 LYS C CA 1
ATOM 5426 C C . LYS C 1 265 ? -33.269 10.918 -5.966 1.00 23.21 244 LYS C C 1
ATOM 5427 O O . LYS C 1 265 ? -33.783 11.968 -5.564 1.00 22.82 244 LYS C O 1
ATOM 5433 N N . LEU C 1 266 ? -32.366 10.888 -6.943 1.00 23.43 245 LEU C N 1
ATOM 5434 C CA . LEU C 1 266 ? -31.992 12.110 -7.642 1.00 24.17 245 LEU C CA 1
ATOM 5435 C C . LEU C 1 266 ? -33.168 12.583 -8.505 1.00 24.68 245 LEU C C 1
ATOM 5436 O O . LEU C 1 266 ? -33.934 11.756 -8.991 1.00 24.47 245 LEU C O 1
ATOM 5441 N N . PRO C 1 267 ? -33.311 13.912 -8.691 1.00 25.17 246 PRO C N 1
ATOM 5442 C CA . PRO C 1 267 ? -34.399 14.454 -9.502 1.00 25.16 246 PRO C CA 1
ATOM 5443 C C . PRO C 1 267 ? -34.473 13.798 -10.879 1.00 25.31 246 PRO C C 1
ATOM 5444 O O . PRO C 1 267 ? -33.439 13.523 -11.498 1.00 25.24 246 PRO C O 1
ATOM 5448 N N . SER C 1 268 ? -35.699 13.545 -11.334 1.00 24.50 247 SER C N 1
ATOM 5449 C CA . SER C 1 268 ? -35.952 13.021 -12.663 1.00 24.16 247 SER C CA 1
ATOM 5450 C C . SER C 1 268 ? -37.285 13.546 -13.188 1.00 23.94 247 SER C C 1
ATOM 5451 O O . SER C 1 268 ? -37.998 14.349 -12.576 1.00 23.62 247 SER C O 1
ATOM 5455 N N . MET D 1 22 ? 36.950 -17.731 26.502 1.00 26.11 1 MET D N 1
ATOM 5456 C CA . MET D 1 22 ? 36.404 -18.714 25.531 1.00 26.33 1 MET D CA 1
ATOM 5457 C C . MET D 1 22 ? 35.766 -19.871 26.299 1.00 26.58 1 MET D C 1
ATOM 5458 O O . MET D 1 22 ? 36.462 -20.661 26.956 1.00 26.66 1 MET D O 1
ATOM 5460 N N . SER D 1 23 ? 34.445 -19.971 26.214 1.00 25.74 2 SER D N 1
ATOM 5461 C CA . SER D 1 23 ? 33.712 -20.921 27.021 1.00 25.79 2 SER D CA 1
ATOM 5462 C C . SER D 1 23 ? 32.543 -21.560 26.282 1.00 25.28 2 SER D C 1
ATOM 5463 O O . SER D 1 23 ? 31.952 -20.954 25.397 1.00 24.79 2 SER D O 1
ATOM 5466 N N . SER D 1 24 ? 32.216 -22.791 26.661 1.00 24.90 3 SER D N 1
ATOM 5467 C CA . SER D 1 24 ? 31.012 -23.457 26.174 1.00 24.66 3 SER D CA 1
ATOM 5468 C C . SER D 1 24 ? 30.349 -24.245 27.303 1.00 24.00 3 SER D C 1
ATOM 5469 O O . SER D 1 24 ? 31.016 -24.672 28.248 1.00 23.85 3 SER D O 1
ATOM 5472 N N . SER D 1 25 ? 29.034 -24.414 27.207 1.00 22.97 4 SER D N 1
ATOM 5473 C CA . SER D 1 25 ? 28.277 -25.081 28.244 1.00 22.38 4 SER D CA 1
ATOM 5474 C C . SER D 1 25 ? 27.301 -26.062 27.654 1.00 21.11 4 SER D C 1
ATOM 5475 O O . SER D 1 25 ? 26.727 -25.829 26.601 1.00 20.93 4 SER D O 1
ATOM 5478 N N . ILE D 1 26 ? 27.108 -27.163 28.359 1.00 20.15 5 ILE D N 1
ATOM 5479 C CA . ILE D 1 26 ? 26.054 -28.087 28.021 1.00 19.60 5 ILE D CA 1
ATOM 5480 C C . ILE D 1 26 ? 25.051 -28.116 29.157 1.00 19.06 5 ILE D C 1
ATOM 5481 O O . ILE D 1 26 ? 25.399 -28.376 30.305 1.00 19.43 5 ILE D O 1
ATOM 5486 N N . GLU D 1 27 ? 23.802 -27.837 28.826 1.00 18.65 6 GLU D N 1
ATOM 5487 C CA . GLU D 1 27 ? 22.715 -28.025 29.761 1.00 18.64 6 GLU D CA 1
ATOM 5488 C C . GLU D 1 27 ? 21.802 -29.090 29.190 1.00 18.45 6 GLU D C 1
ATOM 5489 O O . GLU D 1 27 ? 21.519 -29.095 27.987 1.00 18.31 6 GLU D O 1
ATOM 5495 N N . ILE D 1 28 ? 21.354 -30.007 30.041 1.00 18.07 7 ILE D N 1
ATOM 5496 C CA . ILE D 1 28 ? 20.478 -31.091 29.592 1.00 17.71 7 ILE D CA 1
ATOM 5497 C C . ILE D 1 28 ? 19.186 -31.051 30.390 1.00 17.92 7 ILE D C 1
ATOM 5498 O O . ILE D 1 28 ? 19.204 -31.007 31.623 1.00 18.27 7 ILE D O 1
ATOM 5503 N N . PHE D 1 29 ? 18.069 -31.052 29.675 1.00 17.68 8 PHE D N 1
ATOM 5504 C CA . PHE D 1 29 ? 16.750 -30.928 30.275 1.00 17.90 8 PHE D CA 1
ATOM 5505 C C . PHE D 1 29 ? 15.934 -32.183 29.993 1.00 18.65 8 PHE D C 1
ATOM 5506 O O . PHE D 1 29 ? 16.093 -32.786 28.940 1.00 18.41 8 PHE D O 1
ATOM 5514 N N . PRO D 1 30 ? 15.056 -32.578 30.936 1.00 19.61 9 PRO D N 1
ATOM 5515 C CA . PRO D 1 30 ? 14.245 -33.788 30.732 1.00 20.13 9 PRO D CA 1
ATOM 5516 C C . PRO D 1 30 ? 13.322 -33.695 29.514 1.00 20.44 9 PRO D C 1
ATOM 5517 O O . PRO D 1 30 ? 13.002 -34.724 28.890 1.00 21.02 9 PRO D O 1
ATOM 5521 N N . ASP D 1 31 ? 12.943 -32.476 29.144 1.00 20.24 10 ASP D N 1
ATOM 5522 C CA . ASP D 1 31 ? 12.022 -32.263 28.040 1.00 20.29 10 ASP D CA 1
ATOM 5523 C C . ASP D 1 31 ? 12.231 -30.869 27.442 1.00 20.46 10 ASP D C 1
ATOM 5524 O O . ASP D 1 31 ? 12.958 -30.050 28.004 1.00 19.90 10 ASP D O 1
ATOM 5529 N N . SER D 1 32 ? 11.586 -30.586 26.317 1.00 20.44 11 SER D N 1
ATOM 5530 C CA . SER D 1 32 ? 11.834 -29.305 25.648 1.00 21.21 11 SER D CA 1
ATOM 5531 C C . SER D 1 32 ? 10.976 -28.143 26.153 1.00 20.96 11 SER D C 1
ATOM 5532 O O . SER D 1 32 ? 11.275 -26.994 25.854 1.00 20.45 11 SER D O 1
ATOM 5535 N N . ASP D 1 33 ? 9.950 -28.441 26.952 1.00 20.93 12 ASP D N 1
ATOM 5536 C CA . ASP D 1 33 ? 9.201 -27.383 27.634 1.00 21.28 12 ASP D CA 1
ATOM 5537 C C . ASP D 1 33 ? 10.070 -26.689 28.665 1.00 20.94 12 ASP D C 1
ATOM 5538 O O . ASP D 1 33 ? 10.188 -25.455 28.668 1.00 20.91 12 ASP D O 1
ATOM 5543 N N . ILE D 1 34 ? 10.705 -27.481 29.528 1.00 20.65 13 ILE D N 1
ATOM 5544 C CA . ILE D 1 34 ? 11.572 -26.931 30.548 1.00 19.85 13 ILE D CA 1
ATOM 5545 C C . ILE D 1 34 ? 12.822 -26.343 29.873 1.00 19.38 13 ILE D C 1
ATOM 5546 O O . ILE D 1 34 ? 13.344 -25.311 30.309 1.00 19.23 13 ILE D O 1
ATOM 5551 N N . LEU D 1 35 ? 13.246 -26.959 28.775 1.00 18.17 14 LEU D N 1
ATOM 5552 C CA . LEU D 1 35 ? 14.341 -26.428 27.969 1.00 17.66 14 LEU D CA 1
ATOM 5553 C C . LEU D 1 35 ? 14.023 -24.996 27.521 1.00 17.19 14 LEU D C 1
ATOM 5554 O O . LEU D 1 35 ? 14.766 -24.070 27.830 1.00 17.01 14 LEU D O 1
ATOM 5559 N N . VAL D 1 36 ? 12.915 -24.834 26.801 1.00 17.06 15 VAL D N 1
ATOM 5560 C CA . VAL D 1 36 ? 12.498 -23.546 26.271 1.00 16.96 15 VAL D CA 1
ATOM 5561 C C . VAL D 1 36 ? 12.275 -22.537 27.402 1.00 17.38 15 VAL D C 1
ATOM 5562 O O . VAL D 1 36 ? 12.689 -21.388 27.277 1.00 17.72 15 VAL D O 1
ATOM 5566 N N . ALA D 1 37 ? 11.639 -22.967 28.498 1.00 17.19 16 ALA D N 1
ATOM 5567 C CA . ALA D 1 37 ? 11.372 -22.086 29.631 1.00 17.59 16 ALA D CA 1
ATOM 5568 C C . ALA D 1 37 ? 12.663 -21.554 30.234 1.00 17.71 16 ALA D C 1
ATOM 5569 O O . ALA D 1 37 ? 12.770 -20.351 30.510 1.00 17.66 16 ALA D O 1
ATOM 5571 N N . ALA D 1 38 ? 13.648 -22.439 30.407 1.00 17.72 17 ALA D N 1
ATOM 5572 C CA . ALA D 1 38 ? 14.953 -22.048 30.925 1.00 17.98 17 ALA D CA 1
ATOM 5573 C C . ALA D 1 38 ? 15.705 -21.113 29.971 1.00 18.23 17 ALA D C 1
ATOM 5574 O O . ALA D 1 38 ? 16.361 -20.164 30.410 1.00 18.53 17 ALA D O 1
ATOM 5576 N N . ALA D 1 39 ? 15.618 -21.390 28.671 1.00 17.94 18 ALA D N 1
ATOM 5577 C CA . ALA D 1 39 ? 16.212 -20.526 27.661 1.00 17.61 18 ALA D CA 1
ATOM 5578 C C . ALA D 1 39 ? 15.525 -19.151 27.703 1.00 17.25 18 ALA D C 1
ATOM 5579 O O . ALA D 1 39 ? 16.171 -18.120 27.630 1.00 16.71 18 ALA D O 1
ATOM 5581 N N . GLY D 1 40 ? 14.210 -19.162 27.843 1.00 17.45 19 GLY D N 1
ATOM 5582 C CA . GLY D 1 40 ? 13.419 -17.930 27.948 1.00 18.44 19 GLY D CA 1
ATOM 5583 C C . GLY D 1 40 ? 13.855 -17.010 29.072 1.00 18.84 19 GLY D C 1
ATOM 5584 O O . GLY D 1 40 ? 14.131 -15.829 28.834 1.00 19.39 19 GLY D O 1
ATOM 5585 N N . LYS D 1 41 ? 13.935 -17.552 30.291 1.00 18.93 20 LYS D N 1
ATOM 5586 C CA . LYS D 1 41 ? 14.402 -16.786 31.460 1.00 19.13 20 LYS D CA 1
ATOM 5587 C C . LYS D 1 41 ? 15.836 -16.305 31.302 1.00 18.83 20 LYS D C 1
ATOM 5588 O O . LYS D 1 41 ? 16.184 -15.186 31.736 1.00 18.45 20 LYS D O 1
ATOM 5594 N N . ARG D 1 42 ? 16.672 -17.145 30.697 1.00 18.22 21 ARG D N 1
ATOM 5595 C CA . ARG D 1 42 ? 18.048 -16.752 30.449 1.00 18.29 21 ARG D CA 1
ATOM 5596 C C . ARG D 1 42 ? 18.108 -15.589 29.453 1.00 17.32 21 ARG D C 1
ATOM 5597 O O . ARG D 1 42 ? 18.900 -14.658 29.626 1.00 16.32 21 ARG D O 1
ATOM 5605 N N . LEU D 1 43 ? 17.275 -15.663 28.407 1.00 16.53 22 LEU D N 1
ATOM 5606 C CA . LEU D 1 43 ? 17.291 -14.667 27.341 1.00 15.66 22 LEU D CA 1
ATOM 5607 C C . LEU D 1 43 ? 16.757 -13.326 27.833 1.00 15.45 22 LEU D C 1
ATOM 5608 O O . LEU D 1 43 ? 17.323 -12.288 27.506 1.00 14.98 22 LEU D O 1
ATOM 5613 N N . VAL D 1 44 ? 15.678 -13.353 28.616 1.00 15.61 23 VAL D N 1
ATOM 5614 C CA . VAL D 1 44 ? 15.164 -12.135 29.246 1.00 15.38 23 VAL D CA 1
ATOM 5615 C C . VAL D 1 44 ? 16.310 -11.495 30.031 1.00 15.66 23 VAL D C 1
ATOM 5616 O O . VAL D 1 44 ? 16.578 -10.306 29.878 1.00 15.87 23 VAL D O 1
ATOM 5620 N N . GLY D 1 45 ? 17.008 -12.310 30.823 1.00 15.43 24 GLY D N 1
ATOM 5621 C CA . GLY D 1 45 ? 18.184 -11.876 31.574 1.00 15.44 24 GLY D CA 1
ATOM 5622 C C . GLY D 1 45 ? 19.313 -11.326 30.717 1.00 15.64 24 GLY D C 1
ATOM 5623 O O . GLY D 1 45 ? 19.878 -10.265 31.028 1.00 15.81 24 GLY D O 1
ATOM 5624 N N . ALA D 1 46 ? 19.642 -12.029 29.638 1.00 14.90 25 ALA D N 1
ATOM 5625 C CA . ALA D 1 46 ? 20.692 -11.586 28.726 1.00 15.10 25 ALA D CA 1
ATOM 5626 C C . ALA D 1 46 ? 20.378 -10.231 28.092 1.00 15.12 25 ALA D C 1
ATOM 5627 O O . ALA D 1 46 ? 21.273 -9.398 27.928 1.00 15.22 25 ALA D O 1
ATOM 5629 N N . ILE D 1 47 ? 19.111 -10.025 27.727 1.00 15.49 26 ILE D N 1
ATOM 5630 C CA . ILE D 1 47 ? 18.666 -8.758 27.122 1.00 15.52 26 ILE D CA 1
ATOM 5631 C C . ILE D 1 47 ? 18.860 -7.611 28.122 1.00 16.24 26 ILE D C 1
ATOM 5632 O O . ILE D 1 47 ? 19.487 -6.594 27.794 1.00 16.47 26 ILE D O 1
ATOM 5637 N N . GLY D 1 48 ? 18.371 -7.804 29.351 1.00 16.84 27 GLY D N 1
ATOM 5638 C CA . GLY D 1 48 ? 18.534 -6.812 30.421 1.00 16.95 27 GLY D CA 1
ATOM 5639 C C . GLY D 1 48 ? 19.993 -6.506 30.690 1.00 17.33 27 GLY D C 1
ATOM 5640 O O . GLY D 1 48 ? 20.368 -5.336 30.909 1.00 17.36 27 GLY D O 1
ATOM 5641 N N . ALA D 1 49 ? 20.817 -7.553 30.681 1.00 16.91 28 ALA D N 1
ATOM 5642 C CA . ALA D 1 49 ? 22.254 -7.409 30.921 1.00 17.13 28 ALA D CA 1
ATOM 5643 C C . ALA D 1 49 ? 22.901 -6.566 29.828 1.00 17.11 28 ALA D C 1
ATOM 5644 O O . ALA D 1 49 ? 23.690 -5.652 30.109 1.00 17.40 28 ALA D O 1
ATOM 5646 N N . ALA D 1 50 ? 22.565 -6.878 28.582 1.00 17.10 29 ALA D N 1
ATOM 5647 C CA . ALA D 1 50 ? 23.151 -6.183 27.437 1.00 17.47 29 ALA D CA 1
ATOM 5648 C C . ALA D 1 50 ? 22.736 -4.706 27.417 1.00 17.36 29 ALA D C 1
ATOM 5649 O O . ALA D 1 50 ? 23.571 -3.830 27.219 1.00 16.99 29 ALA D O 1
ATOM 5651 N N . VAL D 1 51 ? 21.446 -4.446 27.631 1.00 17.79 30 VAL D N 1
ATOM 5652 C CA . VAL D 1 51 ? 20.942 -3.070 27.724 1.00 18.61 30 VAL D CA 1
ATOM 5653 C C . VAL D 1 51 ? 21.648 -2.315 28.862 1.00 19.17 30 VAL D C 1
ATOM 5654 O O . VAL D 1 51 ? 22.148 -1.215 28.646 1.00 19.51 30 VAL D O 1
ATOM 5658 N N . ALA D 1 52 ? 21.714 -2.917 30.050 1.00 19.78 31 ALA D N 1
ATOM 5659 C CA . ALA D 1 52 ? 22.378 -2.281 31.196 1.00 20.37 31 ALA D CA 1
ATOM 5660 C C . ALA D 1 52 ? 23.834 -1.908 30.882 1.00 20.63 31 ALA D C 1
ATOM 5661 O O . ALA D 1 52 ? 24.254 -0.794 31.162 1.00 20.81 31 ALA D O 1
ATOM 5663 N N . ALA D 1 53 ? 24.580 -2.825 30.259 1.00 20.87 32 ALA D N 1
ATOM 5664 C CA . ALA D 1 53 ? 25.991 -2.584 29.920 1.00 20.39 32 ALA D CA 1
ATOM 5665 C C . ALA D 1 53 ? 26.240 -1.629 28.751 1.00 20.40 32 ALA D C 1
ATOM 5666 O O . ALA D 1 53 ? 27.164 -0.816 28.815 1.00 19.88 32 ALA D O 1
ATOM 5668 N N . ARG D 1 54 ? 25.444 -1.738 27.683 1.00 19.87 33 ARG D N 1
ATOM 5669 C CA . ARG D 1 54 ? 25.751 -1.048 26.427 1.00 19.42 33 ARG D CA 1
ATOM 5670 C C . ARG D 1 54 ? 24.598 -0.233 25.862 1.00 19.59 33 ARG D C 1
ATOM 5671 O O . ARG D 1 54 ? 24.745 0.442 24.831 1.00 19.62 33 ARG D O 1
ATOM 5679 N N . GLY D 1 55 ? 23.454 -0.296 26.536 1.00 19.46 34 GLY D N 1
ATOM 5680 C CA . GLY D 1 55 ? 22.287 0.504 26.161 1.00 19.38 34 GLY D CA 1
ATOM 5681 C C . GLY D 1 55 ? 21.507 -0.047 24.987 1.00 18.93 34 GLY D C 1
ATOM 5682 O O . GLY D 1 55 ? 20.647 0.637 24.449 1.00 19.30 34 GLY D O 1
ATOM 5683 N N . GLN D 1 56 ? 21.822 -1.275 24.575 1.00 18.53 35 GLN D N 1
ATOM 5684 C CA . GLN D 1 56 ? 21.097 -1.948 23.501 1.00 18.05 35 GLN D CA 1
ATOM 5685 C C . GLN D 1 56 ? 21.301 -3.452 23.594 1.00 17.20 35 GLN D C 1
ATOM 5686 O O . GLN D 1 56 ? 22.330 -3.910 24.097 1.00 16.74 35 GLN D O 1
ATOM 5692 N N . ALA D 1 57 ? 20.311 -4.213 23.134 1.00 16.24 36 ALA D N 1
ATOM 5693 C CA . ALA D 1 57 ? 20.439 -5.667 22.999 1.00 15.80 36 ALA D CA 1
ATOM 5694 C C . ALA D 1 57 ? 20.258 -6.041 21.543 1.00 15.33 36 ALA D C 1
ATOM 5695 O O . ALA D 1 57 ? 19.250 -5.687 20.929 1.00 15.20 36 ALA D O 1
ATOM 5697 N N . LEU D 1 58 ? 21.249 -6.745 21.003 1.00 15.49 37 LEU D N 1
ATOM 5698 C CA . LEU D 1 58 ? 21.269 -7.158 19.589 1.00 15.46 37 LEU D CA 1
ATOM 5699 C C . LEU D 1 58 ? 21.086 -8.670 19.526 1.00 14.99 37 LEU D C 1
ATOM 5700 O O . LEU D 1 58 ? 21.987 -9.433 19.873 1.00 14.80 37 LEU D O 1
ATOM 5705 N N . ILE D 1 59 ? 19.899 -9.099 19.112 1.00 14.17 38 ILE D N 1
ATOM 5706 C CA . ILE D 1 59 ? 19.530 -10.497 19.198 1.00 13.66 38 ILE D CA 1
ATOM 5707 C C . ILE D 1 59 ? 19.232 -11.039 17.805 1.00 13.95 38 ILE D C 1
ATOM 5708 O O . ILE D 1 59 ? 18.430 -10.464 17.052 1.00 13.65 38 ILE D O 1
ATOM 5713 N N . VAL D 1 60 ? 19.901 -12.136 17.456 1.00 13.81 39 VAL D N 1
ATOM 5714 C CA . VAL D 1 60 ? 19.619 -12.824 16.199 1.00 13.63 39 VAL D CA 1
ATOM 5715 C C . VAL D 1 60 ? 18.633 -13.950 16.439 1.00 13.67 39 VAL D C 1
ATOM 5716 O O . VAL D 1 60 ? 18.891 -14.852 17.241 1.00 13.84 39 VAL D O 1
ATOM 5720 N N . LEU D 1 61 ? 17.511 -13.911 15.724 1.00 14.08 40 LEU D N 1
ATOM 5721 C CA . LEU D 1 61 ? 16.458 -14.913 15.881 1.00 14.17 40 LEU D CA 1
ATOM 5722 C C . LEU D 1 61 ? 16.586 -16.070 14.894 1.00 14.73 40 LEU D C 1
ATOM 5723 O O . LEU D 1 61 ? 17.333 -15.995 13.906 1.00 14.59 40 LEU D O 1
ATOM 5728 N N . THR D 1 62 ? 15.842 -17.134 15.177 1.00 14.50 41 THR D N 1
ATOM 5729 C CA . THR D 1 62 ? 15.879 -18.346 14.376 1.00 15.02 41 THR D CA 1
ATOM 5730 C C . THR D 1 62 ? 14.459 -18.892 14.205 1.00 15.80 41 THR D C 1
ATOM 5731 O O . THR D 1 62 ? 13.509 -18.389 14.821 1.00 15.32 41 THR D O 1
ATOM 5735 N N . GLY D 1 63 ? 14.317 -19.889 13.340 1.00 16.55 42 GLY D N 1
ATOM 5736 C CA . GLY D 1 63 ? 13.043 -20.594 13.164 1.00 17.77 42 GLY D CA 1
ATOM 5737 C C . GLY D 1 63 ? 13.132 -21.960 13.829 1.00 18.87 42 GLY D C 1
ATOM 5738 O O . GLY D 1 63 ? 13.999 -22.195 14.685 1.00 20.10 42 GLY D O 1
ATOM 5739 N N . GLY D 1 64 ? 12.252 -22.875 13.452 1.00 19.06 43 GLY D N 1
ATOM 5740 C CA . GLY D 1 64 ? 12.225 -24.178 14.111 1.00 18.42 43 GLY D CA 1
ATOM 5741 C C . GLY D 1 64 ? 11.366 -24.127 15.363 1.00 18.59 43 GLY D C 1
ATOM 5742 O O . GLY D 1 64 ? 11.082 -23.039 15.901 1.00 18.80 43 GLY D O 1
ATOM 5743 N N . GLY D 1 65 ? 10.962 -25.305 15.828 1.00 18.21 44 GLY D N 1
ATOM 5744 C CA . GLY D 1 65 ? 10.021 -25.450 16.946 1.00 18.20 44 GLY D CA 1
ATOM 5745 C C . GLY D 1 65 ? 10.439 -24.766 18.239 1.00 17.74 44 GLY D C 1
ATOM 5746 O O . GLY D 1 65 ? 9.656 -24.020 18.822 1.00 17.98 44 GLY D O 1
ATOM 5747 N N . ASN D 1 66 ? 11.670 -25.025 18.677 1.00 17.63 45 ASN D N 1
ATOM 5748 C CA . ASN D 1 66 ? 12.219 -24.431 19.896 1.00 17.50 45 ASN D CA 1
ATOM 5749 C C . ASN D 1 66 ? 12.413 -22.925 19.773 1.00 17.54 45 ASN D C 1
ATOM 5750 O O . ASN D 1 66 ? 12.049 -22.170 20.680 1.00 17.30 45 ASN D O 1
ATOM 5755 N N . GLY D 1 67 ? 12.966 -22.491 18.639 1.00 17.47 46 GLY D N 1
ATOM 5756 C CA . GLY D 1 67 ? 13.221 -21.064 18.405 1.00 17.12 46 GLY D CA 1
ATOM 5757 C C . GLY D 1 67 ? 11.968 -20.212 18.453 1.00 17.05 46 GLY D C 1
ATOM 5758 O O . GLY D 1 67 ? 11.967 -19.128 19.050 1.00 17.68 46 GLY D O 1
ATOM 5759 N N . ILE D 1 68 ? 10.902 -20.694 17.823 1.00 16.86 47 ILE D N 1
ATOM 5760 C CA . ILE D 1 68 ? 9.596 -20.008 17.848 1.00 16.47 47 ILE D CA 1
ATOM 5761 C C . ILE D 1 68 ? 8.899 -20.114 19.212 1.00 16.64 47 ILE D C 1
ATOM 5762 O O . ILE D 1 68 ? 8.279 -19.142 19.678 1.00 16.63 47 ILE D O 1
ATOM 5767 N N . ALA D 1 69 ? 9.001 -21.283 19.852 1.00 16.33 48 ALA D N 1
ATOM 5768 C CA . ALA D 1 69 ? 8.521 -21.440 21.226 1.00 16.15 48 ALA D CA 1
ATOM 5769 C C . ALA D 1 69 ? 9.186 -20.420 22.148 1.00 15.94 48 ALA D C 1
ATOM 5770 O O . ALA D 1 69 ? 8.565 -19.904 23.052 1.00 15.81 48 ALA D O 1
ATOM 5772 N N . LEU D 1 70 ? 10.463 -20.138 21.909 1.00 16.28 49 LEU D N 1
ATOM 5773 C CA . LEU D 1 70 ? 11.191 -19.212 22.740 1.00 15.83 49 LEU D CA 1
ATOM 5774 C C . LEU D 1 70 ? 10.627 -17.788 22.597 1.00 16.37 49 LEU D C 1
ATOM 5775 O O . LEU D 1 70 ? 10.524 -17.039 23.588 1.00 15.98 49 LEU D O 1
ATOM 5780 N N . LEU D 1 71 ? 10.233 -17.437 21.374 1.00 16.12 50 LEU D N 1
ATOM 5781 C CA . LEU D 1 71 ? 9.613 -16.150 21.087 1.00 16.08 50 LEU D CA 1
ATOM 5782 C C . LEU D 1 71 ? 8.287 -15.991 21.794 1.00 16.18 50 LEU D C 1
ATOM 5783 O O . LEU D 1 71 ? 7.967 -14.904 22.273 1.00 16.79 50 LEU D O 1
ATOM 5788 N N . ARG D 1 72 ? 7.515 -17.069 21.858 1.00 16.59 51 ARG D N 1
ATOM 5789 C CA . ARG D 1 72 ? 6.254 -17.060 22.601 1.00 16.83 51 ARG D CA 1
ATOM 5790 C C . ARG D 1 72 ? 6.485 -16.783 24.085 1.00 16.66 51 ARG D C 1
ATOM 5791 O O . ARG D 1 72 ? 5.679 -16.107 24.717 1.00 16.22 51 ARG D O 1
ATOM 5799 N N . TYR D 1 73 ? 7.584 -17.311 24.632 1.00 16.32 52 TYR D N 1
ATOM 5800 C CA . TYR D 1 73 ? 7.931 -17.065 26.030 1.00 16.57 52 TYR D CA 1
ATOM 5801 C C . TYR D 1 73 ? 8.233 -15.596 26.264 1.00 16.85 52 TYR D C 1
ATOM 5802 O O . TYR D 1 73 ? 7.721 -15.013 27.225 1.00 16.61 52 TYR D O 1
ATOM 5811 N N . LEU D 1 74 ? 9.061 -15.007 25.394 1.00 17.10 53 LEU D N 1
ATOM 5812 C CA . LEU D 1 74 ? 9.370 -13.578 25.455 1.00 17.87 53 LEU D CA 1
ATOM 5813 C C . LEU D 1 74 ? 8.088 -12.758 25.448 1.00 18.53 53 LEU D C 1
ATOM 5814 O O . LEU D 1 74 ? 7.968 -11.781 26.186 1.00 18.57 53 LEU D O 1
ATOM 5819 N N . SER D 1 75 ? 7.127 -13.161 24.619 1.00 19.27 54 SER D N 1
ATOM 5820 C CA . SER D 1 75 ? 5.853 -12.460 24.558 1.00 20.48 54 SER D CA 1
ATOM 5821 C C . SER D 1 75 ? 5.105 -12.496 25.889 1.00 20.92 54 SER D C 1
ATOM 5822 O O . SER D 1 75 ? 4.590 -11.472 26.343 1.00 20.85 54 SER D O 1
ATOM 5825 N N . ALA D 1 76 ? 5.040 -13.677 26.503 1.00 21.34 55 ALA D N 1
ATOM 5826 C CA . ALA D 1 76 ? 4.400 -13.814 27.811 1.00 22.00 55 ALA D CA 1
ATOM 5827 C C . ALA D 1 76 ? 5.112 -12.957 28.853 1.00 22.44 55 ALA D C 1
ATOM 5828 O O . ALA D 1 76 ? 4.506 -12.533 29.832 1.00 22.86 55 ALA D O 1
ATOM 5830 N N . GLN D 1 77 ? 6.396 -12.691 28.623 1.00 22.88 56 GLN D N 1
ATOM 5831 C CA . GLN D 1 77 ? 7.224 -11.969 29.589 1.00 23.76 56 GLN D CA 1
ATOM 5832 C C . GLN D 1 77 ? 7.567 -10.572 29.090 1.00 23.21 56 GLN D C 1
ATOM 5833 O O . GLN D 1 77 ? 8.575 -9.995 29.495 1.00 23.12 56 GLN D O 1
ATOM 5839 N N . ALA D 1 78 ? 6.709 -10.039 28.222 1.00 23.20 57 ALA D N 1
ATOM 5840 C CA . ALA D 1 78 ? 6.952 -8.776 27.524 1.00 23.48 57 ALA D CA 1
ATOM 5841 C C . ALA D 1 78 ? 7.352 -7.645 28.468 1.00 23.59 57 ALA D C 1
ATOM 5842 O O . ALA D 1 78 ? 8.269 -6.885 28.160 1.00 23.56 57 ALA D O 1
ATOM 5844 N N . GLN D 1 79 ? 6.690 -7.569 29.622 1.00 23.46 58 GLN D N 1
ATOM 5845 C CA . GLN D 1 79 ? 6.957 -6.530 30.627 1.00 24.30 58 GLN D CA 1
ATOM 5846 C C . GLN D 1 79 ? 8.362 -6.590 31.210 1.00 23.29 58 GLN D C 1
ATOM 5847 O O . GLN D 1 79 ? 8.808 -5.633 31.829 1.00 23.29 58 GLN D O 1
ATOM 5853 N N . GLN D 1 80 ? 9.045 -7.716 31.030 1.00 22.33 59 GLN D N 1
ATOM 5854 C CA . GLN D 1 80 ? 10.414 -7.882 31.540 1.00 21.47 59 GLN D CA 1
ATOM 5855 C C . GLN D 1 80 ? 11.473 -7.253 30.634 1.00 20.26 59 GLN D C 1
ATOM 5856 O O . GLN D 1 80 ? 12.641 -7.167 31.010 1.00 20.39 59 GLN D O 1
ATOM 5862 N N . ILE D 1 81 ? 11.068 -6.811 29.446 1.00 19.10 60 ILE D N 1
ATOM 5863 C CA . ILE D 1 81 ? 12.025 -6.396 28.423 1.00 17.87 60 ILE D CA 1
ATOM 5864 C C . ILE D 1 81 ? 11.806 -4.941 28.009 1.00 17.79 60 ILE D C 1
ATOM 5865 O O . ILE D 1 81 ? 10.665 -4.515 27.778 1.00 16.56 60 ILE D O 1
ATOM 5870 N N . GLU D 1 82 ? 12.899 -4.178 27.952 1.00 17.02 61 GLU D N 1
ATOM 5871 C CA . GLU D 1 82 ? 12.839 -2.808 27.451 1.00 17.25 61 GLU D CA 1
ATOM 5872 C C . GLU D 1 82 ? 12.907 -2.796 25.914 1.00 16.98 61 GLU D C 1
ATOM 5873 O O . GLU D 1 82 ? 13.968 -2.550 25.332 1.00 16.51 61 GLU D O 1
ATOM 5879 N N . TRP D 1 83 ? 11.767 -3.071 25.283 1.00 16.66 62 TRP D N 1
ATOM 5880 C CA . TRP D 1 83 ? 11.670 -3.276 23.834 1.00 17.10 62 TRP D CA 1
ATOM 5881 C C . TRP D 1 83 ? 12.238 -2.150 22.977 1.00 17.05 62 TRP D C 1
ATOM 5882 O O . TRP D 1 83 ? 12.730 -2.403 21.878 1.00 17.07 62 TRP D O 1
ATOM 5893 N N . SER D 1 84 ? 12.175 -0.920 23.483 1.00 16.45 63 SER D N 1
ATOM 5894 C CA . SER D 1 84 ? 12.698 0.228 22.748 1.00 16.61 63 SER D CA 1
ATOM 5895 C C . SER D 1 84 ? 14.217 0.140 22.536 1.00 16.37 63 SER D C 1
ATOM 5896 O O . SER D 1 84 ? 14.763 0.842 21.693 1.00 15.76 63 SER D O 1
ATOM 5899 N N . LYS D 1 85 ? 14.891 -0.716 23.304 1.00 16.33 64 LYS D N 1
ATOM 5900 C CA . LYS D 1 85 ? 16.341 -0.864 23.176 1.00 16.31 64 LYS D CA 1
ATOM 5901 C C . LYS D 1 85 ? 16.744 -2.186 22.516 1.00 15.55 64 LYS D C 1
ATOM 5902 O O . LYS D 1 85 ? 17.926 -2.516 22.464 1.00 15.20 64 LYS D O 1
ATOM 5908 N N . VAL D 1 86 ? 15.762 -2.917 21.996 1.00 15.01 65 VAL D N 1
ATOM 5909 C CA . VAL D 1 86 ? 15.991 -4.236 21.409 1.00 14.47 65 VAL D CA 1
ATOM 5910 C C . VAL D 1 86 ? 16.105 -4.170 19.877 1.00 14.58 65 VAL D C 1
ATOM 5911 O O . VAL D 1 86 ? 15.283 -3.546 19.217 1.00 14.12 65 VAL D O 1
ATOM 5915 N N . HIS D 1 87 ? 17.131 -4.829 19.334 1.00 14.59 66 HIS D N 1
ATOM 5916 C CA . HIS D 1 87 ? 17.362 -4.916 17.888 1.00 14.29 66 HIS D CA 1
ATOM 5917 C C . HIS D 1 87 ? 17.365 -6.383 17.406 1.00 14.04 66 HIS D C 1
ATOM 5918 O O . HIS D 1 87 ? 18.080 -7.238 17.943 1.00 13.91 66 HIS D O 1
ATOM 5925 N N . LEU D 1 88 ? 16.540 -6.674 16.411 1.00 13.30 67 LEU D N 1
ATOM 5926 C CA . LEU D 1 88 ? 16.322 -8.059 15.995 1.00 13.24 67 LEU D CA 1
ATOM 5927 C C . LEU D 1 88 ? 16.840 -8.313 14.598 1.00 13.29 67 LEU D C 1
ATOM 5928 O O . LEU D 1 88 ? 16.642 -7.504 13.683 1.00 13.92 67 LEU D O 1
ATOM 5933 N N . PHE D 1 89 ? 17.499 -9.447 14.455 1.00 12.93 68 PHE D N 1
ATOM 5934 C CA . PHE D 1 89 ? 18.066 -9.871 13.202 1.00 13.06 68 PHE D CA 1
ATOM 5935 C C . PHE D 1 89 ? 17.697 -11.340 13.040 1.00 12.53 68 PHE D C 1
ATOM 5936 O O . PHE D 1 89 ? 17.259 -11.978 13.995 1.00 12.34 68 PHE D O 1
ATOM 5944 N N . TRP D 1 90 ? 17.862 -11.866 11.832 1.00 12.14 69 TRP D N 1
ATOM 5945 C CA . TRP D 1 90 ? 17.560 -13.271 11.558 1.00 11.73 69 TRP D CA 1
ATOM 5946 C C . TRP D 1 90 ? 18.798 -14.045 11.118 1.00 11.75 69 TRP D C 1
ATOM 5947 O O . TRP D 1 90 ? 19.627 -13.530 10.357 1.00 11.36 69 TRP D O 1
ATOM 5958 N N . GLY D 1 91 ? 18.906 -15.287 11.595 1.00 11.90 70 GLY D N 1
ATOM 5959 C CA . GLY D 1 91 ? 20.055 -16.143 11.291 1.00 12.14 70 GLY D CA 1
ATOM 5960 C C . GLY D 1 91 ? 19.945 -16.680 9.876 1.00 12.87 70 GLY D C 1
ATOM 5961 O O . GLY D 1 91 ? 20.939 -16.832 9.181 1.00 12.92 70 GLY D O 1
ATOM 5962 N N . ASP D 1 92 ? 18.712 -16.960 9.464 1.00 13.46 71 ASP D N 1
ATOM 5963 C CA . ASP D 1 92 ? 18.402 -17.400 8.119 1.00 14.22 71 ASP D CA 1
ATOM 5964 C C . ASP D 1 92 ? 16.899 -17.223 7.875 1.00 14.81 71 ASP D C 1
ATOM 5965 O O . ASP D 1 92 ? 16.124 -16.985 8.809 1.00 15.01 71 ASP D O 1
ATOM 5970 N N . GLU D 1 93 ? 16.497 -17.315 6.615 1.00 14.91 72 GLU D N 1
ATOM 5971 C CA . GLU D 1 93 ? 15.114 -17.112 6.244 1.00 14.86 72 GLU D CA 1
ATOM 5972 C C . GLU D 1 93 ? 14.808 -17.921 4.989 1.00 15.40 72 GLU D C 1
ATOM 5973 O O . GLU D 1 93 ? 15.681 -18.121 4.164 1.00 15.65 72 GLU D O 1
ATOM 5979 N N . ARG D 1 94 ? 13.570 -18.378 4.862 1.00 15.42 73 ARG D N 1
ATOM 5980 C CA . ARG D 1 94 ? 13.117 -19.045 3.652 1.00 16.14 73 ARG D CA 1
ATOM 5981 C C . ARG D 1 94 ? 12.790 -18.007 2.583 1.00 16.19 73 ARG D C 1
ATOM 5982 O O . ARG D 1 94 ? 12.016 -17.066 2.823 1.00 15.99 73 ARG D O 1
ATOM 5990 N N . TYR D 1 95 ? 13.410 -18.155 1.412 1.00 16.69 74 TYR D N 1
ATOM 5991 C CA . TYR D 1 95 ? 13.107 -17.267 0.297 1.00 16.92 74 TYR D CA 1
ATOM 5992 C C . TYR D 1 95 ? 11.847 -17.756 -0.382 1.00 17.44 74 TYR D C 1
ATOM 5993 O O . TYR D 1 95 ? 11.897 -18.564 -1.327 1.00 17.96 74 TYR D O 1
ATOM 6002 N N . VAL D 1 96 ? 10.719 -17.275 0.139 1.00 17.81 75 VAL D N 1
ATOM 6003 C CA . VAL D 1 96 ? 9.373 -17.659 -0.280 1.00 18.68 75 VAL D CA 1
ATOM 6004 C C . VAL D 1 96 ? 8.466 -16.417 -0.151 1.00 20.08 75 VAL D C 1
ATOM 6005 O O . VAL D 1 96 ? 8.907 -15.387 0.378 1.00 20.36 75 VAL D O 1
ATOM 6009 N N . PRO D 1 97 ? 7.203 -16.491 -0.629 1.00 21.15 76 PRO D N 1
ATOM 6010 C CA . PRO D 1 97 ? 6.318 -15.325 -0.489 1.00 21.91 76 PRO D CA 1
ATOM 6011 C C . PRO D 1 97 ? 6.211 -14.847 0.962 1.00 23.09 76 PRO D C 1
ATOM 6012 O O . PRO D 1 97 ? 6.315 -15.656 1.883 1.00 23.13 76 PRO D O 1
ATOM 6016 N N . GLU D 1 98 ? 6.005 -13.546 1.147 1.00 24.16 77 GLU D N 1
ATOM 6017 C CA . GLU D 1 98 ? 5.949 -12.931 2.475 1.00 26.18 77 GLU D CA 1
ATOM 6018 C C . GLU D 1 98 ? 4.905 -13.542 3.424 1.00 26.94 77 GLU D C 1
ATOM 6019 O O . GLU D 1 98 ? 5.149 -13.627 4.642 1.00 27.10 77 GLU D O 1
ATOM 6025 N N . ASP D 1 99 ? 3.758 -13.962 2.877 1.00 27.68 78 ASP D N 1
ATOM 6026 C CA . ASP D 1 99 ? 2.667 -14.498 3.701 1.00 28.77 78 ASP D CA 1
ATOM 6027 C C . ASP D 1 99 ? 2.712 -16.015 3.894 1.00 28.41 78 ASP D C 1
ATOM 6028 O O . ASP D 1 99 ? 1.861 -16.601 4.573 1.00 28.72 78 ASP D O 1
ATOM 6033 N N . ASP D 1 100 ? 3.702 -16.656 3.296 1.00 27.94 79 ASP D N 1
ATOM 6034 C CA . ASP D 1 100 ? 3.857 -18.095 3.432 1.00 27.78 79 ASP D CA 1
ATOM 6035 C C . ASP D 1 100 ? 4.172 -18.431 4.892 1.00 27.36 79 ASP D C 1
ATOM 6036 O O . ASP D 1 100 ? 4.916 -17.699 5.556 1.00 27.02 79 ASP D O 1
ATOM 6041 N N . ASP D 1 101 ? 3.598 -19.529 5.388 1.00 27.08 80 ASP D N 1
ATOM 6042 C CA . ASP D 1 101 ? 3.795 -19.966 6.776 1.00 26.65 80 ASP D CA 1
ATOM 6043 C C . ASP D 1 101 ? 5.212 -20.493 7.007 1.00 25.74 80 ASP D C 1
ATOM 6044 O O . ASP D 1 101 ? 5.663 -20.617 8.153 1.00 25.53 80 ASP D O 1
ATOM 6049 N N . GLU D 1 102 ? 5.907 -20.801 5.913 1.00 24.84 81 GLU D N 1
ATOM 6050 C CA . GLU D 1 102 ? 7.329 -21.179 5.963 1.00 23.93 81 GLU D CA 1
ATOM 6051 C C . GLU D 1 102 ? 8.254 -20.009 6.337 1.00 22.68 81 GLU D C 1
ATOM 6052 O O . GLU D 1 102 ? 9.449 -20.209 6.551 1.00 22.75 81 GLU D O 1
ATOM 6058 N N . ARG D 1 103 ? 7.719 -18.791 6.400 1.00 21.19 82 ARG D N 1
ATOM 6059 C CA . ARG D 1 103 ? 8.548 -17.630 6.717 1.00 19.82 82 ARG D CA 1
ATOM 6060 C C . ARG D 1 103 ? 8.940 -17.630 8.188 1.00 19.41 82 ARG D C 1
ATOM 6061 O O . ARG D 1 103 ? 8.101 -17.867 9.066 1.00 19.95 82 ARG D O 1
ATOM 6069 N N . ASN D 1 104 ? 10.222 -17.408 8.463 1.00 18.94 83 ASN D N 1
ATOM 6070 C CA . ASN D 1 104 ? 10.675 -17.206 9.843 1.00 18.10 83 ASN D CA 1
ATOM 6071 C C . ASN D 1 104 ? 10.104 -15.931 10.417 1.00 18.17 83 ASN D C 1
ATOM 6072 O O . ASN D 1 104 ? 9.726 -15.892 11.599 1.00 18.10 83 ASN D O 1
ATOM 6077 N N . LEU D 1 105 ? 10.027 -14.902 9.575 1.00 17.99 84 LEU D N 1
ATOM 6078 C CA . LEU D 1 105 ? 9.486 -13.608 9.985 1.00 18.58 84 LEU D CA 1
ATOM 6079 C C . LEU D 1 105 ? 8.012 -13.675 10.372 1.00 19.07 84 LEU D C 1
ATOM 6080 O O . LEU D 1 105 ? 7.626 -13.121 11.403 1.00 20.08 84 LEU D O 1
ATOM 6085 N N . LYS D 1 106 ? 7.197 -14.317 9.540 1.00 19.46 85 LYS D N 1
ATOM 6086 C CA . LYS D 1 106 ? 5.766 -14.468 9.825 1.00 20.34 85 LYS D CA 1
ATOM 6087 C C . LYS D 1 106 ? 5.541 -15.245 11.111 1.00 20.56 85 LYS D C 1
ATOM 6088 O O . LYS D 1 106 ? 4.696 -14.866 11.921 1.00 20.98 85 LYS D O 1
ATOM 6094 N N . GLN D 1 107 ? 6.282 -16.329 11.309 1.00 21.07 86 GLN D N 1
ATOM 6095 C CA . GLN D 1 107 ? 6.175 -17.039 12.579 1.00 22.15 86 GLN D CA 1
ATOM 6096 C C . GLN D 1 107 ? 6.587 -16.147 13.756 1.00 21.73 86 GLN D C 1
ATOM 6097 O O . GLN D 1 107 ? 5.889 -16.121 14.760 1.00 22.38 86 GLN D O 1
ATOM 6103 N N . ALA D 1 108 ? 7.683 -15.390 13.615 1.00 21.24 87 ALA D N 1
ATOM 6104 C CA . ALA D 1 108 ? 8.100 -14.411 14.639 1.00 20.99 87 ALA D CA 1
ATOM 6105 C C . ALA D 1 108 ? 7.031 -13.359 14.927 1.00 20.99 87 ALA D C 1
ATOM 6106 O O . ALA D 1 108 ? 6.815 -12.992 16.093 1.00 21.09 87 ALA D O 1
ATOM 6108 N N . ARG D 1 109 ? 6.388 -12.860 13.871 1.00 21.42 88 ARG D N 1
ATOM 6109 C CA . ARG D 1 109 ? 5.291 -11.893 14.007 1.00 22.04 88 ARG D CA 1
ATOM 6110 C C . ARG D 1 109 ? 4.156 -12.474 14.859 1.00 21.78 88 ARG D C 1
ATOM 6111 O O . ARG D 1 109 ? 3.684 -11.828 15.787 1.00 22.06 88 ARG D O 1
ATOM 6119 N N . ARG D 1 110 ? 3.744 -13.705 14.571 1.00 21.53 89 ARG D N 1
ATOM 6120 C CA . ARG D 1 110 ? 2.614 -14.301 15.278 1.00 21.63 89 ARG D CA 1
ATOM 6121 C C . ARG D 1 110 ? 2.967 -14.629 16.736 1.00 21.80 89 ARG D C 1
ATOM 6122 O O . ARG D 1 110 ? 2.167 -14.392 17.646 1.00 21.57 89 ARG D O 1
ATOM 6124 N N . ALA D 1 111 ? 4.178 -15.147 16.941 1.00 21.51 90 ALA D N 1
ATOM 6125 C CA . ALA D 1 111 ? 4.663 -15.530 18.264 1.00 21.02 90 ALA D CA 1
ATOM 6126 C C . ALA D 1 111 ? 4.886 -14.341 19.182 1.00 20.71 90 ALA D C 1
ATOM 6127 O O . ALA D 1 111 ? 4.555 -14.410 20.365 1.00 20.55 90 ALA D O 1
ATOM 6129 N N . LEU D 1 112 ? 5.435 -13.256 18.635 1.00 20.15 91 LEU D N 1
ATOM 6130 C CA . LEU D 1 112 ? 5.961 -12.169 19.450 1.00 20.12 91 LEU D CA 1
ATOM 6131 C C . LEU D 1 112 ? 5.822 -10.758 18.867 1.00 20.50 91 LEU D C 1
ATOM 6132 O O . LEU D 1 112 ? 5.342 -9.859 19.554 1.00 20.32 91 LEU D O 1
ATOM 6137 N N . LEU D 1 113 ? 6.281 -10.555 17.630 1.00 20.60 92 LEU D N 1
ATOM 6138 C CA . LEU D 1 113 ? 6.488 -9.200 17.116 1.00 21.49 92 LEU D CA 1
ATOM 6139 C C . LEU D 1 113 ? 5.232 -8.347 17.037 1.00 22.14 92 LEU D C 1
ATOM 6140 O O . LEU D 1 113 ? 5.283 -7.153 17.317 1.00 21.85 92 LEU D O 1
ATOM 6145 N N . ASN D 1 114 ? 4.118 -8.965 16.649 1.00 23.19 93 ASN D N 1
ATOM 6146 C CA . ASN D 1 114 ? 2.827 -8.290 16.631 1.00 24.74 93 ASN D CA 1
ATOM 6147 C C . ASN D 1 114 ? 2.364 -7.838 18.034 1.00 25.61 93 ASN D C 1
ATOM 6148 O O . ASN D 1 114 ? 1.501 -6.960 18.143 1.00 26.05 93 ASN D O 1
ATOM 6153 N N . HIS D 1 115 ? 2.933 -8.430 19.088 1.00 25.99 94 HIS D N 1
ATOM 6154 C CA . HIS D 1 115 ? 2.397 -8.277 20.455 1.00 26.67 94 HIS D CA 1
ATOM 6155 C C . HIS D 1 115 ? 3.224 -7.367 21.353 1.00 26.41 94 HIS D C 1
ATOM 6156 O O . HIS D 1 115 ? 2.827 -7.100 22.489 1.00 26.44 94 HIS D O 1
ATOM 6163 N N . VAL D 1 116 ? 4.368 -6.903 20.858 1.00 25.82 95 VAL D N 1
ATOM 6164 C CA . VAL D 1 116 ? 5.248 -6.054 21.661 1.00 25.55 95 VAL D CA 1
ATOM 6165 C C . VAL D 1 116 ? 5.560 -4.736 20.986 1.00 25.80 95 VAL D C 1
ATOM 6166 O O . VAL D 1 116 ? 5.368 -4.559 19.781 1.00 25.51 95 VAL D O 1
ATOM 6170 N N . ASP D 1 117 ? 6.067 -3.818 21.785 1.00 26.14 96 ASP D N 1
ATOM 6171 C CA . ASP D 1 117 ? 6.243 -2.448 21.355 1.00 27.00 96 ASP D CA 1
ATOM 6172 C C . ASP D 1 117 ? 7.662 -2.168 20.887 1.00 26.24 96 ASP D C 1
ATOM 6173 O O . ASP D 1 117 ? 8.255 -1.157 21.245 1.00 26.71 96 ASP D O 1
ATOM 6178 N N . ILE D 1 118 ? 8.192 -3.082 20.084 1.00 25.77 97 ILE D N 1
ATOM 6179 C CA . ILE D 1 118 ? 9.510 -2.924 19.465 1.00 25.47 97 ILE D CA 1
ATOM 6180 C C . ILE D 1 118 ? 9.420 -2.014 18.237 1.00 25.01 97 ILE D C 1
ATOM 6181 O O . ILE D 1 118 ? 8.545 -2.201 17.407 1.00 25.09 97 ILE D O 1
ATOM 6186 N N . PRO D 1 119 ? 10.309 -1.009 18.127 1.00 24.89 98 PRO D N 1
ATOM 6187 C CA . PRO D 1 119 ? 10.219 -0.142 16.956 1.00 24.78 98 PRO D CA 1
ATOM 6188 C C . PRO D 1 119 ? 10.632 -0.855 15.677 1.00 24.56 98 PRO D C 1
ATOM 6189 O O . PRO D 1 119 ? 11.600 -1.616 15.673 1.00 24.27 98 PRO D O 1
ATOM 6193 N N . SER D 1 120 ? 9.886 -0.596 14.608 1.00 24.71 99 SER D N 1
ATOM 6194 C CA . SER D 1 120 ? 10.048 -1.302 13.340 1.00 24.99 99 SER D CA 1
ATOM 6195 C C . SER D 1 120 ? 11.432 -1.119 12.708 1.00 24.17 99 SER D C 1
ATOM 6196 O O . SER D 1 120 ? 11.944 -2.043 12.081 1.00 24.48 99 SER D O 1
ATOM 6199 N N . ASN D 1 121 ? 12.045 0.053 12.902 1.00 23.31 100 ASN D N 1
ATOM 6200 C CA . ASN D 1 121 ? 13.372 0.361 12.343 1.00 22.37 100 ASN D CA 1
ATOM 6201 C C . ASN D 1 121 ? 14.499 -0.329 13.105 1.00 21.35 100 ASN D C 1
ATOM 6202 O O . ASN D 1 121 ? 15.676 -0.157 12.780 1.00 20.38 100 ASN D O 1
ATOM 6207 N N . GLN D 1 122 ? 14.125 -1.085 14.139 1.00 20.06 101 GLN D N 1
ATOM 6208 C CA . GLN D 1 122 ? 15.080 -1.832 14.931 1.00 19.25 101 GLN D CA 1
ATOM 6209 C C . GLN D 1 122 ? 14.902 -3.341 14.713 1.00 18.58 101 GLN D C 1
ATOM 6210 O O . GLN D 1 122 ? 15.652 -4.153 15.246 1.00 18.56 101 GLN D O 1
ATOM 6216 N N . VAL D 1 123 ? 13.919 -3.693 13.897 1.00 18.02 102 VAL D N 1
ATOM 6217 C CA . VAL D 1 123 ? 13.652 -5.079 13.502 1.00 17.47 102 VAL D CA 1
ATOM 6218 C C . VAL D 1 123 ? 14.130 -5.258 12.061 1.00 17.16 102 VAL D C 1
ATOM 6219 O O . VAL D 1 123 ? 13.695 -4.535 11.161 1.00 16.44 102 VAL D O 1
ATOM 6223 N N . HIS D 1 124 ? 15.026 -6.222 11.844 1.00 16.91 103 HIS D N 1
ATOM 6224 C CA . HIS D 1 124 ? 15.681 -6.339 10.545 1.00 16.43 103 HIS D CA 1
ATOM 6225 C C . HIS D 1 124 ? 15.455 -7.691 9.869 1.00 16.16 103 HIS D C 1
ATOM 6226 O O . HIS D 1 124 ? 16.307 -8.564 9.951 1.00 15.88 103 HIS D O 1
ATOM 6233 N N . PRO D 1 125 ? 14.305 -7.857 9.184 1.00 15.99 104 PRO D N 1
ATOM 6234 C CA . PRO D 1 125 ? 13.960 -9.121 8.517 1.00 15.95 104 PRO D CA 1
ATOM 6235 C C . PRO D 1 125 ? 14.744 -9.342 7.215 1.00 15.56 104 PRO D C 1
ATOM 6236 O O . PRO D 1 125 ? 15.178 -8.382 6.577 1.00 14.70 104 PRO D O 1
ATOM 6240 N N . MET D 1 126 ? 14.924 -10.599 6.837 1.00 14.94 105 MET D N 1
ATOM 6241 C CA . MET D 1 126 ? 15.490 -10.906 5.533 1.00 14.91 105 MET D CA 1
ATOM 6242 C C . MET D 1 126 ? 14.378 -10.828 4.484 1.00 15.46 105 MET D C 1
ATOM 6243 O O . MET D 1 126 ? 13.202 -10.998 4.811 1.00 15.51 105 MET D O 1
ATOM 6248 N N . ALA D 1 127 ? 14.752 -10.576 3.231 1.00 15.95 106 ALA D N 1
ATOM 6249 C CA . ALA D 1 127 ? 13.780 -10.364 2.153 1.00 16.32 106 ALA D CA 1
ATOM 6250 C C . ALA D 1 127 ? 12.925 -11.597 1.813 1.00 16.97 106 ALA D C 1
ATOM 6251 O O . ALA D 1 127 ? 13.359 -12.739 2.026 1.00 16.88 106 ALA D O 1
ATOM 6253 N N . ALA D 1 128 ? 11.723 -11.356 1.281 1.00 17.17 107 ALA D N 1
ATOM 6254 C CA . ALA D 1 128 ? 10.843 -12.437 0.791 1.00 18.02 107 ALA D CA 1
ATOM 6255 C C . ALA D 1 128 ? 10.976 -12.599 -0.726 1.00 18.29 107 ALA D C 1
ATOM 6256 O O . ALA D 1 128 ? 11.432 -11.686 -1.392 1.00 18.18 107 ALA D O 1
ATOM 6258 N N . SER D 1 129 ? 10.564 -13.747 -1.267 1.00 18.95 108 SER D N 1
ATOM 6259 C CA . SER D 1 129 ? 10.708 -14.011 -2.711 1.00 19.86 108 SER D CA 1
ATOM 6260 C C . SER D 1 129 ? 9.830 -13.098 -3.567 1.00 20.34 108 SER D C 1
ATOM 6261 O O . SER D 1 129 ? 10.088 -12.912 -4.759 1.00 21.23 108 SER D O 1
ATOM 6264 N N . ASP D 1 130 ? 8.820 -12.494 -2.955 1.00 20.68 109 ASP D N 1
ATOM 6265 C CA . ASP D 1 130 ? 7.849 -11.726 -3.718 1.00 21.09 109 ASP D CA 1
ATOM 6266 C C . ASP D 1 130 ? 7.883 -10.233 -3.390 1.00 21.23 109 ASP D C 1
ATOM 6267 O O . ASP D 1 130 ? 6.899 -9.523 -3.611 1.00 21.53 109 ASP D O 1
ATOM 6272 N N . GLY D 1 131 ? 9.030 -9.760 -2.893 1.00 21.63 110 GLY D N 1
ATOM 6273 C CA . GLY D 1 131 ? 9.217 -8.340 -2.526 1.00 21.75 110 GLY D CA 1
ATOM 6274 C C . GLY D 1 131 ? 10.127 -7.564 -3.465 1.00 21.80 110 GLY D C 1
ATOM 6275 O O . GLY D 1 131 ? 10.127 -7.809 -4.667 1.00 22.24 110 GLY D O 1
ATOM 6276 N N . ASP D 1 132 ? 10.914 -6.640 -2.914 1.00 21.72 111 ASP D N 1
ATOM 6277 C CA . ASP D 1 132 ? 11.677 -5.666 -3.708 1.00 22.26 111 ASP D CA 1
ATOM 6278 C C . ASP D 1 132 ? 12.811 -6.254 -4.538 1.00 21.99 111 ASP D C 1
ATOM 6279 O O . ASP D 1 132 ? 13.399 -5.549 -5.365 1.00 22.00 111 ASP D O 1
ATOM 6284 N N . PHE D 1 133 ? 13.130 -7.527 -4.315 1.00 21.53 112 PHE D N 1
ATOM 6285 C CA . PHE D 1 133 ? 14.231 -8.165 -5.035 1.00 21.18 112 PHE D CA 1
ATOM 6286 C C . PHE D 1 133 ? 13.741 -9.150 -6.080 1.00 21.15 112 PHE D C 1
ATOM 6287 O O . PHE D 1 133 ? 14.549 -9.692 -6.840 1.00 21.02 112 PHE D O 1
ATOM 6295 N N . GLY D 1 134 ? 12.419 -9.359 -6.127 1.00 20.59 113 GLY D N 1
ATOM 6296 C CA . GLY D 1 134 ? 11.828 -10.360 -7.011 1.00 20.06 113 GLY D CA 1
ATOM 6297 C C . GLY D 1 134 ? 12.508 -11.694 -6.776 1.00 20.02 113 GLY D C 1
ATOM 6298 O O . GLY D 1 134 ? 12.764 -12.069 -5.633 1.00 19.85 113 GLY D O 1
ATOM 6299 N N . GLY D 1 135 ? 12.840 -12.397 -7.855 1.00 19.53 114 GLY D N 1
ATOM 6300 C CA . GLY D 1 135 ? 13.509 -13.686 -7.745 1.00 19.05 114 GLY D CA 1
ATOM 6301 C C . GLY D 1 135 ? 15.010 -13.550 -7.575 1.00 18.55 114 GLY D C 1
ATOM 6302 O O . GLY D 1 135 ? 15.727 -14.543 -7.593 1.00 18.70 114 GLY D O 1
ATOM 6303 N N . ASP D 1 136 ? 15.495 -12.326 -7.391 1.00 18.29 115 ASP D N 1
ATOM 6304 C CA . ASP D 1 136 ? 16.952 -12.125 -7.296 1.00 17.96 115 ASP D CA 1
ATOM 6305 C C . ASP D 1 136 ? 17.457 -12.388 -5.868 1.00 17.89 115 ASP D C 1
ATOM 6306 O O . ASP D 1 136 ? 17.762 -11.466 -5.097 1.00 17.38 115 ASP D O 1
ATOM 6311 N N . LEU D 1 137 ? 17.550 -13.679 -5.560 1.00 17.66 116 LEU D N 1
ATOM 6312 C CA . LEU D 1 137 ? 18.010 -14.192 -4.272 1.00 17.86 116 LEU D CA 1
ATOM 6313 C C . LEU D 1 137 ? 19.393 -13.661 -3.866 1.00 17.54 116 LEU D C 1
ATOM 6314 O O . LEU D 1 137 ? 19.588 -13.253 -2.726 1.00 17.35 116 LEU D O 1
ATOM 6319 N N . ASP D 1 138 ? 20.337 -13.666 -4.802 1.00 17.19 117 ASP D N 1
ATOM 6320 C CA . ASP D 1 138 ? 21.694 -13.183 -4.526 1.00 17.24 117 ASP D CA 1
ATOM 6321 C C . ASP D 1 138 ? 21.741 -11.698 -4.156 1.00 16.54 117 ASP D C 1
ATOM 6322 O O . ASP D 1 138 ? 22.460 -11.322 -3.232 1.00 16.01 117 ASP D O 1
ATOM 6327 N N . ALA D 1 139 ? 20.975 -10.872 -4.869 1.00 15.88 118 ALA D N 1
ATOM 6328 C CA . ALA D 1 139 ? 20.855 -9.436 -4.539 1.00 15.77 118 ALA D CA 1
ATOM 6329 C C . ALA D 1 139 ? 20.202 -9.198 -3.170 1.00 15.74 118 ALA D C 1
ATOM 6330 O O . ALA D 1 139 ? 20.582 -8.274 -2.447 1.00 16.23 118 ALA D O 1
ATOM 6332 N N . ALA D 1 140 ? 19.211 -10.022 -2.838 1.00 15.40 119 ALA D N 1
ATOM 6333 C CA . ALA D 1 140 ? 18.566 -10.002 -1.527 1.00 15.01 119 ALA D CA 1
ATOM 6334 C C . ALA D 1 140 ? 19.535 -10.353 -0.406 1.00 14.81 119 ALA D C 1
ATOM 6335 O O . ALA D 1 140 ? 19.497 -9.727 0.653 1.00 15.16 119 ALA D O 1
ATOM 6337 N N . ALA D 1 141 ? 20.408 -11.340 -0.627 1.00 14.40 120 ALA D N 1
ATOM 6338 C CA . ALA D 1 141 ? 21.423 -11.676 0.362 0.50 14.26 120 ALA D CA 1
ATOM 6339 C C . ALA D 1 141 ? 22.410 -10.528 0.526 1.00 14.87 120 ALA D C 1
ATOM 6340 O O . ALA D 1 141 ? 22.798 -10.213 1.656 1.00 14.47 120 ALA D O 1
ATOM 6342 N N A LEU D 1 142 ? 22.809 -9.906 -0.587 0.50 15.21 121 LEU D N 1
ATOM 6343 N N B LEU D 1 142 ? 22.810 -9.924 -0.599 0.50 15.21 121 LEU D N 1
ATOM 6344 C CA A LEU D 1 142 ? 23.746 -8.776 -0.556 0.50 15.73 121 LEU D CA 1
ATOM 6345 C CA B LEU D 1 142 ? 23.721 -8.774 -0.617 0.50 15.72 121 LEU D CA 1
ATOM 6346 C C A LEU D 1 142 ? 23.138 -7.546 0.115 0.50 15.92 121 LEU D C 1
ATOM 6347 C C B LEU D 1 142 ? 23.130 -7.587 0.137 0.50 15.91 121 LEU D C 1
ATOM 6348 O O A LEU D 1 142 ? 23.850 -6.762 0.737 0.50 16.15 121 LEU D O 1
ATOM 6349 O O B LEU D 1 142 ? 23.842 -6.877 0.842 0.50 16.11 121 LEU D O 1
ATOM 6358 N N . ALA D 1 143 ? 21.826 -7.376 -0.027 1.00 16.02 122 ALA D N 1
ATOM 6359 C CA . ALA D 1 143 ? 21.110 -6.314 0.681 1.00 16.26 122 ALA D CA 1
ATOM 6360 C C . ALA D 1 143 ? 21.157 -6.516 2.207 1.00 16.24 122 ALA D C 1
ATOM 6361 O O . ALA D 1 143 ? 21.326 -5.551 2.952 1.00 16.05 122 ALA D O 1
ATOM 6363 N N . TYR D 1 144 ? 21.008 -7.766 2.660 1.00 16.35 123 TYR D N 1
ATOM 6364 C CA . TYR D 1 144 ? 21.072 -8.065 4.097 1.00 16.65 123 TYR D CA 1
ATOM 6365 C C . TYR D 1 144 ? 22.474 -7.863 4.654 1.00 17.27 123 TYR D C 1
ATOM 6366 O O . TYR D 1 144 ? 22.626 -7.359 5.756 1.00 17.35 123 TYR D O 1
ATOM 6375 N N . GLU D 1 145 ? 23.499 -8.227 3.884 1.00 18.33 124 GLU D N 1
ATOM 6376 C CA . GLU D 1 145 ? 24.876 -7.903 4.260 1.00 19.60 124 GLU D CA 1
ATOM 6377 C C . GLU D 1 145 ? 24.981 -6.392 4.536 1.00 19.52 124 GLU D C 1
ATOM 6378 O O . GLU D 1 145 ? 25.526 -5.974 5.556 1.00 19.74 124 GLU D O 1
ATOM 6384 N N . GLN D 1 146 ? 24.408 -5.583 3.649 1.00 19.71 125 GLN D N 1
ATOM 6385 C CA . GLN D 1 146 ? 24.389 -4.122 3.830 1.00 19.96 125 GLN D CA 1
ATOM 6386 C C . GLN D 1 146 ? 23.554 -3.657 5.036 1.00 18.94 125 GLN D C 1
ATOM 6387 O O . GLN D 1 146 ? 23.940 -2.714 5.716 1.00 18.68 125 GLN D O 1
ATOM 6393 N N . VAL D 1 147 ? 22.412 -4.301 5.290 1.00 18.41 126 VAL D N 1
ATOM 6394 C CA . VAL D 1 147 ? 21.619 -3.997 6.485 1.00 18.09 126 VAL D CA 1
ATOM 6395 C C . VAL D 1 147 ? 22.477 -4.264 7.737 1.00 18.13 126 VAL D C 1
ATOM 6396 O O . VAL D 1 147 ? 22.481 -3.465 8.665 1.00 17.98 126 VAL D O 1
ATOM 6400 N N . LEU D 1 148 ? 23.216 -5.370 7.737 1.00 17.80 127 LEU D N 1
ATOM 6401 C CA . LEU D 1 148 ? 24.128 -5.710 8.846 1.00 18.43 127 LEU D CA 1
ATOM 6402 C C . LEU D 1 148 ? 25.269 -4.712 9.041 1.00 18.82 127 LEU D C 1
ATOM 6403 O O . LEU D 1 148 ? 25.545 -4.291 10.168 1.00 18.43 127 LEU D O 1
ATOM 6408 N N . ALA D 1 149 ? 25.929 -4.343 7.946 1.00 19.95 128 ALA D N 1
ATOM 6409 C CA . ALA D 1 149 ? 26.968 -3.295 7.975 1.00 21.31 128 ALA D CA 1
ATOM 6410 C C . ALA D 1 149 ? 26.448 -1.944 8.492 1.00 22.15 128 ALA D C 1
ATOM 6411 O O . ALA D 1 149 ? 27.136 -1.276 9.256 1.00 22.20 128 ALA D O 1
ATOM 6413 N N . ALA D 1 150 ? 25.226 -1.572 8.114 1.00 22.95 129 ALA D N 1
ATOM 6414 C CA . ALA D 1 150 ? 24.611 -0.327 8.602 1.00 23.94 129 ALA D CA 1
ATOM 6415 C C . ALA D 1 150 ? 24.224 -0.339 10.086 1.00 24.57 129 ALA D C 1
ATOM 6416 O O . ALA D 1 150 ? 24.158 0.725 10.722 1.00 24.29 129 ALA D O 1
ATOM 6418 N N . SER D 1 151 ? 23.957 -1.529 10.632 1.00 25.15 130 SER D N 1
ATOM 6419 C CA . SER D 1 151 ? 23.634 -1.666 12.050 1.00 26.07 130 SER D CA 1
ATOM 6420 C C . SER D 1 151 ? 24.900 -1.818 12.888 1.00 26.39 130 SER D C 1
ATOM 6421 O O . SER D 1 151 ? 24.854 -1.733 14.121 1.00 26.45 130 SER D O 1
ATOM 6424 N N . ALA D 1 152 ? 26.020 -2.041 12.209 1.00 26.77 131 ALA D N 1
ATOM 6425 C CA . ALA D 1 152 ? 27.291 -2.360 12.851 1.00 27.45 131 ALA D CA 1
ATOM 6426 C C . ALA D 1 152 ? 27.998 -1.123 13.388 1.00 28.35 131 ALA D C 1
ATOM 6427 O O . ALA D 1 152 ? 27.930 -0.040 12.798 1.00 27.85 131 ALA D O 1
ATOM 6429 N N . ALA D 1 153 ? 28.677 -1.302 14.519 1.00 29.45 132 ALA D N 1
ATOM 6430 C CA . ALA D 1 153 ? 29.626 -0.316 15.011 1.00 30.47 132 ALA D CA 1
ATOM 6431 C C . ALA D 1 153 ? 30.483 0.081 13.803 1.00 30.79 132 ALA D C 1
ATOM 6432 O O . ALA D 1 153 ? 30.808 -0.780 12.974 1.00 31.06 132 ALA D O 1
ATOM 6434 N N . PRO D 1 154 ? 30.818 1.380 13.668 1.00 31.22 133 PRO D N 1
ATOM 6435 C CA . PRO D 1 154 ? 31.501 1.823 12.449 1.00 31.41 133 PRO D CA 1
ATOM 6436 C C . PRO D 1 154 ? 32.686 0.913 12.101 1.00 31.77 133 PRO D C 1
ATOM 6437 O O . PRO D 1 154 ? 33.446 0.503 12.997 1.00 32.15 133 PRO D O 1
ATOM 6441 N N . GLY D 1 155 ? 32.808 0.563 10.822 1.00 31.70 134 GLY D N 1
ATOM 6442 C CA . GLY D 1 155 ? 33.860 -0.344 10.360 1.00 31.00 134 GLY D CA 1
ATOM 6443 C C . GLY D 1 155 ? 33.421 -1.782 10.164 1.00 30.40 134 GLY D C 1
ATOM 6444 O O . GLY D 1 155 ? 33.557 -2.336 9.067 1.00 30.89 134 GLY D O 1
ATOM 6445 N N . ASP D 1 156 ? 32.900 -2.376 11.234 1.00 29.44 135 ASP D N 1
ATOM 6446 C CA . ASP D 1 156 ? 32.487 -3.776 11.252 1.00 28.69 135 ASP D CA 1
ATOM 6447 C C . ASP D 1 156 ? 31.600 -4.222 10.059 1.00 27.41 135 ASP D C 1
ATOM 6448 O O . ASP D 1 156 ? 30.816 -3.435 9.506 1.00 26.91 135 ASP D O 1
ATOM 6453 N N . PRO D 1 157 ? 31.753 -5.486 9.633 1.00 26.42 136 PRO D N 1
ATOM 6454 C CA . PRO D 1 157 ? 30.887 -5.971 8.561 1.00 25.20 136 PRO D CA 1
ATOM 6455 C C . PRO D 1 157 ? 29.494 -6.330 9.100 1.00 24.44 136 PRO D C 1
ATOM 6456 O O . PRO D 1 157 ? 28.545 -6.464 8.328 1.00 23.70 136 PRO D O 1
ATOM 6460 N N . ALA D 1 158 ? 29.391 -6.464 10.425 1.00 23.58 137 ALA D N 1
ATOM 6461 C CA . ALA D 1 158 ? 28.163 -6.854 11.094 1.00 22.68 137 ALA D CA 1
ATOM 6462 C C . ALA D 1 158 ? 28.220 -6.413 12.560 1.00 22.42 137 ALA D C 1
ATOM 6463 O O . ALA D 1 158 ? 29.307 -6.201 13.093 1.00 22.46 137 ALA D O 1
ATOM 6465 N N . PRO D 1 159 ? 27.057 -6.278 13.224 1.00 22.04 138 PRO D N 1
ATOM 6466 C CA . PRO D 1 159 ? 27.084 -5.997 14.667 1.00 21.84 138 PRO D CA 1
ATOM 6467 C C . PRO D 1 159 ? 27.740 -7.132 15.455 1.00 21.51 138 PRO D C 1
ATOM 6468 O O . PRO D 1 159 ? 27.782 -8.281 14.988 1.00 21.38 138 PRO D O 1
ATOM 6472 N N . ASN D 1 160 ? 28.252 -6.812 16.638 1.00 21.15 139 ASN D N 1
ATOM 6473 C CA . ASN D 1 160 ? 28.632 -7.848 17.584 1.00 20.75 139 ASN D CA 1
ATOM 6474 C C . ASN D 1 160 ? 27.402 -8.222 18.380 1.00 20.12 139 ASN D C 1
ATOM 6475 O O . ASN D 1 160 ? 27.082 -7.603 19.412 1.00 19.78 139 ASN D O 1
ATOM 6480 N N . PHE D 1 161 ? 26.708 -9.237 17.871 1.00 18.49 140 PHE D N 1
ATOM 6481 C CA . PHE D 1 161 ? 25.420 -9.620 18.390 1.00 17.66 140 PHE D CA 1
ATOM 6482 C C . PHE D 1 161 ? 25.610 -10.043 19.830 1.00 17.40 140 PHE D C 1
ATOM 6483 O O . PHE D 1 161 ? 26.646 -10.601 20.186 1.00 17.97 140 PHE D O 1
ATOM 6491 N N . ASP D 1 162 ? 24.626 -9.758 20.663 1.00 16.20 141 ASP D N 1
ATOM 6492 C CA . ASP D 1 162 ? 24.676 -10.240 22.031 1.00 15.54 141 ASP D CA 1
ATOM 6493 C C . ASP D 1 162 ? 24.375 -11.720 22.135 1.00 15.15 141 ASP D C 1
ATOM 6494 O O . ASP D 1 162 ? 25.124 -12.448 22.777 1.00 15.69 141 ASP D O 1
ATOM 6499 N N . VAL D 1 163 ? 23.292 -12.155 21.501 1.00 14.03 142 VAL D N 1
ATOM 6500 C CA . VAL D 1 163 ? 22.921 -13.556 21.466 1.00 13.85 142 VAL D CA 1
ATOM 6501 C C . VAL D 1 163 ? 22.488 -13.948 20.048 1.00 13.73 142 VAL D C 1
ATOM 6502 O O . VAL D 1 163 ? 21.650 -13.285 19.443 1.00 13.94 142 VAL D O 1
ATOM 6506 N N . HIS D 1 164 ? 23.055 -15.032 19.526 1.00 13.24 143 HIS D N 1
ATOM 6507 C CA . HIS D 1 164 ? 22.563 -15.622 18.285 1.00 12.65 143 HIS D CA 1
ATOM 6508 C C . HIS D 1 164 ? 21.900 -16.951 18.636 1.00 12.57 143 HIS D C 1
ATOM 6509 O O . HIS D 1 164 ? 22.554 -17.888 19.109 1.00 12.82 143 HIS D O 1
ATOM 6516 N N . LEU D 1 165 ? 20.583 -17.001 18.467 1.00 12.40 144 LEU D N 1
ATOM 6517 C CA . LEU D 1 165 ? 19.809 -18.221 18.646 1.00 11.72 144 LEU D CA 1
ATOM 6518 C C . LEU D 1 165 ? 19.935 -19.116 17.410 1.00 12.53 144 LEU D C 1
ATOM 6519 O O . LEU D 1 165 ? 19.925 -18.628 16.270 1.00 12.09 144 LEU D O 1
ATOM 6524 N N . LEU D 1 166 ? 20.062 -20.425 17.651 1.00 12.45 145 LEU D N 1
ATOM 6525 C CA . LEU D 1 166 ? 20.106 -21.432 16.593 1.00 12.52 145 LEU D CA 1
ATOM 6526 C C . LEU D 1 166 ? 19.273 -22.650 16.935 1.00 12.98 145 LEU D C 1
ATOM 6527 O O . LEU D 1 166 ? 19.045 -22.957 18.112 1.00 12.78 145 LEU D O 1
ATOM 6532 N N . GLY D 1 167 ? 18.807 -23.318 15.882 1.00 13.64 146 GLY D N 1
ATOM 6533 C CA . GLY D 1 167 ? 18.358 -24.700 15.949 1.00 14.40 146 GLY D CA 1
ATOM 6534 C C . GLY D 1 167 ? 19.411 -25.504 15.214 1.00 15.19 146 GLY D C 1
ATOM 6535 O O . GLY D 1 167 ? 20.345 -24.933 14.619 1.00 15.93 146 GLY D O 1
ATOM 6536 N N . MET D 1 168 ? 19.287 -26.821 15.253 1.00 15.61 147 MET D N 1
ATOM 6537 C CA . MET D 1 168 ? 20.207 -27.680 14.525 1.00 16.51 147 MET D CA 1
ATOM 6538 C C . MET D 1 168 ? 19.449 -28.836 13.897 1.00 17.25 147 MET D C 1
ATOM 6539 O O . MET D 1 168 ? 18.571 -29.456 14.542 1.00 17.28 147 MET D O 1
ATOM 6544 N N . GLY D 1 169 ? 19.768 -29.105 12.634 1.00 17.11 148 GLY D N 1
ATOM 6545 C CA . GLY D 1 169 ? 19.149 -30.206 11.913 1.00 17.31 148 GLY D CA 1
ATOM 6546 C C . GLY D 1 169 ? 19.838 -31.531 12.185 1.00 17.42 148 GLY D C 1
ATOM 6547 O O . GLY D 1 169 ? 20.925 -31.555 12.778 1.00 17.28 148 GLY D O 1
ATOM 6548 N N . PRO D 1 170 ? 19.216 -32.649 11.745 1.00 17.74 149 PRO D N 1
ATOM 6549 C CA . PRO D 1 170 ? 19.721 -33.971 12.152 1.00 17.67 149 PRO D CA 1
ATOM 6550 C C . PRO D 1 170 ? 21.078 -34.302 11.560 1.00 18.05 149 PRO D C 1
ATOM 6551 O O . PRO D 1 170 ? 21.731 -35.225 12.027 1.00 18.17 149 PRO D O 1
ATOM 6555 N N . GLU D 1 171 ? 21.498 -33.541 10.551 1.00 18.25 150 GLU D N 1
ATOM 6556 C CA . GLU D 1 171 ? 22.831 -33.671 9.968 1.00 18.60 150 GLU D CA 1
ATOM 6557 C C . GLU D 1 171 ? 23.764 -32.522 10.421 1.00 18.11 150 GLU D C 1
ATOM 6558 O O . GLU D 1 171 ? 24.859 -32.350 9.887 1.00 18.20 150 GLU D O 1
ATOM 6564 N N . GLY D 1 172 ? 23.318 -31.736 11.401 1.00 17.45 151 GLY D N 1
ATOM 6565 C CA . GLY D 1 172 ? 24.171 -30.709 12.013 1.00 16.88 151 GLY D CA 1
ATOM 6566 C C . GLY D 1 172 ? 24.144 -29.322 11.398 1.00 16.46 151 GLY D C 1
ATOM 6567 O O . GLY D 1 172 ? 24.962 -28.458 11.758 1.00 17.20 151 GLY D O 1
ATOM 6568 N N . HIS D 1 173 ? 23.233 -29.093 10.454 1.00 16.20 152 HIS D N 1
ATOM 6569 C CA . HIS D 1 173 ? 23.134 -27.772 9.831 1.00 15.35 152 HIS D CA 1
ATOM 6570 C C . HIS D 1 173 ? 22.531 -26.776 10.813 1.00 15.11 152 HIS D C 1
ATOM 6571 O O . HIS D 1 173 ? 21.634 -27.127 11.608 1.00 14.92 152 HIS D O 1
ATOM 6578 N N . ILE D 1 174 ? 23.056 -25.553 10.774 1.00 14.21 153 ILE D N 1
ATOM 6579 C CA . ILE D 1 174 ? 22.475 -24.424 11.494 1.00 14.08 153 ILE D CA 1
ATOM 6580 C C . ILE D 1 174 ? 22.242 -23.290 10.500 1.00 14.13 153 ILE D C 1
ATOM 6581 O O . ILE D 1 174 ? 22.871 -23.264 9.432 1.00 14.33 153 ILE D O 1
ATOM 6586 N N . ASN D 1 175 ? 21.353 -22.354 10.844 1.00 13.52 154 ASN D N 1
ATOM 6587 C CA . ASN D 1 175 ? 20.850 -21.392 9.868 1.00 13.24 154 ASN D CA 1
ATOM 6588 C C . ASN D 1 175 ? 20.525 -22.174 8.589 1.00 13.31 154 ASN D C 1
ATOM 6589 O O . ASN D 1 175 ? 19.782 -23.159 8.658 1.00 13.07 154 ASN D O 1
ATOM 6594 N N . SER D 1 176 ? 21.078 -21.768 7.444 1.00 13.37 155 SER D N 1
ATOM 6595 C CA . SER D 1 176 ? 21.021 -22.614 6.247 1.00 13.92 155 SER D CA 1
ATOM 6596 C C . SER D 1 176 ? 22.416 -22.982 5.744 1.00 14.23 155 SER D C 1
ATOM 6597 O O . SER D 1 176 ? 22.650 -23.025 4.542 1.00 14.89 155 SER D O 1
ATOM 6600 N N . LEU D 1 177 ? 23.328 -23.246 6.675 1.00 14.45 156 LEU D N 1
ATOM 6601 C CA . LEU D 1 177 ? 24.671 -23.711 6.375 1.00 14.45 156 LEU D CA 1
ATOM 6602 C C . LEU D 1 177 ? 24.683 -25.232 6.440 1.00 15.20 156 LEU D C 1
ATOM 6603 O O . LEU D 1 177 ? 24.677 -25.806 7.530 1.00 15.75 156 LEU D O 1
ATOM 6608 N N . PHE D 1 178 ? 24.662 -25.878 5.271 1.00 15.72 157 PHE D N 1
ATOM 6609 C CA . PHE D 1 178 ? 24.603 -27.349 5.180 1.00 16.18 157 PHE D CA 1
ATOM 6610 C C . PHE D 1 178 ? 25.996 -27.976 5.047 1.00 16.47 157 PHE D C 1
ATOM 6611 O O . PHE D 1 178 ? 26.957 -27.279 4.691 1.00 15.84 157 PHE D O 1
ATOM 6619 N N . PRO D 1 179 ? 26.123 -29.282 5.379 1.00 16.90 158 PRO D N 1
ATOM 6620 C CA . PRO D 1 179 ? 27.446 -29.928 5.294 1.00 17.50 158 PRO D CA 1
ATOM 6621 C C . PRO D 1 179 ? 28.039 -29.884 3.878 1.00 18.03 158 PRO D C 1
ATOM 6622 O O . PRO D 1 179 ? 27.303 -29.985 2.898 1.00 18.02 158 PRO D O 1
ATOM 6626 N N . HIS D 1 180 ? 29.353 -29.704 3.789 1.00 18.94 159 HIS D N 1
ATOM 6627 C CA . HIS D 1 180 ? 30.085 -29.695 2.496 1.00 20.58 159 HIS D CA 1
ATOM 6628 C C . HIS D 1 180 ? 29.588 -28.660 1.498 1.00 20.39 159 HIS D C 1
ATOM 6629 O O . HIS D 1 180 ? 29.676 -28.864 0.290 1.00 20.97 159 HIS D O 1
ATOM 6636 N N . SER D 1 181 ? 29.067 -27.548 1.998 1.00 20.59 160 SER D N 1
ATOM 6637 C CA . SER D 1 181 ? 28.463 -26.554 1.124 1.00 20.35 160 SER D CA 1
ATOM 6638 C C . SER D 1 181 ? 29.405 -25.376 0.944 1.00 20.36 160 SER D C 1
ATOM 6639 O O . SER D 1 181 ? 30.229 -25.085 1.821 1.00 20.73 160 SER D O 1
ATOM 6642 N N . PRO D 1 182 ? 29.305 -24.687 -0.204 1.00 20.68 161 PRO D N 1
ATOM 6643 C CA . PRO D 1 182 ? 30.033 -23.418 -0.304 1.00 20.27 161 PRO D CA 1
ATOM 6644 C C . PRO D 1 182 ? 29.641 -22.434 0.799 1.00 20.08 161 PRO D C 1
ATOM 6645 O O . PRO D 1 182 ? 30.461 -21.602 1.169 1.00 20.40 161 PRO D O 1
ATOM 6649 N N . ALA D 1 183 ? 28.407 -22.520 1.309 1.00 19.53 162 ALA D N 1
ATOM 6650 C CA . ALA D 1 183 ? 27.940 -21.592 2.356 1.00 19.37 162 ALA D CA 1
ATOM 6651 C C . ALA D 1 183 ? 28.684 -21.758 3.675 1.00 19.01 162 ALA D C 1
ATOM 6652 O O . ALA D 1 183 ? 29.055 -20.765 4.308 1.00 18.82 162 ALA D O 1
ATOM 6654 N N . VAL D 1 184 ? 28.917 -23.005 4.081 1.00 19.01 163 VAL D N 1
ATOM 6655 C CA . VAL D 1 184 ? 29.620 -23.262 5.341 1.00 18.83 163 VAL D CA 1
ATOM 6656 C C . VAL D 1 184 ? 31.129 -22.959 5.224 1.00 19.17 163 VAL D C 1
ATOM 6657 O O . VAL D 1 184 ? 31.805 -22.735 6.228 1.00 19.29 163 VAL D O 1
ATOM 6661 N N . LEU D 1 185 ? 31.637 -22.909 3.993 1.00 19.81 164 LEU D N 1
ATOM 6662 C CA . LEU D 1 185 ? 33.038 -22.579 3.746 1.00 20.26 164 LEU D CA 1
ATOM 6663 C C . LEU D 1 185 ? 33.239 -21.093 3.538 1.00 20.57 164 LEU D C 1
ATOM 6664 O O . LEU D 1 185 ? 34.379 -20.643 3.422 1.00 20.36 164 LEU D O 1
ATOM 6669 N N . GLU D 1 186 ? 32.148 -20.325 3.488 1.00 20.55 165 GLU D N 1
ATOM 6670 C CA . GLU D 1 186 ? 32.280 -18.882 3.315 1.00 20.73 165 GLU D CA 1
ATOM 6671 C C . GLU D 1 186 ? 33.112 -18.289 4.453 1.00 20.88 165 GLU D C 1
ATOM 6672 O O . GLU D 1 186 ? 32.841 -18.548 5.624 1.00 21.06 165 GLU D O 1
ATOM 6678 N N . SER D 1 187 ? 34.128 -17.503 4.113 1.00 21.67 166 SER D N 1
ATOM 6679 C CA . SER D 1 187 ? 34.998 -16.936 5.140 1.00 22.39 166 SER D CA 1
ATOM 6680 C C . SER D 1 187 ? 34.985 -15.419 5.219 1.00 22.20 166 SER D C 1
ATOM 6681 O O . SER D 1 187 ? 35.477 -14.849 6.185 1.00 22.28 166 SER D O 1
ATOM 6684 N N . THR D 1 188 ? 34.414 -14.752 4.222 1.00 22.54 167 THR D N 1
ATOM 6685 C CA . THR D 1 188 ? 34.423 -13.288 4.221 1.00 22.36 167 THR D CA 1
ATOM 6686 C C . THR D 1 188 ? 33.028 -12.667 4.339 1.00 21.61 167 THR D C 1
ATOM 6687 O O . THR D 1 188 ? 32.821 -11.770 5.148 1.00 21.53 167 THR D O 1
ATOM 6691 N N . ARG D 1 189 ? 32.074 -13.149 3.550 1.00 20.99 168 ARG D N 1
ATOM 6692 C CA . ARG D 1 189 ? 30.714 -12.598 3.585 1.00 20.51 168 ARG D CA 1
ATOM 6693 C C . ARG D 1 189 ? 30.018 -12.949 4.908 1.00 19.51 168 ARG D C 1
ATOM 6694 O O . ARG D 1 189 ? 30.255 -14.032 5.490 1.00 18.56 168 ARG D O 1
ATOM 6702 N N . MET D 1 190 ? 29.165 -12.028 5.367 1.00 18.42 169 MET D N 1
ATOM 6703 C CA . MET D 1 190 ? 28.317 -12.222 6.561 1.00 17.46 169 MET D CA 1
ATOM 6704 C C . MET D 1 190 ? 27.013 -12.951 6.214 1.00 16.91 169 MET D C 1
ATOM 6705 O O . MET D 1 190 ? 26.328 -13.527 7.081 1.00 15.87 169 MET D O 1
ATOM 6710 N N . VAL D 1 191 ? 26.657 -12.875 4.935 1.00 16.35 170 VAL D N 1
ATOM 6711 C CA . VAL D 1 191 ? 25.363 -13.324 4.446 1.00 15.68 170 VAL D CA 1
ATOM 6712 C C . VAL D 1 191 ? 25.570 -13.872 3.048 1.00 15.96 170 VAL D C 1
ATOM 6713 O O . VAL D 1 191 ? 26.256 -13.247 2.228 1.00 16.42 170 VAL D O 1
ATOM 6717 N N . VAL D 1 192 ? 25.006 -15.046 2.789 1.00 15.47 171 VAL D N 1
ATOM 6718 C CA . VAL D 1 192 ? 24.997 -15.619 1.454 1.00 15.70 171 VAL D CA 1
ATOM 6719 C C . VAL D 1 192 ? 23.624 -16.211 1.155 1.00 15.90 171 VAL D C 1
ATOM 6720 O O . VAL D 1 192 ? 22.845 -16.499 2.065 1.00 15.24 171 VAL D O 1
ATOM 6724 N N . ALA D 1 193 ? 23.349 -16.386 -0.134 1.00 16.12 172 ALA D N 1
ATOM 6725 C CA . ALA D 1 193 ? 22.153 -17.052 -0.578 1.00 16.28 172 ALA D CA 1
ATOM 6726 C C . ALA D 1 193 ? 22.455 -18.526 -0.770 1.00 16.61 172 ALA D C 1
ATOM 6727 O O . ALA D 1 193 ? 23.582 -18.911 -1.115 1.00 16.57 172 ALA D O 1
ATOM 6729 N N . VAL D 1 194 ? 21.431 -19.336 -0.529 1.00 17.01 173 VAL D N 1
ATOM 6730 C CA . VAL D 1 194 ? 21.475 -20.786 -0.703 1.00 17.47 173 VAL D CA 1
ATOM 6731 C C . VAL D 1 194 ? 20.323 -21.132 -1.657 1.00 17.98 173 VAL D C 1
ATOM 6732 O O . VAL D 1 194 ? 19.189 -20.750 -1.419 1.00 17.13 173 VAL D O 1
ATOM 6736 N N . ASP D 1 195 ? 20.622 -21.808 -2.761 1.00 19.08 174 ASP D N 1
ATOM 6737 C CA . ASP D 1 195 ? 19.585 -22.098 -3.740 1.00 21.02 174 ASP D CA 1
ATOM 6738 C C . ASP D 1 195 ? 19.328 -23.602 -3.904 1.00 21.78 174 ASP D C 1
ATOM 6739 O O . ASP D 1 195 ? 18.485 -24.007 -4.699 1.00 22.00 174 ASP D O 1
ATOM 6744 N N . ASP D 1 196 ? 20.053 -24.408 -3.135 1.00 22.38 175 ASP D N 1
ATOM 6745 C CA . ASP D 1 196 ? 20.034 -25.855 -3.278 1.00 23.27 175 ASP D CA 1
ATOM 6746 C C . ASP D 1 196 ? 19.913 -26.552 -1.922 1.00 22.99 175 ASP D C 1
ATOM 6747 O O . ASP D 1 196 ? 20.550 -27.571 -1.678 1.00 23.01 175 ASP D O 1
ATOM 6752 N N . SER D 1 197 ? 19.114 -25.992 -1.031 1.00 22.72 176 SER D N 1
ATOM 6753 C CA . SER D 1 197 ? 18.930 -26.609 0.264 1.00 22.60 176 SER D CA 1
ATOM 6754 C C . SER D 1 197 ? 18.377 -28.020 0.075 1.00 22.60 176 SER D C 1
ATOM 6755 O O . SER D 1 197 ? 17.391 -28.199 -0.640 1.00 22.91 176 SER D O 1
ATOM 6758 N N . PRO D 1 198 ? 19.024 -29.030 0.687 1.00 22.67 177 PRO D N 1
ATOM 6759 C CA . PRO D 1 198 ? 18.490 -30.397 0.564 1.00 22.73 177 PRO D CA 1
ATOM 6760 C C . PRO D 1 198 ? 17.173 -30.546 1.311 1.00 22.97 177 PRO D C 1
ATOM 6761 O O . PRO D 1 198 ? 16.435 -31.494 1.071 1.00 22.78 177 PRO D O 1
ATOM 6765 N N . LYS D 1 199 ? 16.898 -29.622 2.230 1.00 23.11 178 LYS D N 1
ATOM 6766 C CA . LYS D 1 199 ? 15.613 -29.577 2.908 1.00 22.97 178 LYS D CA 1
ATOM 6767 C C . LYS D 1 199 ? 14.795 -28.441 2.290 1.00 22.83 178 LYS D C 1
ATOM 6768 O O . LYS D 1 199 ? 15.311 -27.334 2.108 1.00 23.19 178 LYS D O 1
ATOM 6774 N N . PRO D 1 200 ? 13.525 -28.701 1.959 1.00 22.54 179 PRO D N 1
ATOM 6775 C CA . PRO D 1 200 ? 12.654 -27.678 1.373 1.00 22.17 179 PRO D CA 1
ATOM 6776 C C . PRO D 1 200 ? 12.228 -26.602 2.389 1.00 21.71 179 PRO D C 1
ATOM 6777 O O . PRO D 1 200 ? 12.103 -26.900 3.560 1.00 22.08 179 PRO D O 1
ATOM 6781 N N . PRO D 1 201 ? 12.002 -25.354 1.939 1.00 21.41 180 PRO D N 1
ATOM 6782 C CA . PRO D 1 201 ? 12.137 -24.870 0.561 1.00 20.68 180 PRO D CA 1
ATOM 6783 C C . PRO D 1 201 ? 13.600 -24.757 0.076 1.00 20.29 180 PRO D C 1
ATOM 6784 O O . PRO D 1 201 ? 14.524 -24.515 0.880 1.00 20.24 180 PRO D O 1
ATOM 6788 N N . PRO D 1 202 ? 13.823 -24.934 -1.240 1.00 19.33 181 PRO D N 1
ATOM 6789 C CA . PRO D 1 202 ? 15.201 -24.955 -1.728 1.00 18.78 181 PRO D CA 1
ATOM 6790 C C . PRO D 1 202 ? 15.981 -23.636 -1.516 1.00 18.15 181 PRO D C 1
ATOM 6791 O O . PRO D 1 202 ? 17.210 -23.668 -1.376 1.00 17.63 181 PRO D O 1
ATOM 6795 N N . ARG D 1 203 ? 15.285 -22.498 -1.486 1.00 17.23 182 ARG D N 1
ATOM 6796 C CA . ARG D 1 203 ? 15.976 -21.208 -1.499 1.00 16.90 182 ARG D CA 1
ATOM 6797 C C . ARG D 1 203 ? 15.931 -20.544 -0.135 1.00 16.45 182 ARG D C 1
ATOM 6798 O O . ARG D 1 203 ? 14.843 -20.331 0.420 1.00 15.36 182 ARG D O 1
ATOM 6806 N N . ARG D 1 204 ? 17.119 -20.232 0.398 1.00 15.76 183 ARG D N 1
ATOM 6807 C CA . ARG D 1 204 ? 17.242 -19.499 1.661 1.00 15.64 183 ARG D CA 1
ATOM 6808 C C . ARG D 1 204 ? 18.290 -18.376 1.596 1.00 15.61 183 ARG D C 1
ATOM 6809 O O . ARG D 1 204 ? 19.202 -18.402 0.744 1.00 15.74 183 ARG D O 1
ATOM 6817 N N . ILE D 1 205 ? 18.147 -17.403 2.502 1.00 14.57 184 ILE D N 1
ATOM 6818 C CA . ILE D 1 205 ? 19.193 -16.436 2.804 1.00 13.75 184 ILE D CA 1
ATOM 6819 C C . ILE D 1 205 ? 19.731 -16.795 4.175 1.00 13.61 184 ILE D C 1
ATOM 6820 O O . ILE D 1 205 ? 18.959 -17.091 5.072 1.00 13.97 184 ILE D O 1
ATOM 6825 N N . THR D 1 206 ? 21.044 -16.746 4.366 1.00 13.61 185 THR D N 1
ATOM 6826 C CA . THR D 1 206 ? 21.616 -17.220 5.629 1.00 13.44 185 THR D CA 1
ATOM 6827 C C . THR D 1 206 ? 22.821 -16.411 6.116 1.00 13.36 185 THR D C 1
ATOM 6828 O O . THR D 1 206 ? 23.643 -15.978 5.316 1.00 13.01 185 THR D O 1
ATOM 6832 N N . LEU D 1 207 ? 22.910 -16.207 7.431 1.00 12.60 186 LEU D N 1
ATOM 6833 C CA . LEU D 1 207 ? 24.162 -15.762 8.031 1.00 12.91 186 LEU D CA 1
ATOM 6834 C C . LEU D 1 207 ? 25.181 -16.886 7.942 1.00 12.86 186 LEU D C 1
ATOM 6835 O O . LEU D 1 207 ? 24.816 -18.077 7.942 1.00 13.44 186 LEU D O 1
ATOM 6840 N N . THR D 1 208 ? 26.447 -16.490 7.880 1.00 13.05 187 THR D N 1
ATOM 6841 C CA . THR D 1 208 ? 27.562 -17.412 7.708 1.00 13.89 187 THR D CA 1
ATOM 6842 C C . THR D 1 208 ? 28.229 -17.665 9.037 1.00 14.05 187 THR D C 1
ATOM 6843 O O . THR D 1 208 ? 27.911 -17.003 10.029 1.00 14.36 187 THR D O 1
ATOM 6847 N N . LEU D 1 209 ? 29.172 -18.605 9.047 1.00 14.27 188 LEU D N 1
ATOM 6848 C CA . LEU D 1 209 ? 29.969 -18.861 10.229 1.00 14.50 188 LEU D CA 1
ATOM 6849 C C . LEU D 1 209 ? 30.689 -17.623 10.725 1.00 14.41 188 LEU D C 1
ATOM 6850 O O . LEU D 1 209 ? 30.670 -17.375 11.916 1.00 14.62 188 LEU D O 1
ATOM 6855 N N . PRO D 1 210 ? 31.288 -16.816 9.820 1.00 14.86 189 PRO D N 1
ATOM 6856 C CA . PRO D 1 210 ? 31.891 -15.589 10.359 1.00 15.29 189 PRO D CA 1
ATOM 6857 C C . PRO D 1 210 ? 30.892 -14.646 11.030 1.00 15.56 189 PRO D C 1
ATOM 6858 O O . PRO D 1 210 ? 31.248 -13.988 12.002 1.00 15.89 189 PRO D O 1
ATOM 6862 N N . ALA D 1 211 ? 29.662 -14.584 10.521 1.00 15.64 190 ALA D N 1
ATOM 6863 C CA . ALA D 1 211 ? 28.616 -13.753 11.135 1.00 15.70 190 ALA D CA 1
ATOM 6864 C C . ALA D 1 211 ? 28.188 -14.322 12.500 1.00 15.38 190 ALA D C 1
ATOM 6865 O O . ALA D 1 211 ? 28.038 -13.585 13.461 1.00 15.20 190 ALA D O 1
ATOM 6867 N N . ILE D 1 212 ? 28.025 -15.641 12.582 1.00 15.48 191 ILE D N 1
ATOM 6868 C CA . ILE D 1 212 ? 27.687 -16.292 13.852 1.00 15.53 191 ILE D CA 1
ATOM 6869 C C . ILE D 1 212 ? 28.799 -16.042 14.887 1.00 15.55 191 ILE D C 1
ATOM 6870 O O . ILE D 1 212 ? 28.530 -15.755 16.046 1.00 15.27 191 ILE D O 1
ATOM 6875 N N . GLN D 1 213 ? 30.051 -16.119 14.445 1.00 16.05 192 GLN D N 1
ATOM 6876 C CA . GLN D 1 213 ? 31.185 -16.046 15.346 1.00 16.30 192 GLN D CA 1
ATOM 6877 C C . GLN D 1 213 ? 31.454 -14.633 15.847 1.00 16.99 192 GLN D C 1
ATOM 6878 O O . GLN D 1 213 ? 32.288 -14.420 16.724 1.00 17.06 192 GLN D O 1
ATOM 6884 N N . ARG D 1 214 ? 30.733 -13.654 15.315 1.00 17.81 193 ARG D N 1
ATOM 6885 C CA . ARG D 1 214 ? 30.844 -12.298 15.859 1.00 18.18 193 ARG D CA 1
ATOM 6886 C C . ARG D 1 214 ? 30.027 -12.144 17.138 1.00 18.17 193 ARG D C 1
ATOM 6887 O O . ARG D 1 214 ? 30.218 -11.182 17.870 1.00 18.72 193 ARG D O 1
ATOM 6895 N N . SER D 1 215 ? 29.111 -13.078 17.403 1.00 17.93 194 SER D N 1
ATOM 6896 C CA . SER D 1 215 ? 28.204 -12.970 18.566 1.00 17.77 194 SER D CA 1
ATOM 6897 C C . SER D 1 215 ? 28.932 -13.225 19.882 1.00 18.09 194 SER D C 1
ATOM 6898 O O . SER D 1 215 ? 29.773 -14.114 19.960 1.00 18.31 194 SER D O 1
ATOM 6901 N N . ARG D 1 216 ? 28.597 -12.469 20.920 1.00 18.20 195 ARG D N 1
ATOM 6902 C CA . ARG D 1 216 ? 29.151 -12.747 22.237 1.00 18.80 195 ARG D CA 1
ATOM 6903 C C . ARG D 1 216 ? 28.743 -14.161 22.644 1.00 18.65 195 ARG D C 1
ATOM 6904 O O . ARG D 1 216 ? 29.581 -14.955 23.074 1.00 19.23 195 ARG D O 1
ATOM 6912 N N . GLU D 1 217 ? 27.460 -14.467 22.460 1.00 17.90 196 GLU D N 1
ATOM 6913 C CA . GLU D 1 217 ? 26.901 -15.756 22.811 1.00 17.88 196 GLU D CA 1
ATOM 6914 C C . GLU D 1 217 ? 26.172 -16.385 21.627 1.00 17.08 196 GLU D C 1
ATOM 6915 O O . GLU D 1 217 ? 25.451 -15.699 20.888 1.00 16.57 196 GLU D O 1
ATOM 6921 N N . VAL D 1 218 ? 26.379 -17.691 21.459 1.00 16.05 197 VAL D N 1
ATOM 6922 C CA . VAL D 1 218 ? 25.621 -18.492 20.499 1.00 14.90 197 VAL D CA 1
ATOM 6923 C C . VAL D 1 218 ? 24.928 -19.586 21.302 1.00 14.65 197 VAL D C 1
ATOM 6924 O O . VAL D 1 218 ? 25.570 -20.289 22.090 1.00 15.03 197 VAL D O 1
ATOM 6928 N N . TRP D 1 219 ? 23.619 -19.702 21.134 1.00 13.84 198 TRP D N 1
ATOM 6929 C CA . TRP D 1 219 ? 22.828 -20.685 21.874 1.00 13.55 198 TRP D CA 1
ATOM 6930 C C . TRP D 1 219 ? 22.156 -21.625 20.886 1.00 13.28 198 TRP D C 1
ATOM 6931 O O . TRP D 1 219 ? 21.430 -21.173 19.986 1.00 12.88 198 TRP D O 1
ATOM 6942 N N . LEU D 1 220 ? 22.370 -22.921 21.076 1.00 12.74 199 LEU D N 1
ATOM 6943 C CA . LEU D 1 220 ? 21.722 -23.930 20.250 1.00 13.51 199 LEU D CA 1
ATOM 6944 C C . LEU D 1 220 ? 20.671 -24.704 21.055 1.00 13.82 199 LEU D C 1
ATOM 6945 O O . LEU D 1 220 ? 20.990 -25.334 22.071 1.00 13.83 199 LEU D O 1
ATOM 6950 N N . LEU D 1 221 ? 19.420 -24.630 20.602 1.00 14.02 200 LEU D N 1
ATOM 6951 C CA . LEU D 1 221 ? 18.282 -25.248 21.285 1.00 14.29 200 LEU D CA 1
ATOM 6952 C C . LEU D 1 221 ? 17.889 -26.527 20.542 1.00 14.49 200 LEU D C 1
ATOM 6953 O O . LEU D 1 221 ? 17.255 -26.477 19.490 1.00 15.00 200 LEU D O 1
ATOM 6958 N N . VAL D 1 222 ? 18.302 -27.671 21.067 1.00 14.68 201 VAL D N 1
ATOM 6959 C CA . VAL D 1 222 ? 18.245 -28.900 20.287 1.00 14.78 201 VAL D CA 1
ATOM 6960 C C . VAL D 1 222 ? 17.535 -30.008 21.038 1.00 15.61 201 VAL D C 1
ATOM 6961 O O . VAL D 1 222 ? 17.895 -30.336 22.176 1.00 15.59 201 VAL D O 1
ATOM 6965 N N . SER D 1 223 ? 16.517 -30.579 20.410 1.00 16.17 202 SER D N 1
ATOM 6966 C CA . SER D 1 223 ? 15.817 -31.706 21.016 1.00 17.60 202 SER D CA 1
ATOM 6967 C C . SER D 1 223 ? 15.423 -32.773 19.995 1.00 17.91 202 SER D C 1
ATOM 6968 O O . SER D 1 223 ? 15.220 -32.474 18.804 1.00 18.05 202 SER D O 1
ATOM 6971 N N . GLY D 1 224 ? 15.344 -34.015 20.466 1.00 18.26 203 GLY D N 1
ATOM 6972 C CA . GLY D 1 224 ? 14.829 -35.133 19.656 1.00 18.88 203 GLY D CA 1
ATOM 6973 C C . GLY D 1 224 ? 15.866 -36.186 19.323 1.00 18.78 203 GLY D C 1
ATOM 6974 O O . GLY D 1 224 ? 17.022 -35.860 19.090 1.00 18.37 203 GLY D O 1
ATOM 6975 N N . PRO D 1 225 ? 15.450 -37.470 19.278 1.00 19.32 204 PRO D N 1
ATOM 6976 C CA . PRO D 1 225 ? 16.439 -38.537 19.001 1.00 18.95 204 PRO D CA 1
ATOM 6977 C C . PRO D 1 225 ? 17.095 -38.418 17.615 1.00 18.76 204 PRO D C 1
ATOM 6978 O O . PRO D 1 225 ? 18.254 -38.809 17.430 1.00 18.71 204 PRO D O 1
ATOM 6982 N N . GLY D 1 226 ? 16.359 -37.864 16.658 1.00 19.02 205 GLY D N 1
ATOM 6983 C CA . GLY D 1 226 ? 16.909 -37.572 15.334 1.00 19.05 205 GLY D CA 1
ATOM 6984 C C . GLY D 1 226 ? 18.149 -36.682 15.317 1.00 19.14 205 GLY D C 1
ATOM 6985 O O . GLY D 1 226 ? 18.927 -36.746 14.359 1.00 19.67 205 GLY D O 1
ATOM 6986 N N . LYS D 1 227 ? 18.354 -35.854 16.345 1.00 18.80 206 LYS D N 1
ATOM 6987 C CA . LYS D 1 227 ? 19.509 -34.923 16.340 1.00 19.23 206 LYS D CA 1
ATOM 6988 C C . LYS D 1 227 ? 20.709 -35.414 17.141 1.00 18.62 206 LYS D C 1
ATOM 6989 O O . LYS D 1 227 ? 21.749 -34.765 17.135 1.00 18.87 206 LYS D O 1
ATOM 6995 N N . ALA D 1 228 ? 20.565 -36.535 17.847 1.00 18.57 207 ALA D N 1
ATOM 6996 C CA . ALA D 1 228 ? 21.586 -36.967 18.831 1.00 18.35 207 ALA D CA 1
ATOM 6997 C C . ALA D 1 228 ? 22.993 -37.268 18.265 1.00 18.45 207 ALA D C 1
ATOM 6998 O O . ALA D 1 228 ? 23.991 -36.869 18.856 1.00 18.57 207 ALA D O 1
ATOM 7000 N N . ASP D 1 229 ? 23.065 -37.976 17.138 1.00 18.50 208 ASP D N 1
ATOM 7001 C CA . ASP D 1 229 ? 24.342 -38.221 16.446 1.00 19.11 208 ASP D CA 1
ATOM 7002 C C . ASP D 1 229 ? 25.072 -36.913 16.109 1.00 18.68 208 ASP D C 1
ATOM 7003 O O . ASP D 1 229 ? 26.257 -36.771 16.375 1.00 19.16 208 ASP D O 1
ATOM 7008 N N . ALA D 1 230 ? 24.359 -35.962 15.512 1.00 18.41 209 ALA D N 1
ATOM 7009 C CA . ALA D 1 230 ? 24.964 -34.677 15.136 1.00 17.90 209 ALA D CA 1
ATOM 7010 C C . ALA D 1 230 ? 25.415 -33.870 16.357 1.00 17.43 209 ALA D C 1
ATOM 7011 O O . ALA D 1 230 ? 26.460 -33.222 16.317 1.00 17.53 209 ALA D O 1
ATOM 7013 N N . VAL D 1 231 ? 24.637 -33.925 17.441 1.00 17.63 210 VAL D N 1
ATOM 7014 C CA . VAL D 1 231 ? 25.000 -33.245 18.714 1.00 17.72 210 VAL D CA 1
ATOM 7015 C C . VAL D 1 231 ? 26.315 -33.808 19.239 1.00 18.14 210 VAL D C 1
ATOM 7016 O O . VAL D 1 231 ? 27.250 -33.049 19.523 1.00 18.42 210 VAL D O 1
ATOM 7020 N N . ALA D 1 232 ? 26.387 -35.137 19.369 1.00 18.40 211 ALA D N 1
ATOM 7021 C CA . ALA D 1 232 ? 27.599 -35.790 19.874 1.00 18.63 211 ALA D CA 1
ATOM 7022 C C . ALA D 1 232 ? 28.774 -35.526 18.943 1.00 19.03 211 ALA D C 1
ATOM 7023 O O . ALA D 1 232 ? 29.891 -35.304 19.402 1.00 18.91 211 ALA D O 1
ATOM 7025 N N . ALA D 1 233 ? 28.521 -35.542 17.633 1.00 19.59 212 ALA D N 1
ATOM 7026 C CA . ALA D 1 233 ? 29.596 -35.267 16.670 1.00 20.10 212 ALA D CA 1
ATOM 7027 C C . ALA D 1 233 ? 30.094 -33.827 16.801 1.00 20.54 212 ALA D C 1
ATOM 7028 O O . ALA D 1 233 ? 31.310 -33.579 16.819 1.00 20.60 212 ALA D O 1
ATOM 7030 N N . ALA D 1 234 ? 29.157 -32.879 16.912 1.00 20.78 213 ALA D N 1
ATOM 7031 C CA . ALA D 1 234 ? 29.529 -31.464 17.046 1.00 21.11 213 ALA D CA 1
ATOM 7032 C C . ALA D 1 234 ? 30.295 -31.207 18.339 1.00 21.39 213 ALA D C 1
ATOM 7033 O O . ALA D 1 234 ? 31.365 -30.592 18.323 1.00 21.15 213 ALA D O 1
ATOM 7035 N N . ILE D 1 235 ? 29.761 -31.708 19.456 1.00 22.14 214 ILE D N 1
ATOM 7036 C CA . ILE D 1 235 ? 30.382 -31.478 20.770 1.00 22.51 214 ILE D CA 1
ATOM 7037 C C . ILE D 1 235 ? 31.726 -32.221 20.898 1.00 23.29 214 ILE D C 1
ATOM 7038 O O . ILE D 1 235 ? 32.636 -31.769 21.611 1.00 22.92 214 ILE D O 1
ATOM 7043 N N . GLY D 1 236 ? 31.851 -33.334 20.167 1.00 23.85 215 GLY D N 1
ATOM 7044 C CA . GLY D 1 236 ? 33.078 -34.133 20.162 1.00 24.75 215 GLY D CA 1
ATOM 7045 C C . GLY D 1 236 ? 34.173 -33.682 19.194 1.00 25.34 215 GLY D C 1
ATOM 7046 O O . GLY D 1 236 ? 35.040 -34.481 18.826 1.00 25.47 215 GLY D O 1
ATOM 7047 N N . GLY D 1 237 ? 34.121 -32.420 18.760 1.00 25.68 216 GLY D N 1
ATOM 7048 C CA . GLY D 1 237 ? 35.194 -31.808 17.965 1.00 25.81 216 GLY D CA 1
ATOM 7049 C C . GLY D 1 237 ? 35.172 -31.918 16.442 1.00 25.95 216 GLY D C 1
ATOM 7050 O O . GLY D 1 237 ? 36.169 -31.579 15.800 1.00 26.24 216 GLY D O 1
ATOM 7051 N N . ALA D 1 238 ? 34.060 -32.370 15.854 1.00 25.59 217 ALA D N 1
ATOM 7052 C CA . ALA D 1 238 ? 33.965 -32.529 14.390 1.00 25.70 217 ALA D CA 1
ATOM 7053 C C . ALA D 1 238 ? 34.312 -31.249 13.615 1.00 25.80 217 ALA D C 1
ATOM 7054 O O . ALA D 1 238 ? 34.218 -30.140 14.159 1.00 25.57 217 ALA D O 1
ATOM 7056 N N . ASP D 1 239 ? 34.727 -31.405 12.356 1.00 26.12 218 ASP D N 1
ATOM 7057 C CA . ASP D 1 239 ? 34.986 -30.247 11.490 1.00 26.31 218 ASP D CA 1
ATOM 7058 C C . ASP D 1 239 ? 33.681 -29.529 11.135 1.00 25.19 218 ASP D C 1
ATOM 7059 O O . ASP D 1 239 ? 32.674 -30.191 10.855 1.00 25.35 218 ASP D O 1
ATOM 7064 N N . PRO D 1 240 ? 33.680 -28.174 11.163 1.00 24.40 219 PRO D N 1
ATOM 7065 C CA . PRO D 1 240 ? 32.448 -27.462 10.799 1.00 23.87 219 PRO D CA 1
ATOM 7066 C C . PRO D 1 240 ? 31.945 -27.780 9.396 1.00 23.34 219 PRO D C 1
ATOM 7067 O O . PRO D 1 240 ? 30.751 -27.701 9.168 1.00 23.48 219 PRO D O 1
ATOM 7071 N N . VAL D 1 241 ? 32.838 -28.154 8.476 1.00 23.22 220 VAL D N 1
ATOM 7072 C CA . VAL D 1 241 ? 32.438 -28.555 7.110 1.00 22.89 220 VAL D CA 1
ATOM 7073 C C . VAL D 1 241 ? 31.633 -29.861 7.079 1.00 22.48 220 VAL D C 1
ATOM 7074 O O . VAL D 1 241 ? 30.744 -30.031 6.240 1.00 22.66 220 VAL D O 1
ATOM 7078 N N . SER D 1 242 ? 31.931 -30.786 7.986 1.00 22.14 221 SER D N 1
ATOM 7079 C CA . SER D 1 242 ? 31.126 -32.006 8.059 1.00 21.77 221 SER D CA 1
ATOM 7080 C C . SER D 1 242 ? 29.886 -31.787 8.897 1.00 21.15 221 SER D C 1
ATOM 7081 O O . SER D 1 242 ? 28.803 -32.239 8.538 1.00 21.53 221 SER D O 1
ATOM 7084 N N . VAL D 1 243 ? 30.050 -31.107 10.023 1.00 20.53 222 VAL D N 1
ATOM 7085 C CA . VAL D 1 243 ? 28.932 -30.858 10.935 1.00 19.75 222 VAL D CA 1
ATOM 7086 C C . VAL D 1 243 ? 28.924 -29.362 11.248 1.00 18.86 222 VAL D C 1
ATOM 7087 O O . VAL D 1 243 ? 29.600 -28.932 12.171 1.00 19.09 222 VAL D O 1
ATOM 7091 N N . PRO D 1 244 ? 28.166 -28.568 10.464 1.00 18.19 223 PRO D N 1
ATOM 7092 C CA . PRO D 1 244 ? 28.196 -27.104 10.581 1.00 17.98 223 PRO D CA 1
ATOM 7093 C C . PRO D 1 244 ? 28.072 -26.547 12.010 1.00 17.53 223 PRO D C 1
ATOM 7094 O O . PRO D 1 244 ? 28.745 -25.569 12.323 1.00 17.12 223 PRO D O 1
ATOM 7098 N N . ALA D 1 245 ? 27.247 -27.163 12.860 1.00 17.55 224 ALA D N 1
ATOM 7099 C CA . ALA D 1 245 ? 27.094 -26.700 14.269 1.00 17.29 224 ALA D CA 1
ATOM 7100 C C . ALA D 1 245 ? 28.410 -26.576 15.020 1.00 17.37 224 ALA D C 1
ATOM 7101 O O . ALA D 1 245 ? 28.542 -25.730 15.915 1.00 17.61 224 ALA D O 1
ATOM 7103 N N . ALA D 1 246 ? 29.392 -27.409 14.664 1.00 16.95 225 ALA D N 1
ATOM 7104 C CA . ALA D 1 246 ? 30.710 -27.298 15.282 1.00 17.19 225 ALA D CA 1
ATOM 7105 C C . ALA D 1 246 ? 31.341 -25.922 15.119 1.00 17.11 225 ALA D C 1
ATOM 7106 O O . ALA D 1 246 ? 32.169 -25.544 15.939 1.00 16.96 225 ALA D O 1
ATOM 7108 N N . GLY D 1 247 ? 30.972 -25.186 14.064 1.00 17.12 226 GLY D N 1
ATOM 7109 C CA . GLY D 1 247 ? 31.516 -23.830 13.845 1.00 17.63 226 GLY D CA 1
ATOM 7110 C C . GLY D 1 247 ? 30.729 -22.686 14.481 1.00 18.06 226 GLY D C 1
ATOM 7111 O O . GLY D 1 247 ? 31.165 -21.530 14.474 1.00 18.10 226 GLY D O 1
ATOM 7112 N N . ALA D 1 248 ? 29.562 -23.004 15.025 1.00 18.15 227 ALA D N 1
ATOM 7113 C CA . ALA D 1 248 ? 28.698 -21.987 15.612 1.00 18.57 227 ALA D CA 1
ATOM 7114 C C . ALA D 1 248 ? 29.157 -21.681 17.037 1.00 18.51 227 ALA D C 1
ATOM 7115 O O . ALA D 1 248 ? 28.593 -22.199 18.008 1.00 18.39 227 ALA D O 1
ATOM 7117 N N . VAL D 1 249 ? 30.201 -20.863 17.150 1.00 18.45 228 VAL D N 1
ATOM 7118 C CA . VAL D 1 249 ? 30.802 -20.598 18.452 1.00 18.82 228 VAL D CA 1
ATOM 7119 C C . VAL D 1 249 ? 30.821 -19.107 18.759 1.00 18.64 228 VAL D C 1
ATOM 7120 O O . VAL D 1 249 ? 31.254 -18.299 17.937 1.00 18.16 228 VAL D O 1
ATOM 7124 N N . GLY D 1 250 ? 30.332 -18.749 19.942 1.00 18.67 229 GLY D N 1
ATOM 7125 C CA . GLY D 1 250 ? 30.361 -17.359 20.376 1.00 19.58 229 GLY D CA 1
ATOM 7126 C C . GLY D 1 250 ? 31.736 -16.942 20.855 1.00 20.51 229 GLY D C 1
ATOM 7127 O O . GLY D 1 250 ? 32.532 -17.785 21.270 1.00 20.19 229 GLY D O 1
ATOM 7128 N N . ARG D 1 251 ? 32.005 -15.637 20.795 1.00 21.16 230 ARG D N 1
ATOM 7129 C CA . ARG D 1 251 ? 33.263 -15.066 21.242 1.00 22.56 230 ARG D CA 1
ATOM 7130 C C . ARG D 1 251 ? 33.458 -15.313 22.733 1.00 22.66 230 ARG D C 1
ATOM 7131 O O . ARG D 1 251 ? 34.569 -15.534 23.184 1.00 22.35 230 ARG D O 1
ATOM 7139 N N . GLN D 1 252 ? 32.370 -15.268 23.492 1.00 23.22 231 GLN D N 1
ATOM 7140 C CA . GLN D 1 252 ? 32.457 -15.462 24.931 1.00 24.28 231 GLN D CA 1
ATOM 7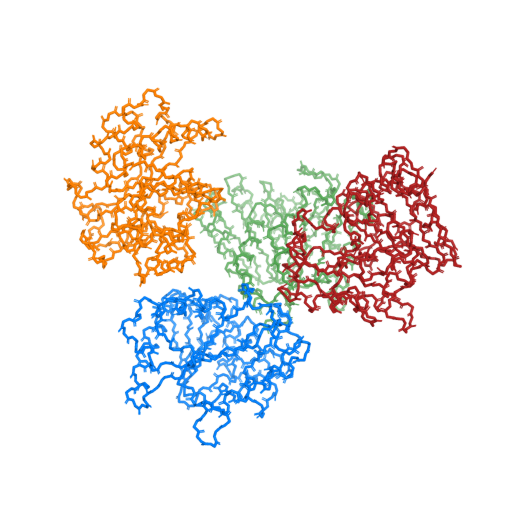141 C C . GLN D 1 252 ? 31.920 -16.820 25.322 1.00 23.73 231 GLN D C 1
ATOM 7142 O O . GLN D 1 252 ? 32.549 -17.534 26.093 1.00 23.73 231 GLN D O 1
ATOM 7148 N N . ASN D 1 253 ? 30.743 -17.173 24.818 1.00 23.23 232 ASN D N 1
ATOM 7149 C CA . ASN D 1 253 ? 30.277 -18.519 25.054 1.00 22.95 232 ASN D CA 1
ATOM 7150 C C . ASN D 1 253 ? 29.347 -19.144 24.037 1.00 21.57 232 ASN D C 1
ATOM 7151 O O . ASN D 1 253 ? 28.795 -18.480 23.159 1.00 21.02 232 ASN D O 1
ATOM 7156 N N . THR D 1 254 ? 29.246 -20.457 24.162 1.00 20.46 233 THR D N 1
ATOM 7157 C CA . THR D 1 254 ? 28.472 -21.298 23.288 1.00 19.72 233 THR D CA 1
ATOM 7158 C C . THR D 1 254 ? 27.677 -22.196 24.204 1.00 19.19 233 THR D C 1
ATOM 7159 O O . THR D 1 254 ? 28.242 -23.013 24.919 1.00 18.89 233 THR D O 1
ATOM 7163 N N . LEU D 1 255 ? 26.366 -22.032 24.170 1.00 18.26 234 LEU D N 1
ATOM 7164 C CA . LEU D 1 255 ? 25.484 -22.735 25.073 1.00 18.29 234 LEU D CA 1
ATOM 7165 C C . LEU D 1 255 ? 24.674 -23.781 24.321 1.00 17.60 234 LEU D C 1
ATOM 7166 O O . LEU D 1 255 ? 23.885 -23.459 23.435 1.00 17.57 234 LEU D O 1
ATOM 7171 N N . TRP D 1 256 ? 24.896 -25.038 24.671 1.00 16.62 235 TRP D N 1
ATOM 7172 C CA . TRP D 1 256 ? 24.110 -26.116 24.139 1.00 16.56 235 TRP D CA 1
ATOM 7173 C C . TRP D 1 256 ? 22.981 -26.377 25.119 1.00 16.29 235 TRP D C 1
ATOM 7174 O O . TRP D 1 256 ? 23.234 -26.781 26.249 1.00 16.81 235 TRP D O 1
ATOM 7185 N N . LEU D 1 257 ? 21.744 -26.117 24.705 1.00 16.00 236 LEU D N 1
ATOM 7186 C CA . LEU D 1 257 ? 20.576 -26.463 25.524 1.00 16.16 236 LEU D CA 1
ATOM 7187 C C . LEU D 1 257 ? 19.894 -27.677 24.895 1.00 15.95 236 LEU D C 1
ATOM 7188 O O . LEU D 1 257 ? 19.280 -27.575 23.824 1.00 15.97 236 LEU D O 1
ATOM 7193 N N . LEU D 1 258 ? 20.024 -28.826 25.552 1.00 15.88 237 LEU D N 1
ATOM 7194 C CA . LEU D 1 258 ? 19.633 -30.118 24.977 1.00 15.99 237 LEU D CA 1
ATOM 7195 C C . LEU D 1 258 ? 18.529 -30.795 25.787 1.00 16.76 237 LEU D C 1
ATOM 7196 O O . LEU D 1 258 ? 18.543 -30.720 27.012 1.00 17.15 237 LEU D O 1
ATOM 7201 N N . ASP D 1 259 ? 17.570 -31.454 25.130 1.00 17.35 238 ASP D N 1
ATOM 7202 C CA . ASP D 1 259 ? 16.682 -32.357 25.883 1.00 18.31 238 ASP D CA 1
ATOM 7203 C C . ASP D 1 259 ? 17.354 -33.716 26.023 1.00 18.61 238 ASP D C 1
ATOM 7204 O O . ASP D 1 259 ? 18.402 -33.943 25.398 1.00 19.15 238 ASP D O 1
ATOM 7209 N N . ARG D 1 260 ? 16.775 -34.602 26.842 1.00 19.17 239 ARG D N 1
ATOM 7210 C CA . ARG D 1 260 ? 17.361 -35.932 27.093 1.00 19.23 239 ARG D CA 1
ATOM 7211 C C . ARG D 1 260 ? 17.686 -36.715 25.818 1.00 18.80 239 ARG D C 1
ATOM 7212 O O . ARG D 1 260 ? 18.770 -37.286 25.709 1.00 18.21 239 ARG D O 1
ATOM 7214 N N . ASP D 1 261 ? 16.748 -36.741 24.866 1.00 18.91 240 ASP D N 1
ATOM 7215 C CA . ASP D 1 261 ? 16.951 -37.477 23.610 1.00 18.69 240 ASP D CA 1
ATOM 7216 C C . ASP D 1 261 ? 18.100 -36.916 22.781 1.00 18.48 240 ASP D C 1
ATOM 7217 O O . ASP D 1 261 ? 18.898 -37.684 22.231 1.00 18.26 240 ASP D O 1
ATOM 7222 N N . ALA D 1 262 ? 18.195 -35.584 22.692 1.00 17.66 241 ALA D N 1
ATOM 7223 C CA . ALA D 1 262 ? 19.227 -34.959 21.851 1.00 17.96 241 ALA D CA 1
ATOM 7224 C C . ALA D 1 262 ? 20.607 -35.140 22.465 1.00 17.34 241 ALA D C 1
ATOM 7225 O O . ALA D 1 262 ? 21.610 -35.044 21.777 1.00 17.40 241 ALA D O 1
ATOM 7227 N N . ALA D 1 263 ? 20.632 -35.422 23.765 1.00 17.89 242 ALA D N 1
ATOM 7228 C CA . ALA D 1 263 ? 21.871 -35.640 24.513 1.00 18.55 242 ALA D CA 1
ATOM 7229 C C . ALA D 1 263 ? 22.271 -37.131 24.665 1.00 19.28 242 ALA D C 1
ATOM 7230 O O . ALA D 1 263 ? 23.353 -37.437 25.181 1.00 19.06 242 ALA D O 1
ATOM 7232 N N . ALA D 1 264 ? 21.423 -38.046 24.190 1.00 20.44 243 ALA D N 1
ATOM 7233 C CA . ALA D 1 264 ? 21.607 -39.492 24.437 1.00 21.36 243 ALA D CA 1
ATOM 7234 C C . ALA D 1 264 ? 22.847 -40.143 23.792 1.00 22.29 243 ALA D C 1
ATOM 7235 O O . ALA D 1 264 ? 23.254 -41.240 24.199 1.00 22.62 243 ALA D O 1
ATOM 7237 N N . LYS D 1 265 ? 23.443 -39.493 22.793 1.00 22.60 244 LYS D N 1
ATOM 7238 C CA . LYS D 1 265 ? 24.659 -40.037 22.176 1.00 23.31 244 LYS D CA 1
ATOM 7239 C C . LYS D 1 265 ? 25.939 -39.444 22.746 1.00 23.46 244 LYS D C 1
ATOM 7240 O O . LYS D 1 265 ? 27.039 -39.881 22.404 1.00 23.05 244 LYS D O 1
ATOM 7246 N N . LEU D 1 266 ? 25.797 -38.457 23.625 1.00 24.04 245 LEU D N 1
ATOM 7247 C CA . LEU D 1 266 ? 26.944 -37.912 24.335 1.00 24.70 245 LEU D CA 1
ATOM 7248 C C . LEU D 1 266 ? 27.537 -39.004 25.217 1.00 25.56 245 LEU D C 1
ATOM 7249 O O . LEU D 1 266 ? 26.798 -39.858 25.712 1.00 26.04 245 LEU D O 1
ATOM 7254 N N . PRO D 1 267 ? 28.865 -38.997 25.402 1.00 26.25 246 PRO D N 1
ATOM 7255 C CA . PRO D 1 267 ? 29.449 -40.054 26.227 1.00 27.01 246 PRO D CA 1
ATOM 7256 C C . PRO D 1 267 ? 28.856 -40.072 27.629 1.00 27.67 246 PRO D C 1
ATOM 7257 O O . PRO D 1 267 ? 28.535 -39.020 28.193 1.00 27.42 246 PRO D O 1
ATOM 7261 N N . SER D 1 268 ? 28.700 -41.280 28.160 1.00 28.58 247 SER D N 1
ATOM 7262 C CA . SER D 1 268 ? 28.231 -41.510 29.526 1.00 29.46 247 SER D CA 1
ATOM 7263 C C . SER D 1 268 ? 28.834 -42.820 30.057 1.00 29.90 247 SER D C 1
ATOM 7264 O O . SER D 1 268 ? 28.646 -43.197 31.211 1.00 30.80 247 SER D O 1
#

CATH classification: 3.40.50.1360

Solvent-accessible surface area: 38349 Å² total; per-residue (Å²): 125,45,74,63,96,31,96,59,37,112,84,0,13,40,36,0,0,153,98,0,23,44,21,3,39,63,2,24,94,74,106,42,62,0,16,2,0,1,10,8,46,62,25,4,17,19,0,1,62,54,4,0,14,32,21,149,107,10,91,17,52,72,1,32,3,1,2,0,8,1,51,1,0,26,73,108,25,82,52,1,4,10,36,46,0,69,110,4,0,21,82,11,18,133,19,51,100,123,31,23,34,58,4,26,6,6,85,41,137,68,35,69,80,7,74,28,1,0,80,26,6,29,115,58,0,52,90,37,15,56,140,88,41,59,0,1,58,0,7,0,0,0,0,23,5,8,24,26,0,22,1,9,1,0,7,34,137,13,104,7,5,100,47,95,110,61,10,0,13,25,7,101,88,12,73,74,36,2,22,34,6,0,0,0,0,17,27,0,0,79,62,0,76,30,0,1,0,2,0,13,8,24,1,23,4,25,8,0,22,43,8,59,68,62,30,90,38,39,46,15,0,2,20,5,1,77,7,80,116,32,7,0,14,2,0,12,178,31,0,12,77,105,36,174,122,53,70,63,94,30,98,57,37,113,82,0,14,44,35,0,0,153,97,0,21,41,18,3,38,63,2,22,92,76,107,44,67,0,20,2,0,1,8,10,43,62,25,4,16,22,0,1,134,50,4,24,72,41,21,142,102,13,92,21,54,79,0,34,4,2,1,0,8,1,49,6,15,64,75,115,50,80,74,1,2,10,40,47,0,76,123,9,1,27,103,112,16,129,22,51,100,124,30,27,35,57,4,24,4,24,95,39,139,70,33,70,78,7,89,31,1,0,88,34,8,22,96,58,0,41,91,48,14,62,138,80,49,54,0,3,55,0,9,1,0,1,0,23,6,7,88,66,0,22,1,9,1,0,6,33,78,15,77,6,4,13,49,62,105,68,11,0,18,22,7,92,93,11,105,114,101,15,75,83,7,0,0,0,0,15,28,0,0,75,41,0,70,37,0,1,0,3,0,21,16,102,50,53,4,84,9,0,22,40,6,51,66,63,32,24,43,11,36,17,0,2,20,4,1,75,10,123,115,32,8,0,17,2,0,12,182,73,0,13,75,123,36,177,138,66,80,45,77,59,92,26,68,62,37,105,83,0,16,46,32,0,0,94,105,0,0,18,20,3,13,32,2,26,69,74,110,38,69,0,19,1,0,1,8,10,44,63,26,4,17,21,0,0,135,56,4,25,75,55,23,87,13,9,25,11,27,79,0,35,4,2,0,0,8,0,44,0,12,62,57,84,45,99,78,0,4,10,53,62,0,73,66,10,1,19,90,107,22,28,21,45,98,121,31,24,30,56,3,24,4,19,66,32,127,68,34,62,76,13,103,35,2,0,98,29,5,23,103,53,0,41,91,49,13,53,140,87,46,54,0,4,50,0,8,2,0,0,1,26,6,6,90,65,0,21,0,9,1,0,10,40,144,18,113,10,4,99,48,94,108,83,10,0,12,26,10,105,101,11,100,104,101,14,73,84,4,0,0,0,0,15,28,0,0,73,36,0,71,37,0,1,0,4,0,22,20,104,54,51,4,94,8,0,22,42,7,55,67,63,33,81,40,36,56,17,0,2,23,4,1,70,4,115,88,35,6,0,14,2,0,12,149,70,0,12,70,124,27,128,174,143,67,78,37,77,60,100,23,100,63,36,118,85,0,15,43,34,0,0,149,96,0,17,42,20,3,38,62,3,21,93,73,116,39,70,0,16,1,0,0,10,9,45,64,25,5,17,21,0,1,134,56,3,26,85,66,17,177,120,14,89,21,58,80,0,35,4,1,0,0,9,0,49,5,14,64,60,109,45,96,69,1,4,12,52,62,0,74,62,10,0,20,61,113,17,87,21,42,101,116,31,19,31,59,2,24,3,22,75,32,94,47,3,4,0,4,64,12,2,0,86,22,5,29,108,55,0,48,93,40,13,58,138,85,42,52,0,2,48,0,8,1,0,0,0,25,6,7,82,69,0,20,1,9,1,0,10,36,134,20,118,10,4,102,46,90,108,71,10,0,19,28,12,91,104,12,102,108,102,13,75,52,5,0,0,0,0,15,28,0,0,66,30,0,73,39,0,0,0,6,0,24,19,105,55,53,6,90,7,0,24,42,8,52,67,65,32,83,43,39,53,17,0,1,23,3,0,69,10,128,98,20,8,0,16,2,0,14,50,67,0,11,75,123,25,129,173

Sequence (982 aa):
SSIEIFPDSDILVAAAGKRLVGAIGAAVAARGQALIVLTGGGNGIALLRYLSAQAQQIEWSKVHLFWGDERYVPEDDDERNLKQQARRALLNHVDIPSNQVHPMAASDGDFGGDLDAAALLAYEQQVLAASAAPGDPAPNFDVHLLGMGPEGHINSLFPHSPAVLESTRMVVAVDDSPKPPPRRITLTLPAIQRSREVWLLVSGPGKADAVAAAIGGADPVSVPAAGAVGRQNTLWLLDRDAAAKLPSSIEIFPDSDILVAAAGKRLVGAIGAAVAARGQALIVLTGGGNGIALLRYLSAQAQQIEWSKVHLFWGDERYVPEDDDERNLKQARRALLNHVDDIPSNQVHPMAASDGDFGGDLDAAALAYEQVLAASAAPGDPAPNFDVHLLGMGPEGHINSLFPHSPAVLESTRMVVAVDDSPKPPPRRITLTLPAIQRSREVWLLVSGPGKADAVAAAIGGADPVSVPAAGAVGRQNTLWLLDRDAAAKLPMSSSIEIFPDSDILVAAAGKRLVGAIGAAVAARGQALIVLTGGGNGIALLRYLSAQAQQIEWSKVHLFWGDERYVPEDDDERNLKQARRALLNHVDIPSNQVHPMAASDGDFGGDLDAAALAYEEQVLAASAAPGDPAPNFDVHLLGMGPEGHINSLFPHSPAVLESTRMVVAVDDSPKPPPRRITLTLPAIQRSREVWLLVSGPGKADAVAAAIGGADDPVSVPAAGAVGRQNTLWLLDRDAAAKLPSMSSSIEIFPDSDILVAAAGKRLVGAIGAAVAARGQALIVLTGGGNGIALLRYLSAQAQQIEWSKVHLFWGDERYVPEDDDERNLKQARRALLNHVDIPSNQVHPMAASDGDFGGDLDAAALLAYEQVLAASAAPGDPAPNFDVHLLGMGPEGHINSLFPHSPAVLESTRMVVAVDDSPKPPPRRITLTLPAIQRSREVWLLVSGPGKADAVAAAIGGADPVSVPAAGAVGRQNTLWLLDRDAAAKLPS

Foldseek 3Di:
DDEDAAAFLVVLLLVVLVVVLVLQVVCCVVPVAAFEEAEADDSSLVNLLSCQVVLVSHPQCRYAYHYQKFAQAAPCDPRGSVNSSCVSHVVRHPHPPVRYQYFDHCPDDQHPNQFVSQVVSQVVQCVVDDPPDSGHLHQEYEWEAALQQDTHQQHAQDPQAVDDPGQKGWQQQRPDPPRTMIGGYLNNLQSYQEYEYSYEALSNQVLLQCLVVQHDCNRRVNVSNAYPNGYYYRYYPNNPVNHD/DDEDAAAFLVVLLLVVLVVVLVLQVVCCVVPVAAEEEAEADDSRLVNLLSCLVVVVSHPQQRYAYHYQKFAQAAPPDPRGRVVSSCVRHVVRHDHPPVRYQYFDHCPDDQHPNQFVSQVVSQVVQCVVDDPPDSGHLHAEYEWEAALQQDTHQQHAQDPQAVDDDGQKGWQQQRPDPPRTMIGGGLVNLASYQEYEYSYEALSNQVLLQCLVVQHDCNRRVNVSNAYPNGYYYRYYPNNPVNHD/DAEDEDAAQFLVVLLLVVLVVVLVLQVVCCVVPVAAFEEAEADDSRLSNQLSCQVVVVSHPQQRYAYHYQKFAQAAPPDPRTRVVSSCVRHVVRHDHDPLRYDYQDHCPPPQNPPQQVSQVVSQVVQCVVDDPPDSGHLHAEYEWEAALQQDTHQDHAQDVQAVDDPGQKGWAQQRPDPPRTMIGGYLVNLQSYQEYEYSYEDLSNQVLLQCLVVQHDCNRRVNVSNAYPNYYYYRYYCNNPVPHDD/DEEAEDEAQDLVVLLLVVLVVVLVLQVVCCVVPVAAFEEAEDDDSRLSNLLSCLVVVVSHPQQRYAYHYQKFAQAAPPDPRTRVNSSCVRHVVRHDHDPLRYQYQDHCPDDCPVVQFVSQVVSQVVQCVVDDPPDSGHLHAEYEWEAALQQDTHQDHAQDVQAVDDPGQKGWAQQRVDPPRTMIGGYLVNLQSYQEYEYSYEDLSNQVLLQCLVVQHDCNRRVNVSNAYPNYYYYRYYCNNPVNHDD

Radius of gyration: 31.65 Å; Cα contacts (8 Å, |Δi|>4): 2340; chains: 4; bounding box: 72×80×81 Å

Secondary structure (DSSP, 8-state):
-EEEEESSHHHHHHHHHHHHHHHHHHHHHHHS-EEEEE--SHHHHHHHHHHHHHGGGS-GGGEEEEESEEE-S-TT-TT-HHHHHHHHTGGGS---GGGB-PPP-TTSTTTT-HHHHHHHHHHHHHHHSSTT-SS---SEEEE---TT--BTTB-TT-HHHH-SS-SEEEES--SSSSS-EEEE-HHHHTTSSEEEEEE-SGGGHHHHHHHHTT--TTTSGGGG---SSEEEEEEEHHHHTT--/-EEEEESSHHHHHHHHHHHHHHHHHHHHHHHS-EEEEE--SHHHHHHHHHHHHTGGGS-GGGEEEEESEEE-S-TT-TT-HHHHHHHHTGGGS---GGGB-PPPPTTSTTTT-HHHHHHHHHHHHHHHSPTT-SS---SEEEE---TT--BTTB-TT-HHHH-SS-SEEEES--SSSSS-EEEE-HHHHTTSSEEEEEE-STTSHHHHHHHHTT--TTTSGGGG---SSEEEEEEETTTTTT--/-EEEEEEESSHHHHHHHHHHHHHHHHHHHHHHHS-EEEEE--SHHHHHHHHHHHHTGGGS-GGGEEEEESEEE-S-TT-TT-HHHHHHHHTGGGS---GGGB-PPPPTTSTTTT-HHHHHHHHHHHHHHHSPTT-SS---SEEEE---TT--BTTB-TT-HHHH--S-SEEEES--SSSSS-EEEE-HHHHHTSSEEEEEE-SGGGHHHHHHHHTT--TTTSGGGG---SSEEEEEEETTTTTTS--/-EEEEEEESSHHHHHHHHHHHHHHHHHHHHHHHS-EEEEE--HHHHHHHHHHHHHTGGGS-GGGEEEEESEEE-S-TT-TT-HHHHHHHHTGGGS---GGGEEPPPPTTSTTTT-HHHHHHHHHHHHHHHSSTT-SS---SEEEE---TT--BTTB-TT-TTTT--S-SEEEES--SSSSS-EEEE-HHHHTTSSEEEEEE-SGGGHHHHHHHHTT--TTTSGGGG---SSEEEEEEETTTTTTS--